Protein 4DU5 (pdb70)

Sequence (1141 aa):
ALDVITFGEALLVADRPGPLEHAEAFHKRTAGAETNVAIGLARLGLKVGWASRLGTDSGRYLLAAAAEGIDCSHVVCDATQKTGFQFKGKVTDGPPVEYHRKGSAASHGVADIDEAWLLSARHLHATGVFPAISATTLPAARKTDLRAAGRSVSFDPNLRPTLWATPELRDAINDLATRADWVLPGEEGRFLTGETTPEGVARFYRQLGAKLVVVKLGAEGAYFDGEAGSGRVAGFPVGAGDGFAVGVISALLDGLGVPEAVKRGAWIGARAVQGLPTRAELNAAALDVITFGEALLVADRPGPLEHAEAFHKRTAGAETNVAIGLARLGLKVGWASRLGTDSGRYLLAAAAEGIDCSHVVCDATQKTGFQFKGKVTDGPPVEYHRKGSAASHGVADIDEAWLLSARHLHATGVFPAISATTLPAARKTDLRAAGRSVSFDPNLRPTLWATPELRDAINDLATRADWVLPGEEGRFLTGETTPEGVARFYRQLGAKLVVVKLGAEGAYFDGEAGSGRVAGFPVGAGDGFAVGVISALLDGLGVPEAVKRGAWIGARAVQGLPTRAELNAAKALDVITFGEALLVADRPGPLEHAEAFHKRTAGAETNVAIGLARLGLKVGWASRLGTDSGRYLLAAAAEGIDCSHVVCDATQKTGFQFKGKVTDDPPVEYHRKGSAASHGVADIDEAWLLSARHLHATGVFPAISATTLPAARKTDLRAAGRSVSFDPNLRPTLWATPELRDAINDLATRADWVLPGEEGRFLTGETTPEGVARFYRQLGAKLVVVKLGAEGAYFDGEAGSGRVAGFPVGAGDGFAVGVISALLDGLGVPEAVKRGAWIGARAVQGLPTRAELNAAALDVITFGEALLVARPGPLEHAEAFHKRTAGAETNVAIGLARLGLKVGWASRLGTDSGRYLLAAAAEGIDCSHVVCDATQKTGFQFKGKVTDDPPVEYHRKGSAASHGVADIDEAWLLSARHLHATGVFPAISATTLPAARKTDLRAAGRSVSFDPNLRPTLWATPELRDAINDLATRADWVLPGEEGRFLTGETTPEGVARFYRQLGAKLVVVKLGAEGAYFDGEAGSGRVAGFPVGAGDGFAVGVISALLDGLGVPEAVKRGAWIGARAVQGLPTRAELNAAK

B-factor: mean 32.06, std 10.0, range [5.12, 72.39]

Structure (mmCIF, N/CA/C/O backbone):
data_4DU5
#
_entry.id   4DU5
#
_cell.length_a   82.923
_cell.length_b   83.084
_cell.length_c   196.202
_cell.angle_alpha   90.00
_cell.angle_beta   90.00
_cell.angle_gamma   90.00
#
_symmetry.space_group_name_H-M   'P 21 21 21'
#
loop_
_entity.id
_entity.type
_entity.pdbx_description
1 polymer PfkB
2 non-polymer 'CHLORIDE ION'
3 water water
#
loop_
_atom_site.group_PDB
_atom_site.id
_atom_site.type_symbol
_atom_site.label_atom_id
_atom_site.label_alt_id
_atom_site.label_comp_id
_atom_site.label_asym_id
_atom_site.label_entity_id
_atom_site.label_seq_id
_atom_site.pdbx_PDB_ins_code
_atom_site.Cartn_x
_atom_site.Cartn_y
_atom_site.Cartn_z
_atom_site.occupancy
_atom_site.B_iso_or_equiv
_atom_site.auth_seq_id
_atom_site.auth_comp_id
_atom_site.auth_asym_id
_atom_site.auth_atom_id
_atom_site.pdbx_PDB_model_num
ATOM 1 N N . ALA A 1 26 ? 67.837 21.123 103.540 1.00 34.51 26 ALA A N 1
ATOM 2 C CA . ALA A 1 26 ? 68.448 20.954 102.157 1.00 35.62 26 ALA A CA 1
ATOM 3 C C . ALA A 1 26 ? 68.687 22.259 101.364 1.00 35.87 26 ALA A C 1
ATOM 4 O O . ALA A 1 26 ? 69.723 22.408 100.699 1.00 36.27 26 ALA A O 1
ATOM 6 N N . LEU A 1 27 ? 67.717 23.177 101.434 1.00 35.56 27 LEU A N 1
ATOM 7 C CA . LEU A 1 27 ? 67.829 24.536 100.896 1.00 34.72 27 LEU A CA 1
ATOM 8 C C . LEU A 1 27 ? 67.407 25.554 101.966 1.00 34.01 27 LEU A C 1
ATOM 9 O O . LEU A 1 27 ? 66.395 25.356 102.675 1.00 34.11 27 LEU A O 1
ATOM 14 N N . ASP A 1 28 ? 68.146 26.653 102.072 1.00 32.55 28 ASP A N 1
ATOM 15 C CA . ASP A 1 28 ? 67.763 27.719 102.987 1.00 31.15 28 ASP A CA 1
ATOM 16 C C . ASP A 1 28 ? 66.480 28.413 102.546 1.00 29.97 28 ASP A C 1
ATOM 17 O O . ASP A 1 28 ? 65.536 28.519 103.338 1.00 29.94 28 ASP A O 1
ATOM 22 N N . VAL A 1 29 ? 66.411 28.824 101.279 1.00 28.60 29 VAL A N 1
ATOM 23 C CA . VAL A 1 29 ? 65.301 29.675 100.779 1.00 27.50 29 VAL A CA 1
ATOM 24 C C . VAL A 1 29 ? 64.814 29.323 99.354 1.00 26.83 29 VAL A C 1
ATOM 25 O O . VAL A 1 29 ? 65.624 29.223 98.420 1.00 26.28 29 VAL A O 1
ATOM 29 N N . ILE A 1 30 ? 63.500 29.149 99.197 1.00 25.83 30 ILE A N 1
ATOM 30 C CA . ILE A 1 30 ? 62.901 29.067 97.880 1.00 26.09 30 ILE A CA 1
ATOM 31 C C . ILE A 1 30 ? 62.132 30.367 97.527 1.00 26.26 30 ILE A C 1
ATOM 32 O O . ILE A 1 30 ? 61.446 30.923 98.390 1.00 26.76 30 ILE A O 1
ATOM 37 N N . THR A 1 31 ? 62.264 30.856 96.282 1.00 25.79 31 THR A N 1
ATOM 38 C CA . THR A 1 31 ? 61.280 31.835 95.710 1.00 25.19 31 THR A CA 1
ATOM 39 C C . THR A 1 31 ? 60.678 31.418 94.395 1.00 25.25 31 THR A C 1
ATOM 40 O O . THR A 1 31 ? 61.326 30.735 93.599 1.00 24.63 31 THR A O 1
ATOM 44 N N . PHE A 1 32 ? 59.468 31.933 94.173 1.00 25.50 32 PHE A N 1
ATOM 45 C CA . PHE A 1 32 ? 58.731 31.813 92.928 1.00 26.57 32 PHE A CA 1
ATOM 46 C C . PHE A 1 32 ? 58.693 33.156 92.201 1.00 26.56 32 PHE A C 1
ATOM 47 O O . PHE A 1 32 ? 58.404 34.190 92.803 1.00 26.98 32 PHE A O 1
ATOM 55 N N . GLY A 1 33 ? 58.949 33.151 90.901 1.00 26.51 33 GLY A N 1
ATOM 56 C CA . GLY A 1 33 ? 58.890 34.412 90.182 1.00 26.59 33 GLY A CA 1
ATOM 57 C C . GLY A 1 33 ? 59.458 34.397 88.786 1.00 26.54 33 GLY A C 1
ATOM 58 O O . GLY A 1 33 ? 60.107 33.441 88.357 1.00 25.52 33 GLY A O 1
ATOM 59 N N . GLU A 1 34 ? 59.202 35.490 88.084 1.00 27.26 34 GLU A N 1
ATOM 60 C CA . GLU A 1 34 ? 59.579 35.595 86.701 1.00 27.99 34 GLU A CA 1
ATOM 61 C C . GLU A 1 34 ? 60.837 36.391 86.583 1.00 28.47 34 GLU A C 1
ATOM 62 O O . GLU A 1 34 ? 60.898 37.523 87.042 1.00 29.35 34 GLU A O 1
ATOM 68 N N . ALA A 1 35 ? 61.852 35.812 85.970 1.00 29.19 35 ALA A N 1
ATOM 69 C CA . ALA A 1 35 ? 62.964 36.631 85.522 1.00 29.68 35 ALA A CA 1
ATOM 70 C C . ALA A 1 35 ? 62.708 37.038 84.090 1.00 30.27 35 ALA A C 1
ATOM 71 O O . ALA A 1 35 ? 62.023 36.351 83.365 1.00 30.20 35 ALA A O 1
ATOM 89 N N . LEU A 1 38 ? 67.066 41.885 80.599 1.00 34.62 38 LEU A N 1
ATOM 90 C CA . LEU A 1 38 ? 67.110 43.326 80.653 1.00 33.98 38 LEU A CA 1
ATOM 91 C C . LEU A 1 38 ? 68.080 43.899 79.626 1.00 33.35 38 LEU A C 1
ATOM 92 O O . LEU A 1 38 ? 69.283 43.710 79.716 1.00 32.77 38 LEU A O 1
ATOM 97 N N . LEU A 1 39 ? 67.534 44.596 78.641 1.00 33.87 39 LEU A N 1
ATOM 98 C CA . LEU A 1 39 ? 68.347 45.292 77.649 1.00 34.68 39 LEU A CA 1
ATOM 99 C C . LEU A 1 39 ? 68.516 46.784 78.002 1.00 35.70 39 LEU A C 1
ATOM 100 O O . LEU A 1 39 ? 67.541 47.539 78.107 1.00 35.32 39 LEU A O 1
ATOM 105 N N . VAL A 1 40 ? 69.764 47.185 78.216 1.00 36.90 40 VAL A N 1
ATOM 106 C CA . VAL A 1 40 ? 70.055 48.517 78.720 1.00 38.43 40 VAL A CA 1
ATOM 107 C C . VAL A 1 40 ? 70.655 49.372 77.618 1.00 39.38 40 VAL A C 1
ATOM 108 O O . VAL A 1 40 ? 71.649 48.982 77.007 1.00 39.23 40 VAL A O 1
ATOM 112 N N . ALA A 1 41 ? 70.061 50.533 77.356 1.00 40.80 41 ALA A N 1
ATOM 113 C CA . ALA A 1 41 ? 70.570 51.385 76.283 1.00 42.61 41 ALA A CA 1
ATOM 114 C C . ALA A 1 41 ? 71.986 51.863 76.632 1.00 43.87 41 ALA A C 1
ATOM 115 O O . ALA A 1 41 ? 72.262 52.189 77.793 1.00 44.05 41 ALA A O 1
ATOM 117 N N . ASP A 1 42 ? 72.886 51.851 75.647 1.00 45.44 42 ASP A N 1
ATOM 118 C CA . ASP A 1 42 ? 74.299 52.243 75.861 1.00 47.03 42 ASP A CA 1
ATOM 119 C C . ASP A 1 42 ? 74.536 53.779 75.927 1.00 48.11 42 ASP A C 1
ATOM 120 O O . ASP A 1 42 ? 75.627 54.208 76.317 1.00 48.81 42 ASP A O 1
ATOM 122 N N . ARG A 1 43 ? 73.526 54.585 75.555 1.00 48.46 43 ARG A N 1
ATOM 123 C CA . ARG A 1 43 ? 73.579 56.056 75.650 1.00 48.56 43 ARG A CA 1
ATOM 124 C C . ARG A 1 43 ? 72.222 56.685 76.091 1.00 48.77 43 ARG A C 1
ATOM 125 O O . ARG A 1 43 ? 71.153 56.083 75.893 1.00 48.75 43 ARG A O 1
ATOM 127 N N . PRO A 1 44 ? 72.268 57.895 76.692 1.00 48.82 44 PRO A N 1
ATOM 128 C CA . PRO A 1 44 ? 71.144 58.506 77.420 1.00 49.15 44 PRO A CA 1
ATOM 129 C C . PRO A 1 44 ? 69.865 58.848 76.643 1.00 49.56 44 PRO A C 1
ATOM 130 O O . PRO A 1 44 ? 68.846 59.170 77.272 1.00 49.97 44 PRO A O 1
ATOM 134 N N . GLY A 1 45 ? 69.893 58.791 75.314 1.00 49.70 45 GLY A N 1
ATOM 135 C CA . GLY A 1 45 ? 68.726 59.190 74.518 1.00 50.13 45 GLY A CA 1
ATOM 136 C C . GLY A 1 45 ? 67.423 58.473 74.854 1.00 50.69 45 GLY A C 1
ATOM 137 O O . GLY A 1 45 ? 67.387 57.619 75.744 1.00 51.11 45 GLY A O 1
ATOM 138 N N . PRO A 1 46 ? 66.322 58.819 74.154 1.00 50.77 46 PRO A N 1
ATOM 139 C CA . PRO A 1 46 ? 65.156 57.935 74.243 1.00 50.45 46 PRO A CA 1
ATOM 140 C C . PRO A 1 46 ? 65.493 56.582 73.624 1.00 49.87 46 PRO A C 1
ATOM 141 O O . PRO A 1 46 ? 66.523 56.446 72.934 1.00 49.53 46 PRO A O 1
ATOM 145 N N . LEU A 1 47 ? 64.631 55.602 73.884 1.00 49.29 47 LEU A N 1
ATOM 146 C CA . LEU A 1 47 ? 64.895 54.215 73.530 1.00 48.52 47 LEU A CA 1
ATOM 147 C C . LEU A 1 47 ? 65.049 53.979 72.036 1.00 48.55 47 LEU A C 1
ATOM 148 O O . LEU A 1 47 ? 65.997 53.309 71.614 1.00 48.64 47 LEU A O 1
ATOM 153 N N . GLU A 1 48 ? 64.136 54.542 71.241 1.00 48.45 48 GLU A N 1
ATOM 154 C CA . GLU A 1 48 ? 64.167 54.375 69.784 1.00 48.39 48 GLU A CA 1
ATOM 155 C C . GLU A 1 48 ? 65.430 54.886 69.106 1.00 48.16 48 GLU A C 1
ATOM 156 O O . GLU A 1 48 ? 65.733 54.497 67.976 1.00 48.33 48 GLU A O 1
ATOM 162 N N . HIS A 1 49 ? 66.165 55.751 69.794 1.00 48.08 49 HIS A N 1
ATOM 163 C CA . HIS A 1 49 ? 67.396 56.321 69.231 1.00 48.15 49 HIS A CA 1
ATOM 164 C C . HIS A 1 49 ? 68.661 55.627 69.733 1.00 47.19 49 HIS A C 1
ATOM 165 O O . HIS A 1 49 ? 69.782 56.017 69.365 1.00 47.32 49 HIS A O 1
ATOM 172 N N . ALA A 1 50 ? 68.488 54.585 70.548 1.00 45.80 50 ALA A N 1
ATOM 173 C CA . ALA A 1 50 ? 69.627 53.789 70.981 1.00 44.47 50 ALA A CA 1
ATOM 174 C C . ALA A 1 50 ? 70.249 53.117 69.767 1.00 44.07 50 ALA A C 1
ATOM 175 O O . ALA A 1 50 ? 69.679 53.114 68.694 1.00 44.27 50 ALA A O 1
ATOM 177 N N . GLU A 1 51 ? 71.454 52.599 69.916 1.00 44.03 51 GLU A N 1
ATOM 178 C CA . GLU A 1 51 ? 72.133 51.954 68.803 1.00 43.57 51 GLU A CA 1
ATOM 179 C C . GLU A 1 51 ? 72.792 50.667 69.298 1.00 43.39 51 GLU A C 1
ATOM 180 O O . GLU A 1 51 ? 73.108 49.767 68.508 1.00 43.28 51 GLU A O 1
ATOM 182 N N . ALA A 1 52 ? 72.970 50.578 70.620 1.00 42.89 52 ALA A N 1
ATOM 183 C CA . ALA A 1 52 ? 73.524 49.379 71.257 1.00 42.14 52 ALA A CA 1
ATOM 184 C C . ALA A 1 52 ? 72.780 49.119 72.555 1.00 41.48 52 ALA A C 1
ATOM 185 O O . ALA A 1 52 ? 72.163 50.045 73.097 1.00 41.52 52 ALA A O 1
ATOM 187 N N . PHE A 1 53 ? 72.810 47.866 73.029 1.00 40.29 53 PHE A N 1
ATOM 188 C CA . PHE A 1 53 ? 72.254 47.497 74.355 1.00 39.09 53 PHE A CA 1
ATOM 189 C C . PHE A 1 53 ? 73.177 46.512 75.084 1.00 39.36 53 PHE A C 1
ATOM 190 O O . PHE A 1 53 ? 73.831 45.690 74.440 1.00 39.10 53 PHE A O 1
ATOM 198 N N . HIS A 1 54 ? 73.220 46.602 76.418 1.00 39.58 54 HIS A N 1
ATOM 199 C CA . HIS A 1 54 ? 73.875 45.594 77.235 1.00 40.31 54 HIS A CA 1
ATOM 200 C C . HIS A 1 54 ? 72.912 44.621 77.915 1.00 39.78 54 HIS A C 1
ATOM 201 O O . HIS A 1 54 ? 71.775 44.998 78.267 1.00 40.37 54 HIS A O 1
ATOM 208 N N . LYS A 1 55 ? 73.374 43.374 78.070 1.00 38.55 55 LYS A N 1
ATOM 209 C CA . LYS A 1 55 ? 72.623 42.297 78.721 1.00 37.90 55 LYS A CA 1
ATOM 210 C C . LYS A 1 55 ? 72.707 42.274 80.263 1.00 37.07 55 LYS A C 1
ATOM 211 O O . LYS A 1 55 ? 73.797 42.220 80.854 1.00 36.68 55 LYS A O 1
ATOM 217 N N . ARG A 1 56 ? 71.545 42.269 80.906 1.00 35.74 56 ARG A N 1
ATOM 218 C CA . ARG A 1 56 ? 71.475 41.976 82.335 1.00 34.68 56 ARG A CA 1
ATOM 219 C C . ARG A 1 56 ? 70.218 41.150 82.657 1.00 33.71 56 ARG A C 1
ATOM 220 O O . ARG A 1 56 ? 69.445 40.792 81.776 1.00 32.95 56 ARG A O 1
ATOM 222 N N . THR A 1 57 ? 70.046 40.863 83.939 1.00 33.24 57 THR A N 1
ATOM 223 C CA . THR A 1 57 ? 68.905 40.158 84.500 1.00 32.51 57 THR A CA 1
ATOM 224 C C . THR A 1 57 ? 67.941 41.161 85.142 1.00 31.78 57 THR A C 1
ATOM 225 O O . THR A 1 57 ? 68.367 42.205 85.630 1.00 31.39 57 THR A O 1
ATOM 229 N N . ALA A 1 58 ? 66.670 40.824 85.158 1.00 30.79 58 ALA A N 1
ATOM 230 C CA . ALA A 1 58 ? 65.679 41.583 85.861 1.00 30.24 58 ALA A CA 1
ATOM 231 C C . ALA A 1 58 ? 64.757 40.644 86.580 1.00 30.11 58 ALA A C 1
ATOM 232 O O . ALA A 1 58 ? 64.630 39.557 86.212 1.00 30.87 58 ALA A O 1
ATOM 234 N N . GLY A 1 59 ? 64.095 41.097 87.609 1.00 30.00 59 GLY A N 1
ATOM 235 C CA . GLY A 1 59 ? 63.016 40.390 88.225 1.00 30.00 59 GLY A CA 1
ATOM 236 C C . GLY A 1 59 ? 63.178 40.276 89.690 1.00 30.00 59 GLY A C 1
ATOM 237 O O . GLY A 1 59 ? 64.126 39.718 90.152 1.00 30.00 59 GLY A O 1
ATOM 238 N N . ALA A 1 60 ? 62.168 40.698 90.412 1.00 27.95 60 ALA A N 1
ATOM 239 C CA . ALA A 1 60 ? 62.249 41.005 91.811 1.00 27.19 60 ALA A CA 1
ATOM 240 C C . ALA A 1 60 ? 62.619 39.842 92.674 1.00 26.93 60 ALA A C 1
ATOM 241 O O . ALA A 1 60 ? 63.404 39.932 93.565 1.00 26.56 60 ALA A O 1
ATOM 243 N N . GLU A 1 61 ? 62.019 38.728 92.400 1.00 26.34 61 GLU A N 1
ATOM 244 C CA . GLU A 1 61 ? 62.344 37.566 93.177 1.00 26.05 61 GLU A CA 1
ATOM 245 C C . GLU A 1 61 ? 63.755 37.109 92.886 1.00 25.87 61 GLU A C 1
ATOM 246 O O . GLU A 1 61 ? 64.462 36.657 93.794 1.00 25.83 61 GLU A O 1
ATOM 252 N N . THR A 1 62 ? 64.187 37.263 91.639 1.00 25.44 62 THR A N 1
ATOM 253 C CA . THR A 1 62 ? 65.496 36.750 91.294 1.00 25.04 62 THR A CA 1
ATOM 254 C C . THR A 1 62 ? 66.600 37.597 91.871 1.00 24.71 62 THR A C 1
ATOM 255 O O . THR A 1 62 ? 67.578 37.056 92.348 1.00 23.95 62 THR A O 1
ATOM 259 N N . ASN A 1 63 ? 66.448 38.922 91.816 1.00 25.17 63 ASN A N 1
ATOM 260 C CA . ASN A 1 63 ? 67.422 39.831 92.450 1.00 25.06 63 ASN A CA 1
ATOM 261 C C . ASN A 1 63 ? 67.610 39.444 93.917 1.00 24.15 63 ASN A C 1
ATOM 262 O O . ASN A 1 63 ? 68.759 39.353 94.389 1.00 24.72 63 ASN A O 1
ATOM 267 N N . VAL A 1 64 ? 66.519 39.155 94.623 1.00 21.71 64 VAL A N 1
ATOM 268 C CA . VAL A 1 64 ? 66.648 38.760 96.017 1.00 21.32 64 VAL A CA 1
ATOM 269 C C . VAL A 1 64 ? 67.417 37.421 96.112 1.00 21.74 64 VAL A C 1
ATOM 270 O O . VAL A 1 64 ? 68.268 37.213 97.015 1.00 21.33 64 VAL A O 1
ATOM 274 N N . ALA A 1 65 ? 67.122 36.528 95.161 1.00 21.62 65 ALA A N 1
ATOM 275 C CA . ALA A 1 65 ? 67.733 35.215 95.132 1.00 20.95 65 ALA A CA 1
ATOM 276 C C . ALA A 1 65 ? 69.246 35.331 94.904 1.00 20.59 65 ALA A C 1
ATOM 277 O O . ALA A 1 65 ? 70.005 34.729 95.603 1.00 20.98 65 ALA A O 1
ATOM 279 N N . ILE A 1 66 ? 69.672 36.126 93.947 1.00 20.78 66 ILE A N 1
ATOM 280 C CA . ILE A 1 66 ? 71.100 36.400 93.698 1.00 21.24 66 ILE A CA 1
ATOM 281 C C . ILE A 1 66 ? 71.890 36.964 94.912 1.00 21.53 66 ILE A C 1
ATOM 282 O O . ILE A 1 66 ? 73.052 36.651 95.109 1.00 21.48 66 ILE A O 1
ATOM 287 N N . GLY A 1 67 ? 71.267 37.837 95.685 1.00 21.73 67 GLY A N 1
ATOM 288 C CA . GLY A 1 67 ? 71.880 38.361 96.902 1.00 22.56 67 GLY A CA 1
ATOM 289 C C . GLY A 1 67 ? 72.018 37.333 98.008 1.00 23.00 67 GLY A C 1
ATOM 290 O O . GLY A 1 67 ? 73.111 37.128 98.519 1.00 23.63 67 GLY A O 1
ATOM 291 N N . LEU A 1 68 ? 70.911 36.696 98.384 1.00 23.13 68 LEU A N 1
ATOM 292 C CA . LEU A 1 68 ? 70.952 35.546 99.268 1.00 23.52 68 LEU A CA 1
ATOM 293 C C . LEU A 1 68 ? 71.934 34.476 98.846 1.00 23.93 68 LEU A C 1
ATOM 294 O O . LEU A 1 68 ? 72.541 33.863 99.714 1.00 24.95 68 LEU A O 1
ATOM 299 N N . ALA A 1 69 ? 72.066 34.199 97.547 1.00 23.93 69 ALA A N 1
ATOM 300 C CA . ALA A 1 69 ? 73.033 33.194 97.090 1.00 24.22 69 ALA A CA 1
ATOM 301 C C . ALA A 1 69 ? 74.490 33.687 97.223 1.00 24.80 69 ALA A C 1
ATOM 302 O O . ALA A 1 69 ? 75.402 32.915 97.582 1.00 25.16 69 ALA A O 1
ATOM 304 N N . ARG A 1 70 ? 74.714 34.966 96.942 1.00 25.07 70 ARG A N 1
ATOM 305 C CA . ARG A 1 70 ? 76.043 35.557 97.149 1.00 25.54 70 ARG A CA 1
ATOM 306 C C . ARG A 1 70 ? 76.419 35.652 98.629 1.00 25.02 70 ARG A C 1
ATOM 307 O O . ARG A 1 70 ? 77.586 35.762 98.962 1.00 25.56 70 ARG A O 1
ATOM 315 N N . LEU A 1 71 ? 75.437 35.635 99.507 1.00 24.36 71 LEU A N 1
ATOM 316 C CA . LEU A 1 71 ? 75.743 35.660 100.926 1.00 24.24 71 LEU A CA 1
ATOM 317 C C . LEU A 1 71 ? 76.018 34.258 101.468 1.00 24.36 71 LEU A C 1
ATOM 318 O O . LEU A 1 71 ? 76.249 34.102 102.644 1.00 24.89 71 LEU A O 1
ATOM 323 N N . GLY A 1 72 ? 76.001 33.248 100.610 1.00 24.71 72 GLY A N 1
ATOM 324 C CA . GLY A 1 72 ? 76.334 31.891 101.025 1.00 25.44 72 GLY A CA 1
ATOM 325 C C . GLY A 1 72 ? 75.152 30.948 101.191 1.00 26.42 72 GLY A C 1
ATOM 326 O O . GLY A 1 72 ? 75.344 29.761 101.315 1.00 27.43 72 GLY A O 1
ATOM 327 N N . LEU A 1 73 ? 73.930 31.459 101.195 1.00 26.76 73 LEU A N 1
ATOM 328 C CA . LEU A 1 73 ? 72.750 30.635 101.390 1.00 27.07 73 LEU A CA 1
ATOM 329 C C . LEU A 1 73 ? 72.411 29.722 100.205 1.00 28.49 73 LEU A C 1
ATOM 330 O O . LEU A 1 73 ? 72.737 29.994 99.044 1.00 29.18 73 LEU A O 1
ATOM 335 N N . LYS A 1 74 ? 71.746 28.623 100.531 1.00 29.41 74 LYS A N 1
ATOM 336 C CA . LYS A 1 74 ? 71.336 27.597 99.601 1.00 29.73 74 LYS A CA 1
ATOM 337 C C . LYS A 1 74 ? 69.984 28.076 99.124 1.00 29.12 74 LYS A C 1
ATOM 338 O O . LYS A 1 74 ? 69.032 28.050 99.868 1.00 28.99 74 LYS A O 1
ATOM 344 N N . VAL A 1 75 ? 69.904 28.531 97.885 1.00 29.21 75 VAL A N 1
ATOM 345 C CA . VAL A 1 75 ? 68.681 29.112 97.352 1.00 28.90 75 VAL A CA 1
ATOM 346 C C . VAL A 1 75 ? 68.196 28.360 96.117 1.00 29.01 75 VAL A C 1
ATOM 347 O O . VAL A 1 75 ? 68.972 28.122 95.165 1.00 29.01 75 VAL A O 1
ATOM 351 N N . GLY A 1 76 ? 66.909 28.019 96.124 1.00 28.49 76 GLY A N 1
ATOM 352 C CA . GLY A 1 76 ? 66.273 27.408 94.981 1.00 28.19 76 GLY A CA 1
ATOM 353 C C . GLY A 1 76 ? 65.237 28.325 94.378 1.00 28.77 76 GLY A C 1
ATOM 354 O O . GLY A 1 76 ? 64.395 28.877 95.109 1.00 29.48 76 GLY A O 1
ATOM 355 N N . TRP A 1 77 ? 65.285 28.479 93.049 1.00 28.66 77 TRP A N 1
ATOM 356 C CA . TRP A 1 77 ? 64.333 29.297 92.305 1.00 28.54 77 TRP A CA 1
ATOM 357 C C . TRP A 1 77 ? 63.390 28.474 91.441 1.00 29.29 77 TRP A C 1
ATOM 358 O O . TRP A 1 77 ? 63.812 27.533 90.769 1.00 30.22 77 TRP A O 1
ATOM 369 N N . ALA A 1 78 ? 62.117 28.836 91.443 1.00 29.18 78 ALA A N 1
ATOM 370 C CA . ALA A 1 78 ? 61.138 28.155 90.622 1.00 29.40 78 ALA A CA 1
ATOM 371 C C . ALA A 1 78 ? 60.556 29.109 89.576 1.00 29.83 78 ALA A C 1
ATOM 372 O O . ALA A 1 78 ? 60.077 30.200 89.912 1.00 30.54 78 ALA A O 1
ATOM 374 N N . SER A 1 79 ? 60.593 28.707 88.310 1.00 29.76 79 SER A N 1
ATOM 375 C CA . SER A 1 79 ? 60.100 29.555 87.220 1.00 29.96 79 SER A CA 1
ATOM 376 C C . SER A 1 79 ? 59.874 28.773 85.887 1.00 30.75 79 SER A C 1
ATOM 377 O O . SER A 1 79 ? 60.139 27.557 85.786 1.00 31.39 79 SER A O 1
ATOM 380 N N . ARG A 1 80 ? 59.364 29.474 84.875 1.00 30.84 80 ARG A N 1
ATOM 381 C CA . ARG A 1 80 ? 59.303 28.937 83.524 1.00 30.49 80 ARG A CA 1
ATOM 382 C C . ARG A 1 80 ? 60.070 29.917 82.679 1.00 29.81 80 ARG A C 1
ATOM 383 O O . ARG A 1 80 ? 60.106 31.100 83.004 1.00 29.77 80 ARG A O 1
ATOM 391 N N . LEU A 1 81 ? 60.668 29.415 81.602 1.00 29.27 81 LEU A N 1
ATOM 392 C CA . LEU A 1 81 ? 61.329 30.217 80.578 1.00 28.92 81 LEU A CA 1
ATOM 393 C C . LEU A 1 81 ? 61.150 29.521 79.233 1.00 29.27 81 LEU A C 1
ATOM 394 O O . LEU A 1 81 ? 60.971 28.307 79.183 1.00 29.47 81 LEU A O 1
ATOM 399 N N . GLY A 1 82 ? 61.248 30.263 78.135 1.00 28.99 82 GLY A N 1
ATOM 400 C CA . GLY A 1 82 ? 61.393 29.635 76.844 1.00 28.69 82 GLY A CA 1
ATOM 401 C C . GLY A 1 82 ? 62.753 28.957 76.725 1.00 29.50 82 GLY A C 1
ATOM 402 O O . GLY A 1 82 ? 63.620 29.077 77.615 1.00 29.49 82 GLY A O 1
ATOM 403 N N . THR A 1 83 ? 62.950 28.239 75.617 1.00 30.11 83 THR A N 1
ATOM 404 C CA . THR A 1 83 ? 64.243 27.625 75.305 1.00 29.54 83 THR A CA 1
ATOM 405 C C . THR A 1 83 ? 64.895 28.427 74.199 1.00 29.93 83 THR A C 1
ATOM 406 O O . THR A 1 83 ? 65.858 27.960 73.558 1.00 30.41 83 THR A O 1
ATOM 410 N N . ASP A 1 84 ? 64.359 29.631 73.970 1.00 29.93 84 ASP A N 1
ATOM 411 C CA . ASP A 1 84 ? 65.008 30.658 73.138 1.00 29.73 84 ASP A CA 1
ATOM 412 C C . ASP A 1 84 ? 66.303 31.127 73.794 1.00 29.41 84 ASP A C 1
ATOM 413 O O . ASP A 1 84 ? 66.559 30.812 74.973 1.00 29.45 84 ASP A O 1
ATOM 418 N N . SER A 1 85 ? 67.107 31.891 73.054 1.00 29.13 85 SER A N 1
ATOM 419 C CA . SER A 1 85 ? 68.417 32.330 73.558 1.00 29.15 85 SER A CA 1
ATOM 420 C C . SER A 1 85 ? 68.351 33.174 74.837 1.00 29.36 85 SER A C 1
ATOM 421 O O . SER A 1 85 ? 69.280 33.187 75.618 1.00 29.94 85 SER A O 1
ATOM 432 N N . GLY A 1 87 ? 65.975 32.872 77.189 1.00 30.72 87 GLY A N 1
ATOM 433 C CA . GLY A 1 87 ? 65.679 31.885 78.209 1.00 30.71 87 GLY A CA 1
ATOM 434 C C . GLY A 1 87 ? 66.944 31.183 78.644 1.00 30.66 87 GLY A C 1
ATOM 435 O O . GLY A 1 87 ? 67.173 30.979 79.817 1.00 29.92 87 GLY A O 1
ATOM 436 N N . ARG A 1 88 ? 67.772 30.806 77.683 1.00 31.71 88 ARG A N 1
ATOM 437 C CA . ARG A 1 88 ? 68.985 30.052 78.005 1.00 32.64 88 ARG A CA 1
ATOM 438 C C . ARG A 1 88 ? 69.982 30.949 78.723 1.00 32.81 88 ARG A C 1
ATOM 439 O O . ARG A 1 88 ? 70.722 30.479 79.590 1.00 33.58 88 ARG A O 1
ATOM 447 N N . TYR A 1 89 ? 69.989 32.237 78.378 1.00 32.37 89 TYR A N 1
ATOM 448 C CA . TYR A 1 89 ? 70.794 33.192 79.106 1.00 31.67 89 TYR A CA 1
ATOM 449 C C . TYR A 1 89 ? 70.335 33.276 80.591 1.00 31.36 89 TYR A C 1
ATOM 450 O O . TYR A 1 89 ? 71.154 33.210 81.516 1.00 31.71 89 TYR A O 1
ATOM 459 N N . LEU A 1 90 ? 69.035 33.391 80.812 1.00 30.16 90 LEU A N 1
ATOM 460 C CA . LEU A 1 90 ? 68.503 33.552 82.154 1.00 29.44 90 LEU A CA 1
ATOM 461 C C . LEU A 1 90 ? 68.772 32.347 83.041 1.00 30.01 90 LEU A C 1
ATOM 462 O O . LEU A 1 90 ? 69.099 32.492 84.219 1.00 30.46 90 LEU A O 1
ATOM 467 N N . LEU A 1 91 ? 68.646 31.160 82.471 1.00 30.21 91 LEU A N 1
ATOM 468 C CA . LEU A 1 91 ? 68.912 29.947 83.190 1.00 30.66 91 LEU A CA 1
ATOM 469 C C . LEU A 1 91 ? 70.388 29.890 83.588 1.00 30.89 91 LEU A C 1
ATOM 470 O O . LEU A 1 91 ? 70.718 29.585 84.724 1.00 30.73 91 LEU A O 1
ATOM 475 N N . ALA A 1 92 ? 71.270 30.198 82.652 1.00 31.38 92 ALA A N 1
ATOM 476 C CA . ALA A 1 92 ? 72.707 30.151 82.899 1.00 31.96 92 ALA A CA 1
ATOM 477 C C . ALA A 1 92 ? 73.235 31.255 83.820 1.00 32.88 92 ALA A C 1
ATOM 478 O O . ALA A 1 92 ? 74.206 31.025 84.556 1.00 33.92 92 ALA A O 1
ATOM 480 N N . ALA A 1 93 ? 72.648 32.454 83.778 1.00 33.15 93 ALA A N 1
ATOM 481 C CA . ALA A 1 93 ? 73.132 33.537 84.650 1.00 33.29 93 ALA A CA 1
ATOM 482 C C . ALA A 1 93 ? 72.634 33.331 86.067 1.00 33.67 93 ALA A C 1
ATOM 483 O O . ALA A 1 93 ? 73.302 33.678 87.021 1.00 33.92 93 ALA A O 1
ATOM 493 N N . ALA A 1 95 ? 72.158 30.239 87.355 1.00 35.14 95 ALA A N 1
ATOM 494 C CA . ALA A 1 95 ? 72.934 29.089 87.835 1.00 34.72 95 ALA A CA 1
ATOM 495 C C . ALA A 1 95 ? 74.383 29.405 88.143 1.00 34.51 95 ALA A C 1
ATOM 496 O O . ALA A 1 95 ? 74.981 28.726 88.967 1.00 34.48 95 ALA A O 1
ATOM 498 N N . ALA A 1 96 ? 74.960 30.397 87.471 1.00 34.14 96 ALA A N 1
ATOM 499 C CA . ALA A 1 96 ? 76.353 30.762 87.718 1.00 34.49 96 ALA A CA 1
ATOM 500 C C . ALA A 1 96 ? 76.424 31.556 89.007 1.00 35.21 96 ALA A C 1
ATOM 501 O O . ALA A 1 96 ? 77.496 32.005 89.433 1.00 36.15 96 ALA A O 1
ATOM 503 N N . GLU A 1 97 ? 75.269 31.767 89.620 1.00 35.41 97 GLU A N 1
ATOM 504 C CA . GLU A 1 97 ? 75.224 32.442 90.905 1.00 35.52 97 GLU A CA 1
ATOM 505 C C . GLU A 1 97 ? 75.124 31.444 92.046 1.00 34.92 97 GLU A C 1
ATOM 506 O O . GLU A 1 97 ? 75.171 31.835 93.201 1.00 35.63 97 GLU A O 1
ATOM 512 N N . GLY A 1 98 ? 74.978 30.164 91.726 1.00 34.15 98 GLY A N 1
ATOM 513 C CA . GLY A 1 98 ? 74.796 29.128 92.744 1.00 33.52 98 GLY A CA 1
ATOM 514 C C . GLY A 1 98 ? 73.362 28.789 93.134 1.00 33.22 98 GLY A C 1
ATOM 515 O O . GLY A 1 98 ? 73.142 28.023 94.072 1.00 32.81 98 GLY A O 1
ATOM 516 N N . ILE A 1 99 ? 72.390 29.346 92.409 1.00 33.13 99 ILE A N 1
ATOM 517 C CA . ILE A 1 99 ? 70.969 29.090 92.652 1.00 33.04 99 ILE A CA 1
ATOM 518 C C . ILE A 1 99 ? 70.553 27.737 92.109 1.00 33.63 99 ILE A C 1
ATOM 519 O O . ILE A 1 99 ? 70.846 27.425 90.964 1.00 33.25 99 ILE A O 1
ATOM 524 N N . ASP A 1 100 ? 69.877 26.939 92.939 1.00 34.35 100 ASP A N 1
ATOM 525 C CA . ASP A 1 100 ? 69.239 25.689 92.488 1.00 35.07 100 ASP A CA 1
ATOM 526 C C . ASP A 1 100 ? 68.149 25.960 91.410 1.00 34.67 100 ASP A C 1
ATOM 527 O O . ASP A 1 100 ? 67.029 26.392 91.695 1.00 34.21 100 ASP A O 1
ATOM 532 N N . CYS A 1 101 ? 68.493 25.672 90.163 1.00 34.87 101 CYS A N 1
ATOM 533 C CA . CYS A 1 101 ? 67.568 25.886 89.043 1.00 35.45 101 CYS A CA 1
ATOM 534 C C . CYS A 1 101 ? 66.749 24.647 88.570 1.00 34.63 101 CYS A C 1
ATOM 535 O O . CYS A 1 101 ? 66.003 24.708 87.594 1.00 35.64 101 CYS A O 1
ATOM 538 N N . SER A 1 102 ? 66.869 23.540 89.280 1.00 33.62 102 SER A N 1
ATOM 539 C CA . SER A 1 102 ? 66.180 22.292 88.928 1.00 32.45 102 SER A CA 1
ATOM 540 C C . SER A 1 102 ? 64.683 22.461 88.688 1.00 31.93 102 SER A C 1
ATOM 541 O O . SER A 1 102 ? 64.060 21.631 88.042 1.00 32.11 102 SER A O 1
ATOM 544 N N . HIS A 1 103 ? 64.101 23.531 89.203 1.00 31.23 103 HIS A N 1
ATOM 545 C CA . HIS A 1 103 ? 62.664 23.706 89.057 1.00 30.45 103 HIS A CA 1
ATOM 546 C C . HIS A 1 103 ? 62.311 24.842 88.138 1.00 30.24 103 HIS A C 1
ATOM 547 O O . HIS A 1 103 ? 61.190 25.369 88.175 1.00 29.55 103 HIS A O 1
ATOM 554 N N . VAL A 1 104 ? 63.268 25.176 87.279 1.00 29.95 104 VAL A N 1
ATOM 555 C CA . VAL A 1 104 ? 62.972 26.041 86.180 1.00 31.10 104 VAL A CA 1
ATOM 556 C C . VAL A 1 104 ? 62.632 25.178 84.975 1.00 31.64 104 VAL A C 1
ATOM 557 O O . VAL A 1 104 ? 63.498 24.535 84.382 1.00 31.65 104 VAL A O 1
ATOM 561 N N . VAL A 1 105 ? 61.349 25.141 84.642 1.00 32.31 105 VAL A N 1
ATOM 562 C CA . VAL A 1 105 ? 60.916 24.482 83.435 1.00 33.31 105 VAL A CA 1
ATOM 563 C C . VAL A 1 105 ? 61.284 25.366 82.243 1.00 33.75 105 VAL A C 1
ATOM 564 O O . VAL A 1 105 ? 60.859 26.518 82.143 1.00 34.27 105 VAL A O 1
ATOM 568 N N . CYS A 1 106 ? 62.081 24.820 81.346 1.00 33.80 106 CYS A N 1
ATOM 569 C CA . CYS A 1 106 ? 62.300 25.436 80.081 1.00 34.24 106 CYS A CA 1
ATOM 570 C C . CYS A 1 106 ? 61.396 24.765 79.054 1.00 34.51 106 CYS A C 1
ATOM 571 O O . CYS A 1 106 ? 61.720 23.708 78.523 1.00 34.90 106 CYS A O 1
ATOM 574 N N . ASP A 1 107 ? 60.260 25.402 78.794 1.00 34.65 107 ASP A N 1
ATOM 575 C CA . ASP A 1 107 ? 59.224 24.913 77.906 1.00 35.02 107 ASP A CA 1
ATOM 576 C C . ASP A 1 107 ? 59.329 25.488 76.498 1.00 35.47 107 ASP A C 1
ATOM 577 O O . ASP A 1 107 ? 58.951 26.640 76.281 1.00 36.01 107 ASP A O 1
ATOM 582 N N . ALA A 1 108 ? 59.772 24.684 75.531 1.00 35.90 108 ALA A N 1
ATOM 583 C CA . ALA A 1 108 ? 59.931 25.163 74.146 1.00 36.51 108 ALA A CA 1
ATOM 584 C C . ALA A 1 108 ? 58.706 25.838 73.456 1.00 37.01 108 ALA A C 1
ATOM 585 O O . ALA A 1 108 ? 58.881 26.533 72.467 1.00 37.54 108 ALA A O 1
ATOM 587 N N . THR A 1 109 ? 57.494 25.653 73.987 1.00 37.53 109 THR A N 1
ATOM 588 C CA . THR A 1 109 ? 56.240 26.162 73.384 1.00 37.79 109 THR A CA 1
ATOM 589 C C . THR A 1 109 ? 55.856 27.577 73.845 1.00 37.99 109 THR A C 1
ATOM 590 O O . THR A 1 109 ? 54.810 28.134 73.459 1.00 38.36 109 THR A O 1
ATOM 594 N N . GLN A 1 110 ? 56.684 28.148 74.711 1.00 37.71 110 GLN A N 1
ATOM 595 C CA . GLN A 1 110 ? 56.318 29.384 75.395 1.00 36.44 110 GLN A CA 1
ATOM 596 C C . GLN A 1 110 ? 57.474 30.353 75.265 1.00 35.47 110 GLN A C 1
ATOM 597 O O . GLN A 1 110 ? 58.598 29.931 74.963 1.00 34.58 110 GLN A O 1
ATOM 603 N N . LYS A 1 111 ? 57.195 31.641 75.489 1.00 34.53 111 LYS A N 1
ATOM 604 C CA . LYS A 1 111 ? 58.212 32.707 75.270 1.00 33.56 111 LYS A CA 1
ATOM 605 C C . LYS A 1 111 ? 58.842 33.370 76.535 1.00 31.86 111 LYS A C 1
ATOM 606 O O . LYS A 1 111 ? 58.196 33.498 77.557 1.00 31.03 111 LYS A O 1
ATOM 612 N N . THR A 1 112 ? 60.122 33.736 76.451 1.00 30.84 112 THR A N 1
ATOM 613 C CA . THR A 1 112 ? 60.835 34.398 77.559 1.00 29.93 112 THR A CA 1
ATOM 614 C C . THR A 1 112 ? 60.565 35.894 77.567 1.00 28.97 112 THR A C 1
ATOM 615 O O . THR A 1 112 ? 60.648 36.539 76.525 1.00 29.18 112 THR A O 1
ATOM 619 N N . GLY A 1 113 ? 60.276 36.441 78.742 1.00 27.92 113 GLY A N 1
ATOM 620 C CA . GLY A 1 113 ? 60.092 37.869 78.899 1.00 27.22 113 GLY A CA 1
ATOM 621 C C . GLY A 1 113 ? 61.364 38.675 78.777 1.00 26.92 113 GLY A C 1
ATOM 622 O O . GLY A 1 113 ? 62.459 38.152 78.919 1.00 26.26 113 GLY A O 1
ATOM 623 N N . PHE A 1 114 ? 61.221 39.961 78.485 1.00 27.42 114 PHE A N 1
ATOM 624 C CA . PHE A 1 114 ? 62.383 40.841 78.392 1.00 27.96 114 PHE A CA 1
ATOM 625 C C . PHE A 1 114 ? 62.014 42.282 78.631 1.00 27.79 114 PHE A C 1
ATOM 626 O O . PHE A 1 114 ? 60.853 42.624 78.595 1.00 27.92 114 PHE A O 1
ATOM 634 N N . GLN A 1 115 ? 62.995 43.119 78.925 1.00 28.35 115 GLN A N 1
ATOM 635 C CA . GLN A 1 115 ? 62.707 44.536 79.083 1.00 29.15 115 GLN A CA 1
ATOM 636 C C . GLN A 1 115 ? 63.814 45.436 78.510 1.00 29.72 115 GLN A C 1
ATOM 637 O O . GLN A 1 115 ? 64.928 44.988 78.250 1.00 29.65 115 GLN A O 1
ATOM 643 N N . PHE A 1 116 ? 63.470 46.702 78.299 1.00 30.75 116 PHE A N 1
ATOM 644 C CA . PHE A 1 116 ? 64.419 47.738 77.903 1.00 31.48 116 PHE A CA 1
ATOM 645 C C . PHE A 1 116 ? 64.470 48.812 79.004 1.00 33.44 116 PHE A C 1
ATOM 646 O O . PHE A 1 116 ? 63.424 49.272 79.501 1.00 32.99 116 PHE A O 1
ATOM 654 N N . LYS A 1 117 ? 65.684 49.224 79.372 1.00 35.86 117 LYS A N 1
ATOM 655 C CA . LYS A 1 117 ? 65.882 50.427 80.206 1.00 37.72 117 LYS A CA 1
ATOM 656 C C . LYS A 1 117 ? 66.718 51.380 79.392 1.00 39.01 117 LYS A C 1
ATOM 657 O O . LYS A 1 117 ? 67.574 50.940 78.628 1.00 38.77 117 LYS A O 1
ATOM 659 N N . GLY A 1 118 ? 66.447 52.677 79.523 1.00 41.30 118 GLY A N 1
ATOM 660 C CA . GLY A 1 118 ? 67.329 53.699 78.950 1.00 43.85 118 GLY A CA 1
ATOM 661 C C . GLY A 1 118 ? 68.356 54.057 80.003 1.00 45.83 118 GLY A C 1
ATOM 662 O O . GLY A 1 118 ? 68.161 53.746 81.176 1.00 45.27 118 GLY A O 1
ATOM 663 N N . LYS A 1 119 ? 69.462 54.676 79.589 1.00 48.44 119 LYS A N 1
ATOM 664 C CA . LYS A 1 119 ? 70.400 55.289 80.545 1.00 51.20 119 LYS A CA 1
ATOM 665 C C . LYS A 1 119 ? 69.876 56.652 80.999 1.00 53.04 119 LYS A C 1
ATOM 666 O O . LYS A 1 119 ? 69.319 57.419 80.184 1.00 53.23 119 LYS A O 1
ATOM 672 N N . VAL A 1 120 ? 70.118 57.049 82.247 1.00 55.16 120 VAL A N 1
ATOM 673 C CA . VAL A 1 120 ? 69.734 58.396 82.717 1.00 56.76 120 VAL A CA 1
ATOM 674 C C . VAL A 1 120 ? 70.910 59.318 82.946 1.00 57.99 120 VAL A C 1
ATOM 675 O O . VAL A 1 120 ? 71.820 58.968 83.662 1.00 58.07 120 VAL A O 1
ATOM 677 N N . THR A 1 121 ? 70.922 60.479 82.301 1.00 59.58 121 THR A N 1
ATOM 678 C CA . THR A 1 121 ? 72.026 61.410 82.510 1.00 60.96 121 THR A CA 1
ATOM 679 C C . THR A 1 121 ? 72.087 61.965 83.904 1.00 61.72 121 THR A C 1
ATOM 680 O O . THR A 1 121 ? 73.120 62.000 84.526 1.00 61.79 121 THR A O 1
ATOM 684 N N . ASP A 1 122 ? 70.964 62.436 84.382 1.00 62.47 122 ASP A N 1
ATOM 685 C CA . ASP A 1 122 ? 70.336 62.010 85.569 1.00 63.11 122 ASP A CA 1
ATOM 686 C C . ASP A 1 122 ? 68.903 62.465 85.682 1.00 63.43 122 ASP A C 1
ATOM 687 O O . ASP A 1 122 ? 68.537 63.492 85.134 1.00 63.21 122 ASP A O 1
ATOM 692 N N . GLY A 1 123 ? 68.123 61.676 86.417 1.00 63.78 123 GLY A N 1
ATOM 693 C CA . GLY A 1 123 ? 66.682 61.766 86.437 1.00 63.84 123 GLY A CA 1
ATOM 694 C C . GLY A 1 123 ? 66.039 60.443 86.740 1.00 63.69 123 GLY A C 1
ATOM 695 O O . GLY A 1 123 ? 66.393 59.801 87.714 1.00 63.42 123 GLY A O 1
ATOM 696 N N . PRO A 1 126 ? 65.126 56.443 85.331 1.00 48.14 126 PRO A N 1
ATOM 697 C CA . PRO A 1 126 ? 64.972 56.011 83.933 1.00 48.09 126 PRO A CA 1
ATOM 698 C C . PRO A 1 126 ? 63.706 55.165 83.722 1.00 48.15 126 PRO A C 1
ATOM 699 O O . PRO A 1 126 ? 63.141 54.630 84.689 1.00 48.82 126 PRO A O 1
ATOM 703 N N . PRO A 1 127 ? 63.228 55.069 82.474 1.00 47.65 127 PRO A N 1
ATOM 704 C CA . PRO A 1 127 ? 61.999 54.314 82.358 1.00 47.20 127 PRO A CA 1
ATOM 705 C C . PRO A 1 127 ? 62.226 52.922 81.731 1.00 46.42 127 PRO A C 1
ATOM 706 O O . PRO A 1 127 ? 63.007 52.772 80.775 1.00 45.85 127 PRO A O 1
ATOM 710 N N . VAL A 1 128 ? 61.571 51.923 82.320 1.00 45.26 128 VAL A N 1
ATOM 711 C CA . VAL A 1 128 ? 61.567 50.562 81.814 1.00 44.23 128 VAL A CA 1
ATOM 712 C C . VAL A 1 128 ? 60.426 50.384 80.829 1.00 42.58 128 VAL A C 1
ATOM 713 O O . VAL A 1 128 ? 59.347 50.938 81.027 1.00 42.67 128 VAL A O 1
ATOM 717 N N . GLU A 1 129 ? 60.696 49.664 79.744 1.00 40.44 129 GLU A N 1
ATOM 718 C CA . GLU A 1 129 ? 59.662 49.208 78.844 1.00 38.84 129 GLU A CA 1
ATOM 719 C C . GLU A 1 129 ? 59.678 47.703 78.989 1.00 37.92 129 GLU A C 1
ATOM 720 O O . GLU A 1 129 ? 60.698 47.059 78.729 1.00 37.15 129 GLU A O 1
ATOM 726 N N . TYR A 1 130 ? 58.550 47.161 79.428 1.00 36.83 130 TYR A N 1
ATOM 727 C CA . TYR A 1 130 ? 58.431 45.755 79.746 1.00 36.26 130 TYR A CA 1
ATOM 728 C C . TYR A 1 130 ? 57.781 45.001 78.601 1.00 35.74 130 TYR A C 1
ATOM 729 O O . TYR A 1 130 ? 56.793 45.462 78.030 1.00 35.33 130 TYR A O 1
ATOM 738 N N . HIS A 1 131 ? 58.308 43.822 78.284 1.00 35.22 131 HIS A N 1
ATOM 739 C CA . HIS A 1 131 ? 57.671 42.939 77.298 1.00 34.46 131 HIS A CA 1
ATOM 740 C C . HIS A 1 131 ? 57.463 41.579 77.914 1.00 34.02 131 HIS A C 1
ATOM 741 O O . HIS A 1 131 ? 58.229 40.645 77.691 1.00 33.93 131 HIS A O 1
ATOM 748 N N . ARG A 1 132 ? 56.420 41.457 78.700 1.00 33.79 132 ARG A N 1
ATOM 749 C CA . ARG A 1 132 ? 56.293 40.246 79.474 1.00 34.43 132 ARG A CA 1
ATOM 750 C C . ARG A 1 132 ? 54.930 39.607 79.380 1.00 34.02 132 ARG A C 1
ATOM 751 O O . ARG A 1 132 ? 54.682 38.631 80.055 1.00 33.93 132 ARG A O 1
ATOM 759 N N . LYS A 1 133 ? 54.033 40.167 78.577 1.00 34.18 133 LYS A N 1
ATOM 760 C CA . LYS A 1 133 ? 52.698 39.592 78.463 1.00 33.88 133 LYS A CA 1
ATOM 761 C C . LYS A 1 133 ? 52.812 38.218 77.842 1.00 33.27 133 LYS A C 1
ATOM 762 O O . LYS A 1 133 ? 53.617 37.986 76.931 1.00 32.63 133 LYS A O 1
ATOM 768 N N . GLY A 1 134 ? 52.020 37.300 78.380 1.00 33.03 134 GLY A N 1
ATOM 769 C CA . GLY A 1 134 ? 51.860 35.976 77.813 1.00 32.59 134 GLY A CA 1
ATOM 770 C C . GLY A 1 134 ? 53.116 35.129 77.797 1.00 32.54 134 GLY A C 1
ATOM 771 O O . GLY A 1 134 ? 53.177 34.174 77.020 1.00 33.01 134 GLY A O 1
ATOM 772 N N . SER A 1 135 ? 54.083 35.456 78.674 1.00 31.75 135 SER A N 1
ATOM 773 C CA . SER A 1 135 ? 55.379 34.778 78.770 1.00 30.41 135 SER A CA 1
ATOM 774 C C . SER A 1 135 ? 55.242 33.435 79.450 1.00 30.82 135 SER A C 1
ATOM 775 O O . SER A 1 135 ? 54.204 33.145 80.054 1.00 30.68 135 SER A O 1
ATOM 778 N N . ALA A 1 136 ? 56.302 32.627 79.376 1.00 31.12 136 ALA A N 1
ATOM 779 C CA . ALA A 1 136 ? 56.283 31.281 79.926 1.00 31.72 136 ALA A CA 1
ATOM 780 C C . ALA A 1 136 ? 55.933 31.336 81.406 1.00 32.76 136 ALA A C 1
ATOM 781 O O . ALA A 1 136 ? 54.983 30.714 81.837 1.00 33.01 136 ALA A O 1
ATOM 783 N N . ALA A 1 137 ? 56.690 32.115 82.172 1.00 34.14 137 ALA A N 1
ATOM 784 C CA . ALA A 1 137 ? 56.390 32.373 83.582 1.00 34.96 137 ALA A CA 1
ATOM 785 C C . ALA A 1 137 ? 54.959 32.807 83.870 1.00 35.43 137 ALA A C 1
ATOM 786 O O . ALA A 1 137 ? 54.430 32.443 84.903 1.00 36.13 137 ALA A O 1
ATOM 788 N N . SER A 1 138 ? 54.314 33.576 82.999 1.00 36.21 138 SER A N 1
ATOM 789 C CA . SER A 1 138 ? 52.933 33.966 83.327 1.00 37.60 138 SER A CA 1
ATOM 790 C C . SER A 1 138 ? 51.997 32.766 83.326 1.00 39.13 138 SER A C 1
ATOM 791 O O . SER A 1 138 ? 50.928 32.800 83.926 1.00 39.84 138 SER A O 1
ATOM 794 N N . HIS A 1 139 ? 52.423 31.686 82.684 1.00 40.82 139 HIS A N 1
ATOM 795 C CA . HIS A 1 139 ? 51.617 30.483 82.627 1.00 42.73 139 HIS A CA 1
ATOM 796 C C . HIS A 1 139 ? 51.648 29.612 83.885 1.00 43.68 139 HIS A C 1
ATOM 797 O O . HIS A 1 139 ? 50.932 28.623 83.943 1.00 44.15 139 HIS A O 1
ATOM 812 N N . GLY A 1 141 ? 50.945 28.047 87.584 1.00 45.96 141 GLY A N 1
ATOM 813 C CA . GLY A 1 141 ? 49.767 27.929 88.430 1.00 46.34 141 GLY A CA 1
ATOM 814 C C . GLY A 1 141 ? 50.035 26.880 89.486 1.00 46.83 141 GLY A C 1
ATOM 815 O O . GLY A 1 141 ? 51.128 26.339 89.549 1.00 46.97 141 GLY A O 1
ATOM 816 N N . VAL A 1 142 ? 49.040 26.566 90.306 1.00 47.48 142 VAL A N 1
ATOM 817 C CA . VAL A 1 142 ? 49.216 25.568 91.376 1.00 48.50 142 VAL A CA 1
ATOM 818 C C . VAL A 1 142 ? 49.840 24.226 90.918 1.00 49.11 142 VAL A C 1
ATOM 819 O O . VAL A 1 142 ? 50.585 23.576 91.676 1.00 49.45 142 VAL A O 1
ATOM 823 N N . ALA A 1 143 ? 49.552 23.841 89.670 1.00 49.50 143 ALA A N 1
ATOM 824 C CA . ALA A 1 143 ? 50.051 22.595 89.081 1.00 49.60 143 ALA A CA 1
ATOM 825 C C . ALA A 1 143 ? 51.581 22.579 88.992 1.00 49.35 143 ALA A C 1
ATOM 826 O O . ALA A 1 143 ? 52.200 21.508 88.902 1.00 49.15 143 ALA A O 1
ATOM 828 N N . ASP A 1 144 ? 52.173 23.775 89.035 1.00 48.93 144 ASP A N 1
ATOM 829 C CA . ASP A 1 144 ? 53.620 23.961 88.884 1.00 48.54 144 ASP A CA 1
ATOM 830 C C . ASP A 1 144 ? 54.398 23.672 90.167 1.00 47.90 144 ASP A C 1
ATOM 831 O O . ASP A 1 144 ? 55.537 23.237 90.119 1.00 47.55 144 ASP A O 1
ATOM 836 N N . ILE A 1 145 ? 53.757 23.923 91.306 1.00 47.29 145 ILE A N 1
ATOM 837 C CA . ILE A 1 145 ? 54.343 23.744 92.630 1.00 46.24 145 ILE A CA 1
ATOM 838 C C . ILE A 1 145 ? 54.695 22.265 92.904 1.00 45.81 145 ILE A C 1
ATOM 839 O O . ILE A 1 145 ? 53.827 21.395 92.824 1.00 45.62 145 ILE A O 1
ATOM 844 N N . ASP A 1 146 ? 55.961 21.991 93.215 1.00 45.03 146 ASP A N 1
ATOM 845 C CA . ASP A 1 146 ? 56.378 20.660 93.675 1.00 44.42 146 ASP A CA 1
ATOM 846 C C . ASP A 1 146 ? 56.481 20.647 95.200 1.00 44.29 146 ASP A C 1
ATOM 847 O O . ASP A 1 146 ? 57.489 21.093 95.780 1.00 44.31 146 ASP A O 1
ATOM 852 N N . GLU A 1 147 ? 55.450 20.097 95.838 1.00 43.91 147 GLU A N 1
ATOM 853 C CA . GLU A 1 147 ? 55.306 20.157 97.304 1.00 43.32 147 GLU A CA 1
ATOM 854 C C . GLU A 1 147 ? 56.481 19.617 98.106 1.00 42.57 147 GLU A C 1
ATOM 855 O O . GLU A 1 147 ? 57.060 20.341 98.896 1.00 42.96 147 GLU A O 1
ATOM 861 N N . ALA A 1 148 ? 56.869 18.374 97.895 1.00 41.88 148 ALA A N 1
ATOM 862 C CA . ALA A 1 148 ? 58.031 17.840 98.622 1.00 41.55 148 ALA A CA 1
ATOM 863 C C . ALA A 1 148 ? 59.242 18.773 98.548 1.00 41.01 148 ALA A C 1
ATOM 864 O O . ALA A 1 148 ? 59.996 18.918 99.543 1.00 41.64 148 ALA A O 1
ATOM 866 N N . TRP A 1 149 ? 59.425 19.396 97.373 1.00 39.31 149 TRP A N 1
ATOM 867 C CA . TRP A 1 149 ? 60.613 20.215 97.082 1.00 37.03 149 TRP A CA 1
ATOM 868 C C . TRP A 1 149 ? 60.609 21.531 97.864 1.00 36.77 149 TRP A C 1
ATOM 869 O O . TRP A 1 149 ? 61.647 21.975 98.367 1.00 36.61 149 TRP A O 1
ATOM 880 N N . LEU A 1 150 ? 59.437 22.142 97.919 1.00 35.87 150 LEU A N 1
ATOM 881 C CA . LEU A 1 150 ? 59.208 23.362 98.625 1.00 35.96 150 LEU A CA 1
ATOM 882 C C . LEU A 1 150 ? 59.581 23.160 100.099 1.00 36.63 150 LEU A C 1
ATOM 883 O O . LEU A 1 150 ? 60.496 23.827 100.639 1.00 37.09 150 LEU A O 1
ATOM 888 N N . LEU A 1 151 ? 58.873 22.222 100.731 1.00 36.32 151 LEU A N 1
ATOM 889 C CA . LEU A 1 151 ? 59.059 21.865 102.120 1.00 35.68 151 LEU A CA 1
ATOM 890 C C . LEU A 1 151 ? 60.507 21.522 102.483 1.00 35.46 151 LEU A C 1
ATOM 891 O O . LEU A 1 151 ? 60.836 21.420 103.658 1.00 36.00 151 LEU A O 1
ATOM 896 N N . SER A 1 152 ? 61.380 21.371 101.492 1.00 34.63 152 SER A N 1
ATOM 897 C CA . SER A 1 152 ? 62.751 20.956 101.765 1.00 34.01 152 SER A CA 1
ATOM 898 C C . SER A 1 152 ? 63.680 22.157 101.981 1.00 34.20 152 SER A C 1
ATOM 899 O O . SER A 1 152 ? 64.919 22.010 102.106 1.00 34.79 152 SER A O 1
ATOM 902 N N . ALA A 1 153 ? 63.089 23.346 101.991 1.00 33.18 153 ALA A N 1
ATOM 903 C CA . ALA A 1 153 ? 63.841 24.590 102.227 1.00 32.36 153 ALA A CA 1
ATOM 904 C C . ALA A 1 153 ? 63.348 25.139 103.548 1.00 31.24 153 ALA A C 1
ATOM 905 O O . ALA A 1 153 ? 62.211 24.850 103.958 1.00 31.81 153 ALA A O 1
ATOM 907 N N . ARG A 1 154 ? 64.170 25.919 104.235 1.00 30.10 154 ARG A N 1
ATOM 908 C CA . ARG A 1 154 ? 63.764 26.427 105.571 1.00 28.61 154 ARG A CA 1
ATOM 909 C C . ARG A 1 154 ? 62.697 27.506 105.433 1.00 27.70 154 ARG A C 1
ATOM 910 O O . ARG A 1 154 ? 61.808 27.640 106.276 1.00 27.43 154 ARG A O 1
ATOM 918 N N . HIS A 1 155 ? 62.773 28.240 104.323 1.00 26.41 155 HIS A N 1
ATOM 919 C CA . HIS A 1 155 ? 62.101 29.509 104.207 1.00 24.67 155 HIS A CA 1
ATOM 920 C C . HIS A 1 155 ? 61.641 29.872 102.788 1.00 24.21 155 HIS A C 1
ATOM 921 O O . HIS A 1 155 ? 62.392 29.735 101.803 1.00 23.39 155 HIS A O 1
ATOM 928 N N . LEU A 1 156 ? 60.420 30.381 102.709 1.00 23.39 156 LEU A N 1
ATOM 929 C CA . LEU A 1 156 ? 59.896 30.865 101.458 1.00 23.80 156 LEU A CA 1
ATOM 930 C C . LEU A 1 156 ? 59.875 32.391 101.455 1.00 24.04 156 LEU A C 1
ATOM 931 O O . LEU A 1 156 ? 59.362 32.995 102.401 1.00 23.65 156 LEU A O 1
ATOM 936 N N . HIS A 1 157 ? 60.441 33.011 100.412 1.00 24.05 157 HIS A N 1
ATOM 937 C CA . HIS A 1 157 ? 60.336 34.473 100.264 1.00 24.07 157 HIS A CA 1
ATOM 938 C C . HIS A 1 157 ? 59.406 34.844 99.158 1.00 24.92 157 HIS A C 1
ATOM 939 O O . HIS A 1 157 ? 59.565 34.395 98.035 1.00 25.41 157 HIS A O 1
ATOM 946 N N . ALA A 1 158 ? 58.450 35.706 99.447 1.00 25.92 158 ALA A N 1
ATOM 947 C CA . ALA A 1 158 ? 57.442 36.013 98.447 1.00 26.02 158 ALA A CA 1
ATOM 948 C C . ALA A 1 158 ? 57.275 37.523 98.251 1.00 26.75 158 ALA A C 1
ATOM 949 O O . ALA A 1 158 ? 57.661 38.328 99.105 1.00 27.00 158 ALA A O 1
ATOM 951 N N . THR A 1 159 ? 56.694 37.908 97.126 1.00 27.59 159 THR A N 1
ATOM 952 C CA . THR A 1 159 ? 56.604 39.320 96.757 1.00 28.12 159 THR A CA 1
ATOM 953 C C . THR A 1 159 ? 55.200 39.692 96.244 1.00 28.82 159 THR A C 1
ATOM 954 O O . THR A 1 159 ? 54.301 38.856 96.216 1.00 29.11 159 THR A O 1
ATOM 958 N N . GLY A 1 160 ? 55.006 40.958 95.889 1.00 29.32 160 GLY A N 1
ATOM 959 C CA . GLY A 1 160 ? 53.777 41.379 95.253 1.00 29.83 160 GLY A CA 1
ATOM 960 C C . GLY A 1 160 ? 53.778 41.160 93.743 1.00 30.34 160 GLY A C 1
ATOM 961 O O . GLY A 1 160 ? 52.725 41.246 93.112 1.00 30.70 160 GLY A O 1
ATOM 962 N N . VAL A 1 161 ? 54.942 40.878 93.155 1.00 30.23 161 VAL A N 1
ATOM 963 C CA . VAL A 1 161 ? 55.051 40.738 91.704 1.00 30.14 161 VAL A CA 1
ATOM 964 C C . VAL A 1 161 ? 54.493 39.395 91.252 1.00 31.24 161 VAL A C 1
ATOM 965 O O . VAL A 1 161 ? 53.452 39.361 90.593 1.00 31.58 161 VAL A O 1
ATOM 969 N N . PHE A 1 162 ? 55.144 38.294 91.622 1.00 31.24 162 PHE A N 1
ATOM 970 C CA . PHE A 1 162 ? 54.641 36.986 91.238 1.00 31.85 162 PHE A CA 1
ATOM 971 C C . PHE A 1 162 ? 53.100 36.857 91.278 1.00 31.81 162 PHE A C 1
ATOM 972 O O . PHE A 1 162 ? 52.484 36.481 90.285 1.00 31.56 162 PHE A O 1
ATOM 980 N N . PRO A 1 163 ? 52.465 37.216 92.394 1.00 31.92 163 PRO A N 1
ATOM 981 C CA . PRO A 1 163 ? 51.000 37.112 92.357 1.00 32.01 163 PRO A CA 1
ATOM 982 C C . PRO A 1 163 ? 50.292 38.031 91.339 1.00 32.66 163 PRO A C 1
ATOM 983 O O . PRO A 1 163 ? 49.137 37.769 90.996 1.00 33.53 163 PRO A O 1
ATOM 987 N N . ALA A 1 164 ? 50.971 39.072 90.855 1.00 32.93 164 ALA A N 1
ATOM 988 C CA . ALA A 1 164 ? 50.372 40.080 89.962 1.00 33.25 164 ALA A CA 1
ATOM 989 C C . ALA A 1 164 ? 50.541 39.765 88.495 1.00 33.80 164 ALA A C 1
ATOM 990 O O . ALA A 1 164 ? 50.242 40.591 87.646 1.00 33.29 164 ALA A O 1
ATOM 992 N N . ILE A 1 165 ? 51.020 38.570 88.189 1.00 35.13 165 ILE A N 1
ATOM 993 C CA . ILE A 1 165 ? 51.579 38.327 86.866 1.00 36.11 165 ILE A CA 1
ATOM 994 C C . ILE A 1 165 ? 50.534 37.905 85.840 1.00 36.32 165 ILE A C 1
ATOM 995 O O . ILE A 1 165 ? 50.501 38.432 84.725 1.00 35.54 165 ILE A O 1
ATOM 1000 N N . SER A 1 166 ? 49.698 36.949 86.247 1.00 37.18 166 SER A N 1
ATOM 1001 C CA . SER A 1 166 ? 48.517 36.500 85.493 1.00 37.64 166 SER A CA 1
ATOM 1002 C C . SER A 1 166 ? 47.490 35.982 86.489 1.00 37.96 166 SER A C 1
ATOM 1003 O O . SER A 1 166 ? 47.797 35.816 87.676 1.00 37.99 166 SER A O 1
ATOM 1006 N N . ALA A 1 167 ? 46.285 35.698 86.009 1.00 38.35 167 ALA A N 1
ATOM 1007 C CA . ALA A 1 167 ? 45.260 35.097 86.871 1.00 38.69 167 ALA A CA 1
ATOM 1008 C C . ALA A 1 167 ? 45.626 33.694 87.427 1.00 38.52 167 ALA A C 1
ATOM 1009 O O . ALA A 1 167 ? 45.040 33.241 88.423 1.00 38.88 167 ALA A O 1
ATOM 1011 N N . THR A 1 168 ? 46.604 33.027 86.815 1.00 37.96 168 THR A N 1
ATOM 1012 C CA . THR A 1 168 ? 47.020 31.700 87.287 1.00 37.80 168 THR A CA 1
ATOM 1013 C C . THR A 1 168 ? 48.140 31.728 88.342 1.00 37.00 168 THR A C 1
ATOM 1014 O O . THR A 1 168 ? 48.393 30.720 89.015 1.00 36.61 168 THR A O 1
ATOM 1018 N N . THR A 1 169 ? 48.800 32.870 88.497 1.00 36.20 169 THR A N 1
ATOM 1019 C CA . THR A 1 169 ? 49.894 32.973 89.472 1.00 35.83 169 THR A CA 1
ATOM 1020 C C . THR A 1 169 ? 49.439 33.261 90.910 1.00 36.11 169 THR A C 1
ATOM 1021 O O . THR A 1 169 ? 50.035 32.755 91.866 1.00 35.66 169 THR A O 1
ATOM 1025 N N . LEU A 1 170 ? 48.396 34.080 91.056 1.00 36.52 170 LEU A N 1
ATOM 1026 C CA . LEU A 1 170 ? 47.782 34.359 92.360 1.00 36.52 170 LEU A CA 1
ATOM 1027 C C . LEU A 1 170 ? 47.406 33.103 93.143 1.00 36.66 170 LEU A C 1
ATOM 1028 O O . LEU A 1 170 ? 47.899 32.912 94.259 1.00 36.24 170 LEU A O 1
ATOM 1033 N N . PRO A 1 171 ? 46.558 32.227 92.564 1.00 36.97 171 PRO A N 1
ATOM 1034 C CA . PRO A 1 171 ? 46.328 30.927 93.195 1.00 37.55 171 PRO A CA 1
ATOM 1035 C C . PRO A 1 171 ? 47.618 30.267 93.743 1.00 38.54 171 PRO A C 1
ATOM 1036 O O . PRO A 1 171 ? 47.623 29.773 94.888 1.00 39.06 171 PRO A O 1
ATOM 1040 N N . ALA A 1 172 ? 48.690 30.273 92.934 1.00 38.70 172 ALA A N 1
ATOM 1041 C CA . ALA A 1 172 ? 49.940 29.589 93.254 1.00 38.67 172 ALA A CA 1
ATOM 1042 C C . ALA A 1 172 ? 50.745 30.300 94.348 1.00 39.26 172 ALA A C 1
ATOM 1043 O O . ALA A 1 172 ? 51.466 29.657 95.109 1.00 39.46 172 ALA A O 1
ATOM 1045 N N . ALA A 1 173 ? 50.629 31.619 94.415 1.00 40.06 173 ALA A N 1
ATOM 1046 C CA . ALA A 1 173 ? 51.283 32.382 95.473 1.00 41.15 173 ALA A CA 1
ATOM 1047 C C . ALA A 1 173 ? 50.587 32.012 96.777 1.00 41.82 173 ALA A C 1
ATOM 1048 O O . ALA A 1 173 ? 51.206 31.400 97.650 1.00 41.96 173 ALA A O 1
ATOM 1050 N N . ARG A 1 174 ? 49.295 32.344 96.870 1.00 42.62 174 ARG A N 1
ATOM 1051 C CA . ARG A 1 174 ? 48.423 31.889 97.948 1.00 43.39 174 ARG A CA 1
ATOM 1052 C C . ARG A 1 174 ? 48.713 30.473 98.427 1.00 44.27 174 ARG A C 1
ATOM 1053 O O . ARG A 1 174 ? 48.924 30.269 99.621 1.00 44.95 174 ARG A O 1
ATOM 1061 N N . LYS A 1 175 ? 48.735 29.504 97.514 1.00 44.94 175 LYS A N 1
ATOM 1062 C CA . LYS A 1 175 ? 48.922 28.109 97.900 1.00 46.38 175 LYS A CA 1
ATOM 1063 C C . LYS A 1 175 ? 50.346 27.812 98.360 1.00 46.32 175 LYS A C 1
ATOM 1064 O O . LYS A 1 175 ? 50.575 27.043 99.301 1.00 46.52 175 LYS A O 1
ATOM 1070 N N . THR A 1 176 ? 51.303 28.403 97.662 1.00 46.36 176 THR A N 1
ATOM 1071 C CA . THR A 1 176 ? 52.718 28.321 98.041 1.00 46.53 176 THR A CA 1
ATOM 1072 C C . THR A 1 176 ? 52.942 28.723 99.520 1.00 46.34 176 THR A C 1
ATOM 1073 O O . THR A 1 176 ? 53.597 28.007 100.276 1.00 46.29 176 THR A O 1
ATOM 1085 N N . ASP A 1 178 ? 50.469 29.158 102.099 1.00 46.30 178 ASP A N 1
ATOM 1086 C CA . ASP A 1 178 ? 49.652 28.204 102.876 1.00 46.43 178 ASP A CA 1
ATOM 1087 C C . ASP A 1 178 ? 50.426 26.946 103.244 1.00 46.45 178 ASP A C 1
ATOM 1088 O O . ASP A 1 178 ? 50.477 26.537 104.409 1.00 46.40 178 ASP A O 1
ATOM 1093 N N . LEU A 1 179 ? 51.045 26.355 102.235 1.00 46.59 179 LEU A N 1
ATOM 1094 C CA . LEU A 1 179 ? 51.722 25.090 102.363 1.00 47.14 179 LEU A CA 1
ATOM 1095 C C . LEU A 1 179 ? 52.864 25.236 103.353 1.00 47.99 179 LEU A C 1
ATOM 1096 O O . LEU A 1 179 ? 52.977 24.476 104.323 1.00 48.66 179 LEU A O 1
ATOM 1109 N N . ARG A 1 181 ? 53.477 27.482 105.604 1.00 47.54 181 ARG A N 1
ATOM 1110 C CA . ARG A 1 181 ? 53.071 27.799 106.966 1.00 47.14 181 ARG A CA 1
ATOM 1111 C C . ARG A 1 181 ? 52.633 26.540 107.688 1.00 46.72 181 ARG A C 1
ATOM 1112 O O . ARG A 1 181 ? 53.288 26.124 108.638 1.00 46.37 181 ARG A O 1
ATOM 1120 N N . ALA A 1 182 ? 51.546 25.920 107.227 1.00 46.39 182 ALA A N 1
ATOM 1121 C CA . ALA A 1 182 ? 51.043 24.692 107.856 1.00 45.80 182 ALA A CA 1
ATOM 1122 C C . ALA A 1 182 ? 52.167 23.721 108.210 1.00 45.07 182 ALA A C 1
ATOM 1123 O O . ALA A 1 182 ? 52.118 23.082 109.248 1.00 45.75 182 ALA A O 1
ATOM 1125 N N . ALA A 1 183 ? 53.202 23.642 107.387 1.00 44.05 183 ALA A N 1
ATOM 1126 C CA . ALA A 1 183 ? 54.342 22.799 107.739 1.00 43.17 183 ALA A CA 1
ATOM 1127 C C . ALA A 1 183 ? 55.299 23.473 108.716 1.00 42.95 183 ALA A C 1
ATOM 1128 O O . ALA A 1 183 ? 56.330 22.907 109.083 1.00 42.93 183 ALA A O 1
ATOM 1130 N N . GLY A 1 184 ? 54.959 24.690 109.130 1.00 42.59 184 GLY A N 1
ATOM 1131 C CA . GLY A 1 184 ? 55.732 25.404 110.133 1.00 41.89 184 GLY A CA 1
ATOM 1132 C C . GLY A 1 184 ? 57.083 25.834 109.611 1.00 41.35 184 GLY A C 1
ATOM 1133 O O . GLY A 1 184 ? 58.069 25.872 110.351 1.00 41.87 184 GLY A O 1
ATOM 1134 N N . ARG A 1 185 ? 57.142 26.130 108.321 1.00 40.27 185 ARG A N 1
ATOM 1135 C CA . ARG A 1 185 ? 58.310 26.791 107.800 1.00 38.77 185 ARG A CA 1
ATOM 1136 C C . ARG A 1 185 ? 58.044 28.272 107.795 1.00 37.38 185 ARG A C 1
ATOM 1137 O O . ARG A 1 185 ? 56.909 28.757 107.973 1.00 36.49 185 ARG A O 1
ATOM 1145 N N . SER A 1 186 ? 59.129 28.976 107.534 1.00 35.67 186 SER A N 1
ATOM 1146 C CA . SER A 1 186 ? 59.197 30.392 107.659 1.00 34.01 186 SER A CA 1
ATOM 1147 C C . SER A 1 186 ? 58.865 31.084 106.320 1.00 32.32 186 SER A C 1
ATOM 1148 O O . SER A 1 186 ? 59.362 30.732 105.271 1.00 31.66 186 SER A O 1
ATOM 1151 N N . VAL A 1 187 ? 57.984 32.061 106.373 1.00 31.47 187 VAL A N 1
ATOM 1152 C CA . VAL A 1 187 ? 57.572 32.775 105.181 1.00 30.76 187 VAL A CA 1
ATOM 1153 C C . VAL A 1 187 ? 57.764 34.271 105.307 1.00 30.62 187 VAL A C 1
ATOM 1154 O O . VAL A 1 187 ? 57.339 34.883 106.273 1.00 31.92 187 VAL A O 1
ATOM 1158 N N . SER A 1 188 ? 58.363 34.844 104.285 1.00 29.80 188 SER A N 1
ATOM 1159 C CA . SER A 1 188 ? 58.656 36.235 104.181 1.00 29.20 188 SER A CA 1
ATOM 1160 C C . SER A 1 188 ? 57.762 36.848 103.114 1.00 29.07 188 SER A C 1
ATOM 1161 O O . SER A 1 188 ? 57.611 36.295 102.023 1.00 28.87 188 SER A O 1
ATOM 1164 N N . PHE A 1 189 ? 57.230 38.028 103.375 1.00 29.05 189 PHE A N 1
ATOM 1165 C CA . PHE A 1 189 ? 56.467 38.715 102.355 1.00 28.95 189 PHE A CA 1
ATOM 1166 C C . PHE A 1 189 ? 56.902 40.139 102.182 1.00 29.24 189 PHE A C 1
ATOM 1167 O O . PHE A 1 189 ? 56.983 40.895 103.119 1.00 29.16 189 PHE A O 1
ATOM 1175 N N . ASP A 1 190 ? 57.182 40.492 100.948 1.00 30.83 190 ASP A N 1
ATOM 1176 C CA . ASP A 1 190 ? 57.495 41.851 100.584 1.00 32.20 190 ASP A CA 1
ATOM 1177 C C . ASP A 1 190 ? 56.383 42.391 99.672 1.00 33.08 190 ASP A C 1
ATOM 1178 O O . ASP A 1 190 ? 56.328 42.027 98.508 1.00 33.06 190 ASP A O 1
ATOM 1183 N N . PRO A 1 191 ? 55.511 43.278 100.202 1.00 34.56 191 PRO A N 1
ATOM 1184 C CA . PRO A 1 191 ? 54.333 43.782 99.476 1.00 35.68 191 PRO A CA 1
ATOM 1185 C C . PRO A 1 191 ? 54.655 44.809 98.399 1.00 37.41 191 PRO A C 1
ATOM 1186 O O . PRO A 1 191 ? 54.248 45.971 98.509 1.00 38.10 191 PRO A O 1
ATOM 1190 N N . ASN A 1 192 ? 55.381 44.396 97.369 1.00 39.07 192 ASN A N 1
ATOM 1191 C CA . ASN A 1 192 ? 55.687 45.276 96.244 1.00 40.71 192 ASN A CA 1
ATOM 1192 C C . ASN A 1 192 ? 54.436 45.709 95.515 1.00 41.16 192 ASN A C 1
ATOM 1193 O O . ASN A 1 192 ? 53.523 44.906 95.330 1.00 41.87 192 ASN A O 1
ATOM 1198 N N . LEU A 1 193 ? 54.386 46.957 95.070 1.00 41.41 193 LEU A N 1
ATOM 1199 C CA . LEU A 1 193 ? 53.238 47.412 94.292 1.00 41.24 193 LEU A CA 1
ATOM 1200 C C . LEU A 1 193 ? 53.627 47.631 92.854 1.00 42.00 193 LEU A C 1
ATOM 1201 O O . LEU A 1 193 ? 54.457 48.489 92.554 1.00 41.81 193 LEU A O 1
ATOM 1206 N N . ARG A 1 194 ? 53.039 46.859 91.958 1.00 43.24 194 ARG A N 1
ATOM 1207 C CA . ARG A 1 194 ? 53.204 47.135 90.546 1.00 45.01 194 ARG A CA 1
ATOM 1208 C C . ARG A 1 194 ? 51.800 47.270 89.968 1.00 46.31 194 ARG A C 1
ATOM 1209 O O . ARG A 1 194 ? 51.107 46.262 89.749 1.00 46.64 194 ARG A O 1
ATOM 1217 N N . PRO A 1 195 ? 51.359 48.523 89.738 1.00 47.28 195 PRO A N 1
ATOM 1218 C CA . PRO A 1 195 ? 49.968 48.771 89.353 1.00 47.72 195 PRO A CA 1
ATOM 1219 C C . PRO A 1 195 ? 49.653 48.281 87.921 1.00 48.18 195 PRO A C 1
ATOM 1220 O O . PRO A 1 195 ? 48.601 47.651 87.698 1.00 49.07 195 PRO A O 1
ATOM 1224 N N . THR A 1 196 ? 50.554 48.550 86.976 1.00 47.86 196 THR A N 1
ATOM 1225 C CA . THR A 1 196 ? 50.433 48.049 85.614 1.00 47.87 196 THR A CA 1
ATOM 1226 C C . THR A 1 196 ? 50.045 46.569 85.596 1.00 47.85 196 THR A C 1
ATOM 1227 O O . THR A 1 196 ? 49.373 46.104 84.684 1.00 48.04 196 THR A O 1
ATOM 1231 N N . LEU A 1 197 ? 50.476 45.824 86.603 1.00 47.51 197 LEU A N 1
ATOM 1232 C CA . LEU A 1 197 ? 50.195 44.398 86.640 1.00 47.12 197 LEU A CA 1
ATOM 1233 C C . LEU A 1 197 ? 48.799 44.020 87.146 1.00 47.01 197 LEU A C 1
ATOM 1234 O O . LEU A 1 197 ? 48.348 42.899 86.961 1.00 46.31 197 LEU A O 1
ATOM 1239 N N . TRP A 1 198 ? 48.128 44.956 87.799 1.00 47.86 198 TRP A N 1
ATOM 1240 C CA . TRP A 1 198 ? 46.853 44.681 88.450 1.00 48.57 198 TRP A CA 1
ATOM 1241 C C . TRP A 1 198 ? 45.731 45.412 87.735 1.00 49.23 198 TRP A C 1
ATOM 1242 O O . TRP A 1 198 ? 45.921 46.548 87.258 1.00 48.90 198 TRP A O 1
ATOM 1253 N N . ALA A 1 199 ? 44.562 44.768 87.714 1.00 49.96 199 ALA A N 1
ATOM 1254 C CA . ALA A 1 199 ? 43.394 45.238 86.954 1.00 51.13 199 ALA A CA 1
ATOM 1255 C C . ALA A 1 199 ? 42.766 46.537 87.494 1.00 51.77 199 ALA A C 1
ATOM 1256 O O . ALA A 1 199 ? 42.688 47.543 86.765 1.00 52.03 199 ALA A O 1
ATOM 1258 N N . THR A 1 200 ? 42.315 46.503 88.753 1.00 52.12 200 THR A N 1
ATOM 1259 C CA . THR A 1 200 ? 41.992 47.726 89.498 1.00 52.52 200 THR A CA 1
ATOM 1260 C C . THR A 1 200 ? 43.016 47.905 90.613 1.00 52.41 200 THR A C 1
ATOM 1261 O O . THR A 1 200 ? 43.410 46.921 91.250 1.00 52.38 200 THR A O 1
ATOM 1263 N N . PRO A 1 201 ? 43.273 49.136 90.993 1.00 52.25 201 PRO A N 1
ATOM 1264 C CA . PRO A 1 201 ? 44.150 49.449 92.102 1.00 52.09 201 PRO A CA 1
ATOM 1265 C C . PRO A 1 201 ? 43.624 48.877 93.360 1.00 51.80 201 PRO A C 1
ATOM 1266 O O . PRO A 1 201 ? 44.361 48.447 94.190 1.00 52.49 201 PRO A O 1
ATOM 1270 N N . GLU A 1 202 ? 42.330 48.886 93.500 1.00 51.14 202 GLU A N 1
ATOM 1271 C CA . GLU A 1 202 ? 41.702 48.333 94.649 1.00 50.48 202 GLU A CA 1
ATOM 1272 C C . GLU A 1 202 ? 41.945 46.862 94.804 1.00 49.63 202 GLU A C 1
ATOM 1273 O O . GLU A 1 202 ? 42.088 46.418 95.898 1.00 49.26 202 GLU A O 1
ATOM 1279 N N . LEU A 1 203 ? 41.938 46.095 93.726 1.00 48.81 203 LEU A N 1
ATOM 1280 C CA . LEU A 1 203 ? 42.170 44.653 93.817 1.00 48.37 203 LEU A CA 1
ATOM 1281 C C . LEU A 1 203 ? 43.555 44.382 94.272 1.00 48.14 203 LEU A C 1
ATOM 1282 O O . LEU A 1 203 ? 43.828 43.528 95.071 1.00 48.44 203 LEU A O 1
ATOM 1295 N N . ARG A 1 205 ? 45.128 46.258 96.293 1.00 44.55 205 ARG A N 1
ATOM 1296 C CA . ARG A 1 205 ? 45.092 46.404 97.757 1.00 43.66 205 ARG A CA 1
ATOM 1297 C C . ARG A 1 205 ? 44.506 45.190 98.463 1.00 42.89 205 ARG A C 1
ATOM 1298 O O . ARG A 1 205 ? 45.047 44.726 99.467 1.00 42.34 205 ARG A O 1
ATOM 1306 N N . ASP A 1 206 ? 43.420 44.655 97.919 1.00 42.39 206 ASP A N 1
ATOM 1307 C CA . ASP A 1 206 ? 42.783 43.496 98.533 1.00 41.94 206 ASP A CA 1
ATOM 1308 C C . ASP A 1 206 ? 43.675 42.278 98.475 1.00 40.71 206 ASP A C 1
ATOM 1309 O O . ASP A 1 206 ? 43.840 41.578 99.481 1.00 40.80 206 ASP A O 1
ATOM 1314 N N . ALA A 1 207 ? 44.269 42.042 97.313 1.00 39.16 207 ALA A N 1
ATOM 1315 C CA . ALA A 1 207 ? 45.089 40.855 97.119 1.00 38.25 207 ALA A CA 1
ATOM 1316 C C . ALA A 1 207 ? 46.408 40.891 97.916 1.00 37.30 207 ALA A C 1
ATOM 1317 O O . ALA A 1 207 ? 46.698 39.967 98.687 1.00 36.91 207 ALA A O 1
ATOM 1319 N N . ILE A 1 208 ? 47.202 41.946 97.723 1.00 36.02 208 ILE A N 1
ATOM 1320 C CA . ILE A 1 208 ? 48.448 42.091 98.454 1.00 35.05 208 ILE A CA 1
ATOM 1321 C C . ILE A 1 208 ? 48.164 41.919 99.949 1.00 34.93 208 ILE A C 1
ATOM 1322 O O . ILE A 1 208 ? 48.778 41.066 100.593 1.00 34.65 208 ILE A O 1
ATOM 1327 N N . ASN A 1 209 ? 47.192 42.664 100.484 1.00 34.54 209 ASN A N 1
ATOM 1328 C CA . ASN A 1 209 ? 46.790 42.484 101.896 1.00 34.62 209 ASN A CA 1
ATOM 1329 C C . ASN A 1 209 ? 46.230 41.126 102.294 1.00 34.19 209 ASN A C 1
ATOM 1330 O O . ASN A 1 209 ? 46.195 40.807 103.469 1.00 35.06 209 ASN A O 1
ATOM 1335 N N . ASP A 1 210 ? 45.772 40.329 101.342 1.00 33.82 210 ASP A N 1
ATOM 1336 C CA . ASP A 1 210 ? 45.226 39.018 101.684 1.00 33.24 210 ASP A CA 1
ATOM 1337 C C . ASP A 1 210 ? 46.384 38.041 101.731 1.00 32.76 210 ASP A C 1
ATOM 1338 O O . ASP A 1 210 ? 46.396 37.094 102.516 1.00 32.22 210 ASP A O 1
ATOM 1343 N N . LEU A 1 211 ? 47.361 38.281 100.870 1.00 32.78 211 LEU A N 1
ATOM 1344 C CA . LEU A 1 211 ? 48.610 37.548 100.930 1.00 32.99 211 LEU A CA 1
ATOM 1345 C C . LEU A 1 211 ? 49.313 37.790 102.288 1.00 33.38 211 LEU A C 1
ATOM 1346 O O . LEU A 1 211 ? 49.969 36.902 102.838 1.00 33.06 211 LEU A O 1
ATOM 1351 N N . ALA A 1 212 ? 49.145 38.994 102.830 1.00 34.08 212 ALA A N 1
ATOM 1352 C CA . ALA A 1 212 ? 49.781 39.360 104.088 1.00 34.71 212 ALA A CA 1
ATOM 1353 C C . ALA A 1 212 ? 49.324 38.427 105.181 1.00 35.03 212 ALA A C 1
ATOM 1354 O O . ALA A 1 212 ? 50.076 38.132 106.096 1.00 36.03 212 ALA A O 1
ATOM 1356 N N . THR A 1 213 ? 48.081 37.971 105.065 1.00 35.43 213 THR A N 1
ATOM 1357 C CA . THR A 1 213 ? 47.493 36.867 105.855 1.00 35.24 213 THR A CA 1
ATOM 1358 C C . THR A 1 213 ? 48.314 35.560 105.923 1.00 34.51 213 THR A C 1
ATOM 1359 O O . THR A 1 213 ? 47.997 34.678 106.694 1.00 35.25 213 THR A O 1
ATOM 1363 N N . ARG A 1 214 ? 49.386 35.430 105.161 1.00 33.80 214 ARG A N 1
ATOM 1364 C CA . ARG A 1 214 ? 50.047 34.127 105.054 1.00 33.52 214 ARG A CA 1
ATOM 1365 C C . ARG A 1 214 ? 51.561 34.191 105.337 1.00 33.39 214 ARG A C 1
ATOM 1366 O O . ARG A 1 214 ? 52.305 33.204 105.168 1.00 33.19 214 ARG A O 1
ATOM 1374 N N . ALA A 1 215 ? 52.029 35.357 105.767 1.00 33.05 215 ALA A N 1
ATOM 1375 C CA . ALA A 1 215 ? 53.459 35.524 106.042 1.00 32.13 215 ALA A CA 1
ATOM 1376 C C . ALA A 1 215 ? 53.743 35.616 107.535 1.00 31.75 215 ALA A C 1
ATOM 1377 O O . ALA A 1 215 ? 52.923 36.110 108.306 1.00 31.55 215 ALA A O 1
ATOM 1379 N N . ASP A 1 216 ? 54.925 35.154 107.927 1.00 31.61 216 ASP A N 1
ATOM 1380 C CA . ASP A 1 216 ? 55.452 35.429 109.266 1.00 31.47 216 ASP A CA 1
ATOM 1381 C C . ASP A 1 216 ? 56.084 36.817 109.325 1.00 30.15 216 ASP A C 1
ATOM 1382 O O . ASP A 1 216 ? 55.905 37.527 110.293 1.00 29.84 216 ASP A O 1
ATOM 1387 N N . TRP A 1 217 ? 56.832 37.185 108.289 1.00 29.25 217 TRP A N 1
ATOM 1388 C CA . TRP A 1 217 ? 57.554 38.475 108.258 1.00 28.49 217 TRP A CA 1
ATOM 1389 C C . TRP A 1 217 ? 57.104 39.341 107.090 1.00 28.43 217 TRP A C 1
ATOM 1390 O O . TRP A 1 217 ? 57.221 38.951 105.934 1.00 28.43 217 TRP A O 1
ATOM 1401 N N . VAL A 1 218 ? 56.608 40.531 107.392 1.00 28.37 218 VAL A N 1
ATOM 1402 C CA . VAL A 1 218 ? 56.142 41.423 106.352 1.00 28.18 218 VAL A CA 1
ATOM 1403 C C . VAL A 1 218 ? 57.115 42.580 106.223 1.00 28.14 218 VAL A C 1
ATOM 1404 O O . VAL A 1 218 ? 57.506 43.163 107.223 1.00 29.13 218 VAL A O 1
ATOM 1408 N N . LEU A 1 219 ? 57.525 42.886 104.997 1.00 27.89 219 LEU A N 1
ATOM 1409 C CA . LEU A 1 219 ? 58.590 43.857 104.740 1.00 27.63 219 LEU A CA 1
ATOM 1410 C C . LEU A 1 219 ? 58.187 45.117 103.965 1.00 28.03 219 LEU A C 1
ATOM 1411 O O . LEU A 1 219 ? 58.754 45.401 102.923 1.00 28.19 219 LEU A O 1
ATOM 1416 N N . PRO A 1 220 ? 57.225 45.887 104.469 1.00 28.94 220 PRO A N 1
ATOM 1417 C CA . PRO A 1 220 ? 56.754 47.029 103.668 1.00 30.07 220 PRO A CA 1
ATOM 1418 C C . PRO A 1 220 ? 57.587 48.287 103.743 1.00 31.53 220 PRO A C 1
ATOM 1419 O O . PRO A 1 220 ? 58.268 48.548 104.740 1.00 31.71 220 PRO A O 1
ATOM 1423 N N . GLY A 1 221 ? 57.507 49.065 102.673 1.00 33.28 221 GLY A N 1
ATOM 1424 C CA . GLY A 1 221 ? 57.979 50.441 102.648 1.00 35.43 221 GLY A CA 1
ATOM 1425 C C . GLY A 1 221 ? 56.836 51.320 103.107 1.00 37.26 221 GLY A C 1
ATOM 1426 O O . GLY A 1 221 ? 55.673 51.007 102.846 1.00 37.00 221 GLY A O 1
ATOM 1435 N N . GLU A 1 223 ? 55.676 54.193 102.068 1.00 43.17 223 GLU A N 1
ATOM 1436 C CA . GLU A 1 223 ? 54.822 54.643 100.964 1.00 44.44 223 GLU A CA 1
ATOM 1437 C C . GLU A 1 223 ? 53.780 53.592 100.617 1.00 44.17 223 GLU A C 1
ATOM 1438 O O . GLU A 1 223 ? 52.574 53.873 100.602 1.00 44.31 223 GLU A O 1
ATOM 1444 N N . GLU A 1 224 ? 54.260 52.385 100.328 1.00 44.14 224 GLU A N 1
ATOM 1445 C CA . GLU A 1 224 ? 53.403 51.232 100.064 1.00 44.25 224 GLU A CA 1
ATOM 1446 C C . GLU A 1 224 ? 52.448 51.029 101.237 1.00 43.87 224 GLU A C 1
ATOM 1447 O O . GLU A 1 224 ? 51.253 50.855 101.043 1.00 44.35 224 GLU A O 1
ATOM 1453 N N . GLY A 1 225 ? 52.981 51.072 102.451 1.00 43.34 225 GLY A N 1
ATOM 1454 C CA . GLY A 1 225 ? 52.185 50.876 103.652 1.00 43.09 225 GLY A CA 1
ATOM 1455 C C . GLY A 1 225 ? 51.056 51.871 103.808 1.00 42.88 225 GLY A C 1
ATOM 1456 O O . GLY A 1 225 ? 49.978 51.515 104.261 1.00 42.46 225 GLY A O 1
ATOM 1457 N N . ARG A 1 226 ? 51.312 53.121 103.428 1.00 43.32 226 ARG A N 1
ATOM 1458 C CA . ARG A 1 226 ? 50.296 54.172 103.472 1.00 43.62 226 ARG A CA 1
ATOM 1459 C C . ARG A 1 226 ? 49.187 53.820 102.483 1.00 43.50 226 ARG A C 1
ATOM 1460 O O . ARG A 1 226 ? 48.018 53.814 102.852 1.00 43.64 226 ARG A O 1
ATOM 1462 N N . PHE A 1 227 ? 49.557 53.461 101.258 1.00 43.45 227 PHE A N 1
ATOM 1463 C CA . PHE A 1 227 ? 48.571 52.994 100.292 1.00 44.04 227 PHE A CA 1
ATOM 1464 C C . PHE A 1 227 ? 47.778 51.770 100.749 1.00 43.98 227 PHE A C 1
ATOM 1465 O O . PHE A 1 227 ? 46.573 51.698 100.541 1.00 43.84 227 PHE A O 1
ATOM 1473 N N . LEU A 1 228 ? 48.465 50.805 101.355 1.00 44.12 228 LEU A N 1
ATOM 1474 C CA . LEU A 1 228 ? 47.872 49.516 101.675 1.00 43.98 228 LEU A CA 1
ATOM 1475 C C . LEU A 1 228 ? 46.974 49.556 102.889 1.00 43.69 228 LEU A C 1
ATOM 1476 O O . LEU A 1 228 ? 45.926 48.927 102.914 1.00 43.75 228 LEU A O 1
ATOM 1481 N N . THR A 1 229 ? 47.384 50.308 103.895 1.00 43.60 229 THR A N 1
ATOM 1482 C CA . THR A 1 229 ? 46.764 50.210 105.206 1.00 43.16 229 THR A CA 1
ATOM 1483 C C . THR A 1 229 ? 45.959 51.448 105.573 1.00 43.41 229 THR A C 1
ATOM 1484 O O . THR A 1 229 ? 45.050 51.374 106.388 1.00 43.28 229 THR A O 1
ATOM 1488 N N . GLY A 1 230 ? 46.290 52.583 104.963 1.00 44.06 230 GLY A N 1
ATOM 1489 C CA . GLY A 1 230 ? 45.626 53.847 105.277 1.00 44.63 230 GLY A CA 1
ATOM 1490 C C . GLY A 1 230 ? 46.287 54.597 106.413 1.00 45.22 230 GLY A C 1
ATOM 1491 O O . GLY A 1 230 ? 45.955 55.742 106.668 1.00 45.84 230 GLY A O 1
ATOM 1492 N N . GLU A 1 231 ? 47.236 53.952 107.088 1.00 45.98 231 GLU A N 1
ATOM 1493 C CA . GLU A 1 231 ? 47.944 54.522 108.238 1.00 46.29 231 GLU A CA 1
ATOM 1494 C C . GLU A 1 231 ? 49.028 55.451 107.744 1.00 46.21 231 GLU A C 1
ATOM 1495 O O . GLU A 1 231 ? 49.450 55.326 106.606 1.00 46.21 231 GLU A O 1
ATOM 1501 N N . THR A 1 232 ? 49.471 56.373 108.602 1.00 46.48 232 THR A N 1
ATOM 1502 C CA . THR A 1 232 ? 50.479 57.398 108.245 1.00 46.51 232 THR A CA 1
ATOM 1503 C C . THR A 1 232 ? 51.724 57.399 109.153 1.00 46.19 232 THR A C 1
ATOM 1504 O O . THR A 1 232 ? 52.682 58.148 108.914 1.00 46.60 232 THR A O 1
ATOM 1508 N N . THR A 1 233 ? 51.709 56.572 110.191 1.00 45.05 233 THR A N 1
ATOM 1509 C CA . THR A 1 233 ? 52.884 56.382 111.013 1.00 43.71 233 THR A CA 1
ATOM 1510 C C . THR A 1 233 ? 53.290 54.915 110.884 1.00 43.26 233 THR A C 1
ATOM 1511 O O . THR A 1 233 ? 52.413 54.050 110.775 1.00 43.80 233 THR A O 1
ATOM 1515 N N . PRO A 1 234 ? 54.610 54.621 110.893 1.00 42.33 234 PRO A N 1
ATOM 1516 C CA . PRO A 1 234 ? 55.111 53.243 110.862 1.00 41.58 234 PRO A CA 1
ATOM 1517 C C . PRO A 1 234 ? 54.465 52.332 111.908 1.00 41.61 234 PRO A C 1
ATOM 1518 O O . PRO A 1 234 ? 54.100 51.205 111.597 1.00 41.40 234 PRO A O 1
ATOM 1522 N N . GLU A 1 235 ? 54.320 52.832 113.133 1.00 42.04 235 GLU A N 1
ATOM 1523 C CA . GLU A 1 235 ? 53.744 52.086 114.237 1.00 42.24 235 GLU A CA 1
ATOM 1524 C C . GLU A 1 235 ? 52.379 51.588 113.845 1.00 42.40 235 GLU A C 1
ATOM 1525 O O . GLU A 1 235 ? 51.917 50.573 114.366 1.00 43.09 235 GLU A O 1
ATOM 1531 N N . GLY A 1 236 ? 51.721 52.322 112.948 1.00 42.21 236 GLY A N 1
ATOM 1532 C CA . GLY A 1 236 ? 50.389 51.953 112.460 1.00 41.41 236 GLY A CA 1
ATOM 1533 C C . GLY A 1 236 ? 50.470 50.908 111.366 1.00 40.80 236 GLY A C 1
ATOM 1534 O O . GLY A 1 236 ? 49.810 49.855 111.443 1.00 40.71 236 GLY A O 1
ATOM 1535 N N . VAL A 1 237 ? 51.270 51.197 110.338 1.00 40.05 237 VAL A N 1
ATOM 1536 C CA . VAL A 1 237 ? 51.486 50.228 109.255 1.00 39.66 237 VAL A CA 1
ATOM 1537 C C . VAL A 1 237 ? 51.826 48.874 109.854 1.00 39.72 237 VAL A C 1
ATOM 1538 O O . VAL A 1 237 ? 51.161 47.880 109.557 1.00 39.72 237 VAL A O 1
ATOM 1542 N N . ALA A 1 238 ? 52.815 48.865 110.744 1.00 39.60 238 ALA A N 1
ATOM 1543 C CA . ALA A 1 238 ? 53.192 47.668 111.469 1.00 39.80 238 ALA A CA 1
ATOM 1544 C C . ALA A 1 238 ? 52.023 46.987 112.191 1.00 40.40 238 ALA A C 1
ATOM 1545 O O . ALA A 1 238 ? 51.806 45.791 112.000 1.00 41.09 238 ALA A O 1
ATOM 1547 N N . ARG A 1 239 ? 51.267 47.707 113.015 1.00 40.71 239 ARG A N 1
ATOM 1548 C CA . ARG A 1 239 ? 50.196 47.017 113.755 1.00 41.40 239 ARG A CA 1
ATOM 1549 C C . ARG A 1 239 ? 49.058 46.473 112.853 1.00 41.09 239 ARG A C 1
ATOM 1550 O O . ARG A 1 239 ? 48.381 45.502 113.222 1.00 41.26 239 ARG A O 1
ATOM 1558 N N . PHE A 1 240 ? 48.904 47.057 111.665 1.00 40.27 240 PHE A N 1
ATOM 1559 C CA . PHE A 1 240 ? 47.991 46.548 110.657 1.00 39.82 240 PHE A CA 1
ATOM 1560 C C . PHE A 1 240 ? 48.344 45.119 110.231 1.00 39.46 240 PHE A C 1
ATOM 1561 O O . PHE A 1 240 ? 47.458 44.279 110.048 1.00 39.60 240 PHE A O 1
ATOM 1569 N N . TYR A 1 241 ? 49.633 44.844 110.057 1.00 38.97 241 TYR A N 1
ATOM 1570 C CA . TYR A 1 241 ? 50.058 43.516 109.634 1.00 38.71 241 TYR A CA 1
ATOM 1571 C C . TYR A 1 241 ? 50.302 42.572 110.780 1.00 39.11 241 TYR A C 1
ATOM 1572 O O . TYR A 1 241 ? 50.328 41.354 110.585 1.00 39.11 241 TYR A O 1
ATOM 1581 N N . ARG A 1 242 ? 50.483 43.122 111.975 1.00 39.90 242 ARG A N 1
ATOM 1582 C CA . ARG A 1 242 ? 50.532 42.288 113.175 1.00 40.48 242 ARG A CA 1
ATOM 1583 C C . ARG A 1 242 ? 49.148 41.741 113.396 1.00 41.06 242 ARG A C 1
ATOM 1584 O O . ARG A 1 242 ? 48.984 40.575 113.743 1.00 41.46 242 ARG A O 1
ATOM 1592 N N . GLN A 1 243 ? 48.147 42.587 113.188 1.00 41.87 243 GLN A N 1
ATOM 1593 C CA . GLN A 1 243 ? 46.773 42.169 113.452 1.00 43.28 243 GLN A CA 1
ATOM 1594 C C . GLN A 1 243 ? 46.294 41.118 112.471 1.00 42.83 243 GLN A C 1
ATOM 1595 O O . GLN A 1 243 ? 45.572 40.210 112.874 1.00 42.56 243 GLN A O 1
ATOM 1601 N N . LEU A 1 244 ? 46.714 41.238 111.208 1.00 42.72 244 LEU A N 1
ATOM 1602 C CA . LEU A 1 244 ? 46.470 40.199 110.205 1.00 42.69 244 LEU A CA 1
ATOM 1603 C C . LEU A 1 244 ? 47.297 38.935 110.433 1.00 42.62 244 LEU A C 1
ATOM 1604 O O . LEU A 1 244 ? 47.210 37.992 109.645 1.00 43.32 244 LEU A O 1
ATOM 1609 N N . GLY A 1 245 ? 48.113 38.927 111.487 1.00 42.01 245 GLY A N 1
ATOM 1610 C CA . GLY A 1 245 ? 48.817 37.725 111.929 1.00 40.99 245 GLY A CA 1
ATOM 1611 C C . GLY A 1 245 ? 50.260 37.571 111.478 1.00 40.42 245 GLY A C 1
ATOM 1612 O O . GLY A 1 245 ? 50.672 36.480 111.067 1.00 41.61 245 GLY A O 1
ATOM 1613 N N . ALA A 1 246 ? 51.046 38.637 111.548 1.00 38.82 246 ALA A N 1
ATOM 1614 C CA . ALA A 1 246 ? 52.480 38.518 111.257 1.00 37.23 246 ALA A CA 1
ATOM 1615 C C . ALA A 1 246 ? 53.280 38.521 112.542 1.00 35.87 246 ALA A C 1
ATOM 1616 O O . ALA A 1 246 ? 52.927 39.198 113.483 1.00 36.20 246 ALA A O 1
ATOM 1618 N N . LYS A 1 247 ? 54.374 37.782 112.560 1.00 34.34 247 LYS A N 1
ATOM 1619 C CA . LYS A 1 247 ? 55.225 37.685 113.725 1.00 33.23 247 LYS A CA 1
ATOM 1620 C C . LYS A 1 247 ? 56.196 38.858 113.787 1.00 32.02 247 LYS A C 1
ATOM 1621 O O . LYS A 1 247 ? 56.780 39.157 114.834 1.00 31.39 247 LYS A O 1
ATOM 1627 N N . LEU A 1 248 ? 56.384 39.498 112.644 1.00 30.70 248 LEU A N 1
ATOM 1628 C CA . LEU A 1 248 ? 57.382 40.525 112.492 1.00 29.50 248 LEU A CA 1
ATOM 1629 C C . LEU A 1 248 ? 56.935 41.421 111.370 1.00 29.35 248 LEU A C 1
ATOM 1630 O O . LEU A 1 248 ? 56.539 40.940 110.313 1.00 29.52 248 LEU A O 1
ATOM 1635 N N . VAL A 1 249 ? 56.962 42.724 111.610 1.00 28.78 249 VAL A N 1
ATOM 1636 C CA . VAL A 1 249 ? 56.927 43.680 110.525 1.00 28.17 249 VAL A CA 1
ATOM 1637 C C . VAL A 1 249 ? 58.160 44.570 110.627 1.00 28.19 249 VAL A C 1
ATOM 1638 O O . VAL A 1 249 ? 58.510 45.056 111.711 1.00 28.28 249 VAL A O 1
ATOM 1642 N N . VAL A 1 250 ? 58.828 44.746 109.492 1.00 27.60 250 VAL A N 1
ATOM 1643 C CA . VAL A 1 250 ? 59.937 45.659 109.372 1.00 26.62 250 VAL A CA 1
ATOM 1644 C C . VAL A 1 250 ? 59.508 46.619 108.293 1.00 27.15 250 VAL A C 1
ATOM 1645 O O . VAL A 1 250 ? 59.402 46.222 107.123 1.00 26.98 250 VAL A O 1
ATOM 1649 N N . VAL A 1 251 ? 59.265 47.876 108.686 1.00 27.28 251 VAL A N 1
ATOM 1650 C CA . VAL A 1 251 ? 58.820 48.928 107.764 1.00 27.30 251 VAL A CA 1
ATOM 1651 C C . VAL A 1 251 ? 60.041 49.724 107.338 1.00 28.35 251 VAL A C 1
ATOM 1652 O O . VAL A 1 251 ? 60.751 50.221 108.188 1.00 28.77 251 VAL A O 1
ATOM 1656 N N . LYS A 1 252 ? 60.303 49.828 106.036 1.00 29.48 252 LYS A N 1
ATOM 1657 C CA . LYS A 1 252 ? 61.530 50.481 105.558 1.00 30.56 252 LYS A CA 1
ATOM 1658 C C . LYS A 1 252 ? 61.264 51.949 105.452 1.00 32.20 252 LYS A C 1
ATOM 1659 O O . LYS A 1 252 ? 60.186 52.347 104.962 1.00 32.22 252 LYS A O 1
ATOM 1665 N N . LEU A 1 253 ? 62.243 52.766 105.864 1.00 33.88 253 LEU A N 1
ATOM 1666 C CA . LEU A 1 253 ? 62.047 54.238 105.879 1.00 35.08 253 LEU A CA 1
ATOM 1667 C C . LEU A 1 253 ? 62.964 55.100 104.986 1.00 35.77 253 LEU A C 1
ATOM 1668 O O . LEU A 1 253 ? 62.991 56.313 105.122 1.00 36.70 253 LEU A O 1
ATOM 1673 N N . GLY A 1 254 ? 63.699 54.511 104.064 1.00 36.75 254 GLY A N 1
ATOM 1674 C CA . GLY A 1 254 ? 64.616 55.320 103.246 1.00 38.37 254 GLY A CA 1
ATOM 1675 C C . GLY A 1 254 ? 65.934 55.527 103.972 1.00 39.54 254 GLY A C 1
ATOM 1676 O O . GLY A 1 254 ? 66.404 54.603 104.653 1.00 39.64 254 GLY A O 1
ATOM 1677 N N . ALA A 1 255 ? 66.528 56.723 103.854 1.00 40.23 255 ALA A N 1
ATOM 1678 C CA . ALA A 1 255 ? 67.773 57.027 104.604 1.00 40.79 255 ALA A CA 1
ATOM 1679 C C . ALA A 1 255 ? 67.507 57.054 106.109 1.00 40.81 255 ALA A C 1
ATOM 1680 O O . ALA A 1 255 ? 68.433 56.915 106.912 1.00 41.14 255 ALA A O 1
ATOM 1682 N N . GLU A 1 256 ? 66.241 57.217 106.481 1.00 40.51 256 GLU A N 1
ATOM 1683 C CA . GLU A 1 256 ? 65.860 57.169 107.881 1.00 40.56 256 GLU A CA 1
ATOM 1684 C C . GLU A 1 256 ? 66.065 55.785 108.502 1.00 39.10 256 GLU A C 1
ATOM 1685 O O . GLU A 1 256 ? 66.029 55.640 109.710 1.00 39.00 256 GLU A O 1
ATOM 1691 N N . GLY A 1 257 ? 66.320 54.771 107.685 1.00 38.40 257 GLY A N 1
ATOM 1692 C CA . GLY A 1 257 ? 66.507 53.394 108.200 1.00 36.91 257 GLY A CA 1
ATOM 1693 C C . GLY A 1 257 ? 65.200 52.615 108.226 1.00 36.04 257 GLY A C 1
ATOM 1694 O O . GLY A 1 257 ? 64.470 52.570 107.237 1.00 36.71 257 GLY A O 1
ATOM 1695 N N . ALA A 1 258 ? 64.870 52.028 109.364 1.00 35.09 258 ALA A N 1
ATOM 1696 C CA . ALA A 1 258 ? 63.698 51.169 109.452 1.00 33.91 258 ALA A CA 1
ATOM 1697 C C . ALA A 1 258 ? 63.063 51.198 110.823 1.00 33.10 258 ALA A C 1
ATOM 1698 O O . ALA A 1 258 ? 63.693 51.610 111.777 1.00 33.61 258 ALA A O 1
ATOM 1700 N N . TYR A 1 259 ? 61.809 50.763 110.894 1.00 32.18 259 TYR A N 1
ATOM 1701 C CA . TYR A 1 259 ? 61.110 50.473 112.137 1.00 31.46 259 TYR A CA 1
ATOM 1702 C C . TYR A 1 259 ? 60.746 49.010 112.155 1.00 30.92 259 TYR A C 1
ATOM 1703 O O . TYR A 1 259 ? 60.213 48.487 111.169 1.00 30.88 259 TYR A O 1
ATOM 1712 N N . PHE A 1 260 ? 60.975 48.355 113.282 1.00 29.94 260 PHE A N 1
ATOM 1713 C CA . PHE A 1 260 ? 60.585 46.969 113.380 1.00 29.35 260 PHE A CA 1
ATOM 1714 C C . PHE A 1 260 ? 59.607 46.753 114.510 1.00 30.18 260 PHE A C 1
ATOM 1715 O O . PHE A 1 260 ? 59.698 47.426 115.549 1.00 30.80 260 PHE A O 1
ATOM 1723 N N . ASP A 1 261 ? 58.676 45.820 114.303 1.00 30.36 261 ASP A N 1
ATOM 1724 C CA . ASP A 1 261 ? 57.608 45.533 115.267 1.00 30.75 261 ASP A CA 1
ATOM 1725 C C . ASP A 1 261 ? 57.394 44.038 115.284 1.00 30.69 261 ASP A C 1
ATOM 1726 O O . ASP A 1 261 ? 56.775 43.471 114.384 1.00 30.92 261 ASP A O 1
ATOM 1731 N N . GLY A 1 262 ? 57.910 43.401 116.324 1.00 30.81 262 GLY A N 1
ATOM 1732 C CA . GLY A 1 262 ? 57.867 41.952 116.413 1.00 30.63 262 GLY A CA 1
ATOM 1733 C C . GLY A 1 262 ? 57.521 41.516 117.801 1.00 30.67 262 GLY A C 1
ATOM 1734 O O . GLY A 1 262 ? 57.386 42.345 118.680 1.00 30.88 262 GLY A O 1
ATOM 1735 N N . GLU A 1 263 ? 57.420 40.202 117.981 1.00 31.56 263 GLU A N 1
ATOM 1736 C CA . GLU A 1 263 ? 56.946 39.560 119.207 1.00 32.03 263 GLU A CA 1
ATOM 1737 C C . GLU A 1 263 ? 57.838 39.817 120.430 1.00 31.99 263 GLU A C 1
ATOM 1738 O O . GLU A 1 263 ? 57.330 39.948 121.536 1.00 32.81 263 GLU A O 1
ATOM 1744 N N . ALA A 1 264 ? 59.155 39.830 120.231 1.00 31.76 264 ALA A N 1
ATOM 1745 C CA . ALA A 1 264 ? 60.126 40.309 121.227 1.00 31.72 264 ALA A CA 1
ATOM 1746 C C . ALA A 1 264 ? 60.100 41.829 121.575 1.00 32.05 264 ALA A C 1
ATOM 1747 O O . ALA A 1 264 ? 60.578 42.207 122.630 1.00 31.87 264 ALA A O 1
ATOM 1749 N N . GLY A 1 265 ? 59.572 42.688 120.689 1.00 32.60 265 GLY A N 1
ATOM 1750 C CA . GLY A 1 265 ? 59.501 44.132 120.923 1.00 32.57 265 GLY A CA 1
ATOM 1751 C C . GLY A 1 265 ? 59.636 44.964 119.660 1.00 32.89 265 GLY A C 1
ATOM 1752 O O . GLY A 1 265 ? 59.761 44.399 118.582 1.00 32.95 265 GLY A O 1
ATOM 1753 N N . SER A 1 266 ? 59.616 46.304 119.804 1.00 32.88 266 SER A N 1
ATOM 1754 C CA . SER A 1 266 ? 59.733 47.267 118.688 1.00 32.62 266 SER A CA 1
ATOM 1755 C C . SER A 1 266 ? 61.012 48.080 118.780 1.00 32.69 266 SER A C 1
ATOM 1756 O O . SER A 1 266 ? 61.702 48.065 119.799 1.00 33.20 266 SER A O 1
ATOM 1759 N N . GLY A 1 267 ? 61.310 48.832 117.735 1.00 32.66 267 GLY A N 1
ATOM 1760 C CA . GLY A 1 267 ? 62.525 49.621 117.711 1.00 33.51 267 GLY A CA 1
ATOM 1761 C C . GLY A 1 267 ? 62.758 50.376 116.424 1.00 33.89 267 GLY A C 1
ATOM 1762 O O . GLY A 1 267 ? 61.961 50.305 115.516 1.00 34.50 267 GLY A O 1
ATOM 1763 N N . ARG A 1 268 ? 63.841 51.134 116.357 1.00 34.74 268 ARG A N 1
ATOM 1764 C CA . ARG A 1 268 ? 64.237 51.787 115.116 1.00 35.84 268 ARG A CA 1
ATOM 1765 C C . ARG A 1 268 ? 65.686 51.461 114.894 1.00 36.50 268 ARG A C 1
ATOM 1766 O O . ARG A 1 268 ? 66.429 51.226 115.847 1.00 36.31 268 ARG A O 1
ATOM 1774 N N . VAL A 1 269 ? 66.065 51.399 113.629 1.00 37.52 269 VAL A N 1
ATOM 1775 C CA . VAL A 1 269 ? 67.451 51.276 113.264 1.00 38.80 269 VAL A CA 1
ATOM 1776 C C . VAL A 1 269 ? 67.838 52.447 112.359 1.00 40.21 269 VAL A C 1
ATOM 1777 O O . VAL A 1 269 ? 67.120 52.783 111.412 1.00 40.12 269 VAL A O 1
ATOM 1781 N N . ALA A 1 270 ? 68.973 53.066 112.685 1.00 42.02 270 ALA A N 1
ATOM 1782 C CA . ALA A 1 270 ? 69.443 54.284 112.023 1.00 43.74 270 ALA A CA 1
ATOM 1783 C C . ALA A 1 270 ? 69.464 54.223 110.480 1.00 44.65 270 ALA A C 1
ATOM 1784 O O . ALA A 1 270 ? 68.837 55.056 109.797 1.00 45.20 270 ALA A O 1
ATOM 1786 N N . GLY A 1 271 ? 70.168 53.258 109.918 1.00 44.91 271 GLY A N 1
ATOM 1787 C CA . GLY A 1 271 ? 70.270 53.266 108.478 1.00 46.66 271 GLY A CA 1
ATOM 1788 C C . GLY A 1 271 ? 71.359 54.222 108.035 1.00 47.67 271 GLY A C 1
ATOM 1789 O O . GLY A 1 271 ? 71.559 55.276 108.639 1.00 47.78 271 GLY A O 1
ATOM 1790 N N . PHE A 1 272 ? 72.042 53.845 106.955 1.00 48.63 272 PHE A N 1
ATOM 1791 C CA . PHE A 1 272 ? 73.338 54.409 106.558 1.00 49.17 272 PHE A CA 1
ATOM 1792 C C . PHE A 1 272 ? 73.178 55.543 105.534 1.00 50.31 272 PHE A C 1
ATOM 1793 O O . PHE A 1 272 ? 72.059 55.823 105.074 1.00 50.83 272 PHE A O 1
ATOM 1801 N N . PRO A 1 273 ? 74.287 56.215 105.183 1.00 51.27 273 PRO A N 1
ATOM 1802 C CA . PRO A 1 273 ? 74.160 57.314 104.214 1.00 51.97 273 PRO A CA 1
ATOM 1803 C C . PRO A 1 273 ? 74.599 56.976 102.781 1.00 52.30 273 PRO A C 1
ATOM 1804 O O . PRO A 1 273 ? 75.383 56.051 102.573 1.00 52.15 273 PRO A O 1
ATOM 1808 N N . VAL A 1 274 ? 74.077 57.734 101.814 1.00 52.94 274 VAL A N 1
ATOM 1809 C CA . VAL A 1 274 ? 74.514 57.681 100.410 1.00 53.32 274 VAL A CA 1
ATOM 1810 C C . VAL A 1 274 ? 75.280 58.964 100.018 1.00 53.68 274 VAL A C 1
ATOM 1811 O O . VAL A 1 274 ? 76.041 58.998 99.037 1.00 53.71 274 VAL A O 1
ATOM 1813 N N . GLY A 1 282 ? 65.551 49.106 93.638 1.00 33.74 282 GLY A N 1
ATOM 1814 C CA . GLY A 1 282 ? 66.829 48.434 93.894 1.00 33.55 282 GLY A CA 1
ATOM 1815 C C . GLY A 1 282 ? 67.193 48.283 95.372 1.00 34.04 282 GLY A C 1
ATOM 1816 O O . GLY A 1 282 ? 67.795 47.274 95.775 1.00 34.20 282 GLY A O 1
ATOM 1817 N N . ALA A 1 283 ? 66.844 49.294 96.176 1.00 33.65 283 ALA A N 1
ATOM 1818 C CA . ALA A 1 283 ? 67.121 49.313 97.619 1.00 33.17 283 ALA A CA 1
ATOM 1819 C C . ALA A 1 283 ? 66.176 48.458 98.479 1.00 32.88 283 ALA A C 1
ATOM 1820 O O . ALA A 1 283 ? 66.555 48.052 99.589 1.00 33.49 283 ALA A O 1
ATOM 1822 N N . GLY A 1 284 ? 64.950 48.220 98.005 1.00 31.24 284 GLY A N 1
ATOM 1823 C CA . GLY A 1 284 ? 64.053 47.299 98.681 1.00 29.35 284 GLY A CA 1
ATOM 1824 C C . GLY A 1 284 ? 64.621 45.897 98.604 1.00 28.18 284 GLY A C 1
ATOM 1825 O O . GLY A 1 284 ? 64.666 45.159 99.588 1.00 27.83 284 GLY A O 1
ATOM 1826 N N . ASP A 1 285 ? 65.086 45.539 97.426 1.00 27.58 285 ASP A N 1
ATOM 1827 C CA . ASP A 1 285 ? 65.640 44.213 97.212 1.00 27.91 285 ASP A CA 1
ATOM 1828 C C . ASP A 1 285 ? 66.864 43.969 98.096 1.00 27.12 285 ASP A C 1
ATOM 1829 O O . ASP A 1 285 ? 67.029 42.878 98.644 1.00 28.01 285 ASP A O 1
ATOM 1834 N N . GLY A 1 286 ? 67.701 44.978 98.268 1.00 25.40 286 GLY A N 1
ATOM 1835 C CA . GLY A 1 286 ? 68.822 44.819 99.146 1.00 24.51 286 GLY A CA 1
ATOM 1836 C C . GLY A 1 286 ? 68.318 44.649 100.552 1.00 24.45 286 GLY A C 1
ATOM 1837 O O . GLY A 1 286 ? 68.743 43.747 101.311 1.00 24.49 286 GLY A O 1
ATOM 1838 N N . PHE A 1 287 ? 67.381 45.512 100.907 1.00 24.00 287 PHE A N 1
ATOM 1839 C CA . PHE A 1 287 ? 66.855 45.445 102.226 1.00 23.72 287 PHE A CA 1
ATOM 1840 C C . PHE A 1 287 ? 66.461 44.009 102.548 1.00 23.26 287 PHE A C 1
ATOM 1841 O O . PHE A 1 287 ? 67.023 43.448 103.468 1.00 24.43 287 PHE A O 1
ATOM 1849 N N . ALA A 1 288 ? 65.581 43.381 101.771 1.00 22.54 288 ALA A N 1
ATOM 1850 C CA . ALA A 1 288 ? 65.101 42.021 102.132 1.00 21.88 288 ALA A CA 1
ATOM 1851 C C . ALA A 1 288 ? 66.179 40.967 102.116 1.00 21.57 288 ALA A C 1
ATOM 1852 O O . ALA A 1 288 ? 66.133 40.042 102.937 1.00 20.78 288 ALA A O 1
ATOM 1854 N N . VAL A 1 289 ? 67.138 41.080 101.195 1.00 21.71 289 VAL A N 1
ATOM 1855 C CA . VAL A 1 289 ? 68.283 40.152 101.233 1.00 22.61 289 VAL A CA 1
ATOM 1856 C C . VAL A 1 289 ? 69.016 40.290 102.568 1.00 22.11 289 VAL A C 1
ATOM 1857 O O . VAL A 1 289 ? 69.367 39.317 103.190 1.00 20.96 289 VAL A O 1
ATOM 1861 N N . GLY A 1 290 ? 69.189 41.520 103.024 1.00 23.01 290 GLY A N 1
ATOM 1862 C CA . GLY A 1 290 ? 69.783 41.759 104.337 1.00 24.03 290 GLY A CA 1
ATOM 1863 C C . GLY A 1 290 ? 69.025 41.164 105.509 1.00 25.05 290 GLY A C 1
ATOM 1864 O O . GLY A 1 290 ? 69.619 40.446 106.337 1.00 25.10 290 GLY A O 1
ATOM 1865 N N . VAL A 1 291 ? 67.713 41.424 105.595 1.00 25.54 291 VAL A N 1
ATOM 1866 C CA . VAL A 1 291 ? 67.031 41.018 106.817 1.00 26.49 291 VAL A CA 1
ATOM 1867 C C . VAL A 1 291 ? 66.696 39.566 106.823 1.00 26.12 291 VAL A C 1
ATOM 1868 O O . VAL A 1 291 ? 66.690 38.954 107.892 1.00 26.54 291 VAL A O 1
ATOM 1872 N N . ILE A 1 292 ? 66.473 39.002 105.634 1.00 26.06 292 ILE A N 1
ATOM 1873 C CA . ILE A 1 292 ? 66.178 37.572 105.486 1.00 25.45 292 ILE A CA 1
ATOM 1874 C C . ILE A 1 292 ? 67.414 36.726 105.805 1.00 25.23 292 ILE A C 1
ATOM 1875 O O . ILE A 1 292 ? 67.351 35.775 106.603 1.00 24.64 292 ILE A O 1
ATOM 1880 N N . SER A 1 293 ? 68.550 37.097 105.240 1.00 24.72 293 SER A N 1
ATOM 1881 C CA . SER A 1 293 ? 69.738 36.316 105.503 1.00 25.04 293 SER A CA 1
ATOM 1882 C C . SER A 1 293 ? 70.161 36.371 106.976 1.00 25.29 293 SER A C 1
ATOM 1883 O O . SER A 1 293 ? 70.561 35.364 107.534 1.00 25.16 293 SER A O 1
ATOM 1886 N N . ALA A 1 294 ? 70.080 37.529 107.620 1.00 26.02 294 ALA A N 1
ATOM 1887 C CA . ALA A 1 294 ? 70.504 37.595 109.025 1.00 26.33 294 ALA A CA 1
ATOM 1888 C C . ALA A 1 294 ? 69.653 36.688 109.949 1.00 26.96 294 ALA A C 1
ATOM 1889 O O . ALA A 1 294 ? 70.199 35.923 110.757 1.00 27.00 294 ALA A O 1
ATOM 1891 N N . LEU A 1 295 ? 68.327 36.752 109.811 1.00 27.73 295 LEU A N 1
ATOM 1892 C CA . LEU A 1 295 ? 67.416 35.973 110.655 1.00 28.35 295 LEU A CA 1
ATOM 1893 C C . LEU A 1 295 ? 67.614 34.471 110.427 1.00 29.13 295 LEU A C 1
ATOM 1894 O O . LEU A 1 295 ? 67.470 33.653 111.331 1.00 29.78 295 LEU A O 1
ATOM 1899 N N . LEU A 1 296 ? 67.932 34.098 109.203 1.00 29.54 296 LEU A N 1
ATOM 1900 C CA . LEU A 1 296 ? 68.160 32.708 108.911 1.00 30.34 296 LEU A CA 1
ATOM 1901 C C . LEU A 1 296 ? 69.557 32.302 109.370 1.00 31.51 296 LEU A C 1
ATOM 1902 O O . LEU A 1 296 ? 69.796 31.140 109.652 1.00 32.29 296 LEU A O 1
ATOM 1907 N N . ASP A 1 297 ? 70.455 33.281 109.452 1.00 32.73 297 ASP A N 1
ATOM 1908 C CA . ASP A 1 297 ? 71.817 33.132 109.954 1.00 33.69 297 ASP A CA 1
ATOM 1909 C C . ASP A 1 297 ? 71.824 33.023 111.483 1.00 34.16 297 ASP A C 1
ATOM 1910 O O . ASP A 1 297 ? 72.887 32.829 112.091 1.00 35.19 297 ASP A O 1
ATOM 1915 N N . GLY A 1 298 ? 70.662 33.180 112.119 1.00 33.87 298 GLY A N 1
ATOM 1916 C CA . GLY A 1 298 ? 70.585 33.199 113.599 1.00 33.06 298 GLY A CA 1
ATOM 1917 C C . GLY A 1 298 ? 70.780 34.519 114.370 1.00 32.17 298 GLY A C 1
ATOM 1918 O O . GLY A 1 298 ? 70.728 34.499 115.570 1.00 32.34 298 GLY A O 1
ATOM 1919 N N . LEU A 1 299 ? 71.022 35.650 113.704 1.00 31.47 299 LEU A N 1
ATOM 1920 C CA . LEU A 1 299 ? 71.062 36.954 114.362 1.00 30.43 299 LEU A CA 1
ATOM 1921 C C . LEU A 1 299 ? 69.671 37.469 114.801 1.00 29.95 299 LEU A C 1
ATOM 1922 O O . LEU A 1 299 ? 68.624 37.073 114.259 1.00 29.97 299 LEU A O 1
ATOM 1927 N N . GLY A 1 300 ? 69.673 38.354 115.804 1.00 28.62 300 GLY A N 1
ATOM 1928 C CA . GLY A 1 300 ? 68.456 38.920 116.325 1.00 26.13 300 GLY A CA 1
ATOM 1929 C C . GLY A 1 300 ? 67.866 39.902 115.337 1.00 25.40 300 GLY A C 1
ATOM 1930 O O . GLY A 1 300 ? 68.529 40.324 114.385 1.00 24.14 300 GLY A O 1
ATOM 1931 N N . VAL A 1 301 ? 66.616 40.274 115.583 1.00 24.42 301 VAL A N 1
ATOM 1932 C CA . VAL A 1 301 ? 65.925 41.188 114.734 1.00 24.20 301 VAL A CA 1
ATOM 1933 C C . VAL A 1 301 ? 66.711 42.508 114.534 1.00 24.70 301 VAL A C 1
ATOM 1934 O O . VAL A 1 301 ? 66.907 42.952 113.392 1.00 24.85 301 VAL A O 1
ATOM 1938 N N . PRO A 1 302 ? 67.189 43.134 115.624 1.00 25.40 302 PRO A N 1
ATOM 1939 C CA . PRO A 1 302 ? 67.766 44.480 115.420 1.00 25.90 302 PRO A CA 1
ATOM 1940 C C . PRO A 1 302 ? 69.059 44.498 114.599 1.00 26.01 302 PRO A C 1
ATOM 1941 O O . PRO A 1 302 ? 69.301 45.459 113.871 1.00 25.80 302 PRO A O 1
ATOM 1945 N N . GLU A 1 303 ? 69.882 43.458 114.720 1.00 26.82 303 GLU A N 1
ATOM 1946 C CA . GLU A 1 303 ? 71.088 43.355 113.893 1.00 27.82 303 GLU A CA 1
ATOM 1947 C C . GLU A 1 303 ? 70.730 42.958 112.443 1.00 27.57 303 GLU A C 1
ATOM 1948 O O . GLU A 1 303 ? 71.506 43.232 111.509 1.00 28.25 303 GLU A O 1
ATOM 1954 N N . ALA A 1 304 ? 69.559 42.333 112.260 1.00 26.28 304 ALA A N 1
ATOM 1955 C CA . ALA A 1 304 ? 69.114 41.896 110.953 1.00 25.48 304 ALA A CA 1
ATOM 1956 C C . ALA A 1 304 ? 68.667 43.097 110.143 1.00 25.48 304 ALA A C 1
ATOM 1957 O O . ALA A 1 304 ? 69.029 43.230 108.927 1.00 25.62 304 ALA A O 1
ATOM 1959 N N . VAL A 1 305 ? 67.896 43.971 110.800 1.00 23.37 305 VAL A N 1
ATOM 1960 C CA . VAL A 1 305 ? 67.438 45.193 110.130 1.00 21.50 305 VAL A CA 1
ATOM 1961 C C . VAL A 1 305 ? 68.610 46.074 109.717 1.00 20.79 305 VAL A C 1
ATOM 1962 O O . VAL A 1 305 ? 68.550 46.735 108.689 1.00 19.20 305 VAL A O 1
ATOM 1966 N N . LYS A 1 306 ? 69.686 46.073 110.500 1.00 21.01 306 LYS A N 1
ATOM 1967 C CA . LYS A 1 306 ? 70.805 46.913 110.111 1.00 21.93 306 LYS A CA 1
ATOM 1968 C C . LYS A 1 306 ? 71.544 46.289 108.948 1.00 21.51 306 LYS A C 1
ATOM 1969 O O . LYS A 1 306 ? 71.955 47.009 108.028 1.00 19.95 306 LYS A O 1
ATOM 1975 N N . ARG A 1 307 ? 71.664 44.957 108.948 1.00 21.89 307 ARG A N 1
ATOM 1976 C CA . ARG A 1 307 ? 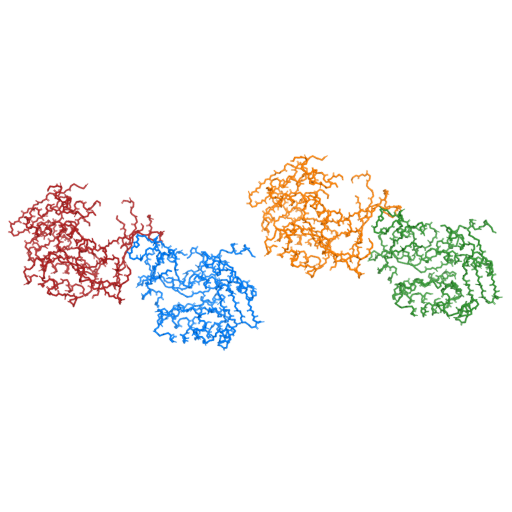72.186 44.316 107.731 1.00 22.72 307 ARG A CA 1
ATOM 1977 C C . ARG A 1 307 ? 71.315 44.714 106.522 1.00 23.54 307 ARG A C 1
ATOM 1978 O O . ARG A 1 307 ? 71.817 45.292 105.548 1.00 23.65 307 ARG A O 1
ATOM 1986 N N . GLY A 1 308 ? 70.015 44.434 106.612 1.00 24.10 308 GLY A N 1
ATOM 1987 C CA . GLY A 1 308 ? 69.057 44.890 105.621 1.00 25.03 308 GLY A CA 1
ATOM 1988 C C . GLY A 1 308 ? 69.360 46.306 105.205 1.00 26.00 308 GLY A C 1
ATOM 1989 O O . GLY A 1 308 ? 69.521 46.604 104.001 1.00 25.98 308 GLY A O 1
ATOM 1990 N N . ALA A 1 309 ? 69.467 47.176 106.206 1.00 26.76 309 ALA A N 1
ATOM 1991 C CA . ALA A 1 309 ? 69.711 48.587 105.954 1.00 27.56 309 ALA A CA 1
ATOM 1992 C C . ALA A 1 309 ? 71.064 48.845 105.279 1.00 27.97 309 ALA A C 1
ATOM 1993 O O . ALA A 1 309 ? 71.117 49.620 104.334 1.00 28.33 309 ALA A O 1
ATOM 1995 N N . TRP A 1 310 ? 72.149 48.191 105.717 1.00 28.79 310 TRP A N 1
ATOM 1996 C CA . TRP A 1 310 ? 73.450 48.368 105.022 1.00 29.09 310 TRP A CA 1
ATOM 1997 C C . TRP A 1 310 ? 73.348 47.986 103.539 1.00 29.55 310 TRP A C 1
ATOM 1998 O O . TRP A 1 310 ? 73.697 48.778 102.680 1.00 29.56 310 TRP A O 1
ATOM 2009 N N . ILE A 1 311 ? 72.837 46.792 103.246 1.00 30.32 311 ILE A N 1
ATOM 2010 C CA . ILE A 1 311 ? 72.731 46.331 101.863 1.00 31.06 311 ILE A CA 1
ATOM 2011 C C . ILE A 1 311 ? 71.848 47.250 101.019 1.00 32.44 311 ILE A C 1
ATOM 2012 O O . ILE A 1 311 ? 72.186 47.535 99.852 1.00 33.00 311 ILE A O 1
ATOM 2017 N N . GLY A 1 312 ? 70.739 47.717 101.597 1.00 33.31 312 GLY A N 1
ATOM 2018 C CA . GLY A 1 312 ? 69.847 48.661 100.897 1.00 35.04 312 GLY A CA 1
ATOM 2019 C C . GLY A 1 312 ? 70.563 49.917 100.437 1.00 36.16 312 GLY A C 1
ATOM 2020 O O . GLY A 1 312 ? 70.503 50.295 99.268 1.00 36.35 312 GLY A O 1
ATOM 2021 N N . ALA A 1 313 ? 71.270 50.550 101.362 1.00 37.45 313 ALA A N 1
ATOM 2022 C CA . ALA A 1 313 ? 72.070 51.735 101.063 1.00 39.05 313 ALA A CA 1
ATOM 2023 C C . ALA A 1 313 ? 73.232 51.464 100.078 1.00 40.12 313 ALA A C 1
ATOM 2024 O O . ALA A 1 313 ? 73.574 52.310 99.233 1.00 39.82 313 ALA A O 1
ATOM 2026 N N . ARG A 1 314 ? 73.830 50.283 100.187 1.00 41.57 314 ARG A N 1
ATOM 2027 C CA . ARG A 1 314 ? 74.815 49.864 99.212 1.00 43.67 314 ARG A CA 1
ATOM 2028 C C . ARG A 1 314 ? 74.181 49.787 97.809 1.00 45.05 314 ARG A C 1
ATOM 2029 O O . ARG A 1 314 ? 74.745 50.273 96.830 1.00 45.22 314 ARG A O 1
ATOM 2037 N N . ALA A 1 315 ? 72.990 49.202 97.731 1.00 46.76 315 ALA A N 1
ATOM 2038 C CA . ALA A 1 315 ? 72.305 49.020 96.450 1.00 47.79 315 ALA A CA 1
ATOM 2039 C C . ALA A 1 315 ? 71.911 50.333 95.808 1.00 48.66 315 ALA A C 1
ATOM 2040 O O . ALA A 1 315 ? 71.881 50.416 94.579 1.00 48.93 315 ALA A O 1
ATOM 2042 N N . VAL A 1 316 ? 71.619 51.353 96.619 1.00 49.57 316 VAL A N 1
ATOM 2043 C CA . VAL A 1 316 ? 71.315 52.688 96.074 1.00 50.75 316 VAL A CA 1
ATOM 2044 C C . VAL A 1 316 ? 72.470 53.313 95.248 1.00 51.61 316 VAL A C 1
ATOM 2045 O O . VAL A 1 316 ? 72.212 54.042 94.275 1.00 51.99 316 VAL A O 1
ATOM 2047 N N . GLN A 1 317 ? 73.722 53.020 95.636 1.00 52.42 317 GLN A N 1
ATOM 2048 C CA . GLN A 1 317 ? 74.945 53.629 95.044 1.00 52.88 317 GLN A CA 1
ATOM 2049 C C . GLN A 1 317 ? 75.208 53.363 93.544 1.00 53.14 317 GLN A C 1
ATOM 2050 O O . GLN A 1 317 ? 74.801 52.337 92.979 1.00 53.41 317 GLN A O 1
ATOM 2052 N N . GLY A 1 324 ? 75.742 44.491 92.188 1.00 40.61 324 GLY A N 1
ATOM 2053 C CA . GLY A 1 324 ? 76.152 45.174 93.415 1.00 40.41 324 GLY A CA 1
ATOM 2054 C C . GLY A 1 324 ? 75.443 44.669 94.680 1.00 40.66 324 GLY A C 1
ATOM 2055 O O . GLY A 1 324 ? 75.290 45.413 95.695 1.00 40.68 324 GLY A O 1
ATOM 2056 N N . LEU A 1 325 ? 74.967 43.426 94.642 1.00 39.46 325 LEU A N 1
ATOM 2057 C CA . LEU A 1 325 ? 74.546 42.820 95.895 1.00 38.95 325 LEU A CA 1
ATOM 2058 C C . LEU A 1 325 ? 75.797 42.138 96.400 1.00 38.72 325 LEU A C 1
ATOM 2059 O O . LEU A 1 325 ? 76.490 41.492 95.604 1.00 39.02 325 LEU A O 1
ATOM 2064 N N . PRO A 1 326 ? 76.129 42.320 97.695 1.00 38.24 326 PRO A N 1
ATOM 2065 C CA . PRO A 1 326 ? 77.427 41.907 98.259 1.00 38.05 326 PRO A CA 1
ATOM 2066 C C . PRO A 1 326 ? 77.700 40.401 98.388 1.00 37.93 326 PRO A C 1
ATOM 2067 O O . PRO A 1 326 ? 76.791 39.616 98.624 1.00 37.48 326 PRO A O 1
ATOM 2071 N N . THR A 1 327 ? 78.969 40.028 98.223 1.00 38.23 327 THR A N 1
ATOM 2072 C CA . THR A 1 327 ? 79.466 38.738 98.693 1.00 38.32 327 THR A CA 1
ATOM 2073 C C . THR A 1 327 ? 79.510 38.770 100.220 1.00 38.32 327 THR A C 1
ATOM 2074 O O . THR A 1 327 ? 79.583 39.842 100.824 1.00 38.58 327 THR A O 1
ATOM 2078 N N . ARG A 1 328 ? 79.428 37.594 100.833 1.00 38.16 328 ARG A N 1
ATOM 2079 C CA . ARG A 1 328 ? 79.727 37.420 102.244 1.00 38.42 328 ARG A CA 1
ATOM 2080 C C . ARG A 1 328 ? 80.958 38.223 102.614 1.00 38.86 328 ARG A C 1
ATOM 2081 O O . ARG A 1 328 ? 81.008 38.873 103.656 1.00 39.02 328 ARG A O 1
ATOM 2089 N N . ALA A 1 329 ? 81.956 38.170 101.741 1.00 39.34 329 ALA A N 1
ATOM 2090 C CA . ALA A 1 329 ? 83.215 38.827 101.992 1.00 39.18 329 ALA A CA 1
ATOM 2091 C C . ALA A 1 329 ? 83.042 40.336 102.105 1.00 39.05 329 ALA A C 1
ATOM 2092 O O . ALA A 1 329 ? 83.403 40.904 103.137 1.00 40.08 329 ALA A O 1
ATOM 2094 N N . GLU A 1 330 ? 82.469 40.984 101.087 1.00 38.63 330 GLU A N 1
ATOM 2095 C CA . GLU A 1 330 ? 82.209 42.445 101.163 1.00 38.10 330 GLU A CA 1
ATOM 2096 C C . GLU A 1 330 ? 81.378 42.789 102.381 1.00 37.56 330 GLU A C 1
ATOM 2097 O O . GLU A 1 330 ? 81.413 43.911 102.866 1.00 37.97 330 GLU A O 1
ATOM 2103 N N . LEU A 1 331 ? 80.619 41.813 102.849 1.00 36.75 331 LEU A N 1
ATOM 2104 C CA . LEU A 1 331 ? 79.730 42.015 103.943 1.00 36.83 331 LEU A CA 1
ATOM 2105 C C . LEU A 1 331 ? 80.593 42.013 105.200 1.00 37.42 331 LEU A C 1
ATOM 2106 O O . LEU A 1 331 ? 80.487 42.908 106.038 1.00 37.60 331 LEU A O 1
ATOM 2111 N N . ASN A 1 332 ? 81.466 41.019 105.317 1.00 38.11 332 ASN A N 1
ATOM 2112 C CA . ASN A 1 332 ? 82.318 40.900 106.493 1.00 38.53 332 ASN A CA 1
ATOM 2113 C C . ASN A 1 332 ? 83.220 42.125 106.756 1.00 39.15 332 ASN A C 1
ATOM 2114 O O . ASN A 1 332 ? 83.539 42.419 107.905 1.00 39.43 332 ASN A O 1
ATOM 2119 N N . ALA A 1 333 ? 83.567 42.875 105.719 1.00 39.47 333 ALA A N 1
ATOM 2120 C CA . ALA A 1 333 ? 84.011 44.259 105.934 1.00 40.58 333 ALA A CA 1
ATOM 2121 C C . ALA A 1 333 ? 82.918 45.203 106.541 1.00 40.89 333 ALA A C 1
ATOM 2122 O O . ALA A 1 333 ? 82.254 45.941 105.804 1.00 40.94 333 ALA A O 1
ATOM 2124 N N . ALA A 1 334 ? 82.706 45.106 107.873 1.00 41.34 334 ALA A N 1
ATOM 2125 C CA . ALA A 1 334 ? 82.132 46.176 108.764 1.00 41.01 334 ALA A CA 1
ATOM 2126 C C . ALA A 1 334 ? 81.207 45.654 109.877 1.00 41.29 334 ALA A C 1
ATOM 2127 O O . ALA A 1 334 ? 81.214 46.154 111.014 1.00 40.83 334 ALA A O 1
ATOM 2129 N N . ALA B 1 26 ? 92.171 58.709 118.901 1.00 32.43 26 ALA B N 1
ATOM 2130 C CA . ALA B 1 26 ? 92.578 59.202 120.240 1.00 32.56 26 ALA B CA 1
ATOM 2131 C C . ALA B 1 26 ? 93.740 58.418 120.822 1.00 32.42 26 ALA B C 1
ATOM 2132 O O . ALA B 1 26 ? 94.690 59.031 121.273 1.00 34.30 26 ALA B O 1
ATOM 2134 N N . LEU B 1 27 ? 93.668 57.084 120.847 1.00 31.07 27 LEU B N 1
ATOM 2135 C CA . LEU B 1 27 ? 94.771 56.258 121.360 1.00 29.27 27 LEU B CA 1
ATOM 2136 C C . LEU B 1 27 ? 95.178 55.281 120.298 1.00 28.55 27 LEU B C 1
ATOM 2137 O O . LEU B 1 27 ? 94.319 54.672 119.646 1.00 28.47 27 LEU B O 1
ATOM 2142 N N . ASP B 1 28 ? 96.485 55.110 120.151 1.00 27.08 28 ASP B N 1
ATOM 2143 C CA . ASP B 1 28 ? 97.059 54.130 119.243 1.00 26.34 28 ASP B CA 1
ATOM 2144 C C . ASP B 1 28 ? 96.815 52.667 119.661 1.00 25.10 28 ASP B C 1
ATOM 2145 O O . ASP B 1 28 ? 96.460 51.839 118.829 1.00 24.80 28 ASP B O 1
ATOM 2150 N N . VAL B 1 29 ? 96.980 52.375 120.956 1.00 23.69 29 VAL B N 1
ATOM 2151 C CA . VAL B 1 29 ? 97.060 51.003 121.488 1.00 22.06 29 VAL B CA 1
ATOM 2152 C C . VAL B 1 29 ? 96.476 50.907 122.890 1.00 21.09 29 VAL B C 1
ATOM 2153 O O . VAL B 1 29 ? 96.850 51.662 123.760 1.00 21.45 29 VAL B O 1
ATOM 2157 N N . ILE B 1 30 ? 95.600 49.945 123.115 1.00 19.82 30 ILE B N 1
ATOM 2158 C CA . ILE B 1 30 ? 95.150 49.583 124.453 1.00 19.02 30 ILE B CA 1
ATOM 2159 C C . ILE B 1 30 ? 95.603 48.132 124.867 1.00 19.17 30 ILE B C 1
ATOM 2160 O O . ILE B 1 30 ? 95.604 47.204 124.014 1.00 20.62 30 ILE B O 1
ATOM 2165 N N . THR B 1 31 ? 96.009 47.919 126.124 1.00 17.54 31 THR B N 1
ATOM 2166 C CA . THR B 1 31 ? 96.208 46.534 126.6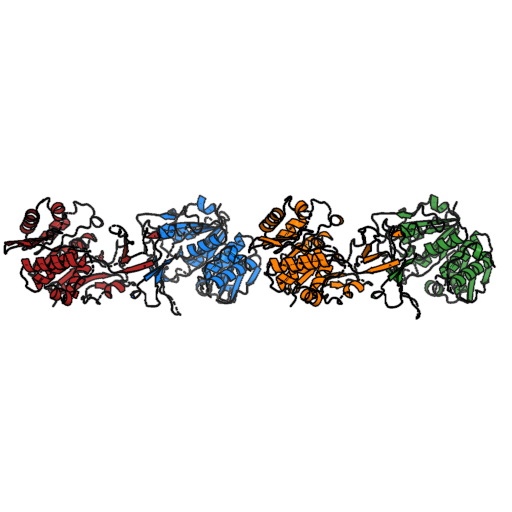34 1.00 16.27 31 THR B CA 1
ATOM 2167 C C . THR B 1 31 ? 95.524 46.304 127.950 1.00 15.67 31 THR B C 1
ATOM 2168 O O . THR B 1 31 ? 95.386 47.206 128.754 1.00 16.13 31 THR B O 1
ATOM 2172 N N . PHE B 1 32 ? 95.138 45.066 128.177 1.00 15.05 32 PHE B N 1
ATOM 2173 C CA . PHE B 1 32 ? 94.573 44.643 129.422 1.00 15.08 32 PHE B CA 1
ATOM 2174 C C . PHE B 1 32 ? 95.630 43.736 130.051 1.00 15.58 32 PHE B C 1
ATOM 2175 O O . PHE B 1 32 ? 96.144 42.871 129.373 1.00 15.20 32 PHE B O 1
ATOM 2183 N N . GLY B 1 33 ? 95.933 43.903 131.342 1.00 16.50 33 GLY B N 1
ATOM 2184 C CA . GLY B 1 33 ? 96.873 43.008 132.036 1.00 17.19 33 GLY B CA 1
ATOM 2185 C C . GLY B 1 33 ? 97.157 43.338 133.492 1.00 18.10 33 GLY B C 1
ATOM 2186 O O . GLY B 1 33 ? 96.813 44.406 133.989 1.00 17.97 33 GLY B O 1
ATOM 2187 N N . GLU B 1 34 ? 97.795 42.400 134.175 1.00 18.54 34 GLU B N 1
ATOM 2188 C CA . GLU B 1 34 ? 98.205 42.607 135.522 1.00 19.31 34 GLU B CA 1
ATOM 2189 C C . GLU B 1 34 ? 99.646 43.037 135.652 1.00 20.69 34 GLU B C 1
ATOM 2190 O O . GLU B 1 34 ? 100.546 42.575 134.993 1.00 20.75 34 GLU B O 1
ATOM 2196 N N . ALA B 1 35 ? 99.843 43.951 136.558 1.00 23.19 35 ALA B N 1
ATOM 2197 C CA . ALA B 1 35 ? 101.148 44.401 136.898 1.00 24.75 35 ALA B CA 1
ATOM 2198 C C . ALA B 1 35 ? 101.260 44.088 138.380 1.00 26.01 35 ALA B C 1
ATOM 2199 O O . ALA B 1 35 ? 100.265 44.066 139.113 1.00 25.89 35 ALA B O 1
ATOM 2217 N N . LEU B 1 38 ? 107.597 43.956 141.881 1.00 29.64 38 LEU B N 1
ATOM 2218 C CA . LEU B 1 38 ? 108.616 42.944 141.875 1.00 28.92 38 LEU B CA 1
ATOM 2219 C C . LEU B 1 38 ? 109.670 43.327 142.904 1.00 28.83 38 LEU B C 1
ATOM 2220 O O . LEU B 1 38 ? 110.320 44.379 142.809 1.00 27.89 38 LEU B O 1
ATOM 2225 N N . LEU B 1 39 ? 109.813 42.472 143.903 1.00 28.95 39 LEU B N 1
ATOM 2226 C CA . LEU B 1 39 ? 110.833 42.666 144.922 1.00 29.17 39 LEU B CA 1
ATOM 2227 C C . LEU B 1 39 ? 112.032 41.790 144.568 1.00 29.41 39 LEU B C 1
ATOM 2228 O O . LEU B 1 39 ? 111.957 40.571 144.620 1.00 29.16 39 LEU B O 1
ATOM 2233 N N . VAL B 1 40 ? 113.123 42.426 144.163 1.00 30.53 40 VAL B N 1
ATOM 2234 C CA . VAL B 1 40 ? 114.320 41.701 143.755 1.00 31.76 40 VAL B CA 1
ATOM 2235 C C . VAL B 1 40 ? 115.372 41.606 144.849 1.00 33.58 40 VAL B C 1
ATOM 2236 O O . VAL B 1 40 ? 115.917 42.619 145.304 1.00 33.93 40 VAL B O 1
ATOM 2240 N N . ALA B 1 41 ? 115.665 40.370 145.243 1.00 35.62 41 ALA B N 1
ATOM 2241 C CA . ALA B 1 41 ? 116.577 40.064 146.354 1.00 37.33 41 ALA B CA 1
ATOM 2242 C C . ALA B 1 41 ? 117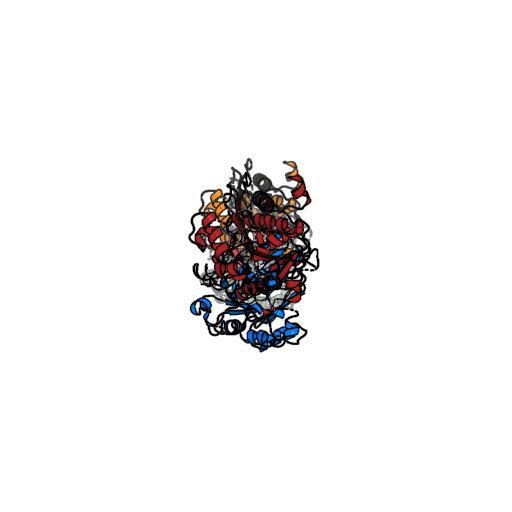.929 40.740 146.205 1.00 38.50 41 ALA B C 1
ATOM 2243 O O . ALA B 1 41 ? 118.516 40.720 145.128 1.00 38.86 41 ALA B O 1
ATOM 2245 N N . ASP B 1 42 ? 118.406 41.338 147.296 1.00 40.55 42 ASP B N 1
ATOM 2246 C CA . ASP B 1 42 ? 119.681 42.082 147.322 1.00 42.43 42 ASP B CA 1
ATOM 2247 C C . ASP B 1 42 ? 120.904 41.229 146.952 1.00 43.51 42 ASP B C 1
ATOM 2248 O O . ASP B 1 42 ? 121.853 41.747 146.348 1.00 44.12 42 ASP B O 1
ATOM 2250 N N . ARG B 1 43 ? 120.854 39.939 147.310 1.00 44.02 43 ARG B N 1
ATOM 2251 C CA . ARG B 1 43 ? 121.994 39.025 147.249 1.00 44.84 43 ARG B CA 1
ATOM 2252 C C . ARG B 1 43 ? 121.524 37.568 147.046 1.00 45.24 43 ARG B C 1
ATOM 2253 O O . ARG B 1 43 ? 120.411 37.218 147.470 1.00 45.93 43 ARG B O 1
ATOM 2255 N N . PRO B 1 44 ? 122.374 36.705 146.430 1.00 44.94 44 PRO B N 1
ATOM 2256 C CA . PRO B 1 44 ? 121.937 35.372 145.946 1.00 44.63 44 PRO B CA 1
ATOM 2257 C C . PRO B 1 44 ? 121.615 34.335 147.041 1.00 44.08 44 PRO B C 1
ATOM 2258 O O . PRO B 1 44 ? 121.567 34.664 148.214 1.00 43.96 44 PRO B O 1
ATOM 2262 N N . GLY B 1 45 ? 121.412 33.081 146.649 1.00 43.59 45 GLY B N 1
ATOM 2263 C CA . GLY B 1 45 ? 120.997 32.061 147.597 1.00 42.66 45 GLY B CA 1
ATOM 2264 C C . GLY B 1 45 ? 119.483 32.033 147.629 1.00 42.05 45 GLY B C 1
ATOM 2265 O O . GLY B 1 45 ? 118.826 32.600 146.755 1.00 42.25 45 GLY B O 1
ATOM 2266 N N . PRO B 1 46 ? 118.902 31.366 148.624 1.00 41.29 46 PRO B N 1
ATOM 2267 C CA . PRO B 1 46 ? 117.446 31.311 148.533 1.00 40.67 46 PRO B CA 1
ATOM 2268 C C . PRO B 1 46 ? 116.782 32.557 149.103 1.00 39.96 46 PRO B C 1
ATOM 2269 O O . PRO B 1 46 ? 117.399 33.297 149.855 1.00 39.81 46 PRO B O 1
ATOM 2273 N N . LEU B 1 47 ? 115.528 32.774 148.713 1.00 39.54 47 LEU B N 1
ATOM 2274 C CA . LEU B 1 47 ? 114.769 33.968 149.062 1.00 38.69 47 LEU B CA 1
ATOM 2275 C C . LEU B 1 47 ? 114.647 34.230 150.568 1.00 38.41 47 LEU B C 1
ATOM 2276 O O . LEU B 1 47 ? 114.817 35.357 151.011 1.00 37.95 47 LEU B O 1
ATOM 2281 N N . GLU B 1 48 ? 114.362 33.193 151.352 1.00 38.45 48 GLU B N 1
ATOM 2282 C CA . GLU B 1 48 ? 114.243 33.354 152.810 1.00 38.61 48 GLU B CA 1
ATOM 2283 C C . GLU B 1 48 ? 115.520 33.916 153.470 1.00 38.67 48 GLU B C 1
ATOM 2284 O O . GLU B 1 48 ? 115.462 34.491 154.559 1.00 38.30 48 GLU B O 1
ATOM 2290 N N . HIS B 1 49 ? 116.658 33.762 152.798 1.00 38.98 49 HIS B N 1
ATOM 2291 C CA . HIS B 1 49 ? 117.928 34.259 153.328 1.00 40.05 49 HIS B CA 1
ATOM 2292 C C . HIS B 1 49 ? 118.265 35.704 152.944 1.00 39.15 49 HIS B C 1
ATOM 2293 O O . HIS B 1 49 ? 118.953 36.367 153.698 1.00 39.03 49 HIS B O 1
ATOM 2300 N N . ALA B 1 50 ? 117.767 36.195 151.805 1.00 38.36 50 ALA B N 1
ATOM 2301 C CA . ALA B 1 50 ? 117.879 37.624 151.439 1.00 37.74 50 ALA B CA 1
ATOM 2302 C C . ALA B 1 50 ? 117.560 38.547 152.610 1.00 37.48 50 ALA B C 1
ATOM 2303 O O . ALA B 1 50 ? 116.628 38.302 153.362 1.00 37.77 50 ALA B O 1
ATOM 2305 N N . GLU B 1 51 ? 118.344 39.600 152.783 1.00 36.93 51 GLU B N 1
ATOM 2306 C CA . GLU B 1 51 ? 118.092 40.519 153.876 1.00 36.50 51 GLU B CA 1
ATOM 2307 C C . GLU B 1 51 ? 117.435 41.791 153.339 1.00 36.17 51 GLU B C 1
ATOM 2308 O O . GLU B 1 51 ? 116.746 42.508 154.070 1.00 35.95 51 GLU B O 1
ATOM 2310 N N . ALA B 1 52 ? 117.634 42.052 152.051 1.00 35.59 52 ALA B N 1
ATOM 2311 C CA . ALA B 1 52 ? 117.134 43.279 151.441 1.00 36.01 52 ALA B CA 1
ATOM 2312 C C . ALA B 1 52 ? 116.495 43.024 150.082 1.00 35.76 52 ALA B C 1
ATOM 2313 O O . ALA B 1 52 ? 116.795 42.027 149.436 1.00 36.08 52 ALA B O 1
ATOM 2315 N N . PHE B 1 53 ? 115.625 43.932 149.645 1.00 35.51 53 PHE B N 1
ATOM 2316 C CA . PHE B 1 53 ? 114.982 43.808 148.331 1.00 35.18 53 PHE B CA 1
ATOM 2317 C C . PHE B 1 53 ? 114.944 45.148 147.612 1.00 35.48 53 PHE B C 1
ATOM 2318 O O . PHE B 1 53 ? 114.771 46.191 148.251 1.00 34.98 53 PHE B O 1
ATOM 2326 N N . HIS B 1 54 ? 115.107 45.121 146.292 1.00 36.23 54 HIS B N 1
ATOM 2327 C CA . HIS B 1 54 ? 114.982 46.338 145.480 1.00 37.75 54 HIS B CA 1
ATOM 2328 C C . HIS B 1 54 ? 113.643 46.363 144.764 1.00 37.34 54 HIS B C 1
ATOM 2329 O O . HIS B 1 54 ? 113.267 45.379 144.141 1.00 38.01 54 HIS B O 1
ATOM 2336 N N . LYS B 1 55 ? 112.917 47.474 144.884 1.00 36.65 55 LYS B N 1
ATOM 2337 C CA . LYS B 1 55 ? 111.648 47.656 144.189 1.00 36.08 55 LYS B CA 1
ATOM 2338 C C . LYS B 1 55 ? 111.844 47.776 142.685 1.00 35.48 55 LYS B C 1
ATOM 2339 O O . LYS B 1 55 ? 112.609 48.600 142.240 1.00 36.70 55 LYS B O 1
ATOM 2345 N N . ARG B 1 56 ? 111.168 46.958 141.900 1.00 34.22 56 ARG B N 1
ATOM 2346 C CA . ARG B 1 56 ? 111.073 47.196 140.453 1.00 32.97 56 ARG B CA 1
ATOM 2347 C C . ARG B 1 56 ? 109.612 46.906 140.035 1.00 32.22 56 ARG B C 1
ATOM 2348 O O . ARG B 1 56 ? 108.732 46.760 140.904 1.00 31.77 56 ARG B O 1
ATOM 2350 N N . THR B 1 57 ? 109.343 46.850 138.735 1.00 30.97 57 THR B N 1
ATOM 2351 C CA . THR B 1 57 ? 107.970 46.701 138.242 1.00 29.70 57 THR B CA 1
ATOM 2352 C C . THR B 1 57 ? 107.891 45.470 137.354 1.00 28.90 57 THR B C 1
ATOM 2353 O O . THR B 1 57 ? 108.876 45.146 136.695 1.00 29.15 57 THR B O 1
ATOM 2357 N N . ALA B 1 58 ? 106.761 44.760 137.348 1.00 27.84 58 ALA B N 1
ATOM 2358 C CA . ALA B 1 58 ? 106.608 43.572 136.482 1.00 26.85 58 ALA B CA 1
ATOM 2359 C C . ALA B 1 58 ? 105.204 43.382 135.887 1.00 26.59 58 ALA B C 1
ATOM 2360 O O . ALA B 1 58 ? 104.235 43.932 136.387 1.00 26.37 58 ALA B O 1
ATOM 2362 N N . GLY B 1 59 ? 105.125 42.584 134.815 1.00 26.49 59 GLY B N 1
ATOM 2363 C CA . GLY B 1 59 ? 103.902 42.351 134.055 1.00 25.14 59 GLY B CA 1
ATOM 2364 C C . GLY B 1 59 ? 104.151 42.297 132.545 1.00 24.83 59 GLY B C 1
ATOM 2365 O O . GLY B 1 59 ? 104.727 43.217 131.969 1.00 25.09 59 GLY B O 1
ATOM 2366 N N . ALA B 1 60 ? 103.674 41.226 131.907 1.00 24.55 60 ALA B N 1
ATOM 2367 C CA . ALA B 1 60 ? 103.751 41.012 130.448 1.00 23.62 60 ALA B CA 1
ATOM 2368 C C . ALA B 1 60 ? 103.188 42.137 129.600 1.00 23.43 60 ALA B C 1
ATOM 2369 O O . ALA B 1 60 ? 103.932 42.780 128.888 1.00 23.13 60 ALA B O 1
ATOM 2371 N N . GLU B 1 61 ? 101.876 42.363 129.658 1.00 23.06 61 GLU B N 1
ATOM 2372 C CA . GLU B 1 61 ? 101.279 43.471 128.906 1.00 22.87 61 GLU B CA 1
ATOM 2373 C C . GLU B 1 61 ? 101.956 44.808 129.148 1.00 22.39 61 GLU B C 1
ATOM 2374 O O . GLU B 1 61 ? 102.327 45.473 128.189 1.00 23.25 61 GLU B O 1
ATOM 2380 N N . THR B 1 62 ? 102.136 45.188 130.407 1.00 22.20 62 THR B N 1
ATOM 2381 C CA . THR B 1 62 ? 102.756 46.462 130.763 1.00 21.92 62 THR B CA 1
ATOM 2382 C C . THR B 1 62 ? 104.188 46.655 130.217 1.00 22.57 62 THR B C 1
ATOM 2383 O O . THR B 1 62 ? 104.576 47.769 129.885 1.00 22.50 62 THR B O 1
ATOM 2387 N N . ASN B 1 63 ? 104.978 45.591 130.108 1.00 22.61 63 ASN B N 1
ATOM 2388 C CA . ASN B 1 63 ? 106.279 45.761 129.507 1.00 23.37 63 ASN B CA 1
ATOM 2389 C C . ASN B 1 63 ? 106.143 46.136 128.052 1.00 23.41 63 ASN B C 1
ATOM 2390 O O . ASN B 1 63 ? 106.973 46.855 127.528 1.00 24.00 63 ASN B O 1
ATOM 2395 N N . VAL B 1 64 ? 105.094 45.669 127.382 1.00 23.38 64 VAL B N 1
ATOM 2396 C CA . VAL B 1 64 ? 104.862 46.083 125.993 1.00 23.16 64 VAL B CA 1
ATOM 2397 C C . VAL B 1 64 ? 104.324 47.530 125.954 1.00 23.18 64 VAL B C 1
ATOM 2398 O O . VAL B 1 64 ? 104.778 48.358 125.135 1.00 22.93 64 VAL B O 1
ATOM 2402 N N . ALA B 1 65 ? 103.395 47.836 126.869 1.00 22.52 65 ALA B N 1
ATOM 2403 C CA . ALA B 1 65 ? 102.971 49.219 127.097 1.00 22.17 65 ALA B CA 1
ATOM 2404 C C . ALA B 1 65 ? 104.189 50.171 127.142 1.00 22.08 65 ALA B C 1
ATOM 2405 O O . ALA B 1 65 ? 104.323 51.041 126.300 1.00 22.18 65 ALA B O 1
ATOM 2407 N N . ILE B 1 66 ? 105.096 49.959 128.081 1.00 21.89 66 ILE B N 1
ATOM 2408 C CA . ILE B 1 66 ? 106.277 50.809 128.234 1.00 22.16 66 ILE B CA 1
ATOM 2409 C C . ILE B 1 66 ? 107.084 51.042 126.935 1.00 22.22 66 ILE B C 1
ATOM 2410 O O . ILE B 1 66 ? 107.482 52.170 126.656 1.00 21.57 66 ILE B O 1
ATOM 2415 N N . GLY B 1 67 ? 107.318 49.983 126.163 1.00 22.68 67 GLY B N 1
ATOM 2416 C CA . GLY B 1 67 ? 108.119 50.060 124.930 1.00 23.60 67 GLY B CA 1
ATOM 2417 C C . GLY B 1 67 ? 107.465 50.993 123.907 1.00 24.79 67 GLY B C 1
ATOM 2418 O O . GLY B 1 67 ? 108.091 51.953 123.405 1.00 24.90 67 GLY B O 1
ATOM 2419 N N . LEU B 1 68 ? 106.193 50.716 123.620 1.00 25.10 68 LEU B N 1
ATOM 2420 C CA . LEU B 1 68 ? 105.331 51.587 122.823 1.00 25.16 68 LEU B CA 1
ATOM 2421 C C . LEU B 1 68 ? 105.278 53.018 123.287 1.00 25.59 68 LEU B C 1
ATOM 2422 O O . LEU B 1 68 ? 105.535 53.918 122.501 1.00 26.37 68 LEU B O 1
ATOM 2427 N N . ALA B 1 69 ? 104.909 53.253 124.542 1.00 26.54 69 ALA B N 1
ATOM 2428 C CA . ALA B 1 69 ? 104.882 54.635 125.062 1.00 27.08 69 ALA B CA 1
ATOM 2429 C C . ALA B 1 69 ? 106.210 55.324 124.767 1.00 27.66 69 ALA B C 1
ATOM 2430 O O . ALA B 1 69 ? 106.235 56.290 124.009 1.00 28.19 69 ALA B O 1
ATOM 2432 N N . ARG B 1 70 ? 107.311 54.793 125.300 1.00 28.19 70 ARG B N 1
ATOM 2433 C CA . ARG B 1 70 ? 108.649 55.336 125.012 1.00 28.84 70 ARG B CA 1
ATOM 2434 C C . ARG B 1 70 ? 108.847 55.711 123.562 1.00 28.98 70 ARG B C 1
ATOM 2435 O O . ARG B 1 70 ? 109.385 56.758 123.268 1.00 29.89 70 ARG B O 1
ATOM 2443 N N . LEU B 1 71 ? 108.411 54.851 122.655 1.00 28.55 71 LEU B N 1
ATOM 2444 C CA . LEU B 1 71 ? 108.566 55.127 121.246 1.00 27.69 71 LEU B CA 1
ATOM 2445 C C . LEU B 1 71 ? 107.633 56.244 120.746 1.00 28.24 71 LEU B C 1
ATOM 2446 O O . LEU B 1 71 ? 107.612 56.548 119.557 1.00 28.79 71 LEU B O 1
ATOM 2451 N N . GLY B 1 72 ? 106.859 56.851 121.632 1.00 28.16 72 GLY B N 1
ATOM 2452 C CA . GLY B 1 72 ? 106.056 57.990 121.229 1.00 28.39 72 GLY B CA 1
ATOM 2453 C C . GLY B 1 72 ? 104.602 57.734 120.907 1.00 28.98 72 GLY B C 1
ATOM 2454 O O . GLY B 1 72 ? 103.926 58.644 120.475 1.00 28.78 72 GLY B O 1
ATOM 2455 N N . LEU B 1 73 ? 104.114 56.506 121.128 1.00 29.63 73 LEU B N 1
ATOM 2456 C CA . LEU B 1 73 ? 102.708 56.140 120.825 1.00 29.54 73 LEU B CA 1
ATOM 2457 C C . LEU B 1 73 ? 101.811 56.397 122.026 1.00 29.47 73 LEU B C 1
ATOM 2458 O O . LEU B 1 73 ? 102.294 56.459 123.153 1.00 29.90 73 LEU B O 1
ATOM 2463 N N . LYS B 1 74 ? 100.510 56.546 121.803 1.00 29.17 74 LYS B N 1
ATOM 2464 C CA . LYS B 1 74 ? 99.604 56.729 122.920 1.00 28.67 74 LYS B CA 1
ATOM 2465 C C . LYS B 1 74 ? 99.075 55.386 123.306 1.00 28.06 74 LYS B C 1
ATOM 2466 O O . LYS B 1 74 ? 98.483 54.694 122.506 1.00 28.60 74 LYS B O 1
ATOM 2472 N N . VAL B 1 75 ? 99.334 55.005 124.543 1.00 27.66 75 VAL B N 1
ATOM 2473 C CA . VAL B 1 75 ? 98.935 53.711 125.059 1.00 26.80 75 VAL B CA 1
ATOM 2474 C C . VAL B 1 75 ? 97.987 53.859 126.273 1.00 26.62 75 VAL B C 1
ATOM 2475 O O . VAL B 1 75 ? 98.286 54.592 127.208 1.00 27.30 75 VAL B O 1
ATOM 2479 N N . GLY B 1 76 ? 96.841 53.180 126.247 1.00 26.02 76 GLY B N 1
ATOM 2480 C CA . GLY B 1 76 ? 96.017 53.004 127.447 1.00 25.20 76 GLY B CA 1
ATOM 2481 C C . GLY B 1 76 ? 96.168 51.592 128.017 1.00 24.99 76 GLY B C 1
ATOM 2482 O O . GLY B 1 76 ? 96.253 50.622 127.254 1.00 24.90 76 GLY B O 1
ATOM 2483 N N . TRP B 1 77 ? 96.220 51.483 129.346 1.00 24.02 77 TRP B N 1
ATOM 2484 C CA . TRP B 1 77 ? 96.338 50.205 130.017 1.00 23.68 77 TRP B CA 1
ATOM 2485 C C . TRP B 1 77 ? 95.136 50.079 130.908 1.00 23.38 77 TRP B C 1
ATOM 2486 O O . TRP B 1 77 ? 94.851 50.985 131.671 1.00 23.36 77 TRP B O 1
ATOM 2497 N N . ALA B 1 78 ? 94.417 48.970 130.792 1.00 23.12 78 ALA B N 1
ATOM 2498 C CA . ALA B 1 78 ? 93.301 48.706 131.690 1.00 23.43 78 ALA B CA 1
ATOM 2499 C C . ALA B 1 78 ? 93.593 47.509 132.617 1.00 23.62 78 ALA B C 1
ATOM 2500 O O . ALA B 1 78 ? 94.249 46.542 132.215 1.00 23.19 78 ALA B O 1
ATOM 2502 N N . SER B 1 79 ? 93.095 47.602 133.850 1.00 23.58 79 SER B N 1
ATOM 2503 C CA . SER B 1 79 ? 93.506 46.740 134.951 1.00 23.88 79 SER B CA 1
ATOM 2504 C C . SER B 1 79 ? 92.705 47.045 136.227 1.00 24.73 79 SER B C 1
ATOM 2505 O O . SER B 1 79 ? 91.711 47.787 136.198 1.00 26.06 79 SER B O 1
ATOM 2508 N N . ARG B 1 80 ? 93.111 46.434 137.339 1.00 24.75 80 ARG B N 1
ATOM 2509 C CA . ARG B 1 80 ? 92.640 46.804 138.666 1.00 24.33 80 ARG B CA 1
ATOM 2510 C C . ARG B 1 80 ? 93.839 46.750 139.582 1.00 23.99 80 ARG B C 1
ATOM 2511 O O . ARG B 1 80 ? 94.812 46.061 139.294 1.00 24.20 80 ARG B O 1
ATOM 2519 N N . LEU B 1 81 ? 93.784 47.502 140.671 1.00 24.14 81 LEU B N 1
ATOM 2520 C CA . LEU B 1 81 ? 94.846 47.486 141.671 1.00 24.69 81 LEU B CA 1
ATOM 2521 C C . LEU B 1 81 ? 94.229 47.701 143.012 1.00 26.09 81 LEU B C 1
ATOM 2522 O O . LEU B 1 81 ? 93.096 48.194 143.115 1.00 27.00 81 LEU B O 1
ATOM 2527 N N . GLY B 1 82 ? 94.962 47.338 144.054 1.00 27.33 82 GLY B N 1
ATOM 2528 C CA . GLY B 1 82 ? 94.554 47.730 145.396 1.00 28.80 82 GLY B CA 1
ATOM 2529 C C . GLY B 1 82 ? 94.772 49.218 145.510 1.00 29.46 82 GLY B C 1
ATOM 2530 O O . GLY B 1 82 ? 95.434 49.807 144.663 1.00 29.34 82 GLY B O 1
ATOM 2531 N N . THR B 1 83 ? 94.214 49.825 146.553 1.00 30.73 83 THR B N 1
ATOM 2532 C CA . THR B 1 83 ? 94.455 51.255 146.854 1.00 30.85 83 THR B CA 1
ATOM 2533 C C . THR B 1 83 ? 95.587 51.327 147.852 1.00 30.69 83 THR B C 1
ATOM 2534 O O . THR B 1 83 ? 95.867 52.371 148.419 1.00 31.84 83 THR B O 1
ATOM 2538 N N . ASP B 1 84 ? 96.242 50.199 148.066 1.00 30.34 84 ASP B N 1
ATOM 2539 C CA . ASP B 1 84 ? 97.418 50.145 148.915 1.00 30.04 84 ASP B CA 1
ATOM 2540 C C . ASP B 1 84 ? 98.593 50.820 148.233 1.00 29.35 84 ASP B C 1
ATOM 2541 O O . ASP B 1 84 ? 98.472 51.338 147.141 1.00 29.11 84 ASP B O 1
ATOM 2546 N N . SER B 1 85 ? 99.716 50.802 148.900 1.00 29.45 85 SER B N 1
ATOM 2547 C CA . SER B 1 85 ? 100.963 51.329 148.444 1.00 29.40 85 SER B CA 1
ATOM 2548 C C . SER B 1 85 ? 101.571 50.719 147.239 1.00 30.63 85 SER B C 1
ATOM 2549 O O . SER B 1 85 ? 102.260 51.380 146.544 1.00 31.56 85 SER B O 1
ATOM 2560 N N . GLY B 1 87 ? 100.164 49.254 144.804 1.00 30.00 87 GLY B N 1
ATOM 2561 C CA . GLY B 1 87 ? 99.311 49.628 143.767 1.00 30.00 87 GLY B CA 1
ATOM 2562 C C . GLY B 1 87 ? 99.494 51.048 143.384 1.00 30.00 87 GLY B C 1
ATOM 2563 O O . GLY B 1 87 ? 99.385 51.415 142.260 1.00 30.00 87 GLY B O 1
ATOM 2564 N N . ARG B 1 88 ? 99.705 51.872 144.370 1.00 31.94 88 ARG B N 1
ATOM 2565 C CA . ARG B 1 88 ? 100.004 53.249 144.141 1.00 32.68 88 ARG B CA 1
ATOM 2566 C C . ARG B 1 88 ? 101.291 53.442 143.434 1.00 32.13 88 ARG B C 1
ATOM 2567 O O . ARG B 1 88 ? 101.418 54.282 142.617 1.00 32.82 88 ARG B O 1
ATOM 2575 N N . TYR B 1 89 ? 102.264 52.660 143.773 1.00 31.17 89 TYR B N 1
ATOM 2576 C CA . TYR B 1 89 ? 103.530 52.687 143.070 1.00 30.88 89 TYR B CA 1
ATOM 2577 C C . TYR B 1 89 ? 103.405 52.247 141.592 1.00 30.69 89 TYR B C 1
ATOM 2578 O O . TYR B 1 89 ? 103.957 52.896 140.706 1.00 31.01 89 TYR B O 1
ATOM 2587 N N . LEU B 1 90 ? 102.671 51.165 141.326 1.00 30.19 90 LEU B N 1
ATOM 2588 C CA . LEU B 1 90 ? 102.510 50.679 139.957 1.00 29.75 90 LEU B CA 1
ATOM 2589 C C . LEU B 1 90 ? 101.900 51.781 139.127 1.00 30.41 90 LEU B C 1
ATOM 2590 O O . LEU B 1 90 ? 102.494 52.226 138.140 1.00 30.27 90 LEU B O 1
ATOM 2595 N N . LEU B 1 91 ? 100.740 52.259 139.581 1.00 31.21 91 LEU B N 1
ATOM 2596 C CA . LEU B 1 91 ? 100.021 53.339 138.929 1.00 31.89 91 LEU B CA 1
ATOM 2597 C C . LEU B 1 91 ? 100.952 54.483 138.575 1.00 32.48 91 LEU B C 1
ATOM 2598 O O . LEU B 1 91 ? 100.999 54.929 137.425 1.00 32.74 91 LEU B O 1
ATOM 2603 N N . ALA B 1 92 ? 101.729 54.916 139.557 1.00 32.91 92 ALA B N 1
ATOM 2604 C CA . ALA B 1 92 ? 102.664 55.997 139.360 1.00 33.33 92 ALA B CA 1
ATOM 2605 C C . ALA B 1 92 ? 103.703 55.650 138.331 1.00 33.51 92 ALA B C 1
ATOM 2606 O O . ALA B 1 92 ? 103.860 56.390 137.373 1.00 34.14 92 ALA B O 1
ATOM 2608 N N . ALA B 1 93 ? 104.398 54.533 138.503 1.00 34.13 93 ALA B N 1
ATOM 2609 C CA . ALA B 1 93 ? 105.519 54.179 137.598 1.00 35.18 93 ALA B CA 1
ATOM 2610 C C . ALA B 1 93 ? 105.103 53.961 136.127 1.00 35.53 93 ALA B C 1
ATOM 2611 O O . ALA B 1 93 ? 105.940 53.962 135.223 1.00 35.01 93 ALA B O 1
ATOM 2621 N N . ALA B 1 95 ? 102.418 55.829 134.939 1.00 35.62 95 ALA B N 1
ATOM 2622 C CA . ALA B 1 95 ? 102.154 57.183 134.514 1.00 34.37 95 ALA B CA 1
ATOM 2623 C C . ALA B 1 95 ? 103.448 57.926 134.089 1.00 33.86 95 ALA B C 1
ATOM 2624 O O . ALA B 1 95 ? 103.405 58.852 133.287 1.00 33.86 95 ALA B O 1
ATOM 2626 N N . ALA B 1 96 ? 104.596 57.485 134.582 1.00 33.28 96 ALA B N 1
ATOM 2627 C CA . ALA B 1 96 ? 105.856 58.189 134.372 1.00 32.84 96 ALA B CA 1
ATOM 2628 C C . ALA B 1 96 ? 106.564 57.658 133.151 1.00 33.25 96 ALA B C 1
ATOM 2629 O O . ALA B 1 96 ? 107.673 58.076 132.808 1.00 33.14 96 ALA B O 1
ATOM 2631 N N . GLU B 1 97 ? 105.936 56.678 132.516 1.00 33.71 97 GLU B N 1
ATOM 2632 C CA . GLU B 1 97 ? 106.428 56.171 131.249 1.00 33.09 97 GLU B CA 1
ATOM 2633 C C . GLU B 1 97 ? 105.568 56.731 130.139 1.00 32.65 97 GLU B C 1
ATOM 2634 O O . GLU B 1 97 ? 105.914 56.612 128.956 1.00 32.78 97 GLU B O 1
ATOM 2640 N N . GLY B 1 98 ? 104.454 57.345 130.549 1.00 31.82 98 GLY B N 1
ATOM 2641 C CA . GLY B 1 98 ? 103.554 58.055 129.657 1.00 31.40 98 GLY B CA 1
ATOM 2642 C C . GLY B 1 98 ? 102.164 57.468 129.485 1.00 31.32 98 GLY B C 1
ATOM 2643 O O . GLY B 1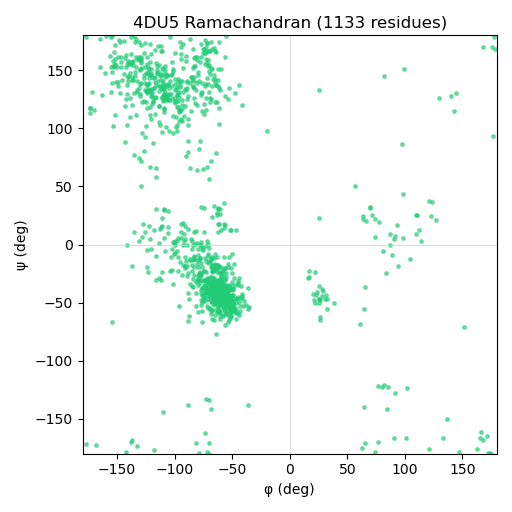 98 ? 101.367 58.007 128.717 1.00 32.35 98 GLY B O 1
ATOM 2644 N N . ILE B 1 99 ? 101.844 56.384 130.197 1.00 29.98 99 ILE B N 1
ATOM 2645 C CA . ILE B 1 99 ? 100.674 55.589 129.850 1.00 28.16 99 ILE B CA 1
ATOM 2646 C C . ILE B 1 99 ? 99.442 56.159 130.479 1.00 28.67 99 ILE B C 1
ATOM 2647 O O . ILE B 1 99 ? 99.460 56.618 131.600 1.00 29.05 99 ILE B O 1
ATOM 2652 N N . ASP B 1 100 ? 98.362 56.106 129.722 1.00 29.22 100 ASP B N 1
ATOM 2653 C CA . ASP B 1 100 ? 97.045 56.528 130.136 1.00 29.19 100 ASP B CA 1
ATOM 2654 C C . ASP B 1 100 ? 96.494 55.456 131.085 1.00 29.54 100 ASP B C 1
ATOM 2655 O O . ASP B 1 100 ? 96.239 54.314 130.664 1.00 29.64 100 ASP B O 1
ATOM 2660 N N . CYS B 1 101 ? 96.334 55.813 132.360 1.00 29.52 101 CYS B N 1
ATOM 2661 C CA . CYS B 1 101 ? 95.948 54.839 133.384 1.00 30.05 101 CYS B CA 1
ATOM 2662 C C . CYS B 1 101 ? 94.535 55.054 133.916 1.00 30.14 101 CYS B C 1
ATOM 2663 O O . CYS B 1 101 ? 94.170 54.512 134.955 1.00 30.53 101 CYS B O 1
ATOM 2666 N N . SER B 1 102 ? 93.741 55.830 133.188 1.00 30.26 102 SER B N 1
ATOM 2667 C CA . SER B 1 102 ? 92.365 56.117 133.566 1.00 30.51 102 SER B CA 1
ATOM 2668 C C . SER B 1 102 ? 91.447 54.891 133.662 1.00 30.85 102 SER B C 1
ATOM 2669 O O . SER B 1 102 ? 90.445 54.917 134.366 1.00 30.39 102 SER B O 1
ATOM 2672 N N . HIS B 1 103 ? 91.766 53.811 132.963 1.00 31.23 103 HIS B N 1
ATOM 2673 C CA . HIS B 1 103 ? 90.925 52.627 133.111 1.00 31.57 103 HIS B CA 1
ATOM 2674 C C . HIS B 1 103 ? 91.587 51.509 133.944 1.00 31.65 103 HIS B C 1
ATOM 2675 O O . HIS B 1 103 ? 91.337 50.304 133.760 1.00 31.23 103 HIS B O 1
ATOM 2682 N N . VAL B 1 104 ? 92.449 51.949 134.853 1.00 31.88 104 VAL B N 1
ATOM 2683 C CA . VAL B 1 104 ? 92.937 51.125 135.939 1.00 32.19 104 VAL B CA 1
ATOM 2684 C C . VAL B 1 104 ? 92.084 51.494 137.146 1.00 32.52 104 VAL B C 1
ATOM 2685 O O . VAL B 1 104 ? 92.264 52.540 137.748 1.00 32.82 104 VAL B O 1
ATOM 2689 N N . VAL B 1 105 ? 91.126 50.645 137.472 1.00 33.27 105 VAL B N 1
ATOM 2690 C CA . VAL B 1 105 ? 90.271 50.868 138.628 1.00 33.96 105 VAL B CA 1
ATOM 2691 C C . VAL B 1 105 ? 91.069 50.601 139.921 1.00 34.96 105 VAL B C 1
ATOM 2692 O O . VAL B 1 105 ? 91.696 49.550 140.084 1.00 35.41 105 VAL B O 1
ATOM 2696 N N . CYS B 1 106 ? 91.089 51.566 140.827 1.00 35.80 106 CYS B N 1
ATOM 2697 C CA . CYS B 1 106 ? 91.662 51.307 142.149 1.00 36.78 106 CYS B CA 1
ATOM 2698 C C . CYS B 1 106 ? 90.526 50.926 143.121 1.00 36.74 106 CYS B C 1
ATOM 2699 O O . CYS B 1 106 ? 89.591 51.699 143.370 1.00 37.15 106 CYS B O 1
ATOM 2702 N N . ASP B 1 107 ? 90.570 49.698 143.618 1.00 36.84 107 ASP B N 1
ATOM 2703 C CA . ASP B 1 107 ? 89.504 49.202 144.480 1.00 36.69 107 ASP B CA 1
ATOM 2704 C C . ASP B 1 107 ? 89.994 48.941 145.925 1.00 36.83 107 ASP B C 1
ATOM 2705 O O . ASP B 1 107 ? 90.902 48.131 146.137 1.00 37.67 107 ASP B O 1
ATOM 2710 N N . ALA B 1 108 ? 89.399 49.651 146.892 1.00 36.30 108 ALA B N 1
ATOM 2711 C CA . ALA B 1 108 ? 89.709 49.528 148.337 1.00 35.46 108 ALA B CA 1
ATOM 2712 C C . ALA B 1 108 ? 89.462 48.131 148.865 1.00 34.89 108 ALA B C 1
ATOM 2713 O O . ALA B 1 108 ? 90.124 47.687 149.791 1.00 35.17 108 ALA B O 1
ATOM 2715 N N . THR B 1 109 ? 88.494 47.444 148.277 1.00 33.99 109 THR B N 1
ATOM 2716 C CA . THR B 1 109 ? 88.077 46.150 148.767 1.00 32.93 109 THR B CA 1
ATOM 2717 C C . THR B 1 109 ? 89.052 45.071 148.321 1.00 31.96 109 THR B C 1
ATOM 2718 O O . THR B 1 109 ? 89.007 43.956 148.831 1.00 32.23 109 THR B O 1
ATOM 2722 N N . GLN B 1 110 ? 89.930 45.397 147.373 1.00 30.42 110 GLN B N 1
ATOM 2723 C CA . GLN B 1 110 ? 90.784 44.384 146.709 1.00 28.69 110 GLN B CA 1
ATOM 2724 C C . GLN B 1 110 ? 92.288 44.589 146.936 1.00 28.37 110 GLN B C 1
ATOM 2725 O O . GLN B 1 110 ? 92.704 45.659 147.399 1.00 27.58 110 GLN B O 1
ATOM 2731 N N . LYS B 1 111 ? 93.096 43.573 146.579 1.00 28.17 111 LYS B N 1
ATOM 2732 C CA . LYS B 1 111 ? 94.563 43.679 146.692 1.00 27.54 111 LYS B CA 1
ATOM 2733 C C . LYS B 1 111 ? 95.380 43.614 145.417 1.00 26.64 111 LYS B C 1
ATOM 2734 O O . LYS B 1 111 ? 94.952 43.080 144.408 1.00 26.59 111 LYS B O 1
ATOM 2740 N N . THR B 1 112 ? 96.571 44.194 145.504 1.00 25.96 112 THR B N 1
ATOM 2741 C CA . THR B 1 112 ? 97.583 44.214 144.456 1.00 24.89 112 THR B CA 1
ATOM 2742 C C . THR B 1 112 ? 98.497 42.999 144.636 1.00 25.18 112 THR B C 1
ATOM 2743 O O . THR B 1 112 ? 98.955 42.697 145.759 1.00 26.30 112 THR B O 1
ATOM 2747 N N . GLY B 1 113 ? 98.782 42.294 143.557 1.00 24.65 113 GLY B N 1
ATOM 2748 C CA . GLY B 1 113 ? 99.774 41.220 143.626 1.00 23.93 113 GLY B CA 1
ATOM 2749 C C . GLY B 1 113 ? 101.216 41.724 143.500 1.00 23.42 113 GLY B C 1
ATOM 2750 O O . GLY B 1 113 ? 101.481 42.820 142.990 1.00 22.33 113 GLY B O 1
ATOM 2751 N N . PHE B 1 114 ? 102.149 40.886 143.942 1.00 23.14 114 PHE B N 1
ATOM 2752 C CA . PHE B 1 114 ? 103.573 41.217 143.913 1.00 22.77 114 PHE B CA 1
ATOM 2753 C C . PHE B 1 114 ? 104.359 39.934 143.693 1.00 23.22 114 PHE B C 1
ATOM 2754 O O . PHE B 1 114 ? 103.781 38.841 143.662 1.00 23.28 114 PHE B O 1
ATOM 2762 N N . GLN B 1 115 ? 105.668 40.063 143.517 1.00 23.67 115 GLN B N 1
ATOM 2763 C CA . GLN B 1 115 ? 106.499 38.895 143.279 1.00 24.69 115 GLN B CA 1
ATOM 2764 C C . GLN B 1 115 ? 107.927 39.074 143.752 1.00 25.95 115 GLN B C 1
ATOM 2765 O O . GLN B 1 115 ? 108.409 40.212 143.847 1.00 26.47 115 GLN B O 1
ATOM 2771 N N . PHE B 1 116 ? 108.585 37.948 144.045 1.00 27.26 116 PHE B N 1
ATOM 2772 C CA . PHE B 1 116 ? 109.966 37.928 144.535 1.00 28.94 116 PHE B CA 1
ATOM 2773 C C . PHE B 1 116 ? 110.827 37.287 143.469 1.00 30.60 116 PHE B C 1
ATOM 2774 O O . PHE B 1 116 ? 110.422 36.272 142.864 1.00 31.01 116 PHE B O 1
ATOM 2782 N N . LYS B 1 117 ? 111.990 37.883 143.211 1.00 32.29 117 LYS B N 1
ATOM 2783 C CA . LYS B 1 117 ? 112.984 37.270 142.319 1.00 34.13 117 LYS B CA 1
ATOM 2784 C C . LYS B 1 117 ? 114.293 37.184 143.061 1.00 35.58 117 LYS B C 1
ATOM 2785 O O . LYS B 1 117 ? 114.701 38.152 143.692 1.00 35.99 117 LYS B O 1
ATOM 2787 N N . GLY B 1 118 ? 114.920 36.010 142.998 1.00 37.58 118 GLY B N 1
ATOM 2788 C CA . GLY B 1 118 ? 116.288 35.785 143.482 1.00 40.53 118 GLY B CA 1
ATOM 2789 C C . GLY B 1 118 ? 117.401 36.371 142.622 1.00 42.52 118 GLY B C 1
ATOM 2790 O O . GLY B 1 118 ? 117.139 36.953 141.562 1.00 42.07 118 GLY B O 1
ATOM 2791 N N . LYS B 1 119 ? 118.647 36.236 143.094 1.00 45.07 119 LYS B N 1
ATOM 2792 C CA . LYS B 1 119 ? 119.816 36.725 142.332 1.00 47.68 119 LYS B CA 1
ATOM 2793 C C . LYS B 1 119 ? 120.520 35.622 141.548 1.00 49.03 119 LYS B C 1
ATOM 2794 O O . LYS B 1 119 ? 120.773 34.543 142.084 1.00 49.04 119 LYS B O 1
ATOM 2800 N N . VAL B 1 120 ? 120.836 35.903 140.285 1.00 51.17 120 VAL B N 1
ATOM 2801 C CA . VAL B 1 120 ? 121.537 34.932 139.446 1.00 53.78 120 VAL B CA 1
ATOM 2802 C C . VAL B 1 120 ? 122.991 35.341 139.166 1.00 55.30 120 VAL B C 1
ATOM 2803 O O . VAL B 1 120 ? 123.243 36.379 138.559 1.00 55.31 120 VAL B O 1
ATOM 2805 N N . THR B 1 121 ? 123.941 34.523 139.620 1.00 57.37 121 THR B N 1
ATOM 2806 C CA . THR B 1 121 ? 125.361 34.738 139.286 1.00 59.27 121 THR B CA 1
ATOM 2807 C C . THR B 1 121 ? 125.753 33.982 138.006 1.00 60.79 121 THR B C 1
ATOM 2808 O O . THR B 1 121 ? 126.827 34.220 137.444 1.00 61.16 121 THR B O 1
ATOM 2812 N N . ASP B 1 122 ? 124.853 33.106 137.535 1.00 62.34 122 ASP B N 1
ATOM 2813 C CA . ASP B 1 122 ? 125.144 32.133 136.465 1.00 63.36 122 ASP B CA 1
ATOM 2814 C C . ASP B 1 122 ? 123.951 31.925 135.531 1.00 63.83 122 ASP B C 1
ATOM 2815 O O . ASP B 1 122 ? 123.141 31.017 135.753 1.00 64.18 122 ASP B O 1
ATOM 2820 N N . GLY B 1 123 ? 123.852 32.751 134.489 1.00 64.16 123 GLY B N 1
ATOM 2821 C CA . GLY B 1 123 ? 122.681 32.767 133.577 1.00 64.74 123 GLY B CA 1
ATOM 2822 C C . GLY B 1 123 ? 121.772 31.536 133.548 1.00 64.97 123 GLY B C 1
ATOM 2823 O O . GLY B 1 123 ? 120.857 31.387 134.375 1.00 65.04 123 GLY B O 1
ATOM 2824 N N . PRO B 1 126 ? 116.667 32.208 137.113 1.00 39.79 126 PRO B N 1
ATOM 2825 C CA . PRO B 1 126 ? 116.383 33.126 138.219 1.00 40.03 126 PRO B CA 1
ATOM 2826 C C . PRO B 1 126 ? 114.926 32.944 138.712 1.00 40.17 126 PRO B C 1
ATOM 2827 O O . PRO B 1 126 ? 114.003 33.557 138.170 1.00 40.46 126 PRO B O 1
ATOM 2831 N N . PRO B 1 127 ? 114.719 32.091 139.730 1.00 39.96 127 PRO B N 1
ATOM 2832 C CA . PRO B 1 127 ? 113.349 31.670 140.064 1.00 39.47 127 PRO B CA 1
ATOM 2833 C C . PRO B 1 127 ? 112.479 32.788 140.715 1.00 38.67 127 PRO B C 1
ATOM 2834 O O . PRO B 1 127 ? 112.962 33.548 141.574 1.00 38.12 127 PRO B O 1
ATOM 2838 N N . VAL B 1 128 ? 111.217 32.870 140.281 1.00 36.72 128 VAL B N 1
ATOM 2839 C CA . VAL B 1 128 ? 110.312 33.933 140.669 1.00 35.17 128 VAL B CA 1
ATOM 2840 C C . VAL B 1 128 ? 109.231 33.366 141.556 1.00 33.32 128 VAL B C 1
ATOM 2841 O O . VAL B 1 128 ? 108.567 32.393 141.190 1.00 33.66 128 VAL B O 1
ATOM 2845 N N . GLU B 1 129 ? 109.049 33.944 142.731 1.00 30.56 129 GLU B N 1
ATOM 2846 C CA . GLU B 1 129 ? 107.926 33.531 143.555 1.00 28.20 129 GLU B CA 1
ATOM 2847 C C . GLU B 1 129 ? 106.762 34.534 143.380 1.00 27.08 129 GLU B C 1
ATOM 2848 O O . GLU B 1 129 ? 106.938 35.732 143.611 1.00 26.22 129 GLU B O 1
ATOM 2854 N N . TYR B 1 130 ? 105.594 34.036 142.974 1.00 24.98 130 TYR B N 1
ATOM 2855 C CA . TYR B 1 130 ? 104.462 34.894 142.678 1.00 24.45 130 TYR B CA 1
ATOM 2856 C C . TYR B 1 130 ? 103.547 35.009 143.876 1.00 23.86 130 TYR B C 1
ATOM 2857 O O . TYR B 1 130 ? 103.337 34.035 144.578 1.00 23.82 130 TYR B O 1
ATOM 2866 N N . HIS B 1 131 ? 103.014 36.196 144.125 1.00 23.26 131 HIS B N 1
ATOM 2867 C CA . HIS B 1 131 ? 101.999 36.350 145.151 1.00 23.20 131 HIS B CA 1
ATOM 2868 C C . HIS B 1 131 ? 100.862 37.138 144.540 1.00 23.61 131 HIS B C 1
ATOM 2869 O O . HIS B 1 131 ? 100.681 38.330 144.808 1.00 23.89 131 HIS B O 1
ATOM 2876 N N . ARG B 1 132 ? 100.100 36.463 143.700 1.00 23.86 132 ARG B N 1
ATOM 2877 C CA . ARG B 1 132 ? 99.077 37.135 142.901 1.00 24.57 132 ARG B CA 1
ATOM 2878 C C . ARG B 1 132 ? 97.774 36.371 142.889 1.00 24.61 132 ARG B C 1
ATOM 2879 O O . ARG B 1 132 ? 96.929 36.662 142.091 1.00 24.86 132 ARG B O 1
ATOM 2887 N N . LYS B 1 133 ? 97.630 35.364 143.732 1.00 25.63 133 LYS B N 1
ATOM 2888 C CA . LYS B 1 133 ? 96.368 34.654 143.830 1.00 26.71 133 LYS B CA 1
ATOM 2889 C C . LYS B 1 133 ? 95.286 35.585 144.361 1.00 25.78 133 LYS B C 1
ATOM 2890 O O . LYS B 1 133 ? 95.436 36.152 145.417 1.00 25.58 133 LYS B O 1
ATOM 2896 N N . GLY B 1 134 ? 94.209 35.747 143.605 1.00 25.59 134 GLY B N 1
ATOM 2897 C CA . GLY B 1 134 ? 93.043 36.522 144.049 1.00 25.50 134 GLY B CA 1
ATOM 2898 C C . GLY B 1 134 ? 93.242 38.028 144.105 1.00 25.58 134 GLY B C 1
ATOM 2899 O O . GLY B 1 134 ? 92.579 38.712 144.890 1.00 25.33 134 GLY B O 1
ATOM 2900 N N . SER B 1 135 ? 94.174 38.537 143.299 1.00 24.88 135 SER B N 1
ATOM 2901 C CA . SER B 1 135 ? 94.442 39.963 143.269 1.00 24.49 135 SER B CA 1
ATOM 2902 C C . SER B 1 135 ? 93.322 40.712 142.564 1.00 24.65 135 SER B C 1
ATOM 2903 O O . SER B 1 135 ? 92.430 40.115 141.925 1.00 24.82 135 SER B O 1
ATOM 2906 N N . ALA B 1 136 ? 93.388 42.034 142.685 1.00 24.34 136 ALA B N 1
ATOM 2907 C CA . ALA B 1 136 ? 92.481 42.929 142.002 1.00 23.97 136 ALA B CA 1
ATOM 2908 C C . ALA B 1 136 ? 92.360 42.540 140.523 1.00 23.52 136 ALA B C 1
ATOM 2909 O O . ALA B 1 136 ? 91.272 42.271 140.046 1.00 22.99 136 ALA B O 1
ATOM 2911 N N . ALA B 1 137 ? 93.495 42.481 139.829 1.00 23.53 137 ALA B N 1
ATOM 2912 C CA . ALA B 1 137 ? 93.529 42.202 138.393 1.00 23.13 137 ALA B CA 1
ATOM 2913 C C . ALA B 1 137 ? 92.832 40.891 138.051 1.00 23.39 137 ALA B C 1
ATOM 2914 O O . ALA B 1 137 ? 92.087 40.816 137.064 1.00 23.50 137 ALA B O 1
ATOM 2916 N N . SER B 1 138 ? 93.039 39.867 138.882 1.00 23.35 138 SER B N 1
ATOM 2917 C CA . SER B 1 138 ? 92.444 38.562 138.613 1.00 23.48 138 SER B CA 1
ATOM 2918 C C . SER B 1 138 ? 90.906 38.580 138.756 1.00 23.91 138 SER B C 1
ATOM 2919 O O . SER B 1 138 ? 90.224 37.624 138.363 1.00 23.85 138 SER B O 1
ATOM 2922 N N . HIS B 1 139 ? 90.364 39.665 139.312 1.00 24.33 139 HIS B N 1
ATOM 2923 C CA . HIS B 1 139 ? 88.913 39.776 139.465 1.00 25.09 139 HIS B CA 1
ATOM 2924 C C . HIS B 1 139 ? 88.233 40.423 138.280 1.00 25.57 139 HIS B C 1
ATOM 2925 O O . HIS B 1 139 ? 87.011 40.481 138.215 1.00 26.11 139 HIS B O 1
ATOM 2940 N N . GLY B 1 141 ? 86.642 40.967 134.619 1.00 27.06 141 GLY B N 1
ATOM 2941 C CA . GLY B 1 141 ? 85.876 40.105 133.703 1.00 27.77 141 GLY B CA 1
ATOM 2942 C C . GLY B 1 141 ? 85.237 40.940 132.606 1.00 28.50 141 GLY B C 1
ATOM 2943 O O . GLY B 1 141 ? 85.643 42.093 132.387 1.00 28.48 141 GLY B O 1
ATOM 2944 N N . VAL B 1 142 ? 84.221 40.381 131.941 1.00 28.68 142 VAL B N 1
ATOM 2945 C CA . VAL B 1 142 ? 83.629 40.992 130.746 1.00 28.46 142 VAL B CA 1
ATOM 2946 C C . VAL B 1 142 ? 82.942 42.298 131.068 1.00 28.71 142 VAL B C 1
ATOM 2947 O O . VAL B 1 142 ? 82.677 43.114 130.186 1.00 29.13 142 VAL B O 1
ATOM 2951 N N . ALA B 1 143 ? 82.662 42.491 132.344 1.00 29.17 143 ALA B N 1
ATOM 2952 C CA . ALA B 1 143 ? 81.983 43.691 132.827 1.00 29.34 143 ALA B CA 1
ATOM 2953 C C . ALA B 1 143 ? 82.929 44.867 133.041 1.00 29.51 143 ALA B C 1
ATOM 2954 O O . ALA B 1 143 ? 82.470 45.997 133.237 1.00 29.55 143 ALA B O 1
ATOM 2956 N N . ASP B 1 144 ? 84.240 44.589 133.021 1.00 29.56 144 ASP B N 1
ATOM 2957 C CA . ASP B 1 144 ? 85.271 45.586 133.311 1.00 29.23 144 ASP B CA 1
ATOM 2958 C C . ASP B 1 144 ? 85.648 46.354 132.078 1.00 29.79 144 ASP B C 1
ATOM 2959 O O . ASP B 1 144 ? 86.325 47.370 132.172 1.00 30.75 144 ASP B O 1
ATOM 2964 N N . ILE B 1 145 ? 85.223 45.865 130.921 1.00 29.91 145 ILE B N 1
ATOM 2965 C CA . ILE B 1 145 ? 85.528 46.493 129.647 1.00 30.11 145 ILE B CA 1
ATOM 2966 C C . ILE B 1 145 ? 84.580 47.660 129.413 1.00 31.02 145 ILE B C 1
ATOM 2967 O O . ILE B 1 145 ? 83.357 47.457 129.363 1.00 31.48 145 ILE B O 1
ATOM 2972 N N . ASP B 1 146 ? 85.125 48.870 129.273 1.00 31.11 146 ASP B N 1
ATOM 2973 C CA . ASP B 1 146 ? 84.339 50.012 128.806 1.00 30.74 146 ASP B CA 1
ATOM 2974 C C . ASP B 1 146 ? 84.420 50.024 127.296 1.00 30.97 146 ASP B C 1
ATOM 2975 O O . ASP B 1 146 ? 85.439 50.461 126.743 1.00 31.06 146 ASP B O 1
ATOM 2980 N N . GLU B 1 147 ? 83.346 49.576 126.633 1.00 30.96 147 GLU B N 1
ATOM 2981 C CA . GLU B 1 147 ? 83.320 49.448 125.162 1.00 30.92 147 GLU B CA 1
ATOM 2982 C C . GLU B 1 147 ? 83.647 50.744 124.451 1.00 30.72 147 GLU B C 1
ATOM 2983 O O . GLU B 1 147 ? 84.539 50.771 123.592 1.00 30.78 147 GLU B O 1
ATOM 2989 N N . ALA B 1 148 ? 82.941 51.822 124.815 1.00 30.35 148 ALA B N 1
ATOM 2990 C CA . ALA B 1 148 ? 83.140 53.105 124.143 1.00 29.13 148 ALA B CA 1
ATOM 2991 C C . ALA B 1 148 ? 84.636 53.398 124.100 1.00 28.28 148 ALA B C 1
ATOM 2992 O O . ALA B 1 148 ? 85.179 53.655 123.047 1.00 27.70 148 ALA B O 1
ATOM 2994 N N . TRP B 1 149 ? 85.304 53.290 125.237 1.00 27.72 149 TRP B N 1
ATOM 2995 C CA . TRP B 1 149 ? 86.731 53.591 125.303 1.00 28.13 149 TRP B CA 1
ATOM 2996 C C . TRP B 1 149 ? 87.639 52.593 124.532 1.00 28.29 149 TRP B C 1
ATOM 2997 O O . TRP B 1 149 ? 88.639 52.985 123.914 1.00 28.06 149 TRP B O 1
ATOM 3008 N N . LEU B 1 150 ? 87.285 51.313 124.568 1.00 27.90 150 LEU B N 1
ATOM 3009 C CA . LEU B 1 150 ? 88.058 50.307 123.870 1.00 27.74 150 LEU B CA 1
ATOM 3010 C C . LEU B 1 150 ? 88.135 50.620 122.368 1.00 28.43 150 LEU B C 1
ATOM 3011 O O . LEU B 1 150 ? 89.233 50.604 121.758 1.00 29.09 150 LEU B O 1
ATOM 3016 N N . LEU B 1 151 ? 86.970 50.913 121.786 1.00 28.23 151 LEU B N 1
ATOM 3017 C CA . LEU B 1 151 ? 86.854 51.237 120.363 1.00 27.89 151 LEU B CA 1
ATOM 3018 C C . LEU B 1 151 ? 87.505 52.545 119.957 1.00 27.42 151 LEU B C 1
ATOM 3019 O O . LEU B 1 151 ? 87.797 52.755 118.793 1.00 28.08 151 LEU B O 1
ATOM 3024 N N . SER B 1 152 ? 87.736 53.415 120.925 1.00 26.56 152 SER B N 1
ATOM 3025 C CA . SER B 1 152 ? 88.403 54.668 120.713 1.00 25.30 152 SER B CA 1
ATOM 3026 C C . SER B 1 152 ? 89.888 54.471 120.341 1.00 24.71 152 SER B C 1
ATOM 3027 O O . SER B 1 152 ? 90.586 55.431 119.972 1.00 25.22 152 SER B O 1
ATOM 3030 N N . ALA B 1 153 ? 90.411 53.258 120.470 1.00 23.14 153 ALA B N 1
ATOM 3031 C CA . ALA B 1 153 ? 91.832 53.090 120.174 1.00 21.91 153 ALA B CA 1
ATOM 3032 C C . ALA B 1 153 ? 92.024 52.515 118.797 1.00 20.88 153 ALA B C 1
ATOM 3033 O O . ALA B 1 153 ? 91.091 51.987 118.203 1.00 20.60 153 ALA B O 1
ATOM 3035 N N . ARG B 1 154 ? 93.233 52.599 118.273 1.00 20.26 154 ARG B N 1
ATOM 3036 C CA . ARG B 1 154 ? 93.452 52.092 116.911 1.00 19.32 154 ARG B CA 1
ATOM 3037 C C . ARG B 1 154 ? 93.634 50.600 116.970 1.00 18.53 154 ARG B C 1
ATOM 3038 O O . ARG B 1 154 ? 93.265 49.888 116.048 1.00 18.81 154 ARG B O 1
ATOM 3046 N N . HIS B 1 155 ? 94.216 50.129 118.064 1.00 17.15 155 HIS B N 1
ATOM 3047 C CA . HIS B 1 155 ? 94.778 48.804 118.080 1.00 15.62 155 HIS B CA 1
ATOM 3048 C C . HIS B 1 155 ? 94.723 48.165 119.443 1.00 14.71 155 HIS B C 1
ATOM 3049 O O . HIS B 1 155 ? 94.969 48.813 120.432 1.00 14.79 155 HIS B O 1
ATOM 3056 N N . LEU B 1 156 ? 94.415 46.880 119.501 1.00 14.20 156 LEU B N 1
ATOM 3057 C CA . LEU B 1 156 ? 94.529 46.160 120.776 1.00 13.63 156 LEU B CA 1
ATOM 3058 C C . LEU B 1 156 ? 95.696 45.184 120.736 1.00 14.10 156 LEU B C 1
ATOM 3059 O O . LEU B 1 156 ? 95.809 44.420 119.781 1.00 13.63 156 LEU B O 1
ATOM 3064 N N . HIS B 1 157 ? 96.567 45.240 121.758 1.00 14.63 157 HIS B N 1
ATOM 3065 C CA . HIS B 1 157 ? 97.558 44.173 121.965 1.00 15.01 157 HIS B CA 1
ATOM 3066 C C . HIS B 1 157 ? 97.088 43.201 122.987 1.00 13.99 157 HIS B C 1
ATOM 3067 O O . HIS B 1 157 ? 96.693 43.603 124.049 1.00 14.93 157 HIS B O 1
ATOM 3074 N N . ALA B 1 158 ? 97.120 41.927 122.644 1.00 14.02 158 ALA B N 1
ATOM 3075 C CA . ALA B 1 158 ? 96.678 40.862 123.534 1.00 14.54 158 ALA B CA 1
ATOM 3076 C C . ALA B 1 158 ? 97.786 39.867 123.739 1.00 15.66 158 ALA B C 1
ATOM 3077 O O . ALA B 1 158 ? 98.651 39.649 122.866 1.00 16.28 158 ALA B O 1
ATOM 3079 N N . THR B 1 159 ? 97.735 39.225 124.893 1.00 16.28 159 THR B N 1
ATOM 3080 C CA . THR B 1 159 ? 98.806 38.336 125.297 1.00 17.19 159 THR B CA 1
ATOM 3081 C C . THR B 1 159 ? 98.196 37.021 125.759 1.00 16.94 159 THR B C 1
ATOM 3082 O O . THR B 1 159 ? 96.975 36.886 125.810 1.00 17.17 159 THR B O 1
ATOM 3086 N N . GLY B 1 160 ? 99.029 36.032 126.055 1.00 16.70 160 GLY B N 1
ATOM 3087 C CA . GLY B 1 160 ? 98.499 34.815 126.618 1.00 15.08 160 GLY B CA 1
ATOM 3088 C C . GLY B 1 160 ? 98.565 34.844 128.124 1.00 14.52 160 GLY B C 1
ATOM 3089 O O . GLY B 1 160 ? 98.251 33.837 128.747 1.00 15.98 160 GLY B O 1
ATOM 3090 N N . VAL B 1 161 ? 98.970 35.961 128.726 1.00 12.70 161 VAL B N 1
ATOM 3091 C CA . VAL B 1 161 ? 99.065 36.044 130.174 1.00 12.38 161 VAL B CA 1
ATOM 3092 C C . VAL B 1 161 ? 97.736 36.500 130.772 1.00 12.65 161 VAL B C 1
ATOM 3093 O O . VAL B 1 161 ? 97.073 35.752 131.482 1.00 13.61 161 VAL B O 1
ATOM 3097 N N . PHE B 1 162 ? 97.335 37.720 130.489 1.00 12.30 162 PHE B N 1
ATOM 3098 C CA . PHE B 1 162 ? 96.020 38.167 130.915 1.00 12.31 162 PHE B CA 1
ATOM 3099 C C . PHE B 1 162 ? 94.968 37.047 130.851 1.00 12.18 162 PHE B C 1
ATOM 3100 O O . PHE B 1 162 ? 94.326 36.718 131.848 1.00 12.54 162 PHE B O 1
ATOM 3108 N N . PRO B 1 163 ? 94.793 36.428 129.702 1.00 12.26 163 PRO B N 1
ATOM 3109 C CA . PRO B 1 163 ? 93.713 35.419 129.761 1.00 13.22 163 PRO B CA 1
ATOM 3110 C C . PRO B 1 163 ? 93.945 34.239 130.746 1.00 13.58 163 PRO B C 1
ATOM 3111 O O . PRO B 1 163 ? 92.977 33.539 131.105 1.00 12.99 163 PRO B O 1
ATOM 3115 N N . ALA B 1 164 ? 95.209 34.018 131.160 1.00 13.80 164 ALA B N 1
ATOM 3116 C CA . ALA B 1 164 ? 95.573 32.850 131.989 1.00 13.61 164 ALA B CA 1
ATOM 3117 C C . ALA B 1 164 ? 95.352 33.084 133.479 1.00 14.24 164 ALA B C 1
ATOM 3118 O O . ALA B 1 164 ? 95.290 32.148 134.279 1.00 13.90 164 ALA B O 1
ATOM 3120 N N . ILE B 1 165 ? 95.228 34.355 133.844 1.00 15.71 165 ILE B N 1
ATOM 3121 C CA . ILE B 1 165 ? 95.161 34.779 135.257 1.00 16.44 165 ILE B CA 1
ATOM 3122 C C . ILE B 1 165 ? 93.998 34.190 136.081 1.00 16.64 165 ILE B C 1
ATOM 3123 O O . ILE B 1 165 ? 94.187 33.783 137.233 1.00 16.52 165 ILE B O 1
ATOM 3128 N N . SER B 1 166 ? 92.814 34.099 135.498 1.00 16.53 166 SER B N 1
ATOM 3129 C CA . SER B 1 166 ? 91.726 33.518 136.258 1.00 16.91 166 SER B CA 1
ATOM 3130 C C . SER B 1 166 ? 90.607 33.032 135.352 1.00 17.08 166 SER B C 1
ATOM 3131 O O . SER B 1 166 ? 90.650 33.190 134.127 1.00 17.59 166 SER B O 1
ATOM 3134 N N . ALA B 1 167 ? 89.578 32.475 135.984 1.00 17.20 167 ALA B N 1
ATOM 3135 C CA . ALA B 1 167 ? 88.383 32.028 135.285 1.00 17.01 167 ALA B CA 1
ATOM 3136 C C . ALA B 1 167 ? 87.594 33.226 134.716 1.00 17.22 167 ALA B C 1
ATOM 3137 O O . ALA B 1 167 ? 86.853 33.086 133.742 1.00 17.26 167 ALA B O 1
ATOM 3139 N N . THR B 1 168 ? 87.774 34.407 135.306 1.00 17.09 168 THR B N 1
ATOM 3140 C CA . THR B 1 168 ? 87.073 35.577 134.824 1.00 17.24 168 THR B CA 1
ATOM 3141 C C . THR B 1 168 ? 87.826 36.227 133.673 1.00 17.87 168 THR B C 1
ATOM 3142 O O . THR B 1 168 ? 87.197 36.750 132.723 1.00 17.59 168 THR B O 1
ATOM 3146 N N . THR B 1 169 ? 89.171 36.207 133.735 1.00 18.24 169 THR B N 1
ATOM 3147 C CA . THR B 1 169 ? 89.957 36.926 132.694 1.00 17.91 169 THR B CA 1
ATOM 3148 C C . THR B 1 169 ? 89.824 36.361 131.299 1.00 17.74 169 THR B C 1
ATOM 3149 O O . THR B 1 169 ? 89.674 37.125 130.329 1.00 17.66 169 THR B O 1
ATOM 3153 N N . LEU B 1 170 ? 89.847 35.031 131.188 1.00 17.20 170 LEU B N 1
ATOM 3154 C CA . LEU B 1 170 ? 89.722 34.430 129.864 1.00 16.97 170 LEU B CA 1
ATOM 3155 C C . LEU B 1 170 ? 88.509 34.987 129.077 1.00 17.53 170 LEU B C 1
ATOM 3156 O O . LEU B 1 170 ? 88.709 35.571 128.006 1.00 17.71 170 LEU B O 1
ATOM 3161 N N . PRO B 1 171 ? 87.274 34.864 129.622 1.00 17.72 171 PRO B N 1
ATOM 3162 C CA . PRO B 1 171 ? 86.137 35.426 128.907 1.00 18.33 171 PRO B CA 1
ATOM 3163 C C . PRO B 1 171 ? 86.337 36.879 128.540 1.00 18.94 171 PRO B C 1
ATOM 3164 O O . PRO B 1 171 ? 85.901 37.294 127.452 1.00 19.33 171 PRO B O 1
ATOM 3168 N N . ALA B 1 172 ? 87.012 37.646 129.402 1.00 19.14 172 ALA B N 1
ATOM 3169 C CA . ALA B 1 172 ? 87.207 39.065 129.146 1.00 18.93 172 ALA B CA 1
ATOM 3170 C C . ALA B 1 172 ? 88.161 39.284 127.999 1.00 19.62 172 ALA B C 1
ATOM 3171 O O . ALA B 1 172 ? 87.959 40.166 127.180 1.00 19.84 172 ALA B O 1
ATOM 3173 N N . ALA B 1 173 ? 89.222 38.495 127.932 1.00 20.17 173 ALA B N 1
ATOM 3174 C CA . ALA B 1 173 ? 90.078 38.551 126.750 1.00 20.47 173 ALA B CA 1
ATOM 3175 C C . ALA B 1 173 ? 89.311 38.191 125.481 1.00 20.89 173 ALA B C 1
ATOM 3176 O O . ALA B 1 173 ? 89.375 38.910 124.502 1.00 21.43 173 ALA B O 1
ATOM 3178 N N . ARG B 1 174 ? 88.574 37.087 125.472 1.00 21.24 174 ARG B N 1
ATOM 3179 C CA . ARG B 1 174 ? 87.816 36.783 124.269 1.00 21.49 174 ARG B CA 1
ATOM 3180 C C . ARG B 1 174 ? 86.986 37.994 123.875 1.00 21.94 174 ARG B C 1
ATOM 3181 O O . ARG B 1 174 ? 86.995 38.352 122.723 1.00 21.92 174 ARG B O 1
ATOM 3189 N N . LYS B 1 175 ? 86.317 38.641 124.830 1.00 23.03 175 LYS B N 1
ATOM 3190 C CA . LYS B 1 175 ? 85.327 39.695 124.527 1.00 24.78 175 LYS B CA 1
ATOM 3191 C C . LYS B 1 175 ? 85.981 40.884 123.909 1.00 24.45 175 LYS B C 1
ATOM 3192 O O . LYS B 1 175 ? 85.473 41.442 122.946 1.00 26.07 175 LYS B O 1
ATOM 3198 N N . THR B 1 176 ? 87.096 41.271 124.500 1.00 23.97 176 THR B N 1
ATOM 3199 C CA . THR B 1 176 ? 87.924 42.399 124.120 1.00 23.54 176 THR B CA 1
ATOM 3200 C C . THR B 1 176 ? 88.383 42.302 122.654 1.00 24.23 176 THR B C 1
ATOM 3201 O O . THR B 1 176 ? 88.282 43.273 121.873 1.00 23.61 176 THR B O 1
ATOM 3213 N N . ASP B 1 178 ? 87.060 40.353 120.378 1.00 26.78 178 ASP B N 1
ATOM 3214 C CA . ASP B 1 178 ? 85.872 40.189 119.518 1.00 26.87 178 ASP B CA 1
ATOM 3215 C C . ASP B 1 178 ? 85.316 41.545 119.143 1.00 26.92 178 ASP B C 1
ATOM 3216 O O . ASP B 1 178 ? 84.949 41.794 118.005 1.00 25.51 178 ASP B O 1
ATOM 3221 N N . LEU B 1 179 ? 85.277 42.393 120.156 1.00 27.52 179 LEU B N 1
ATOM 3222 C CA . LEU B 1 179 ? 84.801 43.740 120.087 1.00 29.09 179 LEU B CA 1
ATOM 3223 C C . LEU B 1 179 ? 85.603 44.566 119.099 1.00 30.04 179 LEU B C 1
ATOM 3224 O O . LEU B 1 179 ? 85.050 45.164 118.182 1.00 30.29 179 LEU B O 1
ATOM 3237 N N . ARG B 1 181 ? 87.746 43.598 116.836 1.00 32.33 181 ARG B N 1
ATOM 3238 C CA . ARG B 1 181 ? 87.720 43.046 115.489 1.00 32.72 181 ARG B CA 1
ATOM 3239 C C . ARG B 1 181 ? 86.454 43.401 114.735 1.00 32.44 181 ARG B C 1
ATOM 3240 O O . ARG B 1 181 ? 86.502 43.649 113.539 1.00 32.45 181 ARG B O 1
ATOM 3248 N N . ALA B 1 182 ? 85.333 43.461 115.452 1.00 32.42 182 ALA B N 1
ATOM 3249 C CA . ALA B 1 182 ? 84.026 43.696 114.836 1.00 32.03 182 ALA B CA 1
ATOM 3250 C C . ALA B 1 182 ? 83.809 45.162 114.522 1.00 31.62 182 ALA B C 1
ATOM 3251 O O . ALA B 1 182 ? 82.782 45.528 113.965 1.00 32.41 182 ALA B O 1
ATOM 3253 N N . ALA B 1 183 ? 84.763 45.997 114.901 1.00 30.75 183 ALA B N 1
ATOM 3254 C CA . ALA B 1 183 ? 84.669 47.422 114.670 1.00 29.77 183 ALA B CA 1
ATOM 3255 C C . ALA B 1 183 ? 85.747 47.819 113.674 1.00 29.30 183 ALA B C 1
ATOM 3256 O O . ALA B 1 183 ? 85.887 48.985 113.331 1.00 29.24 183 ALA B O 1
ATOM 3258 N N . GLY B 1 184 ? 86.503 46.831 113.205 1.00 28.88 184 GLY B N 1
ATOM 3259 C CA . GLY B 1 184 ? 87.577 47.076 112.237 1.00 28.18 184 GLY B CA 1
ATOM 3260 C C . GLY B 1 184 ? 88.829 47.738 112.795 1.00 27.57 184 GLY B C 1
ATOM 3261 O O . GLY B 1 184 ? 89.594 48.345 112.052 1.00 27.80 184 GLY B O 1
ATOM 3262 N N . ARG B 1 185 ? 89.020 47.624 114.107 1.00 26.95 185 ARG B N 1
ATOM 3263 C CA . ARG B 1 185 ? 90.301 47.848 114.779 1.00 25.69 185 ARG B CA 1
ATOM 3264 C C . ARG B 1 185 ? 91.267 46.674 114.665 1.00 24.43 185 ARG B C 1
ATOM 3265 O O . ARG B 1 185 ? 90.891 45.513 114.740 1.00 24.01 185 ARG B O 1
ATOM 3273 N N . SER B 1 186 ? 92.530 47.024 114.489 1.00 23.78 186 SER B N 1
ATOM 3274 C CA . SER B 1 186 ? 93.706 46.142 114.527 1.00 22.54 186 SER B CA 1
ATOM 3275 C C . SER B 1 186 ? 93.840 45.348 115.856 1.00 21.48 186 SER B C 1
ATOM 3276 O O . SER B 1 186 ? 93.829 45.927 116.941 1.00 19.61 186 SER B O 1
ATOM 3279 N N . VAL B 1 187 ? 93.997 44.023 115.751 1.00 21.25 187 VAL B N 1
ATOM 3280 C CA . VAL B 1 187 ? 94.178 43.122 116.927 1.00 20.41 187 VAL B CA 1
ATOM 3281 C C . VAL B 1 187 ? 95.436 42.273 116.873 1.00 19.09 187 VAL B C 1
ATOM 3282 O O . VAL B 1 187 ? 95.567 41.414 116.021 1.00 19.02 187 VAL B O 1
ATOM 3286 N N . SER B 1 188 ? 96.300 42.507 117.848 1.00 18.40 188 SER B N 1
ATOM 3287 C CA . SER B 1 188 ? 97.623 41.918 118.030 1.00 18.45 188 SER B CA 1
ATOM 3288 C C . SER B 1 188 ? 97.563 40.750 119.015 1.00 18.16 188 SER B C 1
ATOM 3289 O O . SER B 1 188 ? 96.959 40.913 120.074 1.00 18.44 188 SER B O 1
ATOM 3292 N N . PHE B 1 189 ? 98.209 39.613 118.733 1.00 17.53 189 PHE B N 1
ATOM 3293 C CA . PHE B 1 189 ? 98.268 38.536 119.710 1.00 17.61 189 PHE B CA 1
ATOM 3294 C C . PHE B 1 189 ? 99.637 37.865 119.792 1.00 18.77 189 PHE B C 1
ATOM 3295 O O . PHE B 1 189 ? 100.211 37.427 118.796 1.00 18.69 189 PHE B O 1
ATOM 3303 N N . ASP B 1 190 ? 100.155 37.832 121.016 1.00 20.05 190 ASP B N 1
ATOM 3304 C CA . ASP B 1 190 ? 101.414 37.206 121.361 1.00 20.88 190 ASP B CA 1
ATOM 3305 C C . ASP B 1 190 ? 101.130 35.984 122.261 1.00 21.56 190 ASP B C 1
ATOM 3306 O O . ASP B 1 190 ? 100.829 36.128 123.462 1.00 21.70 190 ASP B O 1
ATOM 3311 N N . PRO B 1 191 ? 101.212 34.784 121.676 1.00 22.10 191 PRO B N 1
ATOM 3312 C CA . PRO B 1 191 ? 100.952 33.547 122.398 1.00 23.10 191 PRO B CA 1
ATOM 3313 C C . PRO B 1 191 ? 101.996 33.154 123.442 1.00 24.01 191 PRO B C 1
ATOM 3314 O O . PRO B 1 191 ? 102.525 32.055 123.359 1.00 24.87 191 PRO B O 1
ATOM 3318 N N . ASN B 1 192 ? 102.281 34.034 124.406 1.00 24.84 192 ASN B N 1
ATOM 3319 C CA . ASN B 1 192 ? 103.006 33.684 125.633 1.00 25.39 192 ASN B CA 1
ATOM 3320 C C . ASN B 1 192 ? 102.450 32.421 126.294 1.00 25.51 192 ASN B C 1
ATOM 3321 O O . ASN B 1 192 ? 101.221 32.312 126.517 1.00 26.43 192 ASN B O 1
ATOM 3326 N N . LEU B 1 193 ? 103.318 31.483 126.634 1.00 25.05 193 LEU B N 1
ATOM 3327 C CA . LEU B 1 193 ? 102.888 30.381 127.470 1.00 25.09 193 LEU B CA 1
ATOM 3328 C C . LEU B 1 193 ? 103.291 30.620 128.939 1.00 26.40 193 LEU B C 1
ATOM 3329 O O . LEU B 1 193 ? 104.483 30.848 129.257 1.00 27.41 193 LEU B O 1
ATOM 3334 N N . ARG B 1 194 ? 102.299 30.634 129.829 1.00 26.39 194 ARG B N 1
ATOM 3335 C CA . ARG B 1 194 ? 102.567 30.558 131.250 1.00 26.45 194 ARG B CA 1
ATOM 3336 C C . ARG B 1 194 ? 101.911 29.294 131.831 1.00 26.87 194 ARG B C 1
ATOM 3337 O O . ARG B 1 194 ? 100.785 29.326 132.284 1.00 27.24 194 ARG B O 1
ATOM 3345 N N . PRO B 1 195 ? 102.612 28.155 131.798 1.00 27.64 195 PRO B N 1
ATOM 3346 C CA . PRO B 1 195 ? 101.990 26.895 132.324 1.00 27.49 195 PRO B CA 1
ATOM 3347 C C . PRO B 1 195 ? 101.553 26.890 133.801 1.00 27.29 195 PRO B C 1
ATOM 3348 O O . PRO B 1 195 ? 100.614 26.179 134.152 1.00 27.72 195 PRO B O 1
ATOM 3352 N N . THR B 1 196 ? 102.198 27.668 134.654 1.00 27.47 196 THR B N 1
ATOM 3353 C CA . THR B 1 196 ? 101.745 27.799 136.043 1.00 28.43 196 THR B CA 1
ATOM 3354 C C . THR B 1 196 ? 100.357 28.417 136.216 1.00 28.30 196 THR B C 1
ATOM 3355 O O . THR B 1 196 ? 99.748 28.292 137.296 1.00 28.90 196 THR B O 1
ATOM 3359 N N . LEU B 1 197 ? 99.860 29.103 135.188 1.00 27.23 197 LEU B N 1
ATOM 3360 C CA . LEU B 1 197 ? 98.600 29.820 135.313 1.00 26.24 197 LEU B CA 1
ATOM 3361 C C . LEU B 1 197 ? 97.448 29.018 134.768 1.00 26.32 197 LEU B C 1
ATOM 3362 O O . LEU B 1 197 ? 96.290 29.395 134.938 1.00 25.61 197 LEU B O 1
ATOM 3367 N N . TRP B 1 198 ? 97.767 27.925 134.077 1.00 27.20 198 TRP B N 1
ATOM 3368 C CA . TRP B 1 198 ? 96.740 27.122 133.408 1.00 27.81 198 TRP B CA 1
ATOM 3369 C C . TRP B 1 198 ? 96.606 25.775 134.097 1.00 29.40 198 TRP B C 1
ATOM 3370 O O . TRP B 1 198 ? 97.616 25.216 134.540 1.00 29.95 198 TRP B O 1
ATOM 3381 N N . ALA B 1 199 ? 95.367 25.287 134.219 1.00 30.59 199 ALA B N 1
ATOM 3382 C CA . ALA B 1 199 ? 95.075 23.994 134.849 1.00 32.20 199 ALA B CA 1
ATOM 3383 C C . ALA B 1 199 ? 95.847 22.832 134.210 1.00 33.63 199 ALA B C 1
ATOM 3384 O O . ALA B 1 199 ? 96.500 22.049 134.918 1.00 34.30 199 ALA B O 1
ATOM 3386 N N . THR B 1 200 ? 95.758 22.717 132.883 1.00 34.08 200 THR B N 1
ATOM 3387 C CA . THR B 1 200 ? 96.395 21.623 132.152 1.00 34.77 200 THR B CA 1
ATOM 3388 C C . THR B 1 200 ? 97.004 22.123 130.828 1.00 35.28 200 THR B C 1
ATOM 3389 O O . THR B 1 200 ? 96.450 23.026 130.170 1.00 35.33 200 THR B O 1
ATOM 3393 N N . PRO B 1 201 ? 98.160 21.552 130.435 1.00 35.40 201 PRO B N 1
ATOM 3394 C CA . PRO B 1 201 ? 98.709 21.836 129.108 1.00 35.03 201 PRO B CA 1
ATOM 3395 C C . PRO B 1 201 ? 97.689 21.785 127.990 1.00 34.69 201 PRO B C 1
ATOM 3396 O O . PRO B 1 201 ? 97.817 22.551 127.048 1.00 35.01 201 PRO B O 1
ATOM 3400 N N . GLU B 1 202 ? 96.684 20.912 128.081 1.00 34.46 202 GLU B N 1
ATOM 3401 C CA . GLU B 1 202 ? 95.647 20.861 127.033 1.00 34.69 202 GLU B CA 1
ATOM 3402 C C . GLU B 1 202 ? 94.730 22.067 127.100 1.00 33.98 202 GLU B C 1
ATOM 3403 O O . GLU B 1 202 ? 94.167 22.489 126.088 1.00 34.31 202 GLU B O 1
ATOM 3409 N N . LEU B 1 203 ? 94.561 22.605 128.303 1.00 33.43 203 LEU B N 1
ATOM 3410 C CA . LEU B 1 203 ? 93.731 23.782 128.486 1.00 32.20 203 LEU B CA 1
ATOM 3411 C C . LEU B 1 203 ? 94.404 25.064 127.982 1.00 31.69 203 LEU B C 1
ATOM 3412 O O . LEU B 1 203 ? 93.744 25.868 127.300 1.00 31.69 203 LEU B O 1
ATOM 3425 N N . ARG B 1 205 ? 96.518 25.152 125.461 1.00 28.85 205 ARG B N 1
ATOM 3426 C CA . ARG B 1 205 ? 96.440 25.027 124.032 1.00 28.81 205 ARG B CA 1
ATOM 3427 C C . ARG B 1 205 ? 95.044 25.300 123.462 1.00 28.62 205 ARG B C 1
ATOM 3428 O O . ARG B 1 205 ? 94.900 26.059 122.486 1.00 28.99 205 ARG B O 1
ATOM 3436 N N . ASP B 1 206 ? 94.012 24.704 124.043 1.00 28.12 206 ASP B N 1
ATOM 3437 C CA . ASP B 1 206 ? 92.678 25.002 123.555 1.00 27.74 206 ASP B CA 1
ATOM 3438 C C . ASP B 1 206 ? 92.415 26.477 123.715 1.00 26.25 206 ASP B C 1
ATOM 3439 O O . ASP B 1 206 ? 91.815 27.079 122.837 1.00 26.54 206 ASP B O 1
ATOM 3444 N N . ALA B 1 207 ? 92.863 27.065 124.819 1.00 24.31 207 ALA B N 1
ATOM 3445 C CA . ALA B 1 207 ? 92.510 28.444 125.060 1.00 23.45 207 ALA B CA 1
ATOM 3446 C C . ALA B 1 207 ? 93.303 29.442 124.179 1.00 23.29 207 ALA B C 1
ATOM 3447 O O . ALA B 1 207 ? 92.698 30.330 123.565 1.00 23.02 207 ALA B O 1
ATOM 3449 N N . ILE B 1 208 ? 94.635 29.266 124.112 1.00 22.81 208 ILE B N 1
ATOM 3450 C CA . ILE B 1 208 ? 95.557 30.095 123.328 1.00 21.84 208 ILE B CA 1
ATOM 3451 C C . ILE B 1 208 ? 95.228 30.052 121.834 1.00 22.60 208 ILE B C 1
ATOM 3452 O O . ILE B 1 208 ? 95.211 31.121 121.157 1.00 22.54 208 ILE B O 1
ATOM 3457 N N . ASN B 1 209 ? 94.968 28.847 121.315 1.00 22.52 209 ASN B N 1
ATOM 3458 C CA . ASN B 1 209 ? 94.599 28.720 119.904 1.00 22.92 209 ASN B CA 1
ATOM 3459 C C . ASN B 1 209 ? 93.226 29.317 119.625 1.00 23.68 209 ASN B C 1
ATOM 3460 O O . ASN B 1 209 ? 93.049 29.989 118.597 1.00 24.86 209 ASN B O 1
ATOM 3465 N N . ASP B 1 210 ? 92.269 29.119 120.534 1.00 23.35 210 ASP B N 1
ATOM 3466 C CA . ASP B 1 210 ? 90.964 29.696 120.322 1.00 23.79 210 ASP B CA 1
ATOM 3467 C C . ASP B 1 210 ? 91.132 31.229 120.323 1.00 23.37 210 ASP B C 1
ATOM 3468 O O . ASP B 1 210 ? 90.550 31.920 119.482 1.00 24.26 210 ASP B O 1
ATOM 3473 N N . LEU B 1 211 ? 91.967 31.748 121.218 1.00 22.05 211 LEU B N 1
ATOM 3474 C CA . LEU B 1 211 ? 92.235 33.177 121.260 1.00 21.17 211 LEU B CA 1
ATOM 3475 C C . LEU B 1 211 ? 92.763 33.708 119.932 1.00 21.98 211 LEU B C 1
ATOM 3476 O O . LEU B 1 211 ? 92.413 34.823 119.516 1.00 21.51 211 LEU B O 1
ATOM 3481 N N . ALA B 1 212 ? 93.585 32.894 119.261 1.00 22.44 212 ALA B N 1
ATOM 3482 C CA . ALA B 1 212 ? 94.247 33.316 118.023 1.00 22.32 212 ALA B CA 1
ATOM 3483 C C . ALA B 1 212 ? 93.197 33.436 116.952 1.00 22.03 212 ALA B C 1
ATOM 3484 O O . ALA B 1 212 ? 93.393 34.073 115.940 1.00 22.76 212 ALA B O 1
ATOM 3486 N N . THR B 1 213 ? 92.043 32.867 117.225 1.00 22.15 213 THR B N 1
ATOM 3487 C CA . THR B 1 213 ? 90.895 32.955 116.323 1.00 22.29 213 THR B CA 1
ATOM 3488 C C . THR B 1 213 ? 90.365 34.380 116.159 1.00 22.02 213 THR B C 1
ATOM 3489 O O . THR B 1 213 ? 89.522 34.666 115.311 1.00 22.29 213 THR B O 1
ATOM 3493 N N . ARG B 1 214 ? 90.891 35.284 116.966 1.00 21.68 214 ARG B N 1
ATOM 3494 C CA . ARG B 1 214 ? 90.337 36.596 117.051 1.00 21.10 214 ARG B CA 1
ATOM 3495 C C . ARG B 1 214 ? 91.376 37.658 116.799 1.00 21.04 214 ARG B C 1
ATOM 3496 O O . ARG B 1 214 ? 91.122 38.827 117.011 1.00 21.15 214 ARG B O 1
ATOM 3504 N N . ALA B 1 215 ? 92.550 37.243 116.329 1.00 21.66 215 ALA B N 1
ATOM 3505 C CA . ALA B 1 215 ? 93.665 38.147 116.069 1.00 21.57 215 ALA B CA 1
ATOM 3506 C C . ALA B 1 215 ? 94.034 38.316 114.601 1.00 22.03 215 ALA B C 1
ATOM 3507 O O . ALA B 1 215 ? 94.134 37.343 113.831 1.00 21.74 215 ALA B O 1
ATOM 3509 N N . ASP B 1 216 ? 94.279 39.567 114.234 1.00 22.21 216 ASP B N 1
ATOM 3510 C CA . ASP B 1 216 ? 94.833 39.899 112.922 1.00 22.28 216 ASP B CA 1
ATOM 3511 C C . ASP B 1 216 ? 96.300 39.489 112.732 1.00 22.11 216 ASP B C 1
ATOM 3512 O O . ASP B 1 216 ? 96.683 39.027 111.639 1.00 22.13 216 ASP B O 1
ATOM 3517 N N . TRP B 1 217 ? 97.102 39.674 113.788 1.00 21.60 217 TRP B N 1
ATOM 3518 C CA . TRP B 1 217 ? 98.546 39.517 113.745 1.00 21.34 217 TRP B CA 1
ATOM 3519 C C . TRP B 1 217 ? 98.945 38.602 114.870 1.00 21.47 217 TRP B C 1
ATOM 3520 O O . TRP B 1 217 ? 98.673 38.902 116.023 1.00 22.60 217 TRP B O 1
ATOM 3531 N N . VAL B 1 218 ? 99.611 37.499 114.574 1.00 21.26 218 VAL B N 1
ATOM 3532 C CA . VAL B 1 218 ? 99.922 36.522 115.624 1.00 20.31 218 VAL B CA 1
ATOM 3533 C C . VAL B 1 218 ? 101.416 36.324 115.634 1.00 20.81 218 VAL B C 1
ATOM 3534 O O . VAL B 1 218 ? 102.038 36.164 114.603 1.00 20.52 218 VAL B O 1
ATOM 3538 N N . LEU B 1 219 ? 101.988 36.389 116.827 1.00 21.84 219 LEU B N 1
ATOM 3539 C CA . LEU B 1 219 ? 103.414 36.587 117.010 1.00 22.02 219 LEU B CA 1
ATOM 3540 C C . LEU B 1 219 ? 104.015 35.438 117.802 1.00 22.46 219 LEU B C 1
ATOM 3541 O O . LEU B 1 219 ? 104.459 35.655 118.934 1.00 23.52 219 LEU B O 1
ATOM 3546 N N . PRO B 1 220 ? 104.046 34.211 117.238 1.00 22.58 220 PRO B N 1
ATOM 3547 C CA . PRO B 1 220 ? 104.580 33.100 118.042 1.00 22.75 220 PRO B CA 1
ATOM 3548 C C . PRO B 1 220 ? 106.106 32.917 117.988 1.00 23.55 220 PRO B C 1
ATOM 3549 O O . PRO B 1 220 ? 106.741 33.133 116.948 1.00 22.09 220 PRO B O 1
ATOM 3553 N N . GLY B 1 221 ? 106.665 32.515 119.130 1.00 24.98 221 GLY B N 1
ATOM 3554 C CA . GLY B 1 221 ? 107.997 31.968 119.188 1.00 26.74 221 GLY B CA 1
ATOM 3555 C C . GLY B 1 221 ? 107.898 30.641 118.486 1.00 28.37 221 GLY B C 1
ATOM 3556 O O . GLY B 1 221 ? 106.803 30.031 118.427 1.00 27.34 221 GLY B O 1
ATOM 3565 N N . GLU B 1 223 ? 109.518 27.879 119.493 1.00 34.22 223 GLU B N 1
ATOM 3566 C CA . GLU B 1 223 ? 109.336 26.839 120.518 1.00 35.54 223 GLU B CA 1
ATOM 3567 C C . GLU B 1 223 ? 107.849 26.673 120.899 1.00 34.82 223 GLU B C 1
ATOM 3568 O O . GLU B 1 223 ? 107.324 25.555 120.893 1.00 35.47 223 GLU B O 1
ATOM 3574 N N . GLU B 1 224 ? 107.155 27.778 121.163 1.00 33.56 224 GLU B N 1
ATOM 3575 C CA . GLU B 1 224 ? 105.742 27.707 121.546 1.00 31.98 224 GLU B CA 1
ATOM 3576 C C . GLU B 1 224 ? 104.864 27.166 120.396 1.00 30.79 224 GLU B C 1
ATOM 3577 O O . GLU B 1 224 ? 103.946 26.360 120.616 1.00 29.67 224 GLU B O 1
ATOM 3583 N N . GLY B 1 225 ? 105.184 27.605 119.173 1.00 29.92 225 GLY B N 1
ATOM 3584 C CA . GLY B 1 225 ? 104.455 27.237 117.959 1.00 28.09 225 GLY B CA 1
ATOM 3585 C C . GLY B 1 225 ? 104.431 25.739 117.747 1.00 27.56 225 GLY B C 1
ATOM 3586 O O . GLY B 1 225 ? 103.382 25.160 117.388 1.00 26.17 225 GLY B O 1
ATOM 3587 N N . ARG B 1 226 ? 105.591 25.109 117.964 1.00 27.35 226 ARG B N 1
ATOM 3588 C CA . ARG B 1 226 ? 105.673 23.648 117.924 1.00 27.61 226 ARG B CA 1
ATOM 3589 C C . ARG B 1 226 ? 104.651 23.051 118.916 1.00 27.88 226 ARG B C 1
ATOM 3590 O O . ARG B 1 226 ? 103.801 22.234 118.517 1.00 28.09 226 ARG B O 1
ATOM 3592 N N . PHE B 1 227 ? 104.694 23.512 120.172 1.00 27.69 227 PHE B N 1
ATOM 3593 C CA . PHE B 1 227 ? 103.774 23.062 121.200 1.00 27.62 227 PHE B CA 1
ATOM 3594 C C . PHE B 1 227 ? 102.316 23.270 120.831 1.00 27.83 227 PHE B C 1
ATOM 3595 O O . PHE B 1 227 ? 101.478 22.412 121.091 1.00 28.72 227 PHE B O 1
ATOM 3603 N N . LEU B 1 228 ? 101.991 24.434 120.282 1.00 27.71 228 LEU B N 1
ATOM 3604 C CA . LEU B 1 228 ? 100.595 24.807 120.114 1.00 27.39 228 LEU B CA 1
ATOM 3605 C C . LEU B 1 228 ? 99.934 24.174 118.915 1.00 27.92 228 LEU B C 1
ATOM 3606 O O . LEU B 1 228 ? 98.724 23.924 118.922 1.00 27.75 228 LEU B O 1
ATOM 3611 N N . THR B 1 229 ? 100.734 23.951 117.880 1.00 29.02 229 THR B N 1
ATOM 3612 C CA . THR B 1 229 ? 100.239 23.568 116.544 1.00 29.74 229 THR B CA 1
ATOM 3613 C C . THR B 1 229 ? 100.704 22.183 116.114 1.00 30.25 229 THR B C 1
ATOM 3614 O O . THR B 1 229 ? 100.015 21.495 115.340 1.00 29.89 229 THR B O 1
ATOM 3618 N N . GLY B 1 230 ? 101.887 21.803 116.598 1.00 30.43 230 GLY B N 1
ATOM 3619 C CA . GLY B 1 230 ? 102.483 20.539 116.220 1.00 31.50 230 GLY B CA 1
ATOM 3620 C C . GLY B 1 230 ? 103.454 20.631 115.057 1.00 31.95 230 GLY B C 1
ATOM 3621 O O . GLY B 1 230 ? 104.288 19.739 114.867 1.00 32.35 230 GLY B O 1
ATOM 3622 N N . GLU B 1 231 ? 103.361 21.715 114.293 1.00 31.93 231 GLU B N 1
ATOM 3623 C CA . GLU B 1 231 ? 104.206 21.923 113.131 1.00 31.82 231 GLU B CA 1
ATOM 3624 C C . GLU B 1 231 ? 105.657 22.078 113.545 1.00 31.83 231 GLU B C 1
ATOM 3625 O O . GLU B 1 231 ? 105.956 22.680 114.575 1.00 31.42 231 GLU B O 1
ATOM 3631 N N . THR B 1 232 ? 106.553 21.528 112.740 1.00 31.63 232 THR B N 1
ATOM 3632 C CA . THR B 1 232 ? 107.932 21.451 113.139 1.00 32.33 232 THR B CA 1
ATOM 3633 C C . THR B 1 232 ? 108.763 22.530 112.453 1.00 32.16 232 THR B C 1
ATOM 3634 O O . THR B 1 232 ? 109.946 22.681 112.759 1.00 32.39 232 THR B O 1
ATOM 3638 N N . THR B 1 233 ? 108.121 23.288 111.556 1.00 31.68 233 THR B N 1
ATOM 3639 C CA . THR B 1 233 ? 108.733 24.412 110.812 1.00 31.06 233 THR B CA 1
ATOM 3640 C C . THR B 1 233 ? 107.935 25.740 110.882 1.00 30.89 233 THR B C 1
ATOM 3641 O O . THR B 1 233 ? 106.685 25.715 110.918 1.00 30.89 233 THR B O 1
ATOM 3645 N N . PRO B 1 234 ? 108.613 26.869 110.777 1.00 30.39 234 PRO B N 1
ATOM 3646 C CA . PRO B 1 234 ? 108.003 28.182 110.910 1.00 29.96 234 PRO B CA 1
ATOM 3647 C C . PRO B 1 234 ? 106.940 28.472 109.892 1.00 29.85 234 PRO B C 1
ATOM 3648 O O . PRO B 1 234 ? 105.987 29.114 110.164 1.00 29.68 234 PRO B O 1
ATOM 3652 N N . GLU B 1 235 ? 107.150 28.013 108.697 1.00 29.29 235 GLU B N 1
ATOM 3653 C CA . GLU B 1 235 ? 106.187 28.123 107.659 1.00 28.74 235 GLU B CA 1
ATOM 3654 C C . GLU B 1 235 ? 104.955 27.366 107.983 1.00 28.35 235 GLU B C 1
ATOM 3655 O O . GLU B 1 235 ? 103.902 27.753 107.586 1.00 28.51 235 GLU B O 1
ATOM 3661 N N . GLY B 1 236 ? 105.101 26.221 108.621 1.00 27.70 236 GLY B N 1
ATOM 3662 C CA . GLY B 1 236 ? 103.991 25.462 109.153 1.00 26.33 236 GLY B CA 1
ATOM 3663 C C . GLY B 1 236 ? 103.224 26.019 110.314 1.00 25.71 236 GLY B C 1
ATOM 3664 O O . GLY B 1 236 ? 102.035 25.976 110.362 1.00 24.92 236 GLY B O 1
ATOM 3665 N N . VAL B 1 237 ? 103.951 26.544 111.268 1.00 25.19 237 VAL B N 1
ATOM 3666 C CA . VAL B 1 237 ? 103.364 27.375 112.321 1.00 25.31 237 VAL B CA 1
ATOM 3667 C C . VAL B 1 237 ? 102.517 28.507 111.730 1.00 24.75 237 VAL B C 1
ATOM 3668 O O . VAL B 1 237 ? 101.383 28.738 112.136 1.00 24.95 237 VAL B O 1
ATOM 3672 N N . ALA B 1 238 ? 103.084 29.221 110.775 1.00 24.43 238 ALA B N 1
ATOM 3673 C CA . ALA B 1 238 ? 102.371 30.328 110.173 1.00 24.13 238 ALA B CA 1
ATOM 3674 C C . ALA B 1 238 ? 101.143 29.898 109.371 1.00 24.05 238 ALA B C 1
ATOM 3675 O O . ALA B 1 238 ? 100.143 30.590 109.432 1.00 24.00 238 ALA B O 1
ATOM 3677 N N . ARG B 1 239 ? 101.175 28.768 108.654 1.00 24.44 239 ARG B N 1
ATOM 3678 C CA . ARG B 1 239 ? 99.950 28.382 107.923 1.00 25.69 239 ARG B CA 1
ATOM 3679 C C . ARG B 1 239 ? 98.758 28.104 108.868 1.00 24.46 239 ARG B C 1
ATOM 3680 O O . ARG B 1 239 ? 97.649 28.572 108.625 1.00 23.94 239 ARG B O 1
ATOM 3688 N N . PHE B 1 240 ? 99.031 27.422 109.980 1.00 24.17 240 PHE B N 1
ATOM 3689 C CA . PHE B 1 240 ? 98.073 27.185 111.076 1.00 24.07 240 PHE B CA 1
ATOM 3690 C C . PHE B 1 240 ? 97.390 28.475 111.557 1.00 24.19 240 PHE B C 1
ATOM 3691 O O . PHE B 1 240 ? 96.163 28.532 111.669 1.00 24.11 240 PHE B O 1
ATOM 3699 N N . TYR B 1 241 ? 98.160 29.535 111.810 1.00 23.85 241 TYR B N 1
ATOM 3700 C CA . TYR B 1 241 ? 97.511 30.760 112.240 1.00 23.46 241 TYR B CA 1
ATOM 3701 C C . TYR B 1 241 ? 96.796 31.480 111.104 1.00 24.22 241 TYR B C 1
ATOM 3702 O O . TYR B 1 241 ? 95.716 32.073 111.276 1.00 24.35 241 TYR B O 1
ATOM 3711 N N . ARG B 1 242 ? 97.332 31.352 109.906 1.00 25.09 242 ARG B N 1
ATOM 3712 C CA . ARG B 1 242 ? 96.601 31.888 108.763 1.00 25.64 242 ARG B CA 1
ATOM 3713 C C . ARG B 1 242 ? 95.220 31.207 108.572 1.00 26.37 242 ARG B C 1
ATOM 3714 O O . ARG B 1 242 ? 94.243 31.878 108.312 1.00 25.95 242 ARG B O 1
ATOM 3722 N N . GLN B 1 243 ? 95.139 29.885 108.733 1.00 27.95 243 GLN B N 1
ATOM 3723 C CA . GLN B 1 243 ? 93.866 29.168 108.567 1.00 29.15 243 GLN B CA 1
ATOM 3724 C C . GLN B 1 243 ? 92.861 29.521 109.683 1.00 28.96 243 GLN B C 1
ATOM 3725 O O . GLN B 1 243 ? 91.651 29.641 109.425 1.00 29.58 243 GLN B O 1
ATOM 3731 N N . LEU B 1 244 ? 93.349 29.699 110.918 1.00 28.26 244 LEU B N 1
ATOM 3732 C CA . LEU B 1 244 ? 92.489 30.206 112.003 1.00 26.77 244 LEU B CA 1
ATOM 3733 C C . LEU B 1 244 ? 92.052 31.616 111.740 1.00 26.60 244 LEU B C 1
ATOM 3734 O O . LEU B 1 244 ? 91.051 32.040 112.271 1.00 26.92 244 LEU B O 1
ATOM 3739 N N . GLY B 1 245 ? 92.790 32.344 110.907 1.00 26.62 245 GLY B N 1
ATOM 3740 C CA . GLY B 1 245 ? 92.277 33.600 110.370 1.00 26.92 245 GLY B CA 1
ATOM 3741 C C . GLY B 1 245 ? 93.144 34.838 110.529 1.00 27.26 245 GLY B C 1
ATOM 3742 O O . GLY B 1 245 ? 92.649 35.948 110.456 1.00 27.87 245 GLY B O 1
ATOM 3743 N N . ALA B 1 246 ? 94.440 34.667 110.742 1.00 27.49 246 ALA B N 1
ATOM 3744 C CA . ALA B 1 246 ? 95.301 35.825 110.891 1.00 27.75 246 ALA B CA 1
ATOM 3745 C C . ALA B 1 246 ? 95.636 36.390 109.537 1.00 28.02 246 ALA B C 1
ATOM 3746 O O . ALA B 1 246 ? 95.726 35.646 108.560 1.00 28.99 246 ALA B O 1
ATOM 3748 N N . LYS B 1 247 ? 95.825 37.704 109.483 1.00 27.99 247 LYS B N 1
ATOM 3749 C CA . LYS B 1 247 ? 96.181 38.394 108.258 1.00 27.90 247 LYS B CA 1
ATOM 3750 C C . LYS B 1 247 ? 97.718 38.453 108.182 1.00 27.47 247 LYS B C 1
ATOM 3751 O O . LYS B 1 247 ? 98.300 38.655 107.109 1.00 27.66 247 LYS B O 1
ATOM 3757 N N . LEU B 1 248 ? 98.369 38.288 109.333 1.00 26.35 248 LEU B N 1
ATOM 3758 C CA . LEU B 1 248 ? 99.817 38.274 109.417 1.00 24.89 248 LEU B CA 1
ATOM 3759 C C . LEU B 1 248 ? 100.246 37.257 110.477 1.00 24.64 248 LEU B C 1
ATOM 3760 O O . LEU B 1 248 ? 99.566 37.077 111.466 1.00 25.56 248 LEU B O 1
ATOM 3765 N N . VAL B 1 249 ? 101.380 36.602 110.276 1.00 23.61 249 VAL B N 1
ATOM 3766 C CA . VAL B 1 249 ? 101.990 35.736 111.282 1.00 22.13 249 VAL B CA 1
ATOM 3767 C C . VAL B 1 249 ? 103.533 35.853 111.245 1.00 22.14 249 VAL B C 1
ATOM 3768 O O . VAL B 1 249 ? 104.175 35.550 110.228 1.00 20.52 249 VAL B O 1
ATOM 3772 N N . VAL B 1 250 ? 104.115 36.297 112.361 1.00 22.00 250 VAL B N 1
ATOM 3773 C CA . VAL B 1 250 ? 105.542 36.523 112.423 1.00 22.60 250 VAL B CA 1
ATOM 3774 C C . VAL B 1 250 ? 106.117 35.565 113.455 1.00 23.90 250 VAL B C 1
ATOM 3775 O O . VAL B 1 250 ? 105.843 35.692 114.627 1.00 24.22 250 VAL B O 1
ATOM 3779 N N . VAL B 1 251 ? 106.909 34.594 113.010 1.00 25.42 251 VAL B N 1
ATOM 3780 C CA . VAL B 1 251 ? 107.463 33.565 113.892 1.00 26.18 251 VAL B CA 1
ATOM 3781 C C . VAL B 1 251 ? 108.871 33.919 114.354 1.00 27.47 251 VAL B C 1
ATOM 3782 O O . VAL B 1 251 ? 109.792 33.974 113.548 1.00 27.71 251 VAL B O 1
ATOM 3786 N N . LYS B 1 252 ? 109.045 34.173 115.644 1.00 28.76 252 LYS B N 1
ATOM 3787 C CA . LYS B 1 252 ? 110.365 34.442 116.158 1.00 30.18 252 LYS B CA 1
ATOM 3788 C C . LYS B 1 252 ? 111.173 33.168 116.113 1.00 31.97 252 LYS B C 1
ATOM 3789 O O . LYS B 1 252 ? 110.720 32.096 116.545 1.00 32.43 252 LYS B O 1
ATOM 3795 N N . LEU B 1 253 ? 112.376 33.295 115.565 1.00 33.81 253 LEU B N 1
ATOM 3796 C CA . LEU B 1 253 ? 113.209 32.153 115.301 1.00 35.68 253 LEU B CA 1
ATOM 3797 C C . LEU B 1 253 ? 114.466 32.243 116.132 1.00 36.82 253 LEU B C 1
ATOM 3798 O O . LEU B 1 253 ? 115.261 31.295 116.194 1.00 37.18 253 LEU B O 1
ATOM 3803 N N . GLY B 1 254 ? 114.652 33.397 116.759 1.00 37.62 254 GLY B N 1
ATOM 3804 C CA . GLY B 1 254 ? 115.792 33.586 117.640 1.00 39.03 254 GLY B CA 1
ATOM 3805 C C . GLY B 1 254 ? 117.023 34.016 116.881 1.00 39.90 254 GLY B C 1
ATOM 3806 O O . GLY B 1 254 ? 117.014 35.046 116.186 1.00 39.76 254 GLY B O 1
ATOM 3807 N N . ALA B 1 255 ? 118.083 33.221 117.011 1.00 41.02 255 ALA B N 1
ATOM 3808 C CA . ALA B 1 255 ? 119.395 33.581 116.461 1.00 41.63 255 ALA B CA 1
ATOM 3809 C C . ALA B 1 255 ? 119.304 33.913 114.965 1.00 42.07 255 ALA B C 1
ATOM 3810 O O . ALA B 1 255 ? 119.924 34.882 114.509 1.00 42.68 255 ALA B O 1
ATOM 3812 N N . GLU B 1 256 ? 118.481 33.144 114.238 1.00 41.74 256 GLU B N 1
ATOM 3813 C CA . GLU B 1 256 ? 118.217 33.324 112.799 1.00 41.19 256 GLU B CA 1
ATOM 3814 C C . GLU B 1 256 ? 117.187 34.415 112.486 1.00 39.97 256 GLU B C 1
ATOM 3815 O O . GLU B 1 256 ? 116.716 34.481 111.345 1.00 40.92 256 GLU B O 1
ATOM 3821 N N . GLY B 1 257 ? 116.802 35.249 113.454 1.00 37.75 257 GLY B N 1
ATOM 3822 C CA . GLY B 1 257 ? 115.732 36.229 113.199 1.00 35.65 257 GLY B CA 1
ATOM 3823 C C . GLY B 1 257 ? 114.269 35.731 113.178 1.00 34.13 257 GLY B C 1
ATOM 3824 O O . GLY B 1 257 ? 113.748 35.191 114.172 1.00 34.33 257 GLY B O 1
ATOM 3825 N N . ALA B 1 258 ? 113.577 35.938 112.063 1.00 31.81 258 ALA B N 1
ATOM 3826 C CA . ALA B 1 258 ? 112.136 35.717 112.043 1.00 29.61 258 ALA B CA 1
ATOM 3827 C C . ALA B 1 258 ? 111.614 35.338 110.665 1.00 28.28 258 ALA B C 1
ATOM 3828 O O . ALA B 1 258 ? 112.256 35.607 109.670 1.00 28.18 258 ALA B O 1
ATOM 3830 N N . TYR B 1 259 ? 110.440 34.719 110.640 1.00 26.74 259 TYR B N 1
ATOM 3831 C CA . TYR B 1 259 ? 109.729 34.335 109.431 1.00 25.21 259 TYR B CA 1
ATOM 3832 C C . TYR B 1 259 ? 108.321 34.920 109.414 1.00 24.91 259 TYR B C 1
ATOM 3833 O O . TYR B 1 259 ? 107.566 34.801 110.379 1.00 25.05 259 TYR B O 1
ATOM 3842 N N . PHE B 1 260 ? 107.938 35.524 108.303 1.00 24.29 260 PHE B N 1
ATOM 3843 C CA . PHE B 1 260 ? 106.653 36.160 108.257 1.00 23.13 260 PHE B CA 1
ATOM 3844 C C . PHE B 1 260 ? 105.814 35.643 107.122 1.00 22.99 260 PHE B C 1
ATOM 3845 O O . PHE B 1 260 ? 106.357 35.160 106.124 1.00 23.37 260 PHE B O 1
ATOM 3853 N N . ASP B 1 261 ? 104.494 35.766 107.287 1.00 22.19 261 ASP B N 1
ATOM 3854 C CA . ASP B 1 261 ? 103.511 35.196 106.383 1.00 22.25 261 ASP B CA 1
ATOM 3855 C C . ASP B 1 261 ? 102.242 36.054 106.485 1.00 22.25 261 ASP B C 1
ATOM 3856 O O . ASP B 1 261 ? 101.462 35.939 107.420 1.00 22.33 261 ASP B O 1
ATOM 3861 N N . GLY B 1 262 ? 102.025 36.915 105.508 1.00 22.33 262 GLY B N 1
ATOM 3862 C CA . GLY B 1 262 ? 100.902 37.784 105.556 1.00 23.19 262 GLY B CA 1
ATOM 3863 C C . GLY B 1 262 ? 100.199 37.806 104.243 1.00 24.73 262 GLY B C 1
ATOM 3864 O O . GLY B 1 262 ? 100.674 37.230 103.263 1.00 24.83 262 GLY B O 1
ATOM 3865 N N . GLU B 1 263 ? 99.061 38.494 104.226 1.00 25.97 263 GLU B N 1
ATOM 3866 C CA . GLU B 1 263 ? 98.277 38.694 103.016 1.00 27.33 263 GLU B CA 1
ATOM 3867 C C . GLU B 1 263 ? 99.063 39.097 101.749 1.00 27.96 263 GLU B C 1
ATOM 3868 O O . GLU B 1 263 ? 98.689 38.703 100.627 1.00 28.58 263 GLU B O 1
ATOM 3874 N N . ALA B 1 264 ? 100.125 39.887 101.933 1.00 28.08 264 ALA B N 1
ATOM 3875 C CA . ALA B 1 264 ? 100.950 40.378 100.830 1.00 28.26 264 ALA B CA 1
ATOM 3876 C C . ALA B 1 264 ? 102.152 39.454 100.504 1.00 28.80 264 ALA B C 1
ATOM 3877 O O . ALA B 1 264 ? 102.974 39.766 99.646 1.00 29.12 264 ALA B O 1
ATOM 3879 N N . GLY B 1 265 ? 102.264 38.328 101.202 1.00 29.37 265 GLY B N 1
ATOM 3880 C CA . GLY B 1 265 ? 103.354 37.399 100.958 1.00 29.72 265 GLY B CA 1
ATOM 3881 C C . GLY B 1 265 ? 104.265 37.104 102.133 1.00 30.23 265 GLY B C 1
ATOM 3882 O O . GLY B 1 265 ? 104.056 37.625 103.238 1.00 30.57 265 GLY B O 1
ATOM 3883 N N . SER B 1 266 ? 105.309 36.313 101.857 1.00 30.23 266 SER B N 1
ATOM 3884 C CA . SER B 1 266 ? 106.082 35.593 102.859 1.00 30.66 266 SER B CA 1
ATOM 3885 C C . SER B 1 266 ? 107.548 35.929 102.766 1.00 30.25 266 SER B C 1
ATOM 3886 O O . SER B 1 266 ? 108.003 36.383 101.720 1.00 30.30 266 SER B O 1
ATOM 3889 N N . GLY B 1 267 ? 108.300 35.661 103.832 1.00 29.64 267 GLY B N 1
ATOM 3890 C CA . GLY B 1 267 ? 109.741 35.825 103.787 1.00 29.67 267 GLY B CA 1
ATOM 3891 C C . GLY B 1 267 ? 110.468 35.691 105.106 1.00 30.26 267 GLY B C 1
ATOM 3892 O O . GLY B 1 267 ? 109.912 35.179 106.062 1.00 29.86 267 GLY B O 1
ATOM 3893 N N . ARG B 1 268 ? 111.730 36.140 105.144 1.00 31.22 268 ARG B N 1
ATOM 3894 C CA . ARG B 1 268 ? 112.600 35.984 106.313 1.00 31.58 268 ARG B CA 1
ATOM 3895 C C . ARG B 1 268 ? 113.397 37.224 106.508 1.00 32.54 268 ARG B C 1
ATOM 3896 O O . ARG B 1 268 ? 113.797 37.862 105.549 1.00 32.77 268 ARG B O 1
ATOM 3904 N N . VAL B 1 269 ? 113.640 37.558 107.770 1.00 34.18 269 VAL B N 1
ATOM 3905 C CA . VAL B 1 269 ? 114.328 38.780 108.142 1.00 35.30 269 VAL B CA 1
ATOM 3906 C C . VAL B 1 269 ? 115.467 38.358 109.021 1.00 36.85 269 VAL B C 1
ATOM 3907 O O . VAL B 1 269 ? 115.255 37.690 110.023 1.00 36.95 269 VAL B O 1
ATOM 3911 N N . ALA B 1 270 ? 116.675 38.749 108.625 1.00 39.51 270 ALA B N 1
ATOM 3912 C CA . ALA B 1 270 ? 117.910 38.228 109.215 1.00 42.28 270 ALA B CA 1
ATOM 3913 C C . ALA B 1 270 ? 117.931 38.297 110.731 1.00 44.08 270 ALA B C 1
ATOM 3914 O O . ALA B 1 270 ? 118.265 37.312 111.390 1.00 44.76 270 ALA B O 1
ATOM 3916 N N . GLY B 1 271 ? 117.565 39.441 111.293 1.00 46.08 271 GLY B N 1
ATOM 3917 C CA . GLY B 1 271 ? 117.658 39.577 112.734 1.00 48.99 271 GLY B CA 1
ATOM 3918 C C . GLY B 1 271 ? 119.112 39.724 113.122 1.00 50.98 271 GLY B C 1
ATOM 3919 O O . GLY B 1 271 ? 119.976 39.733 112.263 1.00 51.65 271 GLY B O 1
ATOM 3920 N N . PHE B 1 272 ? 119.399 39.823 114.411 1.00 53.05 272 PHE B N 1
ATOM 3921 C CA . PHE B 1 272 ? 120.634 40.504 114.815 1.00 55.09 272 PHE B CA 1
ATOM 3922 C C . PHE B 1 272 ? 121.693 39.681 115.582 1.00 56.98 272 PHE B C 1
ATOM 3923 O O . PHE B 1 272 ? 121.542 38.457 115.734 1.00 57.48 272 PHE B O 1
ATOM 3931 N N . PRO B 1 273 ? 122.800 40.341 116.012 1.00 58.67 273 PRO B N 1
ATOM 3932 C CA . PRO B 1 273 ? 123.823 39.641 116.804 1.00 59.42 273 PRO B CA 1
ATOM 3933 C C . PRO B 1 273 ? 123.594 39.813 118.302 1.00 59.97 273 PRO B C 1
ATOM 3934 O O . PRO B 1 273 ? 123.208 40.904 118.742 1.00 59.81 273 PRO B O 1
ATOM 3938 N N . VAL B 1 274 ? 123.815 38.737 119.062 1.00 60.56 274 VAL B N 1
ATOM 3939 C CA . VAL B 1 274 ? 123.789 38.797 120.531 1.00 60.98 274 VAL B CA 1
ATOM 3940 C C . VAL B 1 274 ? 125.018 39.578 121.073 1.00 60.96 274 VAL B C 1
ATOM 3941 O O . VAL B 1 274 ? 125.893 39.041 121.762 1.00 60.90 274 VAL B O 1
ATOM 3943 N N . GLY B 1 282 ? 111.437 38.965 127.652 1.00 30.91 282 GLY B N 1
ATOM 3944 C CA . GLY B 1 282 ? 112.507 39.963 127.464 1.00 30.66 282 GLY B CA 1
ATOM 3945 C C . GLY B 1 282 ? 112.764 40.265 125.990 1.00 30.26 282 GLY B C 1
ATOM 3946 O O . GLY B 1 282 ? 112.465 41.355 125.504 1.00 30.47 282 GLY B O 1
ATOM 3947 N N . ALA B 1 283 ? 113.304 39.301 125.263 1.00 29.86 283 ALA B N 1
ATOM 3948 C CA . ALA B 1 283 ? 113.388 39.460 123.819 1.00 29.58 283 ALA B CA 1
ATOM 3949 C C . ALA B 1 283 ? 112.007 39.412 123.122 1.00 29.51 283 ALA B C 1
ATOM 3950 O O . ALA B 1 283 ? 111.837 39.984 122.038 1.00 30.47 283 ALA B O 1
ATOM 3952 N N . GLY B 1 284 ? 111.040 38.714 123.706 1.00 28.17 284 GLY B N 1
ATOM 3953 C CA . GLY B 1 284 ? 109.752 38.565 123.076 1.00 27.52 284 GLY B CA 1
ATOM 3954 C C . GLY B 1 284 ? 109.033 39.898 123.012 1.00 28.08 284 GLY B C 1
ATOM 3955 O O . GLY B 1 284 ? 108.447 40.271 121.965 1.00 28.21 284 GLY B O 1
ATOM 3956 N N . ASP B 1 285 ? 109.087 40.616 124.135 1.00 27.40 285 ASP B N 1
ATOM 3957 C CA . ASP B 1 285 ? 108.385 41.881 124.294 1.00 27.34 285 ASP B CA 1
ATOM 3958 C C . ASP B 1 285 ? 109.001 42.992 123.440 1.00 26.64 285 ASP B C 1
ATOM 3959 O O . ASP B 1 285 ? 108.280 43.749 122.800 1.00 26.60 285 ASP B O 1
ATOM 3964 N N . GLY B 1 286 ? 110.331 43.085 123.437 1.00 25.20 286 GLY B N 1
ATOM 3965 C CA . GLY B 1 286 ? 111.011 43.971 122.528 1.00 23.89 286 GLY B CA 1
ATOM 3966 C C . GLY B 1 286 ? 110.571 43.675 121.111 1.00 23.39 286 GLY B C 1
ATOM 3967 O O . GLY B 1 286 ? 110.282 44.595 120.313 1.00 23.55 286 GLY B O 1
ATOM 3968 N N . PHE B 1 287 ? 110.474 42.385 120.804 1.00 22.45 287 PHE B N 1
ATOM 3969 C CA . PHE B 1 287 ? 110.031 41.983 119.491 1.00 21.93 287 PHE B CA 1
ATOM 3970 C C . PHE B 1 287 ? 108.642 42.528 119.175 1.00 21.58 287 PHE B C 1
ATOM 3971 O O . PHE B 1 287 ? 108.470 43.211 118.164 1.00 21.97 287 PHE B O 1
ATOM 3979 N N . ALA B 1 288 ? 107.678 42.274 120.059 1.00 21.19 288 ALA B N 1
ATOM 3980 C CA . ALA B 1 288 ? 106.306 42.800 119.892 1.00 20.78 288 ALA B CA 1
ATOM 3981 C C . ALA B 1 288 ? 106.218 44.330 119.863 1.00 20.77 288 ALA B C 1
ATOM 3982 O O . ALA B 1 288 ? 105.417 44.906 119.112 1.00 19.77 288 ALA B O 1
ATOM 3984 N N . VAL B 1 289 ? 107.033 44.978 120.692 1.00 20.81 289 VAL B N 1
ATOM 3985 C CA . VAL B 1 289 ? 107.048 46.424 120.753 1.00 21.04 289 VAL B CA 1
ATOM 3986 C C . VAL B 1 289 ? 107.464 46.925 119.373 1.00 21.38 289 VAL B C 1
ATOM 3987 O O . VAL B 1 289 ? 106.874 47.879 118.823 1.00 20.55 289 VAL B O 1
ATOM 3991 N N . GLY B 1 290 ? 108.455 46.234 118.814 1.00 21.24 290 GLY B N 1
ATOM 3992 C CA . GLY B 1 290 ? 108.980 46.586 117.522 1.00 22.42 290 GLY B CA 1
ATOM 3993 C C . GLY B 1 290 ? 108.032 46.423 116.354 1.00 23.15 290 GLY B C 1
ATOM 3994 O O . GLY B 1 290 ? 107.875 47.344 115.552 1.00 23.66 290 GLY B O 1
ATOM 3995 N N . VAL B 1 291 ? 107.386 45.268 116.225 1.00 23.66 291 VAL B N 1
ATOM 3996 C CA . VAL B 1 291 ? 106.590 45.084 115.015 1.00 23.54 291 VAL B CA 1
ATOM 3997 C C . VAL B 1 291 ? 105.314 45.901 115.063 1.00 23.25 291 VAL B C 1
ATOM 3998 O O . VAL B 1 291 ? 104.890 46.424 114.042 1.00 24.19 291 VAL B O 1
ATOM 4002 N N . ILE B 1 292 ? 104.724 46.021 116.249 1.00 22.61 292 ILE B N 1
ATOM 4003 C CA . ILE B 1 292 ? 103.492 46.797 116.458 1.00 21.36 292 ILE B CA 1
ATOM 4004 C C . ILE B 1 292 ? 103.691 48.316 116.231 1.00 21.17 292 ILE B C 1
ATOM 4005 O O . ILE B 1 292 ? 102.883 48.959 115.561 1.00 20.38 292 ILE B O 1
ATOM 4010 N N . SER B 1 293 ? 104.767 48.876 116.773 1.00 21.06 293 SER B N 1
ATOM 4011 C CA . SER B 1 293 ? 105.079 50.273 116.533 1.00 21.59 293 SER B CA 1
ATOM 4012 C C . SER B 1 293 ? 105.309 50.580 115.061 1.00 22.61 293 SER B C 1
ATOM 4013 O O . SER B 1 293 ? 104.741 51.545 114.547 1.00 22.54 293 SER B O 1
ATOM 4016 N N . ALA B 1 294 ? 106.113 49.761 114.376 1.00 23.72 294 ALA B N 1
ATOM 4017 C CA . ALA B 1 294 ? 106.321 49.932 112.922 1.00 24.81 294 ALA B CA 1
ATOM 4018 C C . ALA B 1 294 ? 105.039 49.800 112.104 1.00 25.94 294 ALA B C 1
ATOM 4019 O O . ALA B 1 294 ? 104.671 50.736 111.394 1.00 26.86 294 ALA B O 1
ATOM 4021 N N . LEU B 1 295 ? 104.358 48.655 112.191 1.00 27.22 295 LEU B N 1
ATOM 4022 C CA . LEU B 1 295 ? 103.078 48.447 111.474 1.00 28.35 295 LEU B CA 1
ATOM 4023 C C . LEU B 1 295 ? 102.152 49.676 111.605 1.00 29.46 295 LEU B C 1
ATOM 4024 O O . LEU B 1 295 ? 101.660 50.210 110.606 1.00 29.82 295 LEU B O 1
ATOM 4029 N N . LEU B 1 296 ? 101.981 50.145 112.843 1.00 30.57 296 LEU B N 1
ATOM 4030 C CA . LEU B 1 296 ? 101.207 51.351 113.159 1.00 31.37 296 LEU B CA 1
ATOM 4031 C C . LEU B 1 296 ? 101.751 52.688 112.594 1.00 31.65 296 LEU B C 1
ATOM 4032 O O . LEU B 1 296 ? 100.960 53.589 112.271 1.00 31.70 296 LEU B O 1
ATOM 4037 N N . ASP B 1 297 ? 103.075 52.817 112.480 1.00 31.96 297 ASP B N 1
ATOM 4038 C CA . ASP B 1 297 ? 103.683 54.026 111.930 1.00 32.66 297 ASP B CA 1
ATOM 4039 C C . ASP B 1 297 ? 103.510 54.014 110.439 1.00 33.19 297 ASP B C 1
ATOM 4040 O O . ASP B 1 297 ? 103.640 55.036 109.779 1.00 33.69 297 ASP B O 1
ATOM 4045 N N . GLY B 1 298 ? 103.249 52.830 109.896 1.00 33.61 298 GLY B N 1
ATOM 4046 C CA . GLY B 1 298 ? 102.981 52.680 108.471 1.00 32.87 298 GLY B CA 1
ATOM 4047 C C . GLY B 1 298 ? 104.082 51.977 107.707 1.00 32.39 298 GLY B C 1
ATOM 4048 O O . GLY B 1 298 ? 104.045 51.939 106.477 1.00 32.28 298 GLY B O 1
ATOM 4049 N N . LEU B 1 299 ? 105.062 51.413 108.410 1.00 31.42 299 LEU B N 1
ATOM 4050 C CA . LEU B 1 299 ? 106.107 50.702 107.705 1.00 30.81 299 LEU B CA 1
ATOM 4051 C C . LEU B 1 299 ? 105.558 49.360 107.170 1.00 30.34 299 LEU B C 1
ATOM 4052 O O . LEU B 1 299 ? 104.516 48.867 107.592 1.00 30.88 299 LEU B O 1
ATOM 4057 N N . GLY B 1 300 ? 106.225 48.794 106.185 1.00 29.73 300 GLY B N 1
ATOM 4058 C CA . GLY B 1 300 ? 105.836 47.493 105.691 1.00 28.05 300 GLY B CA 1
ATOM 4059 C C . GLY B 1 300 ? 106.200 46.445 106.713 1.00 27.02 300 GLY B C 1
ATOM 4060 O O . GLY B 1 300 ? 106.839 46.746 107.719 1.00 25.54 300 GLY B O 1
ATOM 4061 N N . VAL B 1 301 ? 105.763 45.218 106.426 1.00 26.80 301 VAL B N 1
ATOM 4062 C CA . VAL B 1 301 ? 105.987 44.030 107.260 1.00 25.88 301 VAL B CA 1
ATOM 4063 C C . VAL B 1 301 ? 107.470 43.663 107.383 1.00 26.37 301 VAL B C 1
ATOM 4064 O O . VAL B 1 301 ? 107.950 43.444 108.486 1.00 26.69 301 VAL B O 1
ATOM 4068 N N . PRO B 1 302 ? 108.219 43.635 106.274 1.00 27.31 302 PRO B N 1
ATOM 4069 C CA . PRO B 1 302 ? 109.661 43.370 106.473 1.00 28.13 302 PRO B CA 1
ATOM 4070 C C . PRO B 1 302 ? 110.421 44.480 107.250 1.00 29.05 302 PRO B C 1
ATOM 4071 O O . PRO B 1 302 ? 111.347 44.192 108.012 1.00 28.64 302 PRO B O 1
ATOM 4075 N N . GLU B 1 303 ? 110.010 45.732 107.067 1.00 30.88 303 GLU B N 1
ATOM 4076 C CA . GLU B 1 303 ? 110.552 46.851 107.850 1.00 32.39 303 GLU B CA 1
ATOM 4077 C C . GLU B 1 303 ? 110.117 46.709 109.321 1.00 31.98 303 GLU B C 1
ATOM 4078 O O . GLU B 1 303 ? 110.931 46.854 110.256 1.00 32.14 303 GLU B O 1
ATOM 4084 N N . ALA B 1 304 ? 108.839 46.379 109.510 1.00 31.18 304 ALA B N 1
ATOM 4085 C CA . ALA B 1 304 ? 108.271 46.277 110.828 1.00 30.10 304 ALA B CA 1
ATOM 4086 C C . ALA B 1 304 ? 108.918 45.150 111.570 1.00 29.49 304 ALA B C 1
ATOM 4087 O O . ALA B 1 304 ? 109.233 45.280 112.757 1.00 28.95 304 ALA B O 1
ATOM 4089 N N . VAL B 1 305 ? 109.113 44.039 110.869 1.00 28.93 305 VAL B N 1
ATOM 4090 C CA . VAL B 1 305 ? 109.691 42.854 111.491 1.00 28.58 305 VAL B CA 1
ATOM 4091 C C . VAL B 1 305 ? 111.127 43.094 111.913 1.00 29.17 305 VAL B C 1
ATOM 4092 O O . VAL B 1 305 ? 111.585 42.490 112.875 1.00 29.07 305 VAL B O 1
ATOM 4096 N N . LYS B 1 306 ? 111.832 43.989 111.210 1.00 30.09 306 LYS B N 1
ATOM 4097 C CA . LYS B 1 306 ? 113.238 44.222 111.517 1.00 30.61 306 LYS B CA 1
ATOM 4098 C C . LYS B 1 306 ? 113.363 45.222 112.663 1.00 30.04 306 LYS B C 1
ATOM 4099 O O . LYS B 1 306 ? 114.305 45.159 113.451 1.00 29.74 306 LYS B O 1
ATOM 4105 N N . ARG B 1 307 ? 112.401 46.124 112.791 1.00 29.27 307 ARG B N 1
ATOM 4106 C CA . ARG B 1 307 ? 112.390 46.907 114.015 1.00 29.83 307 ARG B CA 1
ATOM 4107 C C . ARG B 1 307 ? 112.301 45.957 115.230 1.00 30.90 307 ARG B C 1
ATOM 4108 O O . ARG B 1 307 ? 113.070 46.078 116.191 1.00 31.34 307 ARG B O 1
ATOM 4116 N N . GLY B 1 308 ? 111.389 44.991 115.144 1.00 31.08 308 GLY B N 1
ATOM 4117 C CA . GLY B 1 308 ? 111.142 44.075 116.223 1.00 31.69 308 GLY B CA 1
ATOM 4118 C C . GLY B 1 308 ? 112.370 43.261 116.484 1.00 32.35 308 GLY B C 1
ATOM 4119 O O . GLY B 1 308 ? 112.754 43.036 117.623 1.00 31.36 308 GLY B O 1
ATOM 4120 N N . ALA B 1 309 ? 112.990 42.804 115.413 1.00 33.98 309 ALA B N 1
ATOM 4121 C CA . ALA B 1 309 ? 114.182 41.992 115.556 1.00 35.62 309 ALA B CA 1
ATOM 4122 C C . ALA B 1 309 ? 115.263 42.790 116.330 1.00 37.10 309 ALA B C 1
ATOM 4123 O O . ALA B 1 309 ? 115.938 42.227 117.216 1.00 37.38 309 ALA B O 1
ATOM 4125 N N . TRP B 1 310 ? 115.377 44.094 116.005 1.00 37.86 310 TRP B N 1
ATOM 4126 C CA . TRP B 1 310 ? 116.356 45.009 116.600 1.00 38.65 310 TRP B CA 1
ATOM 4127 C C . TRP B 1 310 ? 116.114 45.309 118.080 1.00 39.12 310 TRP B C 1
ATOM 4128 O O . TRP B 1 310 ? 117.033 45.252 118.896 1.00 39.20 310 TRP B O 1
ATOM 4139 N N . ILE B 1 311 ? 114.876 45.663 118.413 1.00 39.49 311 ILE B N 1
ATOM 4140 C CA . ILE B 1 311 ? 114.514 45.898 119.786 1.00 40.07 311 ILE B CA 1
ATOM 4141 C C . ILE B 1 311 ? 114.612 44.601 120.586 1.00 41.44 311 ILE B C 1
ATOM 4142 O O . ILE B 1 311 ? 114.959 44.624 121.760 1.00 42.21 311 ILE B O 1
ATOM 4147 N N . GLY B 1 312 ? 114.352 43.471 119.938 1.00 42.63 312 GLY B N 1
ATOM 4148 C CA . GLY B 1 312 ? 114.422 42.167 120.579 1.00 44.18 312 GLY B CA 1
ATOM 4149 C C . GLY B 1 312 ? 115.825 41.717 120.937 1.00 45.62 312 GLY B C 1
ATOM 4150 O O . GLY B 1 312 ? 116.055 41.158 122.013 1.00 46.09 312 GLY B O 1
ATOM 4151 N N . ALA B 1 313 ? 116.765 41.925 120.030 1.00 46.93 313 ALA B N 1
ATOM 4152 C CA . ALA B 1 313 ? 118.164 41.693 120.350 1.00 48.54 313 ALA B CA 1
ATOM 4153 C C . ALA B 1 313 ? 118.633 42.699 121.404 1.00 49.81 313 ALA B C 1
ATOM 4154 O O . ALA B 1 313 ? 119.249 42.322 122.406 1.00 49.83 313 ALA B O 1
ATOM 4156 N N . ARG B 1 314 ? 118.314 43.973 121.182 1.00 51.32 314 ARG B N 1
ATOM 4157 C CA . ARG B 1 314 ? 118.705 45.039 122.096 1.00 52.72 314 ARG B CA 1
ATOM 4158 C C . ARG B 1 314 ? 118.148 44.876 123.512 1.00 54.03 314 ARG B C 1
ATOM 4159 O O . ARG B 1 314 ? 118.859 45.095 124.497 1.00 54.36 314 ARG B O 1
ATOM 4167 N N . ALA B 1 315 ? 116.876 44.499 123.608 1.00 55.70 315 ALA B N 1
ATOM 4168 C CA . ALA B 1 315 ? 116.204 44.376 124.903 1.00 56.97 315 ALA B CA 1
ATOM 4169 C C . ALA B 1 315 ? 116.913 43.414 125.843 1.00 57.91 315 ALA B C 1
ATOM 4170 O O . ALA B 1 315 ? 116.951 43.667 127.047 1.00 58.66 315 ALA B O 1
ATOM 4172 N N . VAL B 1 316 ? 117.469 42.326 125.298 1.00 58.74 316 VAL B N 1
ATOM 4173 C CA . VAL B 1 316 ? 118.225 41.343 126.092 1.00 59.56 316 VAL B CA 1
ATOM 4174 C C . VAL B 1 316 ? 119.561 41.930 126.630 1.00 60.19 316 VAL B C 1
ATOM 4175 O O . VAL B 1 316 ? 120.662 41.579 126.154 1.00 60.75 316 VAL B O 1
ATOM 4177 N N . GLN B 1 317 ? 119.441 42.830 127.615 1.00 60.36 317 GLN B N 1
ATOM 4178 C CA . GLN B 1 317 ? 120.583 43.511 128.247 1.00 60.49 317 GLN B CA 1
ATOM 4179 C C . GLN B 1 317 ? 120.208 43.936 129.666 1.00 60.43 317 GLN B C 1
ATOM 4180 O O . GLN B 1 317 ? 119.268 43.394 130.252 1.00 60.45 317 GLN B O 1
ATOM 4182 N N . GLY B 1 324 ? 115.660 48.493 129.251 1.00 46.72 324 GLY B N 1
ATOM 4183 C CA . GLY B 1 324 ? 116.574 48.687 128.125 1.00 47.10 324 GLY B CA 1
ATOM 4184 C C . GLY B 1 324 ? 115.812 48.590 126.811 1.00 47.68 324 GLY B C 1
ATOM 4185 O O . GLY B 1 324 ? 116.314 48.031 125.814 1.00 48.33 324 GLY B O 1
ATOM 4186 N N . LEU B 1 325 ? 114.584 49.120 126.824 1.00 47.27 325 LEU B N 1
ATOM 4187 C CA . LEU B 1 325 ? 113.756 49.263 125.632 1.00 46.56 325 LEU B CA 1
ATOM 4188 C C . LEU B 1 325 ? 113.936 50.677 125.087 1.00 45.99 325 LEU B C 1
ATOM 4189 O O . LEU B 1 325 ? 113.826 51.640 125.841 1.00 46.18 325 LEU B O 1
ATOM 4194 N N . PRO B 1 326 ? 114.189 50.807 123.771 1.00 45.45 326 PRO B N 1
ATOM 4195 C CA . PRO B 1 326 ? 114.622 52.037 123.111 1.00 45.46 326 PRO B CA 1
ATOM 4196 C C . PRO B 1 326 ? 113.729 53.254 123.275 1.00 45.50 326 PRO B C 1
ATOM 4197 O O . PRO B 1 326 ? 112.556 53.128 123.614 1.00 46.23 326 PRO B O 1
ATOM 4201 N N . THR B 1 327 ? 114.306 54.422 123.020 1.00 45.03 327 THR B N 1
ATOM 4202 C CA . THR B 1 327 ? 113.565 55.651 122.866 1.00 44.79 327 THR B CA 1
ATOM 4203 C C . THR B 1 327 ? 113.362 55.742 121.381 1.00 44.85 327 THR B C 1
ATOM 4204 O O . THR B 1 327 ? 114.041 55.037 120.633 1.00 44.77 327 THR B O 1
ATOM 4208 N N . ARG B 1 328 ? 112.439 56.593 120.944 1.00 45.21 328 ARG B N 1
ATOM 4209 C CA . ARG B 1 328 ? 112.361 56.936 119.529 1.00 45.76 328 ARG B CA 1
ATOM 4210 C C . ARG B 1 328 ? 113.748 57.343 119.063 1.00 46.45 328 ARG B C 1
ATOM 4211 O O . ARG B 1 328 ? 114.217 56.883 118.023 1.00 46.58 328 ARG B O 1
ATOM 4219 N N . ALA B 1 329 ? 114.418 58.160 119.876 1.00 47.12 329 ALA B N 1
ATOM 4220 C CA . ALA B 1 329 ? 115.732 58.685 119.543 1.00 47.57 329 ALA B CA 1
ATOM 4221 C C . ALA B 1 329 ? 116.797 57.612 119.379 1.00 47.94 329 ALA B C 1
ATOM 4222 O O . ALA B 1 329 ? 117.652 57.734 118.500 1.00 48.43 329 ALA B O 1
ATOM 4224 N N . GLU B 1 330 ? 116.758 56.569 120.208 1.00 48.00 330 GLU B N 1
ATOM 4225 C CA . GLU B 1 330 ? 117.746 55.485 120.095 1.00 48.24 330 GLU B CA 1
ATOM 4226 C C . GLU B 1 330 ? 117.371 54.559 118.943 1.00 48.31 330 GLU B C 1
ATOM 4227 O O . GLU B 1 330 ? 118.233 53.882 118.357 1.00 48.18 330 GLU B O 1
ATOM 4233 N N . LEU B 1 331 ? 116.078 54.538 118.618 1.00 48.43 331 LEU B N 1
ATOM 4234 C CA . LEU B 1 331 ? 115.585 53.783 117.461 1.00 48.51 331 LEU B CA 1
ATOM 4235 C C . LEU B 1 331 ? 116.093 54.431 116.163 1.00 48.80 331 LEU B C 1
ATOM 4236 O O . LEU B 1 331 ? 116.766 53.789 115.331 1.00 48.58 331 LEU B O 1
ATOM 4241 N N . ASN B 1 332 ? 115.758 55.714 116.030 1.00 49.04 332 ASN B N 1
ATOM 4242 C CA . ASN B 1 332 ? 116.095 56.532 114.884 1.00 49.25 332 ASN B CA 1
ATOM 4243 C C . ASN B 1 332 ? 117.587 56.655 114.684 1.00 49.72 332 ASN B C 1
ATOM 4244 O O . ASN B 1 332 ? 118.045 56.686 113.544 1.00 50.00 332 ASN B O 1
ATOM 4249 N N . ALA B 1 333 ? 118.336 56.697 115.789 1.00 50.18 333 ALA B N 1
ATOM 4250 C CA . ALA B 1 333 ? 119.800 56.775 115.731 1.00 50.66 333 ALA B CA 1
ATOM 4251 C C . ALA B 1 333 ? 120.420 55.602 114.983 1.00 50.65 333 ALA B C 1
ATOM 4252 O O . ALA B 1 333 ? 121.217 55.817 114.079 1.00 51.51 333 ALA B O 1
ATOM 4254 N N . ALA B 1 334 ? 120.014 54.381 115.319 1.00 50.64 334 ALA B N 1
ATOM 4255 C CA . ALA B 1 334 ? 120.662 53.150 114.824 1.00 50.43 334 ALA B CA 1
ATOM 4256 C C . ALA B 1 334 ? 120.401 52.737 113.372 1.00 50.47 334 ALA B C 1
ATOM 4257 O O . ALA B 1 334 ? 120.768 51.620 113.005 1.00 50.15 334 ALA B O 1
ATOM 4259 N N . LYS B 1 335 ? 119.782 53.606 112.557 1.00 50.77 335 LYS B N 1
ATOM 4260 C CA . LYS B 1 335 ? 119.375 53.256 111.174 1.00 51.11 335 LYS B CA 1
ATOM 4261 C C . LYS B 1 335 ? 118.037 52.500 111.105 1.00 51.33 335 LYS B C 1
ATOM 4262 O O . LYS B 1 335 ? 117.780 51.721 110.173 1.00 51.44 335 LYS B O 1
ATOM 4264 N N . ALA C 1 26 ? 107.988 20.815 180.942 1.00 27.66 26 ALA C N 1
ATOM 4265 C CA . ALA C 1 26 ? 108.632 20.650 179.561 1.00 28.58 26 ALA C CA 1
ATOM 4266 C C . ALA C 1 26 ? 108.810 21.948 178.761 1.00 28.32 26 ALA C C 1
ATOM 4267 O O . ALA C 1 26 ? 109.594 21.985 177.810 1.00 27.97 26 ALA C O 1
ATOM 4269 N N . LEU C 1 27 ? 108.048 22.984 179.135 1.00 27.80 27 LEU C N 1
ATOM 4270 C CA . LEU C 1 27 ? 108.078 24.283 178.472 1.00 26.58 27 LEU C CA 1
ATOM 4271 C C . LEU C 1 27 ? 107.706 25.355 179.488 1.00 26.21 27 LEU C C 1
ATOM 4272 O O . LEU C 1 27 ? 106.813 25.164 180.323 1.00 25.51 27 LEU C O 1
ATOM 4277 N N . ASP C 1 28 ? 108.395 26.485 179.419 1.00 25.77 28 ASP C N 1
ATOM 4278 C CA . ASP C 1 28 ? 108.076 27.558 180.312 1.00 26.09 28 ASP C CA 1
ATOM 4279 C C . ASP C 1 28 ? 106.810 28.314 179.887 1.00 25.15 28 ASP C C 1
ATOM 4280 O O . ASP C 1 28 ? 105.888 28.441 180.683 1.00 25.42 28 ASP C O 1
ATOM 4285 N N . VAL C 1 29 ? 106.741 28.759 178.633 1.00 23.57 29 VAL C N 1
ATOM 4286 C CA . VAL C 1 29 ? 105.624 29.569 178.178 1.00 21.72 29 VAL C CA 1
ATOM 4287 C C . VAL C 1 29 ? 105.143 29.139 176.790 1.00 21.15 29 VAL C C 1
ATOM 4288 O O . VAL C 1 29 ? 105.958 28.790 175.931 1.00 20.59 29 VAL C O 1
ATOM 4292 N N . ILE C 1 30 ? 103.819 29.159 176.596 1.00 20.23 30 ILE C N 1
ATOM 4293 C CA . ILE C 1 30 ? 103.204 28.981 175.295 1.00 20.02 30 ILE C CA 1
ATOM 4294 C C . ILE C 1 30 ? 102.438 30.260 174.910 1.00 20.36 30 ILE C C 1
ATOM 4295 O O . ILE C 1 30 ? 101.839 30.895 175.788 1.00 20.81 30 ILE C O 1
ATOM 4300 N N . THR C 1 31 ? 102.523 30.653 173.631 1.00 19.87 31 THR C N 1
ATOM 4301 C CA . THR C 1 31 ? 101.693 31.686 173.028 1.00 19.85 31 THR C CA 1
ATOM 4302 C C . THR C 1 31 ? 101.148 31.269 171.683 1.00 20.37 31 THR C C 1
ATOM 4303 O O . THR C 1 31 ? 101.812 30.569 170.911 1.00 19.91 31 THR C O 1
ATOM 4307 N N . PHE C 1 32 ? 99.948 31.788 171.409 1.00 20.59 32 PHE C N 1
ATOM 4308 C CA . PHE C 1 32 ? 99.233 31.659 170.168 1.00 20.25 32 PHE C CA 1
ATOM 4309 C C . PHE C 1 32 ? 99.277 33.045 169.534 1.00 20.59 32 PHE C C 1
ATOM 4310 O O . PHE C 1 32 ? 98.942 34.066 170.200 1.00 19.79 32 PHE C O 1
ATOM 4318 N N . GLY C 1 33 ? 99.684 33.091 168.255 1.00 20.09 33 GLY C N 1
ATOM 4319 C CA . GLY C 1 33 ? 99.713 34.356 167.541 1.00 19.50 33 GLY C CA 1
ATOM 4320 C C . GLY C 1 33 ? 100.289 34.333 166.140 1.00 19.71 33 GLY C C 1
ATOM 4321 O O . GLY C 1 33 ? 100.881 33.347 165.705 1.00 19.33 33 GLY C O 1
ATOM 4322 N N . GLU C 1 34 ? 100.116 35.453 165.449 1.00 19.51 34 GLU C N 1
ATOM 4323 C CA . GLU C 1 34 ? 100.521 35.593 164.089 1.00 20.18 34 GLU C CA 1
ATOM 4324 C C . GLU C 1 34 ? 101.767 36.420 163.970 1.00 20.61 34 GLU C C 1
ATOM 4325 O O . GLU C 1 34 ? 101.872 37.464 164.574 1.00 22.04 34 GLU C O 1
ATOM 4331 N N . ALA C 1 35 ? 102.706 35.953 163.174 1.00 21.44 35 ALA C N 1
ATOM 4332 C CA . ALA C 1 35 ? 103.934 36.671 162.882 1.00 21.72 35 ALA C CA 1
ATOM 4333 C C . ALA C 1 35 ? 103.816 37.062 161.445 1.00 22.40 35 ALA C C 1
ATOM 4334 O O . ALA C 1 35 ? 103.245 36.319 160.646 1.00 22.48 35 ALA C O 1
ATOM 4352 N N . LEU C 1 38 ? 108.101 41.860 158.230 1.00 28.35 38 LEU C N 1
ATOM 4353 C CA . LEU C 1 38 ? 108.202 43.299 158.105 1.00 28.19 38 LEU C CA 1
ATOM 4354 C C . LEU C 1 38 ? 109.241 43.739 157.058 1.00 28.24 38 LEU C C 1
ATOM 4355 O O . LEU C 1 38 ? 110.455 43.479 157.175 1.00 27.87 38 LEU C O 1
ATOM 4360 N N . LEU C 1 39 ? 108.723 44.385 156.014 1.00 28.24 39 LEU C N 1
ATOM 4361 C CA . LEU C 1 39 ? 109.520 45.150 155.075 1.00 27.12 39 LEU C CA 1
ATOM 4362 C C . LEU C 1 39 ? 109.613 46.621 155.529 1.00 27.78 39 LEU C C 1
ATOM 4363 O O . LEU C 1 39 ? 108.587 47.307 155.698 1.00 27.94 39 LEU C O 1
ATOM 4368 N N . VAL C 1 40 ? 110.842 47.070 155.787 1.00 27.87 40 VAL C N 1
ATOM 4369 C CA . VAL C 1 40 ? 111.092 48.408 156.295 1.00 28.36 40 VAL C CA 1
ATOM 4370 C C . VAL C 1 40 ? 111.695 49.270 155.204 1.00 29.01 40 VAL C C 1
ATOM 4371 O O . VAL C 1 40 ? 112.727 48.907 154.637 1.00 28.61 40 VAL C O 1
ATOM 4375 N N . ALA C 1 41 ? 111.126 50.417 154.916 1.00 30.00 41 ALA C N 1
ATOM 4376 C CA . ALA C 1 41 ? 111.668 51.238 153.860 1.00 30.55 41 ALA C CA 1
ATOM 4377 C C . ALA C 1 41 ? 113.060 51.726 154.190 1.00 30.93 41 ALA C C 1
ATOM 4378 O O . ALA C 1 41 ? 113.317 52.075 155.304 1.00 31.82 41 ALA C O 1
ATOM 4380 N N . ASP C 1 42 ? 113.970 51.697 153.228 1.00 30.00 42 ASP C N 1
ATOM 4381 C CA . ASP C 1 42 ? 115.372 52.109 153.409 1.00 30.00 42 ASP C CA 1
ATOM 4382 C C . ASP C 1 42 ? 115.635 53.589 153.711 1.00 30.00 42 ASP C C 1
ATOM 4383 O O . ASP C 1 42 ? 116.553 53.929 154.430 1.00 30.00 42 ASP C O 1
ATOM 4385 N N . ARG C 1 43 ? 114.853 54.461 153.105 1.00 41.73 43 ARG C N 1
ATOM 4386 C CA . ARG C 1 43 ? 115.004 55.871 153.248 1.00 42.05 43 ARG C CA 1
ATOM 4387 C C . ARG C 1 43 ? 113.650 56.445 153.497 1.00 42.16 43 ARG C C 1
ATOM 4388 O O . ARG C 1 43 ? 112.648 55.819 153.259 1.00 42.02 43 ARG C O 1
ATOM 4390 N N . PRO C 1 44 ? 113.656 57.723 154.061 1.00 42.43 44 PRO C N 1
ATOM 4391 C CA . PRO C 1 44 ? 112.401 58.078 154.722 1.00 42.46 44 PRO C CA 1
ATOM 4392 C C . PRO C 1 44 ? 111.211 58.738 154.034 1.00 42.51 44 PRO C C 1
ATOM 4393 O O . PRO C 1 44 ? 110.344 59.108 154.773 1.00 42.42 44 PRO C O 1
ATOM 4397 N N . GLY C 1 45 ? 111.112 58.811 152.729 1.00 30.00 45 GLY C N 1
ATOM 4398 C CA . GLY C 1 45 ? 110.002 59.479 152.125 1.00 30.00 45 GLY C CA 1
ATOM 4399 C C . GLY C 1 45 ? 108.777 58.620 152.273 1.00 30.00 45 GLY C C 1
ATOM 4400 O O . GLY C 1 45 ? 108.731 57.797 153.140 1.00 30.00 45 GLY C O 1
ATOM 4401 N N . PRO C 1 46 ? 107.700 58.914 151.424 1.00 44.99 46 PRO C N 1
ATOM 4402 C CA . PRO C 1 46 ? 106.512 58.071 151.610 1.00 45.48 46 PRO C CA 1
ATOM 4403 C C . PRO C 1 46 ? 106.648 56.647 151.126 1.00 46.04 46 PRO C C 1
ATOM 4404 O O . PRO C 1 46 ? 107.663 56.296 150.579 1.00 46.07 46 PRO C O 1
ATOM 4408 N N . LEU C 1 47 ? 105.649 55.818 151.396 1.00 46.37 47 LEU C N 1
ATOM 4409 C CA . LEU C 1 47 ? 105.772 54.392 151.071 1.00 46.42 47 LEU C CA 1
ATOM 4410 C C . LEU C 1 47 ? 105.943 54.190 149.588 1.00 46.32 47 LEU C C 1
ATOM 4411 O O . LEU C 1 47 ? 106.936 53.629 149.143 1.00 46.49 47 LEU C O 1
ATOM 4416 N N . GLU C 1 48 ? 104.963 54.691 148.839 1.00 46.66 48 GLU C N 1
ATOM 4417 C CA . GLU C 1 48 ? 104.894 54.593 147.389 1.00 46.32 48 GLU C CA 1
ATOM 4418 C C . GLU C 1 48 ? 106.235 54.883 146.739 1.00 45.92 48 GLU C C 1
ATOM 4419 O O . GLU C 1 48 ? 106.537 54.339 145.681 1.00 46.25 48 GLU C O 1
ATOM 4425 N N . HIS C 1 49 ? 107.049 55.703 147.390 1.00 45.42 49 HIS C N 1
ATOM 4426 C CA . HIS C 1 49 ? 108.269 56.210 146.774 1.00 45.68 49 HIS C CA 1
ATOM 4427 C C . HIS C 1 49 ? 109.538 55.514 147.211 1.00 45.15 49 HIS C C 1
ATOM 4428 O O . HIS C 1 49 ? 110.628 55.892 146.778 1.00 45.02 49 HIS C O 1
ATOM 4435 N N . ALA C 1 50 ? 109.406 54.502 148.063 1.00 44.73 50 ALA C N 1
ATOM 4436 C CA . ALA C 1 50 ? 110.578 53.829 148.618 1.00 44.36 50 ALA C CA 1
ATOM 4437 C C . ALA C 1 50 ? 111.244 52.981 147.550 1.00 44.69 50 ALA C C 1
ATOM 4438 O O . ALA C 1 50 ? 110.573 52.393 146.713 1.00 45.64 50 ALA C O 1
ATOM 4440 N N . GLU C 1 51 ? 112.565 52.913 147.554 1.00 44.48 51 GLU C N 1
ATOM 4441 C CA . GLU C 1 51 ? 113.259 52.174 146.506 1.00 43.64 51 GLU C CA 1
ATOM 4442 C C . GLU C 1 51 ? 113.885 50.860 147.002 1.00 43.32 51 GLU C C 1
ATOM 4443 O O . GLU C 1 51 ? 114.426 50.080 146.196 1.00 44.08 51 GLU C O 1
ATOM 4445 N N . ALA C 1 52 ? 113.835 50.612 148.313 1.00 41.84 52 ALA C N 1
ATOM 4446 C CA . ALA C 1 52 ? 114.384 49.368 148.875 1.00 40.40 52 ALA C CA 1
ATOM 4447 C C . ALA C 1 52 ? 113.710 49.046 150.192 1.00 39.49 52 ALA C C 1
ATOM 4448 O O . ALA C 1 52 ? 113.234 49.960 150.872 1.00 39.98 52 ALA C O 1
ATOM 4450 N N . PHE C 1 53 ? 113.664 47.760 150.545 1.00 37.62 53 PHE C N 1
ATOM 4451 C CA . PHE C 1 53 ? 113.166 47.336 151.845 1.00 35.93 53 PHE C CA 1
ATOM 4452 C C . PHE C 1 53 ? 114.118 46.396 152.543 1.00 35.94 53 PHE C C 1
ATOM 4453 O O . PHE C 1 53 ? 115.009 45.799 151.916 1.00 35.36 53 PHE C O 1
ATOM 4461 N N . HIS C 1 54 ? 113.940 46.313 153.863 1.00 35.91 54 HIS C N 1
ATOM 4462 C CA . HIS C 1 54 ? 114.678 45.387 154.706 1.00 35.92 54 HIS C CA 1
ATOM 4463 C C . HIS C 1 54 ? 113.742 44.493 155.467 1.00 34.30 54 HIS C C 1
ATOM 4464 O O . HIS C 1 54 ? 112.652 44.913 155.845 1.00 33.92 54 HIS C O 1
ATOM 4471 N N . LYS C 1 55 ? 114.213 43.273 155.712 1.00 33.10 55 LYS C N 1
ATOM 4472 C CA . LYS C 1 55 ? 113.461 42.237 156.397 1.00 31.95 55 LYS C CA 1
ATOM 4473 C C . LYS C 1 55 ? 113.645 42.310 157.892 1.00 31.10 55 LYS C C 1
ATOM 4474 O O . LYS C 1 55 ? 114.773 42.323 158.411 1.00 31.18 55 LYS C O 1
ATOM 4480 N N . ARG C 1 56 ? 112.523 42.348 158.587 1.00 29.77 56 ARG C N 1
ATOM 4481 C CA . ARG C 1 56 ? 112.514 41.976 159.985 1.00 28.80 56 ARG C CA 1
ATOM 4482 C C . ARG C 1 56 ? 111.261 41.089 160.280 1.00 28.08 56 ARG C C 1
ATOM 4483 O O . ARG C 1 56 ? 110.591 40.585 159.375 1.00 27.19 56 ARG C O 1
ATOM 4485 N N . THR C 1 57 ? 110.997 40.885 161.558 1.00 27.73 57 THR C N 1
ATOM 4486 C CA . THR C 1 57 ? 109.893 40.098 162.068 1.00 26.97 57 THR C CA 1
ATOM 4487 C C . THR C 1 57 ? 108.883 41.027 162.716 1.00 26.29 57 THR C C 1
ATOM 4488 O O . THR C 1 57 ? 109.261 42.112 163.210 1.00 25.58 57 THR C O 1
ATOM 4492 N N . ALA C 1 58 ? 107.616 40.595 162.712 1.00 24.99 58 ALA C N 1
ATOM 4493 C CA . ALA C 1 58 ? 106.543 41.358 163.317 1.00 24.74 58 ALA C CA 1
ATOM 4494 C C . ALA C 1 58 ? 105.443 40.486 163.962 1.00 24.88 58 ALA C C 1
ATOM 4495 O O . ALA C 1 58 ? 105.065 39.433 163.439 1.00 25.13 58 ALA C O 1
ATOM 4497 N N . GLY C 1 59 ? 104.928 40.928 165.104 1.00 24.10 59 GLY C N 1
ATOM 4498 C CA . GLY C 1 59 ? 103.936 40.146 165.793 1.00 23.83 59 GLY C CA 1
ATOM 4499 C C . GLY C 1 59 ? 104.109 40.213 167.299 1.00 24.21 59 GLY C C 1
ATOM 4500 O O . GLY C 1 59 ? 105.127 39.717 167.859 1.00 25.27 59 GLY C O 1
ATOM 4501 N N . ALA C 1 60 ? 103.104 40.810 167.948 1.00 22.31 60 ALA C N 1
ATOM 4502 C CA . ALA C 1 60 ? 103.063 41.006 169.371 1.00 21.51 60 ALA C CA 1
ATOM 4503 C C . ALA C 1 60 ? 103.513 39.792 170.178 1.00 21.24 60 ALA C C 1
ATOM 4504 O O . ALA C 1 60 ? 104.386 39.878 171.050 1.00 20.86 60 ALA C O 1
ATOM 4506 N N . GLU C 1 61 ? 102.905 38.660 169.892 1.00 20.84 61 GLU C N 1
ATOM 4507 C CA . GLU C 1 61 ? 103.164 37.487 170.678 1.00 20.86 61 GLU C CA 1
ATOM 4508 C C . GLU C 1 61 ? 104.578 36.998 170.404 1.00 20.65 61 GLU C C 1
ATOM 4509 O O . GLU C 1 61 ? 105.284 36.588 171.322 1.00 20.10 61 GLU C O 1
ATOM 4515 N N . THR C 1 62 ? 104.992 37.056 169.146 1.00 20.70 62 THR C N 1
ATOM 4516 C CA . THR C 1 62 ? 106.309 36.581 168.777 1.00 21.41 62 THR C CA 1
ATOM 4517 C C . THR C 1 62 ? 107.450 37.454 169.393 1.00 21.87 62 THR C C 1
ATOM 4518 O O . THR C 1 62 ? 108.508 36.915 169.784 1.00 21.05 62 THR C O 1
ATOM 4522 N N . ASN C 1 63 ? 107.255 38.776 169.492 1.00 21.64 63 ASN C N 1
ATOM 4523 C CA . ASN C 1 63 ? 108.306 39.550 170.101 1.00 22.59 63 ASN C CA 1
ATOM 4524 C C . ASN C 1 63 ? 108.419 39.225 171.577 1.00 22.05 63 ASN C C 1
ATOM 4525 O O . ASN C 1 63 ? 109.520 39.218 172.109 1.00 23.03 63 ASN C O 1
ATOM 4530 N N . VAL C 1 64 ? 107.320 38.901 172.244 1.00 20.99 64 VAL C N 1
ATOM 4531 C CA . VAL C 1 64 ? 107.432 38.516 173.656 1.00 20.24 64 VAL C CA 1
ATOM 4532 C C . VAL C 1 64 ? 108.115 37.149 173.749 1.00 20.94 64 VAL C C 1
ATOM 4533 O O . VAL C 1 64 ? 108.978 36.950 174.607 1.00 22.19 64 VAL C O 1
ATOM 4537 N N . ALA C 1 65 ? 107.743 36.234 172.855 1.00 20.79 65 ALA C N 1
ATOM 4538 C CA . ALA C 1 65 ? 108.385 34.933 172.703 1.00 20.47 65 ALA C CA 1
ATOM 4539 C C . ALA C 1 65 ? 109.898 35.045 172.456 1.00 20.95 65 ALA C C 1
ATOM 4540 O O . ALA C 1 65 ? 110.684 34.383 173.098 1.00 20.49 65 ALA C O 1
ATOM 4542 N N . ILE C 1 66 ? 110.313 35.871 171.519 1.00 22.34 66 ILE C N 1
ATOM 4543 C CA . ILE C 1 66 ? 111.746 36.084 171.301 1.00 23.80 66 ILE C CA 1
ATOM 4544 C C . ILE C 1 66 ? 112.487 36.603 172.561 1.00 25.01 66 ILE C C 1
ATOM 4545 O O . ILE C 1 66 ? 113.636 36.220 172.842 1.00 24.91 66 ILE C O 1
ATOM 4550 N N . GLY C 1 67 ? 111.822 37.493 173.295 1.00 25.86 67 GLY C N 1
ATOM 4551 C CA . GLY C 1 67 ? 112.361 38.068 174.522 1.00 26.00 67 GLY C CA 1
ATOM 4552 C C . GLY C 1 67 ? 112.516 37.029 175.602 1.00 26.27 67 GLY C C 1
ATOM 4553 O O . GLY C 1 67 ? 113.578 36.921 176.207 1.00 26.97 67 GLY C O 1
ATOM 4554 N N . LEU C 1 68 ? 111.463 36.265 175.863 1.00 25.92 68 LEU C N 1
ATOM 4555 C CA . LEU C 1 68 ? 111.547 35.244 176.886 1.00 26.03 68 LEU C CA 1
ATOM 4556 C C . LEU C 1 68 ? 112.597 34.190 176.544 1.00 26.47 68 LEU C C 1
ATOM 4557 O O . LEU C 1 68 ? 113.224 33.632 177.441 1.00 27.65 68 LEU C O 1
ATOM 4562 N N . ALA C 1 69 ? 112.792 33.900 175.262 1.00 26.25 69 ALA C N 1
ATOM 4563 C CA . ALA C 1 69 ? 113.731 32.861 174.867 1.00 25.91 69 ALA C CA 1
ATOM 4564 C C . ALA C 1 69 ? 115.174 33.386 175.009 1.00 26.30 69 ALA C C 1
ATOM 4565 O O . ALA C 1 69 ? 116.076 32.660 175.434 1.00 26.27 69 ALA C O 1
ATOM 4567 N N . ARG C 1 70 ? 115.394 34.657 174.690 1.00 26.38 70 ARG C N 1
ATOM 4568 C CA . ARG C 1 70 ? 116.708 35.249 174.908 1.00 26.28 70 ARG C CA 1
ATOM 4569 C C . ARG C 1 70 ? 117.113 35.294 176.369 1.00 26.61 70 ARG C C 1
ATOM 4570 O O . ARG C 1 70 ? 118.313 35.411 176.668 1.00 27.80 70 ARG C O 1
ATOM 4578 N N . LEU C 1 71 ? 116.149 35.188 177.281 1.00 25.93 71 LEU C N 1
ATOM 4579 C CA . LEU C 1 71 ? 116.482 35.128 178.706 1.00 24.98 71 LEU C CA 1
ATOM 4580 C C . LEU C 1 71 ? 116.599 33.694 179.122 1.00 24.83 71 LEU C C 1
ATOM 4581 O O . LEU C 1 71 ? 116.515 33.370 180.305 1.00 25.91 71 LEU C O 1
ATOM 4586 N N . GLY C 1 72 ? 116.774 32.816 178.157 1.00 24.50 72 GLY C N 1
ATOM 4587 C CA . GLY C 1 72 ? 116.907 31.405 178.479 1.00 24.68 72 GLY C CA 1
ATOM 4588 C C . GLY C 1 72 ? 115.638 30.612 178.733 1.00 24.97 72 GLY C C 1
ATOM 4589 O O . GLY C 1 72 ? 115.719 29.409 178.906 1.00 25.17 72 GLY C O 1
ATOM 4590 N N . LEU C 1 73 ? 114.464 31.235 178.758 1.00 25.38 73 LEU C N 1
ATOM 4591 C CA . LEU C 1 73 ? 113.229 30.440 178.941 1.00 26.19 73 LEU C CA 1
ATOM 4592 C C . LEU C 1 73 ? 112.881 29.526 177.745 1.00 26.94 73 LEU C C 1
ATOM 4593 O O . LEU C 1 73 ? 113.242 29.807 176.608 1.00 27.93 73 LEU C O 1
ATOM 4598 N N . LYS C 1 74 ? 112.193 28.426 178.022 1.00 27.64 74 LYS C N 1
ATOM 4599 C CA . LYS C 1 74 ? 111.784 27.453 177.003 1.00 28.40 74 LYS C CA 1
ATOM 4600 C C . LYS C 1 74 ? 110.407 27.820 176.491 1.00 27.71 74 LYS C C 1
ATOM 4601 O O . LYS C 1 74 ? 109.430 27.705 177.240 1.00 28.18 74 LYS C O 1
ATOM 4607 N N . VAL C 1 75 ? 110.315 28.265 175.239 1.00 26.89 75 VAL C N 1
ATOM 4608 C CA . VAL C 1 75 ? 109.073 28.870 174.711 1.00 25.78 75 VAL C CA 1
ATOM 4609 C C . VAL C 1 75 ? 108.519 28.145 173.485 1.00 25.19 75 VAL C C 1
ATOM 4610 O O . VAL C 1 75 ? 109.260 27.846 172.544 1.00 24.97 75 VAL C O 1
ATOM 4614 N N . GLY C 1 76 ? 107.209 27.887 173.502 1.00 24.46 76 GLY C N 1
ATOM 4615 C CA . GLY C 1 76 ? 106.513 27.304 172.368 1.00 23.64 76 GLY C CA 1
ATOM 4616 C C . GLY C 1 76 ? 105.548 28.278 171.711 1.00 23.47 76 GLY C C 1
ATOM 4617 O O . GLY C 1 76 ? 104.776 28.959 172.401 1.00 23.87 76 GLY C O 1
ATOM 4618 N N . TRP C 1 77 ? 105.574 28.340 170.376 1.00 22.52 77 TRP C N 1
ATOM 4619 C CA . TRP C 1 77 ? 104.716 29.248 169.634 1.00 21.35 77 TRP C CA 1
ATOM 4620 C C . TRP C 1 77 ? 103.731 28.499 168.725 1.00 21.54 77 TRP C C 1
ATOM 4621 O O . TRP C 1 77 ? 104.114 27.667 167.926 1.00 22.77 77 TRP C O 1
ATOM 4632 N N . ALA C 1 78 ? 102.454 28.775 168.856 1.00 20.98 78 ALA C N 1
ATOM 4633 C CA . ALA C 1 78 ? 101.465 28.045 168.091 1.00 21.08 78 ALA C CA 1
ATOM 4634 C C . ALA C 1 78 ? 100.848 28.996 167.068 1.00 20.67 78 ALA C C 1
ATOM 4635 O O . ALA C 1 78 ? 100.374 30.077 167.426 1.00 21.92 78 ALA C O 1
ATOM 4637 N N . SER C 1 79 ? 100.853 28.612 165.800 1.00 19.75 79 SER C N 1
ATOM 4638 C CA . SER C 1 79 ? 100.481 29.536 164.731 1.00 19.01 79 SER C CA 1
ATOM 4639 C C . SER C 1 79 ? 100.280 28.825 163.381 1.00 19.74 79 SER C C 1
ATOM 4640 O O . SER C 1 79 ? 100.271 27.594 163.285 1.00 20.05 79 SER C O 1
ATOM 4643 N N . ARG C 1 80 ? 100.091 29.614 162.327 1.00 19.78 80 ARG C N 1
ATOM 4644 C CA . ARG C 1 80 ? 99.962 29.064 160.991 1.00 18.76 80 ARG C CA 1
ATOM 4645 C C . ARG C 1 80 ? 100.764 29.972 160.119 1.00 17.51 80 ARG C C 1
ATOM 4646 O O . ARG C 1 80 ? 100.955 31.102 160.478 1.00 17.80 80 ARG C O 1
ATOM 4654 N N . LEU C 1 81 ? 101.238 29.460 158.993 1.00 17.18 81 LEU C N 1
ATOM 4655 C CA . LEU C 1 81 ? 102.077 30.170 158.013 1.00 16.85 81 LEU C CA 1
ATOM 4656 C C . LEU C 1 81 ? 101.855 29.532 156.650 1.00 17.04 81 LEU C C 1
ATOM 4657 O O . LEU C 1 81 ? 101.475 28.372 156.574 1.00 17.97 81 LEU C O 1
ATOM 4662 N N . GLY C 1 82 ? 102.130 30.252 155.570 1.00 17.24 82 GLY C N 1
ATOM 4663 C CA . GLY C 1 82 ? 102.106 29.657 154.251 1.00 17.33 82 GLY C CA 1
ATOM 4664 C C . GLY C 1 82 ? 103.398 28.888 154.100 1.00 17.77 82 GLY C C 1
ATOM 4665 O O . GLY C 1 82 ? 104.186 28.869 155.029 1.00 17.91 82 GLY C O 1
ATOM 4666 N N . THR C 1 83 ? 103.621 28.255 152.943 1.00 18.78 83 THR C N 1
ATOM 4667 C CA . THR C 1 83 ? 104.897 27.559 152.672 1.00 19.80 83 THR C CA 1
ATOM 4668 C C . THR C 1 83 ? 105.753 28.349 151.697 1.00 20.36 83 THR C C 1
ATOM 4669 O O . THR C 1 83 ? 106.772 27.843 151.192 1.00 21.88 83 THR C O 1
ATOM 4673 N N . ASP C 1 84 ? 105.324 29.573 151.427 1.00 20.55 84 ASP C N 1
ATOM 4674 C CA . ASP C 1 84 ? 106.071 30.548 150.623 1.00 21.84 84 ASP C CA 1
ATOM 4675 C C . ASP C 1 84 ? 107.357 31.032 151.327 1.00 22.40 84 ASP C C 1
ATOM 4676 O O . ASP C 1 84 ? 107.525 30.808 152.540 1.00 22.89 84 ASP C O 1
ATOM 4681 N N . SER C 1 85 ? 108.231 31.730 150.604 1.00 22.59 85 SER C N 1
ATOM 4682 C CA . SER C 1 85 ? 109.464 32.253 151.220 1.00 23.33 85 SER C CA 1
ATOM 4683 C C . SER C 1 85 ? 109.251 33.175 152.424 1.00 24.02 85 SER C C 1
ATOM 4684 O O . SER C 1 85 ? 110.128 33.281 153.286 1.00 24.47 85 SER C O 1
ATOM 4695 N N . GLY C 1 87 ? 106.741 32.837 154.792 1.00 24.28 87 GLY C N 1
ATOM 4696 C CA . GLY C 1 87 ? 106.571 31.803 155.813 1.00 24.05 87 GLY C CA 1
ATOM 4697 C C . GLY C 1 87 ? 107.864 31.108 156.246 1.00 24.02 87 GLY C C 1
ATOM 4698 O O . GLY C 1 87 ? 108.166 30.997 157.443 1.00 23.78 87 GLY C O 1
ATOM 4699 N N . ARG C 1 88 ? 108.643 30.649 155.274 1.00 24.26 88 ARG C N 1
ATOM 4700 C CA . ARG C 1 88 ? 109.869 29.917 155.559 1.00 24.68 88 ARG C CA 1
ATOM 4701 C C . ARG C 1 88 ? 110.840 30.804 156.321 1.00 24.68 88 ARG C C 1
ATOM 4702 O O . ARG C 1 88 ? 111.528 30.339 157.226 1.00 25.65 88 ARG C O 1
ATOM 4710 N N . TYR C 1 89 ? 110.888 32.082 155.981 1.00 23.72 89 TYR C N 1
ATOM 4711 C CA . TYR C 1 89 ? 111.711 32.992 156.721 1.00 22.87 89 TYR C CA 1
ATOM 4712 C C . TYR C 1 89 ? 111.237 33.119 158.157 1.00 22.78 89 TYR C C 1
ATOM 4713 O O . TYR C 1 89 ? 112.039 33.026 159.091 1.00 22.77 89 TYR C O 1
ATOM 4722 N N . LEU C 1 90 ? 109.945 33.351 158.343 1.00 21.97 90 LEU C N 1
ATOM 4723 C CA . LEU C 1 90 ? 109.414 33.540 159.680 1.00 22.15 90 LEU C CA 1
ATOM 4724 C C . LEU C 1 90 ? 109.643 32.337 160.587 1.00 22.58 90 LEU C C 1
ATOM 4725 O O . LEU C 1 90 ? 110.060 32.492 161.739 1.00 22.61 90 LEU C O 1
ATOM 4730 N N . LEU C 1 91 ? 109.377 31.147 160.068 1.00 22.81 91 LEU C N 1
ATOM 4731 C CA . LEU C 1 91 ? 109.650 29.914 160.808 1.00 23.67 91 LEU C CA 1
ATOM 4732 C C . LEU C 1 91 ? 111.147 29.755 161.169 1.00 24.63 91 LEU C C 1
ATOM 4733 O O . LEU C 1 91 ? 111.495 29.435 162.310 1.00 24.46 91 LEU C O 1
ATOM 4738 N N . ALA C 1 92 ? 112.031 30.017 160.206 1.00 25.63 92 ALA C N 1
ATOM 4739 C CA . ALA C 1 92 ? 113.456 29.925 160.448 1.00 26.39 92 ALA C CA 1
ATOM 4740 C C . ALA C 1 92 ? 113.924 30.968 161.470 1.00 27.81 92 ALA C C 1
ATOM 4741 O O . ALA C 1 92 ? 114.704 30.635 162.369 1.00 28.51 92 ALA C O 1
ATOM 4743 N N . ALA C 1 93 ? 113.426 32.206 161.369 1.00 29.10 93 ALA C N 1
ATOM 4744 C CA . ALA C 1 93 ? 113.878 33.285 162.259 1.00 29.99 93 ALA C CA 1
ATOM 4745 C C . ALA C 1 93 ? 113.466 33.081 163.696 1.00 30.67 93 ALA C C 1
ATOM 4746 O O . ALA C 1 93 ? 114.152 33.537 164.609 1.00 30.84 93 ALA C O 1
ATOM 4756 N N . ALA C 1 95 ? 112.708 29.910 165.105 1.00 31.97 95 ALA C N 1
ATOM 4757 C CA . ALA C 1 95 ? 113.479 28.774 165.561 1.00 31.63 95 ALA C CA 1
ATOM 4758 C C . ALA C 1 95 ? 114.974 29.109 165.793 1.00 31.04 95 ALA C C 1
ATOM 4759 O O . ALA C 1 95 ? 115.639 28.428 166.563 1.00 30.29 95 ALA C O 1
ATOM 4761 N N . ALA C 1 96 ? 115.485 30.154 165.149 1.00 30.56 96 ALA C N 1
ATOM 4762 C CA . ALA C 1 96 ? 116.872 30.586 165.384 1.00 30.58 96 ALA C CA 1
ATOM 4763 C C . ALA C 1 96 ? 117.042 31.269 166.735 1.00 30.74 96 ALA C C 1
ATOM 4764 O O . ALA C 1 96 ? 118.168 31.487 167.175 1.00 30.76 96 ALA C O 1
ATOM 4766 N N . GLU C 1 97 ? 115.921 31.635 167.362 1.00 30.48 97 GLU C N 1
ATOM 4767 C CA . GLU C 1 97 ? 115.965 32.286 168.674 1.00 30.03 97 GLU C CA 1
ATOM 4768 C C . GLU C 1 97 ? 115.730 31.281 169.800 1.00 29.53 97 GLU C C 1
ATOM 4769 O O . GLU C 1 97 ? 115.713 31.644 170.975 1.00 29.48 97 GLU C O 1
ATOM 4775 N N . GLY C 1 98 ? 115.586 30.009 169.452 1.00 28.96 98 GLY C N 1
ATOM 4776 C CA . GLY C 1 98 ? 115.333 28.956 170.422 1.00 28.00 98 GLY C CA 1
ATOM 4777 C C . GLY C 1 98 ? 113.868 28.664 170.695 1.00 27.97 98 GLY C C 1
ATOM 4778 O O . GLY C 1 98 ? 113.561 27.841 171.559 1.00 28.71 98 GLY C O 1
ATOM 4779 N N . ILE C 1 99 ? 112.946 29.303 169.972 1.00 27.00 99 ILE C N 1
ATOM 4780 C CA . ILE C 1 99 ? 111.534 29.004 170.168 1.00 25.85 99 ILE C CA 1
ATOM 4781 C C . ILE C 1 99 ? 111.199 27.652 169.580 1.00 25.92 99 ILE C C 1
ATOM 4782 O O . ILE C 1 99 ? 111.690 27.310 168.511 1.00 25.94 99 ILE C O 1
ATOM 4787 N N . ASP C 1 100 ? 110.394 26.870 170.305 1.00 26.48 100 ASP C N 1
ATOM 4788 C CA . ASP C 1 100 ? 109.830 25.589 169.818 1.00 26.09 100 ASP C CA 1
ATOM 4789 C C . ASP C 1 100 ? 108.747 25.932 168.793 1.00 25.86 100 ASP C C 1
ATOM 4790 O O . ASP C 1 100 ? 107.742 26.560 169.134 1.00 26.56 100 ASP C O 1
ATOM 4795 N N . CYS C 1 101 ? 108.946 25.541 167.536 1.00 25.54 101 CYS C N 1
ATOM 4796 C CA . CYS C 1 101 ? 107.934 25.789 166.485 1.00 25.14 101 CYS C CA 1
ATOM 4797 C C . CYS C 1 101 ? 107.208 24.530 165.984 1.00 24.77 101 CYS C C 1
ATOM 4798 O O . CYS C 1 101 ? 106.774 24.460 164.846 1.00 25.06 101 CYS C O 1
ATOM 4801 N N . SER C 1 102 ? 107.069 23.544 166.852 1.00 24.67 102 SER C N 1
ATOM 4802 C CA . SER C 1 102 ? 106.533 22.247 166.477 1.00 24.89 102 SER C CA 1
ATOM 4803 C C . SER C 1 102 ? 105.057 22.338 166.194 1.00 24.94 102 SER C C 1
ATOM 4804 O O . SER C 1 102 ? 104.485 21.421 165.599 1.00 25.14 102 SER C O 1
ATOM 4807 N N . HIS C 1 103 ? 104.447 23.442 166.639 1.00 24.50 103 HIS C N 1
ATOM 4808 C CA . HIS C 1 103 ? 103.022 23.665 166.470 1.00 23.63 103 HIS C CA 1
ATOM 4809 C C . HIS C 1 103 ? 102.762 24.872 165.579 1.00 22.83 103 HIS C C 1
ATOM 4810 O O . HIS C 1 103 ? 101.758 25.569 165.708 1.00 22.92 103 HIS C O 1
ATOM 4817 N N . VAL C 1 104 ? 103.686 25.093 164.653 1.00 21.50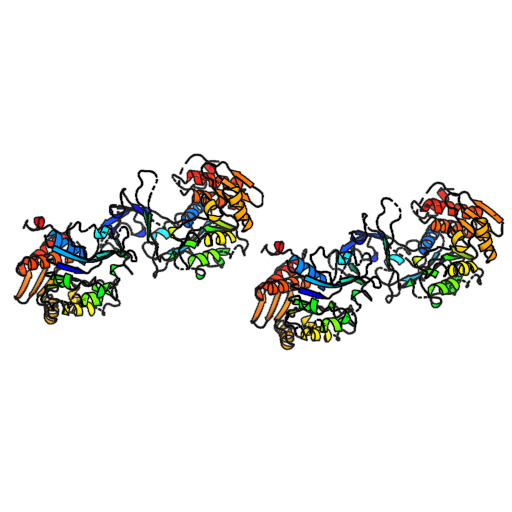 104 VAL C N 1
ATOM 4818 C CA . VAL C 1 104 ? 103.416 25.958 163.547 1.00 20.58 104 VAL C CA 1
ATOM 4819 C C . VAL C 1 104 ? 103.100 25.093 162.334 1.00 20.68 104 VAL C C 1
ATOM 4820 O O . VAL C 1 104 ? 103.953 24.366 161.804 1.00 20.65 104 VAL C O 1
ATOM 4824 N N . VAL C 1 105 ? 101.835 25.139 161.934 1.00 20.18 105 VAL C N 1
ATOM 4825 C CA . VAL C 1 105 ? 101.405 24.420 160.777 1.00 20.10 105 VAL C CA 1
ATOM 4826 C C . VAL C 1 105 ? 101.883 25.209 159.556 1.00 20.76 105 VAL C C 1
ATOM 4827 O O . VAL C 1 105 ? 101.727 26.421 159.474 1.00 21.58 105 VAL C O 1
ATOM 4831 N N . CYS C 1 106 ? 102.510 24.546 158.617 1.00 21.02 106 CYS C N 1
ATOM 4832 C CA . CYS C 1 106 ? 102.880 25.248 157.428 1.00 22.27 106 CYS C CA 1
ATOM 4833 C C . CYS C 1 106 ? 102.020 24.705 156.322 1.00 23.13 106 CYS C C 1
ATOM 4834 O O . CYS C 1 106 ? 102.303 23.657 155.747 1.00 23.54 106 CYS C O 1
ATOM 4837 N N . ASP C 1 107 ? 100.949 25.443 156.066 1.00 23.62 107 ASP C N 1
ATOM 4838 C CA . ASP C 1 107 ? 99.904 25.081 155.167 1.00 24.52 107 ASP C CA 1
ATOM 4839 C C . ASP C 1 107 ? 100.182 25.739 153.793 1.00 25.86 107 ASP C C 1
ATOM 4840 O O . ASP C 1 107 ? 100.185 26.981 153.671 1.00 26.79 107 ASP C O 1
ATOM 4845 N N . ALA C 1 108 ? 100.412 24.910 152.768 1.00 26.42 108 ALA C N 1
ATOM 4846 C CA . ALA C 1 108 ? 100.687 25.374 151.400 1.00 27.10 108 ALA C CA 1
ATOM 4847 C C . ALA C 1 108 ? 99.456 25.964 150.707 1.00 27.86 108 ALA C C 1
ATOM 4848 O O . ALA C 1 108 ? 99.543 26.533 149.614 1.00 28.42 108 ALA C O 1
ATOM 4850 N N . THR C 1 109 ? 98.305 25.827 151.337 1.00 28.26 109 THR C N 1
ATOM 4851 C CA . THR C 1 109 ? 97.073 26.240 150.708 1.00 28.91 109 THR C CA 1
ATOM 4852 C C . THR C 1 109 ? 96.776 27.678 151.106 1.00 28.26 109 THR C C 1
ATOM 4853 O O . THR C 1 109 ? 96.007 28.364 150.466 1.00 29.17 109 THR C O 1
ATOM 4857 N N . GLN C 1 110 ? 97.430 28.129 152.166 1.00 27.49 110 GLN C N 1
ATOM 4858 C CA . GLN C 1 110 ? 97.153 29.416 152.762 1.00 26.05 110 GLN C CA 1
ATOM 4859 C C . GLN C 1 110 ? 98.315 30.400 152.578 1.00 25.49 110 GLN C C 1
ATOM 4860 O O . GLN C 1 110 ? 99.421 30.027 152.123 1.00 25.38 110 GLN C O 1
ATOM 4866 N N . LYS C 1 111 ? 98.069 31.658 152.920 1.00 24.80 111 LYS C N 1
ATOM 4867 C CA . LYS C 1 111 ? 99.089 32.700 152.718 1.00 24.58 111 LYS C CA 1
ATOM 4868 C C . LYS C 1 111 ? 99.644 33.361 153.983 1.00 23.79 111 LYS C C 1
ATOM 4869 O O . LYS C 1 111 ? 98.954 33.482 154.984 1.00 22.89 111 LYS C O 1
ATOM 4875 N N . THR C 1 112 ? 100.917 33.752 153.918 1.00 23.39 112 THR C N 1
ATOM 4876 C CA . THR C 1 112 ? 101.634 34.370 155.054 1.00 22.77 112 THR C CA 1
ATOM 4877 C C . THR C 1 112 ? 101.326 35.874 155.107 1.00 22.07 112 THR C C 1
ATOM 4878 O O . THR C 1 112 ? 101.181 36.509 154.079 1.00 21.96 112 THR C O 1
ATOM 4882 N N . GLY C 1 113 ? 101.221 36.443 156.292 1.00 21.55 113 GLY C N 1
ATOM 4883 C CA . GLY C 1 113 ? 100.997 37.871 156.376 1.00 21.47 113 GLY C CA 1
ATOM 4884 C C . GLY C 1 113 ? 102.283 38.664 156.197 1.00 21.55 113 GLY C C 1
ATOM 4885 O O . GLY C 1 113 ? 103.386 38.132 156.333 1.00 21.15 113 GLY C O 1
ATOM 4886 N N . PHE C 1 114 ? 102.140 39.943 155.873 1.00 21.89 114 PHE C N 1
ATOM 4887 C CA . PHE C 1 114 ? 103.287 40.831 155.758 1.00 22.33 114 PHE C CA 1
ATOM 4888 C C . PHE C 1 114 ? 102.933 42.291 156.033 1.00 22.69 114 PHE C C 1
ATOM 4889 O O . PHE C 1 114 ? 101.749 42.624 156.119 1.00 22.20 114 PHE C O 1
ATOM 4897 N N . GLN C 1 115 ? 103.947 43.136 156.234 1.00 24.00 115 GLN C N 1
ATOM 4898 C CA . GLN C 1 115 ? 103.714 44.573 156.467 1.00 26.18 115 GLN C CA 1
ATOM 4899 C C . GLN C 1 115 ? 104.835 45.483 155.982 1.00 27.05 115 GLN C C 1
ATOM 4900 O O . GLN C 1 115 ? 106.016 45.081 155.907 1.00 26.64 115 GLN C O 1
ATOM 4906 N N . PHE C 1 116 ? 104.438 46.713 155.663 1.00 28.22 116 PHE C N 1
ATOM 4907 C CA . PHE C 1 116 ? 105.377 47.781 155.329 1.00 30.04 116 PHE C CA 1
ATOM 4908 C C . PHE C 1 116 ? 105.419 48.845 156.448 1.00 32.36 116 PHE C C 1
ATOM 4909 O O . PHE C 1 116 ? 104.371 49.249 156.994 1.00 32.32 116 PHE C O 1
ATOM 4917 N N . LYS C 1 117 ? 106.625 49.279 156.809 1.00 34.81 117 LYS C N 1
ATOM 4918 C CA . LYS C 1 117 ? 106.769 50.484 157.623 1.00 37.46 117 LYS C CA 1
ATOM 4919 C C . LYS C 1 117 ? 107.792 51.425 156.972 1.00 40.00 117 LYS C C 1
ATOM 4920 O O . LYS C 1 117 ? 108.905 51.000 156.578 1.00 39.67 117 LYS C O 1
ATOM 4922 N N . GLY C 1 118 ? 107.382 52.692 156.821 1.00 42.71 118 GLY C N 1
ATOM 4923 C CA . GLY C 1 118 ? 108.291 53.757 156.391 1.00 46.59 118 GLY C CA 1
ATOM 4924 C C . GLY C 1 118 ? 109.327 54.023 157.471 1.00 49.24 118 GLY C C 1
ATOM 4925 O O . GLY C 1 118 ? 109.061 53.774 158.648 1.00 49.13 118 GLY C O 1
ATOM 4926 N N . LYS C 1 119 ? 110.522 54.468 157.072 1.00 52.30 119 LYS C N 1
ATOM 4927 C CA . LYS C 1 119 ? 111.506 55.023 158.020 1.00 55.44 119 LYS C CA 1
ATOM 4928 C C . LYS C 1 119 ? 111.081 56.443 158.393 1.00 57.48 119 LYS C C 1
ATOM 4929 O O . LYS C 1 119 ? 110.268 57.068 157.688 1.00 58.03 119 LYS C O 1
ATOM 4935 N N . VAL C 1 120 ? 111.620 56.951 159.497 1.00 59.90 120 VAL C N 1
ATOM 4936 C CA . VAL C 1 120 ? 111.412 58.356 159.856 1.00 62.34 120 VAL C CA 1
ATOM 4937 C C . VAL C 1 120 ? 112.633 58.924 160.557 1.00 64.02 120 VAL C C 1
ATOM 4938 O O . VAL C 1 120 ? 113.413 58.174 161.164 1.00 64.01 120 VAL C O 1
ATOM 4940 N N . THR C 1 121 ? 112.805 60.242 160.421 1.00 66.19 121 THR C N 1
ATOM 4941 C CA . THR C 1 121 ? 113.603 61.064 161.357 1.00 68.09 121 THR C CA 1
ATOM 4942 C C . THR C 1 121 ? 112.656 62.028 162.090 1.00 69.02 121 THR C C 1
ATOM 4943 O O . THR C 1 121 ? 112.880 62.388 163.257 1.00 69.16 121 THR C O 1
ATOM 4947 N N . ASP C 1 122 ? 111.573 62.378 161.389 1.00 69.86 122 ASP C N 1
ATOM 4948 C CA . ASP C 1 122 ? 110.659 63.457 161.750 1.00 70.86 122 ASP C CA 1
ATOM 4949 C C . ASP C 1 122 ? 110.058 63.307 163.148 1.00 71.18 122 ASP C C 1
ATOM 4950 O O . ASP C 1 122 ? 109.316 64.184 163.602 1.00 71.76 122 ASP C O 1
ATOM 4955 N N . ASP C 1 125 ? 106.132 59.063 164.603 1.00 48.54 125 ASP C N 1
ATOM 4956 C CA . ASP C 1 125 ? 105.606 57.709 164.415 1.00 48.95 125 ASP C CA 1
ATOM 4957 C C . ASP C 1 125 ? 105.561 57.332 162.916 1.00 48.65 125 ASP C C 1
ATOM 4958 O O . ASP C 1 125 ? 104.906 58.023 162.128 1.00 48.88 125 ASP C O 1
ATOM 4960 N N . PRO C 1 126 ? 106.279 56.254 162.515 1.00 48.08 126 PRO C N 1
ATOM 4961 C CA . PRO C 1 126 ? 106.225 55.826 161.109 1.00 47.42 126 PRO C CA 1
ATOM 4962 C C . PRO C 1 126 ? 104.954 55.011 160.844 1.00 46.90 126 PRO C C 1
ATOM 4963 O O . PRO C 1 126 ? 104.557 54.191 161.676 1.00 47.59 126 PRO C O 1
ATOM 4967 N N . PRO C 1 127 ? 104.300 55.225 159.706 1.00 46.08 127 PRO C N 1
ATOM 4968 C CA . PRO C 1 127 ? 103.022 54.518 159.597 1.00 45.39 127 PRO C CA 1
ATOM 4969 C C . PRO C 1 127 ? 103.174 53.102 158.984 1.00 44.12 127 PRO C C 1
ATOM 4970 O O . PRO C 1 127 ? 103.736 52.954 157.898 1.00 44.03 127 PRO C O 1
ATOM 4974 N N . VAL C 1 128 ? 102.691 52.085 159.696 1.00 42.33 128 VAL C N 1
ATOM 4975 C CA . VAL C 1 128 ? 102.781 50.686 159.255 1.00 40.74 128 VAL C CA 1
ATOM 4976 C C . VAL C 1 128 ? 101.631 50.345 158.293 1.00 39.06 128 VAL C C 1
ATOM 4977 O O . VAL C 1 128 ? 100.491 50.735 158.551 1.00 39.01 128 VAL C O 1
ATOM 4981 N N . GLU C 1 129 ? 101.926 49.644 157.192 1.00 36.39 129 GLU C N 1
ATOM 4982 C CA . GLU C 1 129 ? 100.872 49.153 156.298 1.00 34.02 129 GLU C CA 1
ATOM 4983 C C . GLU C 1 129 ? 100.765 47.633 156.379 1.00 32.56 129 GLU C C 1
ATOM 4984 O O . GLU C 1 129 ? 101.737 46.911 156.162 1.00 31.98 129 GLU C O 1
ATOM 4990 N N . TYR C 1 130 ? 99.571 47.158 156.699 1.00 30.83 130 TYR C N 1
ATOM 4991 C CA . TYR C 1 130 ? 99.368 45.747 157.026 1.00 29.34 130 TYR C CA 1
ATOM 4992 C C . TYR C 1 130 ? 98.762 45.046 155.870 1.00 28.26 130 TYR C C 1
ATOM 4993 O O . TYR C 1 130 ? 97.832 45.544 155.249 1.00 27.92 130 TYR C O 1
ATOM 5002 N N . HIS C 1 131 ? 99.274 43.862 155.587 1.00 27.32 131 HIS C N 1
ATOM 5003 C CA . HIS C 1 131 ? 98.708 43.040 154.555 1.00 25.88 131 HIS C CA 1
ATOM 5004 C C . HIS C 1 131 ? 98.493 41.693 155.199 1.00 24.93 131 HIS C C 1
ATOM 5005 O O . HIS C 1 131 ? 99.201 40.748 154.919 1.00 24.35 131 HIS C O 1
ATOM 5012 N N . ARG C 1 132 ? 97.523 41.600 156.079 1.00 24.47 132 ARG C N 1
ATOM 5013 C CA . ARG C 1 132 ? 97.363 40.374 156.833 1.00 25.27 132 ARG C CA 1
ATOM 5014 C C . ARG C 1 132 ? 96.010 39.695 156.660 1.00 25.51 132 ARG C C 1
ATOM 5015 O O . ARG C 1 132 ? 95.784 38.625 157.213 1.00 25.05 132 ARG C O 1
ATOM 5023 N N . LYS C 1 133 ? 95.120 40.338 155.902 1.00 25.96 133 LYS C N 1
ATOM 5024 C CA . LYS C 1 133 ? 93.734 39.915 155.742 1.00 26.17 133 LYS C CA 1
ATOM 5025 C C . LYS C 1 133 ? 93.754 38.526 155.133 1.00 25.31 133 LYS C C 1
ATOM 5026 O O . LYS C 1 133 ? 94.517 38.254 154.200 1.00 24.73 133 LYS C O 1
ATOM 5032 N N . GLY C 1 134 ? 92.970 37.626 155.707 1.00 24.72 134 GLY C N 1
ATOM 5033 C CA . GLY C 1 134 ? 92.876 36.252 155.199 1.00 23.53 134 GLY C CA 1
ATOM 5034 C C . GLY C 1 134 ? 94.116 35.363 155.287 1.00 23.14 134 GLY C C 1
ATOM 5035 O O . GLY C 1 134 ? 94.189 34.351 154.579 1.00 24.25 134 GLY C O 1
ATOM 5036 N N . SER C 1 135 ? 95.082 35.692 156.152 1.00 21.66 135 SER C N 1
ATOM 5037 C CA . SER C 1 135 ? 96.346 34.947 156.205 1.00 19.81 135 SER C CA 1
ATOM 5038 C C . SER C 1 135 ? 96.107 33.601 156.875 1.00 19.23 135 SER C C 1
ATOM 5039 O O . SER C 1 135 ? 95.063 33.431 157.447 1.00 18.76 135 SER C O 1
ATOM 5042 N N . ALA C 1 136 ? 97.071 32.666 156.806 1.00 19.64 136 ALA C N 1
ATOM 5043 C CA . ALA C 1 136 ? 96.971 31.347 157.454 1.00 20.15 136 ALA C CA 1
ATOM 5044 C C . ALA C 1 136 ? 96.617 31.524 158.934 1.00 21.58 136 ALA C C 1
ATOM 5045 O O . ALA C 1 136 ? 95.591 31.009 159.382 1.00 22.37 136 ALA C O 1
ATOM 5047 N N . ALA C 1 137 ? 97.395 32.316 159.678 1.00 22.28 137 ALA C N 1
ATOM 5048 C CA . ALA C 1 137 ? 97.048 32.589 161.071 1.00 22.76 137 ALA C CA 1
ATOM 5049 C C . ALA C 1 137 ? 95.585 33.018 161.266 1.00 24.15 137 ALA C C 1
ATOM 5050 O O . ALA C 1 137 ? 94.944 32.591 162.235 1.00 24.46 137 ALA C O 1
ATOM 5052 N N . SER C 1 138 ? 95.033 33.816 160.348 1.00 25.91 138 SER C N 1
ATOM 5053 C CA . SER C 1 138 ? 93.631 34.270 160.491 1.00 27.86 138 SER C CA 1
ATOM 5054 C C . SER C 1 138 ? 92.679 33.090 160.534 1.00 29.26 138 SER C C 1
ATOM 5055 O O . SER C 1 138 ? 91.606 33.175 161.116 1.00 29.74 138 SER C O 1
ATOM 5058 N N . HIS C 1 139 ? 93.083 31.981 159.919 1.00 31.13 139 HIS C N 1
ATOM 5059 C CA . HIS C 1 139 ? 92.243 30.799 159.880 1.00 32.54 139 HIS C CA 1
ATOM 5060 C C . HIS C 1 139 ? 92.216 29.975 161.169 1.00 33.53 139 HIS C C 1
ATOM 5061 O O . HIS C 1 139 ? 91.320 29.161 161.334 1.00 34.13 139 HIS C O 1
ATOM 5076 N N . GLY C 1 141 ? 91.509 28.329 164.755 1.00 34.70 141 GLY C N 1
ATOM 5077 C CA . GLY C 1 141 ? 90.430 28.317 165.706 1.00 34.69 141 GLY C CA 1
ATOM 5078 C C . GLY C 1 141 ? 90.671 27.201 166.686 1.00 35.34 141 GLY C C 1
ATOM 5079 O O . GLY C 1 141 ? 91.747 26.646 166.727 1.00 34.88 141 GLY C O 1
ATOM 5080 N N . VAL C 1 142 ? 89.647 26.854 167.461 1.00 36.30 142 VAL C N 1
ATOM 5081 C CA . VAL C 1 142 ? 89.728 25.812 168.499 1.00 37.19 142 VAL C CA 1
ATOM 5082 C C . VAL C 1 142 ? 90.350 24.467 168.092 1.00 37.55 142 VAL C C 1
ATOM 5083 O O . VAL C 1 142 ? 90.904 23.769 168.939 1.00 37.65 142 VAL C O 1
ATOM 5087 N N . ALA C 1 143 ? 90.238 24.092 166.811 1.00 38.05 143 ALA C N 1
ATOM 5088 C CA . ALA C 1 143 ? 90.759 22.793 166.341 1.00 37.93 143 ALA C CA 1
ATOM 5089 C C . ALA C 1 143 ? 92.264 22.884 166.139 1.00 37.75 143 ALA C C 1
ATOM 5090 O O . ALA C 1 143 ? 92.933 21.887 165.913 1.00 38.39 143 ALA C O 1
ATOM 5092 N N . ASP C 1 144 ? 92.800 24.092 166.229 1.00 37.45 144 ASP C N 1
ATOM 5093 C CA . ASP C 1 144 ? 94.250 24.277 166.196 1.00 36.73 144 ASP C CA 1
ATOM 5094 C C . ASP C 1 144 ? 94.874 23.970 167.518 1.00 36.05 144 ASP C C 1
ATOM 5095 O O . ASP C 1 144 ? 96.087 23.733 167.602 1.00 36.03 144 ASP C O 1
ATOM 5100 N N . ILE C 1 145 ? 94.044 23.978 168.557 1.00 35.09 145 ILE C N 1
ATOM 5101 C CA . ILE C 1 145 ? 94.554 23.797 169.899 1.00 33.95 145 ILE C CA 1
ATOM 5102 C C . ILE C 1 145 ? 94.895 22.336 170.163 1.00 33.52 145 ILE C C 1
ATOM 5103 O O . ILE C 1 145 ? 94.009 21.495 170.146 1.00 33.37 145 ILE C O 1
ATOM 5108 N N . ASP C 1 146 ? 96.186 22.063 170.364 1.00 33.17 146 ASP C N 1
ATOM 5109 C CA . ASP C 1 146 ? 96.671 20.782 170.882 1.00 33.18 146 ASP C CA 1
ATOM 5110 C C . ASP C 1 146 ? 96.722 20.780 172.403 1.00 32.88 146 ASP C C 1
ATOM 5111 O O . ASP C 1 146 ? 97.758 21.096 172.966 1.00 32.48 146 ASP C O 1
ATOM 5116 N N . GLU C 1 147 ? 95.618 20.384 173.042 1.00 33.26 147 GLU C N 1
ATOM 5117 C CA . GLU C 1 147 ? 95.385 20.535 174.500 1.00 33.93 147 GLU C CA 1
ATOM 5118 C C . GLU C 1 147 ? 96.457 19.961 175.388 1.00 33.88 147 GLU C C 1
ATOM 5119 O O . GLU C 1 147 ? 96.883 20.590 176.355 1.00 34.51 147 GLU C O 1
ATOM 5125 N N . ALA C 1 148 ? 96.894 18.755 175.070 1.00 33.55 148 ALA C N 1
ATOM 5126 C CA . ALA C 1 148 ? 97.881 18.094 175.896 1.00 32.63 148 ALA C CA 1
ATOM 5127 C C . ALA C 1 148 ? 99.225 18.798 175.800 1.00 31.61 148 ALA C C 1
ATOM 5128 O O . ALA C 1 148 ? 99.950 18.852 176.790 1.00 32.47 148 ALA C O 1
ATOM 5130 N N . TRP C 1 149 ? 99.554 19.337 174.623 1.00 29.77 149 TRP C N 1
ATOM 5131 C CA . TRP C 1 149 ? 100.784 20.112 174.434 1.00 28.03 149 TRP C CA 1
ATOM 5132 C C . TRP C 1 149 ? 100.727 21.417 175.240 1.00 28.24 149 TRP C C 1
ATOM 5133 O O . TRP C 1 149 ? 101.738 21.880 175.786 1.00 27.45 149 TRP C O 1
ATOM 5144 N N . LEU C 1 150 ? 99.522 21.990 175.283 1.00 27.90 150 LEU C N 1
ATOM 5145 C CA . LEU C 1 150 ? 99.227 23.237 175.956 1.00 27.77 150 LEU C CA 1
ATOM 5146 C C . LEU C 1 150 ? 99.416 23.086 177.475 1.00 28.25 150 LEU C C 1
ATOM 5147 O O . LEU C 1 150 ? 100.309 23.712 178.049 1.00 28.49 150 LEU C O 1
ATOM 5152 N N . LEU C 1 151 ? 98.590 22.246 178.105 1.00 28.35 151 LEU C N 1
ATOM 5153 C CA . LEU C 1 151 ? 98.752 21.857 179.511 1.00 28.35 151 LEU C CA 1
ATOM 5154 C C . LEU C 1 151 ? 100.205 21.421 179.828 1.00 28.33 151 LEU C C 1
ATOM 5155 O O . LEU C 1 151 ? 100.603 21.389 180.983 1.00 29.04 151 LEU C O 1
ATOM 5160 N N . SER C 1 152 ? 101.001 21.122 178.814 1.00 27.66 152 SER C N 1
ATOM 5161 C CA . SER C 1 152 ? 102.398 20.728 179.023 1.00 27.47 152 SER C CA 1
ATOM 5162 C C . SER C 1 152 ? 103.356 21.871 179.364 1.00 27.54 152 SER C C 1
ATOM 5163 O O . SER C 1 152 ? 104.553 21.637 179.589 1.00 28.26 152 SER C O 1
ATOM 5166 N N . ALA C 1 153 ? 102.848 23.102 179.367 1.00 27.39 153 ALA C N 1
ATOM 5167 C CA . ALA C 1 153 ? 103.650 24.300 179.680 1.00 27.07 153 ALA C CA 1
ATOM 5168 C C . ALA C 1 153 ? 103.310 24.916 181.050 1.00 26.79 153 ALA C C 1
ATOM 5169 O O . ALA C 1 153 ? 102.188 24.790 181.537 1.00 26.43 153 ALA C O 1
ATOM 5171 N N . ARG C 1 154 ? 104.259 25.616 181.667 1.00 26.70 154 ARG C N 1
ATOM 5172 C CA . ARG C 1 154 ? 103.967 26.240 182.977 1.00 26.24 154 ARG C CA 1
ATOM 5173 C C . ARG C 1 154 ? 102.916 27.323 182.798 1.00 25.75 154 ARG C C 1
ATOM 5174 O O . ARG C 1 154 ? 101.916 27.350 183.514 1.00 26.84 154 ARG C O 1
ATOM 5182 N N . HIS C 1 155 ? 103.121 28.163 181.781 1.00 24.06 155 HIS C N 1
ATOM 5183 C CA . HIS C 1 155 ? 102.444 29.432 181.649 1.00 22.04 155 HIS C CA 1
ATOM 5184 C C . HIS C 1 155 ? 101.930 29.733 180.229 1.00 21.25 155 HIS C C 1
ATOM 5185 O O . HIS C 1 155 ? 102.604 29.460 179.238 1.00 20.90 155 HIS C O 1
ATOM 5192 N N . LEU C 1 156 ? 100.748 30.337 180.136 1.00 20.04 156 LEU C N 1
ATOM 5193 C CA . LEU C 1 156 ? 100.255 30.816 178.856 1.00 18.88 156 LEU C CA 1
ATOM 5194 C C . LEU C 1 156 ? 100.330 32.338 178.759 1.00 18.39 156 LEU C C 1
ATOM 5195 O O . LEU C 1 156 ? 99.819 33.047 179.612 1.00 17.34 156 LEU C O 1
ATOM 5200 N N . HIS C 1 157 ? 100.962 32.859 177.716 1.00 18.00 157 HIS C N 1
ATOM 5201 C CA . HIS C 1 157 ? 100.887 34.303 177.554 1.00 17.48 157 HIS C CA 1
ATOM 5202 C C . HIS C 1 157 ? 99.879 34.652 176.482 1.00 17.05 157 HIS C C 1
ATOM 5203 O O . HIS C 1 157 ? 99.953 34.136 175.380 1.00 17.53 157 HIS C O 1
ATOM 5210 N N . ALA C 1 158 ? 98.926 35.506 176.831 1.00 16.82 158 ALA C N 1
ATOM 5211 C CA . ALA C 1 158 ? 97.855 35.912 175.906 1.00 17.25 158 ALA C CA 1
ATOM 5212 C C . ALA C 1 158 ? 97.894 37.410 175.709 1.00 17.69 158 ALA C C 1
ATOM 5213 O O . ALA C 1 158 ? 98.251 38.165 176.599 1.00 17.70 158 ALA C O 1
ATOM 5215 N N . THR C 1 159 ? 97.541 37.834 174.521 1.00 19.07 159 THR C N 1
ATOM 5216 C CA . THR C 1 159 ? 97.506 39.241 174.200 1.00 20.71 159 THR C CA 1
ATOM 5217 C C . THR C 1 159 ? 96.108 39.603 173.641 1.00 21.56 159 THR C C 1
ATOM 5218 O O . THR C 1 159 ? 95.263 38.717 173.433 1.00 22.36 159 THR C O 1
ATOM 5222 N N . GLY C 1 160 ? 95.845 40.889 173.424 1.00 21.65 160 GLY C N 1
ATOM 5223 C CA . GLY C 1 160 ? 94.604 41.297 172.781 1.00 21.66 160 GLY C CA 1
ATOM 5224 C C . GLY C 1 160 ? 94.647 41.263 171.259 1.00 22.38 160 GLY C C 1
ATOM 5225 O O . GLY C 1 160 ? 93.641 41.524 170.627 1.00 22.92 160 GLY C O 1
ATOM 5226 N N . VAL C 1 161 ? 95.805 40.952 170.669 1.00 22.71 161 VAL C N 1
ATOM 5227 C CA . VAL C 1 161 ? 96.006 40.988 169.219 1.00 22.51 161 VAL C CA 1
ATOM 5228 C C . VAL C 1 161 ? 95.435 39.728 168.606 1.00 23.45 161 VAL C C 1
ATOM 5229 O O . VAL C 1 161 ? 94.560 39.819 167.749 1.00 23.72 161 VAL C O 1
ATOM 5233 N N . PHE C 1 162 ? 95.932 38.560 169.052 1.00 23.95 162 PHE C N 1
ATOM 5234 C CA . PHE C 1 162 ? 95.497 37.262 168.553 1.00 23.70 162 PHE C CA 1
ATOM 5235 C C . PHE C 1 162 ? 93.978 37.103 168.552 1.00 24.26 162 PHE C C 1
ATOM 5236 O O . PHE C 1 162 ? 93.373 36.835 167.489 1.00 24.58 162 PHE C O 1
ATOM 5244 N N . PRO C 1 163 ? 93.331 37.315 169.711 1.00 24.27 163 PRO C N 1
ATOM 5245 C CA . PRO C 1 163 ? 91.855 37.271 169.700 1.00 24.13 163 PRO C CA 1
ATOM 5246 C C . PRO C 1 163 ? 91.152 38.249 168.720 1.00 24.11 163 PRO C C 1
ATOM 5247 O O . PRO C 1 163 ? 89.953 38.133 168.510 1.00 24.21 163 PRO C O 1
ATOM 5251 N N . ALA C 1 164 ? 91.895 39.187 168.130 1.00 24.58 164 ALA C N 1
ATOM 5252 C CA . ALA C 1 164 ? 91.330 40.219 167.248 1.00 25.13 164 ALA C CA 1
ATOM 5253 C C . ALA C 1 164 ? 91.499 39.925 165.768 1.00 25.85 164 ALA C C 1
ATOM 5254 O O . ALA C 1 164 ? 91.124 40.744 164.934 1.00 26.47 164 ALA C O 1
ATOM 5256 N N . ILE C 1 165 ? 92.088 38.791 165.418 1.00 26.57 165 ILE C N 1
ATOM 5257 C CA . ILE C 1 165 ? 92.441 38.593 164.024 1.00 26.99 165 ILE C CA 1
ATOM 5258 C C . ILE C 1 165 ? 91.213 38.317 163.186 1.00 26.78 165 ILE C C 1
ATOM 5259 O O . ILE C 1 165 ? 91.005 38.943 162.151 1.00 26.15 165 ILE C O 1
ATOM 5264 N N . SER C 1 166 ? 90.392 37.393 163.658 1.00 26.93 166 SER C N 1
ATOM 5265 C CA . SER C 1 166 ? 89.252 36.931 162.885 1.00 27.85 166 SER C CA 1
ATOM 5266 C C . SER C 1 166 ? 88.158 36.371 163.788 1.00 27.78 166 SER C C 1
ATOM 5267 O O . SER C 1 166 ? 88.325 36.294 164.998 1.00 28.22 166 SER C O 1
ATOM 5270 N N . ALA C 1 167 ? 87.049 35.946 163.198 1.00 28.26 167 ALA C N 1
ATOM 5271 C CA . ALA C 1 167 ? 85.967 35.354 163.987 1.00 28.61 167 ALA C CA 1
ATOM 5272 C C . ALA C 1 167 ? 86.394 34.001 164.583 1.00 28.82 167 ALA C C 1
ATOM 5273 O O . ALA C 1 167 ? 85.903 33.606 165.654 1.00 29.15 167 ALA C O 1
ATOM 5275 N N . THR C 1 168 ? 87.313 33.302 163.912 1.00 28.56 168 THR C N 1
ATOM 5276 C CA . THR C 1 168 ? 87.784 32.024 164.440 1.00 28.56 168 THR C CA 1
ATOM 5277 C C . THR C 1 168 ? 88.790 32.112 165.613 1.00 28.55 168 THR C C 1
ATOM 5278 O O . THR C 1 168 ? 88.816 31.203 166.453 1.00 29.44 168 THR C O 1
ATOM 5282 N N . THR C 1 169 ? 89.548 33.208 165.727 1.00 28.01 169 THR C N 1
ATOM 5283 C CA . THR C 1 169 ? 90.603 33.310 166.765 1.00 27.27 169 THR C CA 1
ATOM 5284 C C . THR C 1 169 ? 90.089 33.670 168.185 1.00 27.74 169 THR C C 1
ATOM 5285 O O . THR C 1 169 ? 90.620 33.202 169.207 1.00 26.62 169 THR C O 1
ATOM 5289 N N . LEU C 1 170 ? 89.050 34.499 168.259 1.00 28.51 170 LEU C N 1
ATOM 5290 C CA . LEU C 1 170 ? 88.514 34.893 169.568 1.00 28.50 170 LEU C CA 1
ATOM 5291 C C . LEU C 1 170 ? 88.037 33.685 170.356 1.00 29.14 170 LEU C C 1
ATOM 5292 O O . LEU C 1 170 ? 88.418 33.532 171.526 1.00 29.58 170 LEU C O 1
ATOM 5297 N N . PRO C 1 171 ? 87.231 32.798 169.722 1.00 29.11 171 PRO C N 1
ATOM 5298 C CA . PRO C 1 171 ? 86.842 31.585 170.447 1.00 29.07 171 PRO C CA 1
ATOM 5299 C C . PRO C 1 171 ? 88.077 30.780 170.889 1.00 29.43 171 PRO C C 1
ATOM 5300 O O . PRO C 1 171 ? 88.073 30.210 171.987 1.00 30.10 171 PRO C O 1
ATOM 5304 N N . ALA C 1 172 ? 89.123 30.775 170.053 1.00 29.31 172 ALA C N 1
ATOM 5305 C CA . ALA C 1 172 ? 90.390 30.089 170.326 1.00 28.90 172 ALA C CA 1
ATOM 5306 C C . ALA C 1 172 ? 91.190 30.768 171.441 1.00 29.08 172 ALA C C 1
ATOM 5307 O O . ALA C 1 172 ? 91.940 30.104 172.153 1.00 29.10 172 ALA C O 1
ATOM 5309 N N . ALA C 1 173 ? 91.039 32.083 171.594 1.00 29.51 173 ALA C N 1
ATOM 5310 C CA . ALA C 1 173 ? 91.748 32.811 172.667 1.00 29.55 173 ALA C CA 1
ATOM 5311 C C . ALA C 1 173 ? 91.105 32.411 173.962 1.00 29.88 173 ALA C C 1
ATOM 5312 O O . ALA C 1 173 ? 91.773 31.905 174.860 1.00 30.13 173 ALA C O 1
ATOM 5314 N N . ARG C 1 174 ? 89.785 32.598 174.015 1.00 30.68 174 ARG C N 1
ATOM 5315 C CA . ARG C 1 174 ? 88.939 32.151 175.116 1.00 30.84 174 ARG C CA 1
ATOM 5316 C C . ARG C 1 174 ? 89.250 30.700 175.525 1.00 31.26 174 ARG C C 1
ATOM 5317 O O . ARG C 1 174 ? 89.634 30.458 176.668 1.00 31.41 174 ARG C O 1
ATOM 5325 N N . LYS C 1 175 ? 89.121 29.750 174.603 1.00 31.33 175 LYS C N 1
ATOM 5326 C CA . LYS C 1 175 ? 89.322 28.348 174.967 1.00 32.33 175 LYS C CA 1
ATOM 5327 C C . LYS C 1 175 ? 90.752 28.064 175.421 1.00 32.82 175 LYS C C 1
ATOM 5328 O O . LYS C 1 175 ? 90.950 27.398 176.435 1.00 33.15 175 LYS C O 1
ATOM 5334 N N . THR C 1 176 ? 91.750 28.572 174.706 1.00 33.47 176 THR C N 1
ATOM 5335 C CA . THR C 1 176 ? 93.122 28.426 175.204 1.00 34.20 176 THR C CA 1
ATOM 5336 C C . THR C 1 176 ? 93.195 28.795 176.694 1.00 34.49 176 THR C C 1
ATOM 5337 O O . THR C 1 176 ? 93.656 28.001 177.500 1.00 34.68 176 THR C O 1
ATOM 5349 N N . ASP C 1 178 ? 90.751 29.324 179.135 1.00 36.19 178 ASP C N 1
ATOM 5350 C CA . ASP C 1 178 ? 89.914 28.481 180.010 1.00 36.91 178 ASP C CA 1
ATOM 5351 C C . ASP C 1 178 ? 90.656 27.233 180.373 1.00 37.25 178 ASP C C 1
ATOM 5352 O O . ASP C 1 178 ? 90.694 26.834 181.539 1.00 37.85 178 ASP C O 1
ATOM 5357 N N . LEU C 1 179 ? 91.235 26.619 179.351 1.00 37.33 179 LEU C N 1
ATOM 5358 C CA . LEU C 1 179 ? 91.866 25.331 179.457 1.00 38.24 179 LEU C CA 1
ATOM 5359 C C . LEU C 1 179 ? 92.945 25.362 180.502 1.00 39.14 179 LEU C C 1
ATOM 5360 O O . LEU C 1 179 ? 93.103 24.429 181.272 1.00 39.78 179 LEU C O 1
ATOM 5373 N N . ARG C 1 181 ? 93.569 27.712 182.936 1.00 41.17 181 ARG C N 1
ATOM 5374 C CA . ARG C 1 181 ? 93.130 28.042 184.274 1.00 41.00 181 ARG C CA 1
ATOM 5375 C C . ARG C 1 181 ? 92.631 26.761 184.910 1.00 40.57 181 ARG C C 1
ATOM 5376 O O . ARG C 1 181 ? 93.232 26.279 185.870 1.00 40.19 181 ARG C O 1
ATOM 5384 N N . ALA C 1 182 ? 91.580 26.185 184.330 1.00 40.18 182 ALA C N 1
ATOM 5385 C CA . ALA C 1 182 ? 91.028 24.903 184.780 1.00 39.87 182 ALA C CA 1
ATOM 5386 C C . ALA C 1 182 ? 92.098 23.902 185.264 1.00 39.67 182 ALA C C 1
ATOM 5387 O O . ALA C 1 182 ? 91.874 23.199 186.250 1.00 40.21 182 ALA C O 1
ATOM 5389 N N . ALA C 1 183 ? 93.258 23.866 184.599 1.00 39.01 183 ALA C N 1
ATOM 5390 C CA . ALA C 1 183 ? 94.351 22.949 184.961 1.00 38.30 183 ALA C CA 1
ATOM 5391 C C . ALA C 1 183 ? 95.386 23.568 185.888 1.00 37.99 183 ALA C C 1
ATOM 5392 O O . ALA C 1 183 ? 96.511 23.067 186.007 1.00 38.35 183 ALA C O 1
ATOM 5394 N N . GLY C 1 184 ? 95.011 24.669 186.533 1.00 37.63 184 GLY C N 1
ATOM 5395 C CA . GLY C 1 184 ? 95.850 25.315 187.543 1.00 36.74 184 GLY C CA 1
ATOM 5396 C C . GLY C 1 184 ? 97.211 25.673 187.004 1.00 36.15 184 GLY C C 1
ATOM 5397 O O . GLY C 1 184 ? 98.236 25.344 187.588 1.00 36.99 184 GLY C O 1
ATOM 5398 N N . ARG C 1 185 ? 97.211 26.346 185.867 1.00 35.09 185 ARG C N 1
ATOM 5399 C CA . ARG C 1 185 ? 98.425 26.717 185.211 1.00 33.63 185 ARG C CA 1
ATOM 5400 C C . ARG C 1 185 ? 98.345 28.218 185.126 1.00 32.66 185 ARG C C 1
ATOM 5401 O O . ARG C 1 185 ? 97.243 28.794 185.187 1.00 32.37 185 ARG C O 1
ATOM 5409 N N . SER C 1 186 ? 99.509 28.850 185.005 1.00 30.93 186 SER C N 1
ATOM 5410 C CA . SER C 1 186 ? 99.641 30.306 184.914 1.00 29.10 186 SER C CA 1
ATOM 5411 C C . SER C 1 186 ? 99.123 30.947 183.604 1.00 27.57 186 SER C C 1
ATOM 5412 O O . SER C 1 186 ? 99.566 30.595 182.510 1.00 26.78 186 SER C O 1
ATOM 5415 N N . VAL C 1 187 ? 98.234 31.926 183.726 1.00 26.09 187 VAL C N 1
ATOM 5416 C CA . VAL C 1 187 ? 97.763 32.723 182.574 1.00 24.51 187 VAL C CA 1
ATOM 5417 C C . VAL C 1 187 ? 97.976 34.243 182.723 1.00 24.18 187 VAL C C 1
ATOM 5418 O O . VAL C 1 187 ? 97.665 34.878 183.754 1.00 24.28 187 VAL C O 1
ATOM 5422 N N . SER C 1 188 ? 98.411 34.825 181.623 1.00 23.23 188 SER C N 1
ATOM 5423 C CA . SER C 1 188 ? 99.008 36.117 181.597 1.00 22.91 188 SER C CA 1
ATOM 5424 C C . SER C 1 188 ? 98.347 36.875 180.479 1.00 22.38 188 SER C C 1
ATOM 5425 O O . SER C 1 188 ? 98.238 36.364 179.380 1.00 21.92 188 SER C O 1
ATOM 5428 N N . PHE C 1 189 ? 97.938 38.104 180.720 1.00 22.35 189 PHE C N 1
ATOM 5429 C CA . PHE C 1 189 ? 97.180 38.801 179.710 1.00 22.77 189 PHE C CA 1
ATOM 5430 C C . PHE C 1 189 ? 97.682 40.193 179.555 1.00 23.39 189 PHE C C 1
ATOM 5431 O O . PHE C 1 189 ? 97.877 40.906 180.507 1.00 23.54 189 PHE C O 1
ATOM 5439 N N . ASP C 1 190 ? 97.928 40.575 178.332 1.00 25.09 190 ASP C N 1
ATOM 5440 C CA . ASP C 1 190 ? 98.313 41.915 178.064 1.00 26.98 190 ASP C CA 1
ATOM 5441 C C . ASP C 1 190 ? 97.268 42.447 177.126 1.00 28.00 190 ASP C C 1
ATOM 5442 O O . ASP C 1 190 ? 97.246 42.068 175.970 1.00 28.64 190 ASP C O 1
ATOM 5447 N N . PRO C 1 191 ? 96.400 43.343 177.621 1.00 29.63 191 PRO C N 1
ATOM 5448 C CA . PRO C 1 191 ? 95.252 43.802 176.848 1.00 30.43 191 PRO C CA 1
ATOM 5449 C C . PRO C 1 191 ? 95.624 44.973 175.965 1.00 31.57 191 PRO C C 1
ATOM 5450 O O . PRO C 1 191 ? 95.144 46.091 176.193 1.00 31.83 191 PRO C O 1
ATOM 5454 N N . ASN C 1 192 ? 96.488 44.753 174.987 1.00 32.77 192 ASN C N 1
ATOM 5455 C CA . ASN C 1 192 ? 96.764 45.844 174.048 1.00 34.77 192 ASN C CA 1
ATOM 5456 C C . ASN C 1 192 ? 95.595 46.055 173.091 1.00 35.21 192 ASN C C 1
ATOM 5457 O O . ASN C 1 192 ? 94.689 45.220 172.973 1.00 35.60 192 ASN C O 1
ATOM 5462 N N . LEU C 1 193 ? 95.604 47.194 172.424 1.00 35.64 193 LEU C N 1
ATOM 5463 C CA . LEU C 1 193 ? 94.459 47.574 171.639 1.00 35.21 193 LEU C CA 1
ATOM 5464 C C . LEU C 1 193 ? 94.912 47.709 170.243 1.00 35.51 193 LEU C C 1
ATOM 5465 O O . LEU C 1 193 ? 95.884 48.390 169.970 1.00 35.28 193 LEU C O 1
ATOM 5470 N N . ARG C 1 194 ? 94.222 47.029 169.351 1.00 36.48 194 ARG C N 1
ATOM 5471 C CA . ARG C 1 194 ? 94.410 47.281 167.948 1.00 37.41 194 ARG C CA 1
ATOM 5472 C C . ARG C 1 194 ? 93.033 47.516 167.361 1.00 38.30 194 ARG C C 1
ATOM 5473 O O . ARG C 1 194 ? 92.346 46.546 167.020 1.00 38.37 194 ARG C O 1
ATOM 5481 N N . PRO C 1 195 ? 92.640 48.768 167.236 1.00 39.21 195 PRO C N 1
ATOM 5482 C CA . PRO C 1 195 ? 91.293 49.145 166.844 1.00 39.69 195 PRO C CA 1
ATOM 5483 C C . PRO C 1 195 ? 90.915 48.661 165.467 1.00 39.86 195 PRO C C 1
ATOM 5484 O O . PRO C 1 195 ? 89.788 48.321 165.256 1.00 39.97 195 PRO C O 1
ATOM 5488 N N . THR C 1 196 ? 91.881 48.649 164.570 1.00 40.31 196 THR C N 1
ATOM 5489 C CA . THR C 1 196 ? 91.716 48.386 163.161 1.00 40.46 196 THR C CA 1
ATOM 5490 C C . THR C 1 196 ? 91.230 47.001 162.903 1.00 40.50 196 THR C C 1
ATOM 5491 O O . THR C 1 196 ? 90.840 46.711 161.790 1.00 40.70 196 THR C O 1
ATOM 5495 N N . LEU C 1 197 ? 91.380 46.131 163.890 1.00 39.55 197 LEU C N 1
ATOM 5496 C CA . LEU C 1 197 ? 90.991 44.749 163.787 1.00 38.85 197 LEU C CA 1
ATOM 5497 C C . LEU C 1 197 ? 89.691 44.360 164.402 1.00 38.47 197 LEU C C 1
ATOM 5498 O O . LEU C 1 197 ? 89.236 43.269 164.239 1.00 38.03 197 LEU C O 1
ATOM 5503 N N . TRP C 1 198 ? 89.073 45.251 165.116 1.00 38.72 198 TRP C N 1
ATOM 5504 C CA . TRP C 1 198 ? 87.792 44.931 165.731 1.00 39.06 198 TRP C CA 1
ATOM 5505 C C . TRP C 1 198 ? 86.672 45.760 165.102 1.00 39.63 198 TRP C C 1
ATOM 5506 O O . TRP C 1 198 ? 86.896 46.918 164.721 1.00 39.47 198 TRP C O 1
ATOM 5517 N N . ALA C 1 199 ? 85.471 45.181 165.032 1.00 40.71 199 ALA C N 1
ATOM 5518 C CA . ALA C 1 199 ? 84.322 45.822 164.347 1.00 42.25 199 ALA C CA 1
ATOM 5519 C C . ALA C 1 199 ? 84.058 47.266 164.821 1.00 43.42 199 ALA C C 1
ATOM 5520 O O . ALA C 1 199 ? 84.167 48.205 164.025 1.00 43.45 199 ALA C O 1
ATOM 5522 N N . THR C 1 200 ? 83.718 47.424 166.106 1.00 44.78 200 THR C N 1
ATOM 5523 C CA . THR C 1 200 ? 83.598 48.738 166.772 1.00 45.95 200 THR C CA 1
ATOM 5524 C C . THR C 1 200 ? 84.443 48.766 168.021 1.00 46.39 200 THR C C 1
ATOM 5525 O O . THR C 1 200 ? 84.860 47.694 168.506 1.00 46.79 200 THR C O 1
ATOM 5529 N N . PRO C 1 201 ? 84.696 49.982 168.556 1.00 46.45 201 PRO C N 1
ATOM 5530 C CA . PRO C 1 201 ? 85.313 50.167 169.860 1.00 46.73 201 PRO C CA 1
ATOM 5531 C C . PRO C 1 201 ? 84.617 49.427 170.992 1.00 46.81 201 PRO C C 1
ATOM 5532 O O . PRO C 1 201 ? 85.268 48.837 171.849 1.00 47.06 201 PRO C O 1
ATOM 5536 N N . GLU C 1 202 ? 83.302 49.441 170.992 1.00 47.35 202 GLU C N 1
ATOM 5537 C CA . GLU C 1 202 ? 82.557 48.811 172.067 1.00 47.98 202 GLU C CA 1
ATOM 5538 C C . GLU C 1 202 ? 82.874 47.334 172.163 1.00 47.74 202 GLU C C 1
ATOM 5539 O O . GLU C 1 202 ? 83.175 46.831 173.243 1.00 48.36 202 GLU C O 1
ATOM 5545 N N . LEU C 1 203 ? 82.839 46.638 171.032 1.00 47.62 203 LEU C N 1
ATOM 5546 C CA . LEU C 1 203 ? 82.986 45.177 171.045 1.00 47.04 203 LEU C CA 1
ATOM 5547 C C . LEU C 1 203 ? 84.348 44.792 171.571 1.00 45.50 203 LEU C C 1
ATOM 5548 O O . LEU C 1 203 ? 84.450 43.915 172.435 1.00 45.56 203 LEU C O 1
ATOM 5561 N N . ARG C 1 205 ? 86.252 46.565 173.588 1.00 38.44 205 ARG C N 1
ATOM 5562 C CA . ARG C 1 205 ? 86.204 46.714 175.025 1.00 37.71 205 ARG C CA 1
ATOM 5563 C C . ARG C 1 205 ? 85.565 45.505 175.699 1.00 37.20 205 ARG C C 1
ATOM 5564 O O . ARG C 1 205 ? 86.097 44.967 176.695 1.00 37.06 205 ARG C O 1
ATOM 5572 N N . ASP C 1 206 ? 84.428 45.084 175.157 1.00 36.44 206 ASP C N 1
ATOM 5573 C CA . ASP C 1 206 ? 83.714 43.946 175.702 1.00 36.47 206 ASP C CA 1
ATOM 5574 C C . ASP C 1 206 ? 84.521 42.671 175.673 1.00 35.52 206 ASP C C 1
ATOM 5575 O O . ASP C 1 206 ? 84.634 41.985 176.694 1.00 35.83 206 ASP C O 1
ATOM 5580 N N . ALA C 1 207 ? 85.086 42.347 174.519 1.00 33.86 207 ALA C N 1
ATOM 5581 C CA . ALA C 1 207 ? 85.854 41.125 174.414 1.00 33.22 207 ALA C CA 1
ATOM 5582 C C . ALA C 1 207 ? 87.144 41.144 175.276 1.00 32.63 207 ALA C C 1
ATOM 5583 O O . ALA C 1 207 ? 87.376 40.230 176.069 1.00 31.63 207 ALA C O 1
ATOM 5585 N N . ILE C 1 208 ? 87.965 42.184 175.121 1.00 31.76 208 ILE C N 1
ATOM 5586 C CA . ILE C 1 208 ? 89.152 42.326 175.945 1.00 31.12 208 ILE C CA 1
ATOM 5587 C C . ILE C 1 208 ? 88.769 42.178 177.412 1.00 31.29 208 ILE C C 1
ATOM 5588 O O . ILE C 1 208 ? 89.390 41.402 178.146 1.00 31.31 208 ILE C O 1
ATOM 5593 N N . ASN C 1 209 ? 87.718 42.859 177.844 1.00 31.12 209 ASN C N 1
ATOM 5594 C CA . ASN C 1 209 ? 87.371 42.748 179.266 1.00 31.43 209 ASN C CA 1
ATOM 5595 C C . ASN C 1 209 ? 86.871 41.370 179.696 1.00 30.83 209 ASN C C 1
ATOM 5596 O O . ASN C 1 209 ? 87.077 40.970 180.828 1.00 30.33 209 ASN C O 1
ATOM 5601 N N . ASP C 1 210 ? 86.240 40.637 178.772 1.00 30.78 210 ASP C N 1
ATOM 5602 C CA . ASP C 1 210 ? 85.744 39.283 179.062 1.00 30.30 210 ASP C CA 1
ATOM 5603 C C . ASP C 1 210 ? 86.872 38.238 179.066 1.00 29.80 210 ASP C C 1
ATOM 5604 O O . ASP C 1 210 ? 86.900 37.336 179.916 1.00 29.64 210 ASP C O 1
ATOM 5609 N N . LEU C 1 211 ? 87.776 38.365 178.099 1.00 28.97 211 LEU C N 1
ATOM 5610 C CA . LEU C 1 211 ? 89.056 37.694 178.148 1.00 28.30 211 LEU C CA 1
ATOM 5611 C C . LEU C 1 211 ? 89.733 37.886 179.514 1.00 28.47 211 LEU C C 1
ATOM 5612 O O . LEU C 1 211 ? 90.174 36.912 180.103 1.00 27.85 211 LEU C O 1
ATOM 5617 N N . ALA C 1 212 ? 89.762 39.126 180.017 1.00 28.93 212 ALA C N 1
ATOM 5618 C CA . ALA C 1 212 ? 90.432 39.469 181.275 1.00 29.51 212 ALA C CA 1
ATOM 5619 C C . ALA C 1 212 ? 89.907 38.639 182.428 1.00 30.41 212 ALA C C 1
ATOM 5620 O O . ALA C 1 212 ? 90.561 38.483 183.462 1.00 31.41 212 ALA C O 1
ATOM 5622 N N . THR C 1 213 ? 88.715 38.099 182.218 1.00 30.97 213 THR C N 1
ATOM 5623 C CA . THR C 1 213 ? 88.027 37.175 183.121 1.00 30.83 213 THR C CA 1
ATOM 5624 C C . THR C 1 213 ? 88.764 35.851 183.276 1.00 30.06 213 THR C C 1
ATOM 5625 O O . THR C 1 213 ? 88.509 35.109 184.202 1.00 30.73 213 THR C O 1
ATOM 5629 N N . ARG C 1 214 ? 89.681 35.551 182.374 1.00 29.32 214 ARG C N 1
ATOM 5630 C CA . ARG C 1 214 ? 90.356 34.272 182.386 1.00 29.21 214 ARG C CA 1
ATOM 5631 C C . ARG C 1 214 ? 91.837 34.406 182.722 1.00 29.30 214 ARG C C 1
ATOM 5632 O O . ARG C 1 214 ? 92.622 33.473 182.543 1.00 29.44 214 ARG C O 1
ATOM 5640 N N . ALA C 1 215 ? 92.241 35.569 183.209 1.00 29.50 215 ALA C N 1
ATOM 5641 C CA . ALA C 1 215 ? 93.659 35.777 183.443 1.00 29.42 215 ALA C CA 1
ATOM 5642 C C . ALA C 1 215 ? 94.044 35.854 184.927 1.00 29.19 215 ALA C C 1
ATOM 5643 O O . ALA C 1 215 ? 93.294 36.402 185.747 1.00 29.40 215 ALA C O 1
ATOM 5645 N N . ASP C 1 216 ? 95.195 35.260 185.255 1.00 28.99 216 ASP C N 1
ATOM 5646 C CA . ASP C 1 216 ? 95.869 35.459 186.541 1.00 28.80 216 ASP C CA 1
ATOM 5647 C C . ASP C 1 216 ? 96.580 36.825 186.607 1.00 27.54 216 ASP C C 1
ATOM 5648 O O . ASP C 1 216 ? 96.287 37.634 187.493 1.00 27.15 216 ASP C O 1
ATOM 5653 N N . TRP C 1 217 ? 97.496 37.100 185.675 1.00 25.67 217 TRP C N 1
ATOM 5654 C CA . TRP C 1 217 ? 98.165 38.413 185.680 1.00 23.64 217 TRP C CA 1
ATOM 5655 C C . TRP C 1 217 ? 97.719 39.272 184.499 1.00 22.52 217 TRP C C 1
ATOM 5656 O O . TRP C 1 217 ? 97.769 38.829 183.360 1.00 23.00 217 TRP C O 1
ATOM 5667 N N . VAL C 1 218 ? 97.289 40.493 184.772 1.00 20.97 218 VAL C N 1
ATOM 5668 C CA . VAL C 1 218 ? 96.822 41.381 183.741 1.00 20.28 218 VAL C CA 1
ATOM 5669 C C . VAL C 1 218 ? 97.752 42.580 183.678 1.00 21.09 218 VAL C C 1
ATOM 5670 O O . VAL C 1 218 ? 98.161 43.125 184.723 1.00 21.39 218 VAL C O 1
ATOM 5674 N N . LEU C 1 219 ? 98.077 42.986 182.451 1.00 21.55 219 LEU C N 1
ATOM 5675 C CA . LEU C 1 219 ? 99.259 43.802 182.176 1.00 22.23 219 LEU C CA 1
ATOM 5676 C C . LEU C 1 219 ? 98.974 45.045 181.353 1.00 23.92 219 LEU C C 1
ATOM 5677 O O . LEU C 1 219 ? 99.662 45.291 180.350 1.00 24.49 219 LEU C O 1
ATOM 5682 N N . PRO C 1 220 ? 97.970 45.835 181.767 1.00 25.27 220 PRO C N 1
ATOM 5683 C CA . PRO C 1 220 ? 97.486 46.953 181.001 1.00 26.11 220 PRO C CA 1
ATOM 5684 C C . PRO C 1 220 ? 98.287 48.211 181.202 1.00 27.81 220 PRO C C 1
ATOM 5685 O O . PRO C 1 220 ? 98.618 48.569 182.335 1.00 28.47 220 PRO C O 1
ATOM 5689 N N . GLY C 1 221 ? 98.565 48.892 180.093 1.00 29.35 221 GLY C N 1
ATOM 5690 C CA . GLY C 1 221 ? 99.110 50.231 180.124 1.00 31.27 221 GLY C CA 1
ATOM 5691 C C . GLY C 1 221 ? 98.032 51.192 180.566 1.00 32.64 221 GLY C C 1
ATOM 5692 O O . GLY C 1 221 ? 96.850 50.905 180.384 1.00 32.24 221 GLY C O 1
ATOM 5701 N N . GLU C 1 223 ? 96.912 54.227 179.398 1.00 37.23 223 GLU C N 1
ATOM 5702 C CA . GLU C 1 223 ? 95.940 54.707 178.395 1.00 38.24 223 GLU C CA 1
ATOM 5703 C C . GLU C 1 223 ? 94.869 53.651 178.052 1.00 37.18 223 GLU C C 1
ATOM 5704 O O . GLU C 1 223 ? 93.680 53.914 178.120 1.00 37.00 223 GLU C O 1
ATOM 5710 N N . GLU C 1 224 ? 95.317 52.449 177.744 1.00 36.48 224 GLU C N 1
ATOM 5711 C CA . GLU C 1 224 ? 94.446 51.315 177.522 1.00 35.98 224 GLU C CA 1
ATOM 5712 C C . GLU C 1 224 ? 93.512 51.188 178.701 1.00 35.49 224 GLU C C 1
ATOM 5713 O O . GLU C 1 224 ? 92.292 51.118 178.529 1.00 36.14 224 GLU C O 1
ATOM 5719 N N . GLY C 1 225 ? 94.076 51.173 179.899 1.00 34.66 225 GLY C N 1
ATOM 5720 C CA . GLY C 1 225 ? 93.279 51.060 181.116 1.00 34.99 225 GLY C CA 1
ATOM 5721 C C . GLY C 1 225 ? 92.014 51.908 181.184 1.00 34.99 225 GLY C C 1
ATOM 5722 O O . GLY C 1 225 ? 90.927 51.369 181.361 1.00 34.44 225 GLY C O 1
ATOM 5723 N N . ARG C 1 226 ? 92.181 53.227 181.042 1.00 35.55 226 ARG C N 1
ATOM 5724 C CA . ARG C 1 226 ? 91.091 54.223 181.062 1.00 35.92 226 ARG C CA 1
ATOM 5725 C C . ARG C 1 226 ? 90.053 53.972 179.961 1.00 36.12 226 ARG C C 1
ATOM 5726 O O . ARG C 1 226 ? 88.831 54.047 180.192 1.00 36.24 226 ARG C O 1
ATOM 5728 N N . PHE C 1 227 ? 90.532 53.658 178.769 1.00 36.18 227 PHE C N 1
ATOM 5729 C CA . PHE C 1 227 ? 89.624 53.326 177.695 1.00 36.73 227 PHE C CA 1
ATOM 5730 C C . PHE C 1 227 ? 88.734 52.156 178.103 1.00 36.30 227 PHE C C 1
ATOM 5731 O O . PHE C 1 227 ? 87.511 52.232 177.971 1.00 36.27 227 PHE C O 1
ATOM 5739 N N . LEU C 1 228 ? 89.374 51.108 178.629 1.00 35.95 228 LEU C N 1
ATOM 5740 C CA . LEU C 1 228 ? 88.756 49.840 178.961 1.00 35.38 228 LEU C CA 1
ATOM 5741 C C . LEU C 1 228 ? 87.943 49.831 180.237 1.00 35.83 228 LEU C C 1
ATOM 5742 O O . LEU C 1 228 ? 87.058 48.994 180.397 1.00 36.26 228 LEU C O 1
ATOM 5747 N N . THR C 1 229 ? 88.252 50.722 181.171 1.00 36.03 229 THR C N 1
ATOM 5748 C CA . THR C 1 229 ? 87.665 50.627 182.497 1.00 36.34 229 THR C CA 1
ATOM 5749 C C . THR C 1 229 ? 86.935 51.893 182.915 1.00 36.96 229 THR C C 1
ATOM 5750 O O . THR C 1 229 ? 86.115 51.860 183.837 1.00 36.79 229 THR C O 1
ATOM 5754 N N . GLY C 1 230 ? 87.238 53.013 182.255 1.00 37.52 230 GLY C N 1
ATOM 5755 C CA . GLY C 1 230 ? 86.674 54.302 182.655 1.00 38.14 230 GLY C CA 1
ATOM 5756 C C . GLY C 1 230 ? 87.465 54.941 183.782 1.00 38.70 230 GLY C C 1
ATOM 5757 O O . GLY C 1 230 ? 87.461 56.167 183.937 1.00 39.50 230 GLY C O 1
ATOM 5758 N N . GLU C 1 231 ? 88.160 54.120 184.560 1.00 38.64 231 GLU C N 1
ATOM 5759 C CA . GLU C 1 231 ? 88.979 54.605 185.674 1.00 39.23 231 GLU C CA 1
ATOM 5760 C C . GLU C 1 231 ? 90.112 55.506 185.215 1.00 38.60 231 GLU C C 1
ATOM 5761 O O . GLU C 1 231 ? 90.588 55.362 184.107 1.00 38.64 231 GLU C O 1
ATOM 5767 N N . THR C 1 232 ? 90.531 56.441 186.059 1.00 38.57 232 THR C N 1
ATOM 5768 C CA . THR C 1 232 ? 91.577 57.375 185.653 1.00 38.83 232 THR C CA 1
ATOM 5769 C C . THR C 1 232 ? 92.815 57.353 186.556 1.00 38.48 232 THR C C 1
ATOM 5770 O O . THR C 1 232 ? 93.725 58.154 186.359 1.00 39.14 232 THR C O 1
ATOM 5774 N N . THR C 1 233 ? 92.859 56.447 187.526 1.00 37.41 233 THR C N 1
ATOM 5775 C CA . THR C 1 233 ? 94.044 56.254 188.342 1.00 36.71 233 THR C CA 1
ATOM 5776 C C . THR C 1 233 ? 94.447 54.792 188.312 1.00 36.00 233 THR C C 1
ATOM 5777 O O . THR C 1 233 ? 93.582 53.927 188.320 1.00 36.27 233 THR C O 1
ATOM 5781 N N . PRO C 1 234 ? 95.760 54.496 188.316 1.00 35.41 234 PRO C N 1
ATOM 5782 C CA . PRO C 1 234 ? 96.234 53.095 188.244 1.00 34.91 234 PRO C CA 1
ATOM 5783 C C . PRO C 1 234 ? 95.549 52.161 189.247 1.00 34.95 234 PRO C C 1
ATOM 5784 O O . PRO C 1 234 ? 95.164 51.052 188.894 1.00 35.05 234 PRO C O 1
ATOM 5788 N N . GLU C 1 235 ? 95.397 52.636 190.478 1.00 34.86 235 GLU C N 1
ATOM 5789 C CA . GLU C 1 235 ? 94.689 51.950 191.538 1.00 35.01 235 GLU C CA 1
ATOM 5790 C C . GLU C 1 235 ? 93.281 51.566 191.095 1.00 34.64 235 GLU C C 1
ATOM 5791 O O . GLU C 1 235 ? 92.753 50.539 191.512 1.00 34.61 235 GLU C O 1
ATOM 5797 N N . GLY C 1 236 ? 92.663 52.435 190.293 1.00 34.34 236 GLY C N 1
ATOM 5798 C CA . GLY C 1 236 ? 91.290 52.236 189.817 1.00 33.36 236 GLY C CA 1
ATOM 5799 C C . GLY C 1 236 ? 91.227 51.196 188.718 1.00 32.64 236 GLY C C 1
ATOM 5800 O O . GLY C 1 236 ? 90.312 50.347 188.711 1.00 32.36 236 GLY C O 1
ATOM 5801 N N . VAL C 1 237 ? 92.184 51.281 187.785 1.00 31.66 237 VAL C N 1
ATOM 5802 C CA . VAL C 1 237 ? 92.326 50.294 186.719 1.00 31.37 237 VAL C CA 1
ATOM 5803 C C . VAL C 1 237 ? 92.588 48.951 187.377 1.00 31.37 237 VAL C C 1
ATOM 5804 O O . VAL C 1 237 ? 91.959 47.937 187.065 1.00 30.48 237 VAL C O 1
ATOM 5808 N N . ALA C 1 238 ? 93.503 48.989 188.337 1.00 31.86 238 ALA C N 1
ATOM 5809 C CA . ALA C 1 238 ? 93.957 47.803 189.037 1.00 31.93 238 ALA C CA 1
ATOM 5810 C C . ALA C 1 238 ? 92.812 47.040 189.697 1.00 31.85 238 ALA C C 1
ATOM 5811 O O . ALA C 1 238 ? 92.698 45.826 189.506 1.00 32.20 238 ALA C O 1
ATOM 5813 N N . ARG C 1 239 ? 91.973 47.737 190.463 1.00 32.08 239 ARG C N 1
ATOM 5814 C CA . ARG C 1 239 ? 90.870 47.052 191.163 1.00 32.76 239 ARG C CA 1
ATOM 5815 C C . ARG C 1 239 ? 89.842 46.489 190.188 1.00 31.36 239 ARG C C 1
ATOM 5816 O O . ARG C 1 239 ? 89.417 45.351 190.328 1.00 31.19 239 ARG C O 1
ATOM 5824 N N . PHE C 1 240 ? 89.534 47.245 189.150 1.00 30.68 240 PHE C N 1
ATOM 5825 C CA . PHE C 1 240 ? 88.722 46.740 188.066 1.00 30.10 240 PHE C CA 1
ATOM 5826 C C . PHE C 1 240 ? 89.158 45.334 187.624 1.00 30.13 240 PHE C C 1
ATOM 5827 O O . PHE C 1 240 ? 88.327 44.457 187.429 1.00 30.61 240 PHE C O 1
ATOM 5835 N N . TYR C 1 241 ? 90.453 45.098 187.460 1.00 30.04 241 TYR C N 1
ATOM 5836 C CA . TYR C 1 241 ? 90.863 43.797 186.989 1.00 29.66 241 TYR C CA 1
ATOM 5837 C C . TYR C 1 241 ? 90.993 42.770 188.091 1.00 30.77 241 TYR C C 1
ATOM 5838 O O . TYR C 1 241 ? 90.893 41.557 187.840 1.00 30.64 241 TYR C O 1
ATOM 5847 N N . ARG C 1 242 ? 91.178 43.244 189.319 1.00 32.08 242 ARG C N 1
ATOM 5848 C CA . ARG C 1 242 ? 91.225 42.334 190.451 1.00 33.60 242 ARG C CA 1
ATOM 5849 C C . ARG C 1 242 ? 89.836 41.848 190.694 1.00 34.73 242 ARG C C 1
ATOM 5850 O O . ARG C 1 242 ? 89.644 40.686 191.040 1.00 35.71 242 ARG C O 1
ATOM 5858 N N . GLN C 1 243 ? 88.872 42.751 190.516 1.00 35.85 243 GLN C N 1
ATOM 5859 C CA . GLN C 1 243 ? 87.456 42.459 190.720 1.00 36.83 243 GLN C CA 1
ATOM 5860 C C . GLN C 1 243 ? 86.957 41.411 189.701 1.00 36.64 243 GLN C C 1
ATOM 5861 O O . GLN C 1 243 ? 86.044 40.633 190.019 1.00 37.06 243 GLN C O 1
ATOM 5867 N N . LEU C 1 244 ? 87.556 41.384 188.498 1.00 35.93 244 LEU C N 1
ATOM 5868 C CA . LEU C 1 244 ? 87.190 40.397 187.470 1.00 34.84 244 LEU C CA 1
ATOM 5869 C C . LEU C 1 244 ? 87.924 39.072 187.616 1.00 34.28 244 LEU C C 1
ATOM 5870 O O . LEU C 1 244 ? 87.766 38.175 186.790 1.00 33.87 244 LEU C O 1
ATOM 5875 N N . GLY C 1 245 ? 88.701 38.954 188.693 1.00 33.75 245 GLY C N 1
ATOM 5876 C CA . GLY C 1 245 ? 89.246 37.673 189.135 1.00 32.59 245 GLY C CA 1
ATOM 5877 C C . GLY C 1 245 ? 90.745 37.561 189.003 1.00 32.18 245 GLY C C 1
ATOM 5878 O O . GLY C 1 245 ? 91.284 36.470 189.108 1.00 33.10 245 GLY C O 1
ATOM 5879 N N . ALA C 1 246 ? 91.436 38.669 188.761 1.00 31.16 246 ALA C N 1
ATOM 5880 C CA . ALA C 1 246 ? 92.871 38.597 188.530 1.00 30.06 246 ALA C CA 1
ATOM 5881 C C . ALA C 1 246 ? 93.601 38.517 189.848 1.00 29.13 246 ALA C C 1
ATOM 5882 O O . ALA C 1 246 ? 93.327 39.301 190.756 1.00 29.30 246 ALA C O 1
ATOM 5884 N N . LYS C 1 247 ? 94.540 37.586 189.943 1.00 28.33 247 LYS C N 1
ATOM 5885 C CA . LYS C 1 247 ? 95.405 37.447 191.123 1.00 27.99 247 LYS C CA 1
ATOM 5886 C C . LYS C 1 247 ? 96.448 38.567 191.209 1.00 26.69 247 LYS C C 1
ATOM 5887 O O . LYS C 1 247 ? 96.977 38.832 192.283 1.00 27.73 247 LYS C O 1
ATOM 5893 N N . LEU C 1 248 ? 96.773 39.187 190.083 1.00 24.93 248 LEU C N 1
ATOM 5894 C CA . LEU C 1 248 ? 97.779 40.254 190.007 1.00 23.42 248 LEU C CA 1
ATOM 5895 C C . LEU C 1 248 ? 97.473 41.154 188.815 1.00 22.86 248 LEU C C 1
ATOM 5896 O O . LEU C 1 248 ? 97.091 40.676 187.750 1.00 22.62 248 LEU C O 1
ATOM 5901 N N . VAL C 1 249 ? 97.623 42.458 189.011 1.00 22.12 249 VAL C N 1
ATOM 5902 C CA . VAL C 1 249 ? 97.548 43.425 187.931 1.00 20.87 249 VAL C CA 1
ATOM 5903 C C . VAL C 1 249 ? 98.773 44.353 188.050 1.00 20.50 249 VAL C C 1
ATOM 5904 O O . VAL C 1 249 ? 99.142 44.796 189.143 1.00 19.34 249 VAL C O 1
ATOM 5908 N N . VAL C 1 250 ? 99.414 44.609 186.922 1.00 19.78 250 VAL C N 1
ATOM 5909 C CA . VAL C 1 250 ? 100.520 45.535 186.878 1.00 19.10 250 VAL C CA 1
ATOM 5910 C C . VAL C 1 250 ? 100.141 46.540 185.812 1.00 19.88 250 VAL C C 1
ATOM 5911 O O . VAL C 1 250 ? 99.871 46.184 184.656 1.00 19.20 250 VAL C O 1
ATOM 5915 N N . VAL C 1 251 ? 100.113 47.810 186.222 1.00 20.79 251 VAL C N 1
ATOM 5916 C CA . VAL C 1 251 ? 99.679 48.885 185.362 1.00 21.04 251 VAL C CA 1
ATOM 5917 C C . VAL C 1 251 ? 100.937 49.603 184.941 1.00 22.72 251 VAL C C 1
ATOM 5918 O O . VAL C 1 251 ? 101.684 50.031 185.779 1.00 23.25 251 VAL C O 1
ATOM 5922 N N . LYS C 1 252 ? 101.165 49.727 183.644 1.00 24.83 252 LYS C N 1
ATOM 5923 C CA . LYS C 1 252 ? 102.400 50.287 183.148 1.00 27.28 252 LYS C CA 1
ATOM 5924 C C . LYS C 1 252 ? 102.270 51.788 183.124 1.00 29.50 252 LYS C C 1
ATOM 5925 O O . LYS C 1 252 ? 101.190 52.289 182.821 1.00 30.64 252 LYS C O 1
ATOM 5931 N N . LEU C 1 253 ? 103.341 52.523 183.420 1.00 31.19 253 LEU C N 1
ATOM 5932 C CA . LEU C 1 253 ? 103.186 53.979 183.508 1.00 33.03 253 LEU C CA 1
ATOM 5933 C C . LEU C 1 253 ? 104.168 54.812 182.665 1.00 34.06 253 LEU C C 1
ATOM 5934 O O . LEU C 1 253 ? 104.314 56.018 182.878 1.00 34.47 253 LEU C O 1
ATOM 5939 N N . GLY C 1 254 ? 104.806 54.189 181.682 1.00 34.92 254 GLY C N 1
ATOM 5940 C CA . GLY C 1 254 ? 105.798 54.905 180.895 1.00 35.94 254 GLY C CA 1
ATOM 5941 C C . GLY C 1 254 ? 106.981 55.318 181.767 1.00 36.78 254 GLY C C 1
ATOM 5942 O O . GLY C 1 254 ? 107.415 54.551 182.649 1.00 36.27 254 GLY C O 1
ATOM 5943 N N . ALA C 1 255 ? 107.492 56.533 181.548 1.00 37.40 255 ALA C N 1
ATOM 5944 C CA . ALA C 1 255 ? 108.690 56.970 182.288 1.00 38.36 255 ALA C CA 1
ATOM 5945 C C . ALA C 1 255 ? 108.503 56.930 183.813 1.00 38.49 255 ALA C C 1
ATOM 5946 O O . ALA C 1 255 ? 109.483 56.801 184.539 1.00 39.00 255 ALA C O 1
ATOM 5948 N N . GLU C 1 256 ? 107.254 57.001 184.279 1.00 38.31 256 GLU C N 1
ATOM 5949 C CA . GLU C 1 256 ? 106.941 56.883 185.718 1.00 38.83 256 GLU C CA 1
ATOM 5950 C C . GLU C 1 256 ? 107.029 55.429 186.234 1.00 37.70 256 GLU C C 1
ATOM 5951 O O . GLU C 1 256 ? 106.817 55.181 187.419 1.00 37.15 256 GLU C O 1
ATOM 5957 N N . GLY C 1 257 ? 107.324 54.477 185.343 1.00 36.91 257 GLY C N 1
ATOM 5958 C CA . GLY C 1 257 ? 107.405 53.055 185.715 1.00 35.26 257 GLY C CA 1
ATOM 5959 C C . GLY C 1 257 ? 106.057 52.357 185.778 1.00 34.44 257 GLY C C 1
ATOM 5960 O O . GLY C 1 257 ? 105.332 52.316 184.795 1.00 34.53 257 GLY C O 1
ATOM 5961 N N . ALA C 1 258 ? 105.708 51.802 186.938 1.00 33.61 258 ALA C N 1
ATOM 5962 C CA . ALA C 1 258 ? 104.523 50.937 187.046 1.00 32.29 258 ALA C CA 1
ATOM 5963 C C . ALA C 1 258 ? 103.912 50.871 188.431 1.00 31.54 258 ALA C C 1
ATOM 5964 O O . ALA C 1 258 ? 104.598 50.971 189.437 1.00 32.06 258 ALA C O 1
ATOM 5966 N N . TYR C 1 259 ? 102.610 50.687 188.476 1.00 30.50 259 TYR C N 1
ATOM 5967 C CA . TYR C 1 259 ? 101.952 50.362 189.708 1.00 29.69 259 TYR C CA 1
ATOM 5968 C C . TYR C 1 259 ? 101.582 48.897 189.617 1.00 29.73 259 TYR C C 1
ATOM 5969 O O . TYR C 1 259 ? 101.269 48.386 188.530 1.00 29.41 259 TYR C O 1
ATOM 5978 N N . PHE C 1 260 ? 101.638 48.208 190.750 1.00 29.90 260 PHE C N 1
ATOM 5979 C CA . PHE C 1 260 ? 101.145 46.831 190.823 1.00 29.81 260 PHE C CA 1
ATOM 5980 C C . PHE C 1 260 ? 100.249 46.744 192.019 1.00 30.73 260 PHE C C 1
ATOM 5981 O O . PHE C 1 260 ? 100.368 47.552 192.939 1.00 31.36 260 PHE C O 1
ATOM 5989 N N . ASP C 1 261 ? 99.384 45.740 191.991 1.00 31.52 261 ASP C N 1
ATOM 5990 C CA . ASP C 1 261 ? 98.298 45.528 192.927 1.00 31.99 261 ASP C CA 1
ATOM 5991 C C . ASP C 1 261 ? 98.107 44.036 192.922 1.00 32.46 261 ASP C C 1
ATOM 5992 O O . ASP C 1 261 ? 97.667 43.460 191.931 1.00 32.40 261 ASP C O 1
ATOM 5997 N N . GLY C 1 262 ? 98.443 43.388 194.020 1.00 33.41 262 GLY C N 1
ATOM 5998 C CA . GLY C 1 262 ? 98.235 41.965 194.061 1.00 34.22 262 GLY C CA 1
ATOM 5999 C C . GLY C 1 262 ? 97.813 41.448 195.393 1.00 34.73 262 GLY C C 1
ATOM 6000 O O . GLY C 1 262 ? 97.736 42.189 196.368 1.00 34.97 262 GLY C O 1
ATOM 6001 N N . GLU C 1 263 ? 97.533 40.152 195.401 1.00 35.66 263 GLU C N 1
ATOM 6002 C CA . GLU C 1 263 ? 97.313 39.357 196.611 1.00 36.02 263 GLU C CA 1
ATOM 6003 C C . GLU C 1 263 ? 98.250 39.704 197.746 1.00 35.38 263 GLU C C 1
ATOM 6004 O O . GLU C 1 263 ? 97.771 39.895 198.869 1.00 35.79 263 GLU C O 1
ATOM 6010 N N . ALA C 1 264 ? 99.558 39.783 197.465 1.00 34.28 264 ALA C N 1
ATOM 6011 C CA . ALA C 1 264 ? 100.563 40.154 198.491 1.00 33.83 264 ALA C CA 1
ATOM 6012 C C . ALA C 1 264 ? 100.448 41.610 198.976 1.00 34.05 264 ALA C C 1
ATOM 6013 O O . ALA C 1 264 ? 100.986 41.942 200.033 1.00 34.26 264 ALA C O 1
ATOM 6015 N N . GLY C 1 265 ? 99.752 42.460 198.203 1.00 34.52 265 GLY C N 1
ATOM 6016 C CA . GLY C 1 265 ? 99.695 43.919 198.423 1.00 34.66 265 GLY C CA 1
ATOM 6017 C C . GLY C 1 265 ? 99.922 44.737 197.161 1.00 34.92 265 GLY C C 1
ATOM 6018 O O . GLY C 1 265 ? 99.891 44.182 196.060 1.00 35.51 265 GLY C O 1
ATOM 6019 N N . SER C 1 266 ? 100.157 46.047 197.320 1.00 34.74 266 SER C N 1
ATOM 6020 C CA . SER C 1 266 ? 100.331 46.989 196.195 1.00 34.55 266 SER C CA 1
ATOM 6021 C C . SER C 1 266 ? 101.586 47.819 196.355 1.00 35.08 266 SER C C 1
ATOM 6022 O O . SER C 1 266 ? 102.204 47.820 197.414 1.00 35.91 266 SER C O 1
ATOM 6025 N N . GLY C 1 267 ? 101.938 48.571 195.322 1.00 35.49 267 GLY C N 1
ATOM 6026 C CA . GLY C 1 267 ? 103.095 49.450 195.387 1.00 36.25 267 GLY C CA 1
ATOM 6027 C C . GLY C 1 267 ? 103.393 50.099 194.056 1.00 36.45 267 GLY C C 1
ATOM 6028 O O . GLY C 1 267 ? 102.667 49.884 193.105 1.00 36.83 267 GLY C O 1
ATOM 6029 N N . ARG C 1 268 ? 104.441 50.912 194.006 1.00 37.02 268 ARG C N 1
ATOM 6030 C CA . ARG C 1 268 ? 104.938 51.488 192.765 1.00 38.49 268 ARG C CA 1
ATOM 6031 C C . ARG C 1 268 ? 106.387 51.142 192.620 1.00 39.10 268 ARG C C 1
ATOM 6032 O O . ARG C 1 268 ? 107.103 51.063 193.602 1.00 38.80 268 ARG C O 1
ATOM 6040 N N . VAL C 1 269 ? 106.816 50.967 191.375 1.00 40.50 269 VAL C N 1
ATOM 6041 C CA . VAL C 1 269 ? 108.209 50.732 191.057 1.00 41.47 269 VAL C CA 1
ATOM 6042 C C . VAL C 1 269 ? 108.649 51.855 190.134 1.00 43.05 269 VAL C C 1
ATOM 6043 O O . VAL C 1 269 ? 107.935 52.188 189.198 1.00 43.80 269 VAL C O 1
ATOM 6047 N N . ALA C 1 270 ? 109.812 52.434 190.431 1.00 44.75 270 ALA C N 1
ATOM 6048 C CA . ALA C 1 270 ? 110.308 53.666 189.823 1.00 46.51 270 ALA C CA 1
ATOM 6049 C C . ALA C 1 270 ? 110.215 53.758 188.311 1.00 48.20 270 ALA C C 1
ATOM 6050 O O . ALA C 1 270 ? 109.514 54.632 187.781 1.00 48.96 270 ALA C O 1
ATOM 6052 N N . GLY C 1 271 ? 110.934 52.888 187.609 1.00 49.11 271 GLY C N 1
ATOM 6053 C CA . GLY C 1 271 ? 111.162 53.134 186.191 1.00 50.84 271 GLY C CA 1
ATOM 6054 C C . GLY C 1 271 ? 112.530 53.755 185.945 1.00 52.00 271 GLY C C 1
ATOM 6055 O O . GLY C 1 271 ? 113.070 54.454 186.800 1.00 51.38 271 GLY C O 1
ATOM 6056 N N . PHE C 1 272 ? 113.080 53.479 184.761 1.00 53.53 272 PHE C N 1
ATOM 6057 C CA . PHE C 1 272 ? 114.440 53.882 184.389 1.00 54.95 272 PHE C CA 1
ATOM 6058 C C . PHE C 1 272 ? 114.445 55.087 183.432 1.00 56.22 272 PHE C C 1
ATOM 6059 O O . PHE C 1 272 ? 113.371 55.597 183.052 1.00 56.16 272 PHE C O 1
ATOM 6067 N N . PRO C 1 273 ? 115.646 55.556 183.041 1.00 57.48 273 PRO C N 1
ATOM 6068 C CA . PRO C 1 273 ? 115.610 56.979 182.718 1.00 58.27 273 PRO C CA 1
ATOM 6069 C C . PRO C 1 273 ? 115.575 57.412 181.239 1.00 58.95 273 PRO C C 1
ATOM 6070 O O . PRO C 1 273 ? 115.127 58.540 180.960 1.00 59.30 273 PRO C O 1
ATOM 6074 N N . VAL C 1 274 ? 116.013 56.565 180.305 1.00 59.36 274 VAL C N 1
ATOM 6075 C CA . VAL C 1 274 ? 116.015 56.956 178.877 1.00 60.01 274 VAL C CA 1
ATOM 6076 C C . VAL C 1 274 ? 116.961 58.158 178.658 1.00 60.35 274 VAL C C 1
ATOM 6077 O O . VAL C 1 274 ? 117.396 58.459 177.535 1.00 60.83 274 VAL C O 1
ATOM 6081 N N . GLY C 1 282 ? 106.947 49.349 171.303 1.00 36.51 282 GLY C N 1
ATOM 6082 C CA . GLY C 1 282 ? 107.282 47.992 171.740 1.00 36.68 282 GLY C CA 1
ATOM 6083 C C . GLY C 1 282 ? 107.968 47.905 173.098 1.00 37.16 282 GLY C C 1
ATOM 6084 O O . GLY C 1 282 ? 108.671 46.932 173.403 1.00 37.98 282 GLY C O 1
ATOM 6085 N N . ALA C 1 283 ? 107.781 48.924 173.932 1.00 36.81 283 ALA C N 1
ATOM 6086 C CA . ALA C 1 283 ? 108.301 48.896 175.294 1.00 35.58 283 ALA C CA 1
ATOM 6087 C C . ALA C 1 283 ? 107.401 48.027 176.157 1.00 34.99 283 ALA C C 1
ATOM 6088 O O . ALA C 1 283 ? 107.839 47.503 177.180 1.00 35.43 283 ALA C O 1
ATOM 6090 N N . GLY C 1 284 ? 106.136 47.915 175.750 1.00 33.99 284 GLY C N 1
ATOM 6091 C CA . GLY C 1 284 ? 105.143 47.115 176.445 1.00 32.49 284 GLY C CA 1
ATOM 6092 C C . GLY C 1 284 ? 105.482 45.659 176.251 1.00 31.79 284 GLY C C 1
ATOM 6093 O O . GLY C 1 284 ? 105.266 44.818 177.142 1.00 32.08 284 GLY C O 1
ATOM 6094 N N . ASP C 1 285 ? 106.050 45.359 175.097 1.00 30.63 285 ASP C N 1
ATOM 6095 C CA . ASP C 1 285 ? 106.539 44.017 174.850 1.00 30.44 285 ASP C CA 1
ATOM 6096 C C . ASP C 1 285 ? 107.697 43.693 175.808 1.00 29.24 285 ASP C C 1
ATOM 6097 O O . ASP C 1 285 ? 107.693 42.654 176.486 1.00 29.27 285 ASP C O 1
ATOM 6102 N N . GLY C 1 286 ? 108.668 44.594 175.888 1.00 27.33 286 GLY C N 1
ATOM 6103 C CA . GLY C 1 286 ? 109.772 44.402 176.810 1.00 25.52 286 GLY C CA 1
ATOM 6104 C C . GLY C 1 286 ? 109.258 44.366 178.228 1.00 24.57 286 GLY C C 1
ATOM 6105 O O . GLY C 1 286 ? 109.694 43.541 179.074 1.00 24.44 286 GLY C O 1
ATOM 6106 N N . PHE C 1 287 ? 108.305 45.238 178.514 1.00 23.24 287 PHE C N 1
ATOM 6107 C CA . PHE C 1 287 ? 107.809 45.243 179.861 1.00 22.51 287 PHE C CA 1
ATOM 6108 C C . PHE C 1 287 ? 107.254 43.893 180.240 1.00 21.46 287 PHE C C 1
ATOM 6109 O O . PHE C 1 287 ? 107.500 43.414 181.347 1.00 21.78 287 PHE C O 1
ATOM 6117 N N . ALA C 1 288 ? 106.539 43.263 179.317 1.00 20.46 288 ALA C N 1
ATOM 6118 C CA . ALA C 1 288 ? 105.891 41.981 179.611 1.00 19.60 288 ALA C CA 1
ATOM 6119 C C . ALA C 1 288 ? 106.866 40.820 179.681 1.00 19.12 288 ALA C C 1
ATOM 6120 O O . ALA C 1 288 ? 106.672 39.870 180.476 1.00 17.22 288 ALA C O 1
ATOM 6122 N N . VAL C 1 289 ? 107.904 40.895 178.835 1.00 19.50 289 VAL C N 1
ATOM 6123 C CA . VAL C 1 289 ? 109.003 39.896 178.858 1.00 20.03 289 VAL C CA 1
ATOM 6124 C C . VAL C 1 289 ? 109.619 39.866 180.260 1.00 20.13 289 VAL C C 1
ATOM 6125 O O . VAL C 1 289 ? 109.674 38.808 180.898 1.00 20.24 289 VAL C O 1
ATOM 6129 N N . GLY C 1 290 ? 110.004 41.039 180.757 1.00 20.36 290 GLY C N 1
ATOM 6130 C CA . GLY C 1 290 ? 110.485 41.176 182.136 1.00 21.02 290 GLY C CA 1
ATOM 6131 C C . GLY C 1 290 ? 109.571 40.662 183.245 1.00 21.21 290 GLY C C 1
ATOM 6132 O O . GLY C 1 290 ? 109.964 39.768 183.997 1.00 22.08 290 GLY C O 1
ATOM 6133 N N . VAL C 1 291 ? 108.358 41.201 183.364 1.00 21.07 291 VAL C N 1
ATOM 6134 C CA . VAL C 1 291 ? 107.454 40.728 184.434 1.00 20.91 291 VAL C CA 1
ATOM 6135 C C . VAL C 1 291 ? 107.228 39.230 184.392 1.00 21.16 291 VAL C C 1
ATOM 6136 O O . VAL C 1 291 ? 107.381 38.583 185.423 1.00 22.50 291 VAL C O 1
ATOM 6140 N N . ILE C 1 292 ? 106.863 38.686 183.225 1.00 20.81 292 ILE C N 1
ATOM 6141 C CA . ILE C 1 292 ? 106.581 37.253 183.090 1.00 21.06 292 ILE C CA 1
ATOM 6142 C C . ILE C 1 292 ? 107.791 36.369 183.440 1.00 21.69 292 ILE C C 1
ATOM 6143 O O . ILE C 1 292 ? 107.654 35.388 184.208 1.00 20.67 292 ILE C O 1
ATOM 6148 N N . SER C 1 293 ? 108.962 36.724 182.885 1.00 22.43 293 SER C N 1
ATOM 6149 C CA . SER C 1 293 ? 110.192 35.969 183.152 1.00 23.39 293 SER C CA 1
ATOM 6150 C C . SER C 1 293 ? 110.574 36.001 184.634 1.00 23.53 293 SER C C 1
ATOM 6151 O O . SER C 1 293 ? 110.748 34.942 185.239 1.00 23.11 293 SER C O 1
ATOM 6154 N N . ALA C 1 294 ? 110.653 37.194 185.231 1.00 24.05 294 ALA C N 1
ATOM 6155 C CA . ALA C 1 294 ? 110.928 37.279 186.661 1.00 25.00 294 ALA C CA 1
ATOM 6156 C C . ALA C 1 294 ? 110.023 36.394 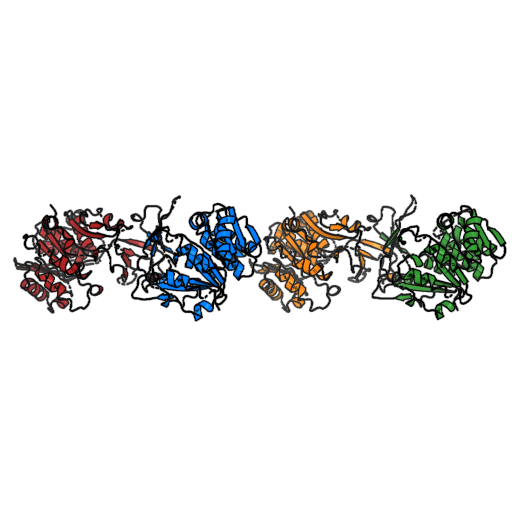187.518 1.00 25.60 294 ALA C C 1
ATOM 6157 O O . ALA C 1 294 ? 110.504 35.616 188.318 1.00 26.10 294 ALA C O 1
ATOM 6159 N N . LEU C 1 295 ? 108.722 36.486 187.335 1.00 26.73 295 LEU C N 1
ATOM 6160 C CA . LEU C 1 295 ? 107.781 35.648 188.084 1.00 28.31 295 LEU C CA 1
ATOM 6161 C C . LEU C 1 295 ? 107.986 34.140 187.855 1.00 28.99 295 LEU C C 1
ATOM 6162 O O . LEU C 1 295 ? 107.705 33.315 188.711 1.00 29.05 295 LEU C O 1
ATOM 6167 N N . LEU C 1 296 ? 108.458 33.785 186.675 1.00 30.10 296 LEU C N 1
ATOM 6168 C CA . LEU C 1 296 ? 108.683 32.394 186.359 1.00 31.09 296 LEU C CA 1
ATOM 6169 C C . LEU C 1 296 ? 110.041 31.963 186.897 1.00 32.04 296 LEU C C 1
ATOM 6170 O O . LEU C 1 296 ? 110.263 30.790 187.184 1.00 32.20 296 LEU C O 1
ATOM 6175 N N . ASP C 1 297 ? 110.944 32.929 187.036 1.00 33.39 297 ASP C N 1
ATOM 6176 C CA . ASP C 1 297 ? 112.238 32.715 187.686 1.00 34.48 297 ASP C CA 1
ATOM 6177 C C . ASP C 1 297 ? 112.033 32.514 189.205 1.00 34.86 297 ASP C C 1
ATOM 6178 O O . ASP C 1 297 ? 112.950 32.050 189.920 1.00 35.34 297 ASP C O 1
ATOM 6183 N N . GLY C 1 298 ? 110.827 32.865 189.682 1.00 34.34 298 GLY C N 1
ATOM 6184 C CA . GLY C 1 298 ? 110.459 32.725 191.088 1.00 33.52 298 GLY C CA 1
ATOM 6185 C C . GLY C 1 298 ? 110.714 33.975 191.910 1.00 33.06 298 GLY C C 1
ATOM 6186 O O . GLY C 1 298 ? 110.738 33.909 193.143 1.00 33.61 298 GLY C O 1
ATOM 6187 N N . LEU C 1 299 ? 110.892 35.112 191.249 1.00 31.94 299 LEU C N 1
ATOM 6188 C CA . LEU C 1 299 ? 111.118 36.370 191.966 1.00 31.57 299 LEU C CA 1
ATOM 6189 C C . LEU C 1 299 ? 109.810 36.985 192.385 1.00 30.80 299 LEU C C 1
ATOM 6190 O O . LEU C 1 299 ? 108.812 36.782 191.734 1.00 31.35 299 LEU C O 1
ATOM 6195 N N . GLY C 1 300 ? 109.834 37.746 193.473 1.00 30.59 300 GLY C N 1
ATOM 6196 C CA . GLY C 1 300 ? 108.643 38.394 193.998 1.00 29.77 300 GLY C CA 1
ATOM 6197 C C . GLY C 1 300 ? 108.184 39.500 193.077 1.00 29.15 300 GLY C C 1
ATOM 6198 O O . GLY C 1 300 ? 108.916 39.932 192.193 1.00 28.87 300 GLY C O 1
ATOM 6199 N N . VAL C 1 301 ? 106.971 39.972 193.301 1.00 28.79 301 VAL C N 1
ATOM 6200 C CA . VAL C 1 301 ? 106.365 40.929 192.412 1.00 28.52 301 VAL C CA 1
ATOM 6201 C C . VAL C 1 301 ? 107.219 42.186 192.177 1.00 29.26 301 VAL C C 1
ATOM 6202 O O . VAL C 1 301 ? 107.524 42.482 191.024 1.00 29.48 301 VAL C O 1
ATOM 6206 N N . PRO C 1 302 ? 107.656 42.914 193.239 1.00 30.03 302 PRO C N 1
ATOM 6207 C CA . PRO C 1 302 ? 108.418 44.169 192.950 1.00 30.17 302 PRO C CA 1
ATOM 6208 C C . PRO C 1 302 ? 109.721 43.983 192.160 1.00 30.36 302 PRO C C 1
ATOM 6209 O O . PRO C 1 302 ? 110.090 44.858 191.388 1.00 30.14 302 PRO C O 1
ATOM 6213 N N . GLU C 1 303 ? 110.406 42.865 192.339 1.00 31.17 303 GLU C N 1
ATOM 6214 C CA . GLU C 1 303 ? 111.637 42.634 191.587 1.00 32.95 303 GLU C CA 1
ATOM 6215 C C . GLU C 1 303 ? 111.325 42.458 190.101 1.00 32.39 303 GLU C C 1
ATOM 6216 O O . GLU C 1 303 ? 112.096 42.917 189.220 1.00 32.58 303 GLU C O 1
ATOM 6222 N N . ALA C 1 304 ? 110.168 41.830 189.855 1.00 31.09 304 ALA C N 1
ATOM 6223 C CA . ALA C 1 304 ? 109.684 41.482 188.534 1.00 29.47 304 ALA C CA 1
ATOM 6224 C C . ALA C 1 304 ? 109.215 42.687 187.788 1.00 28.79 304 ALA C C 1
ATOM 6225 O O . ALA C 1 304 ? 109.374 42.764 186.558 1.00 28.83 304 ALA C O 1
ATOM 6227 N N . VAL C 1 305 ? 108.629 43.627 188.515 1.00 27.60 305 VAL C N 1
ATOM 6228 C CA . VAL C 1 305 ? 108.137 44.829 187.872 1.00 27.14 305 VAL C CA 1
ATOM 6229 C C . VAL C 1 305 ? 109.286 45.709 187.465 1.00 27.26 305 VAL C C 1
ATOM 6230 O O . VAL C 1 305 ? 109.194 46.406 186.468 1.00 27.62 305 VAL C O 1
ATOM 6234 N N . LYS C 1 306 ? 110.377 45.683 188.219 1.00 27.39 306 LYS C N 1
ATOM 6235 C CA . LYS C 1 306 ? 111.498 46.542 187.866 1.00 27.39 306 LYS C CA 1
ATOM 6236 C C . LYS C 1 306 ? 112.260 45.915 186.696 1.00 26.37 306 LYS C C 1
ATOM 6237 O O . LYS C 1 306 ? 112.769 46.636 185.803 1.00 26.12 306 LYS C O 1
ATOM 6243 N N . ARG C 1 307 ? 112.291 44.582 186.670 1.00 25.23 307 ARG C N 1
ATOM 6244 C CA . ARG C 1 307 ? 112.787 43.895 185.457 1.00 25.08 307 ARG C CA 1
ATOM 6245 C C . ARG C 1 307 ? 112.003 44.413 184.231 1.00 24.62 307 ARG C C 1
ATOM 6246 O O . ARG C 1 307 ? 112.575 45.021 183.346 1.00 24.81 307 ARG C O 1
ATOM 6254 N N . GLY C 1 308 ? 110.693 44.215 184.237 1.00 24.09 308 GLY C N 1
ATOM 6255 C CA . GLY C 1 308 ? 109.839 44.733 183.218 1.00 24.09 308 GLY C CA 1
ATOM 6256 C C . GLY C 1 308 ? 110.214 46.143 182.897 1.00 24.53 308 GLY C C 1
ATOM 6257 O O . GLY C 1 308 ? 110.326 46.530 181.726 1.00 24.45 308 GLY C O 1
ATOM 6258 N N . ALA C 1 309 ? 110.419 46.925 183.936 1.00 25.28 309 ALA C N 1
ATOM 6259 C CA . ALA C 1 309 ? 110.688 48.331 183.725 1.00 26.66 309 ALA C CA 1
ATOM 6260 C C . ALA C 1 309 ? 112.085 48.512 183.137 1.00 27.13 309 ALA C C 1
ATOM 6261 O O . ALA C 1 309 ? 112.285 49.382 182.302 1.00 27.24 309 ALA C O 1
ATOM 6263 N N . TRP C 1 310 ? 113.044 47.681 183.523 1.00 27.90 310 TRP C N 1
ATOM 6264 C CA . TRP C 1 310 ? 114.359 47.820 182.885 1.00 29.31 310 TRP C CA 1
ATOM 6265 C C . TRP C 1 310 ? 114.309 47.435 181.395 1.00 29.17 310 TRP C C 1
ATOM 6266 O O . TRP C 1 310 ? 114.639 48.247 180.517 1.00 28.80 310 TRP C O 1
ATOM 6277 N N . ILE C 1 311 ? 113.849 46.213 181.118 1.00 29.24 311 ILE C N 1
ATOM 6278 C CA . ILE C 1 311 ? 113.654 45.759 179.748 1.00 29.20 311 ILE C CA 1
ATOM 6279 C C . ILE C 1 311 ? 112.755 46.699 178.976 1.00 30.24 311 ILE C C 1
ATOM 6280 O O . ILE C 1 311 ? 112.959 46.915 177.801 1.00 30.96 311 ILE C O 1
ATOM 6285 N N . GLY C 1 312 ? 111.771 47.277 179.634 1.00 31.69 312 GLY C N 1
ATOM 6286 C CA . GLY C 1 312 ? 110.911 48.240 178.965 1.00 34.21 312 GLY C CA 1
ATOM 6287 C C . GLY C 1 312 ? 111.671 49.448 178.470 1.00 35.82 312 GLY C C 1
ATOM 6288 O O . GLY C 1 312 ? 111.645 49.756 177.281 1.00 36.16 312 GLY C O 1
ATOM 6289 N N . ALA C 1 313 ? 112.351 50.130 179.385 1.00 37.68 313 ALA C N 1
ATOM 6290 C CA . ALA C 1 313 ? 113.190 51.287 179.047 1.00 39.74 313 ALA C CA 1
ATOM 6291 C C . ALA C 1 313 ? 114.271 50.949 177.998 1.00 41.42 313 ALA C C 1
ATOM 6292 O O . ALA C 1 313 ? 114.438 51.659 176.994 1.00 41.74 313 ALA C O 1
ATOM 6294 N N . ARG C 1 314 ? 114.989 49.856 178.224 1.00 43.33 314 ARG C N 1
ATOM 6295 C CA . ARG C 1 314 ? 115.958 49.400 177.256 1.00 45.33 314 ARG C CA 1
ATOM 6296 C C . ARG C 1 314 ? 115.326 49.376 175.864 1.00 46.53 314 ARG C C 1
ATOM 6297 O O . ARG C 1 314 ? 115.850 50.001 174.919 1.00 46.81 314 ARG C O 1
ATOM 6305 N N . ALA C 1 315 ? 114.185 48.691 175.747 1.00 47.69 315 ALA C N 1
ATOM 6306 C CA . ALA C 1 315 ? 113.538 48.503 174.443 1.00 48.67 315 ALA C CA 1
ATOM 6307 C C . ALA C 1 315 ? 113.097 49.788 173.744 1.00 49.40 315 ALA C C 1
ATOM 6308 O O . ALA C 1 315 ? 113.115 49.822 172.517 1.00 49.81 315 ALA C O 1
ATOM 6310 N N . VAL C 1 316 ? 112.740 50.834 174.505 1.00 50.19 316 VAL C N 1
ATOM 6311 C CA . VAL C 1 316 ? 112.201 52.087 173.930 1.00 51.24 316 VAL C CA 1
ATOM 6312 C C . VAL C 1 316 ? 113.243 53.026 173.313 1.00 51.92 316 VAL C C 1
ATOM 6313 O O . VAL C 1 316 ? 112.881 54.094 172.780 1.00 52.17 316 VAL C O 1
ATOM 6315 N N . GLN C 1 317 ? 114.521 52.626 173.373 1.00 52.33 317 GLN C N 1
ATOM 6316 C CA . GLN C 1 317 ? 115.665 53.470 172.947 1.00 52.19 317 GLN C CA 1
ATOM 6317 C C . GLN C 1 317 ? 116.373 52.945 171.688 1.00 52.10 317 GLN C C 1
ATOM 6318 O O . GLN C 1 317 ? 116.090 51.841 171.206 1.00 51.94 317 GLN C O 1
ATOM 6320 N N . GLY C 1 324 ? 116.800 43.880 169.655 1.00 45.99 324 GLY C N 1
ATOM 6321 C CA . GLY C 1 324 ? 117.412 44.627 170.759 1.00 46.03 324 GLY C CA 1
ATOM 6322 C C . GLY C 1 324 ? 116.779 44.317 172.122 1.00 46.05 324 GLY C C 1
ATOM 6323 O O . GLY C 1 324 ? 116.789 45.163 173.059 1.00 46.28 324 GLY C O 1
ATOM 6324 N N . LEU C 1 325 ? 116.198 43.120 172.243 1.00 44.82 325 LEU C N 1
ATOM 6325 C CA . LEU C 1 325 ? 115.598 42.696 173.516 1.00 43.25 325 LEU C CA 1
ATOM 6326 C C . LEU C 1 325 ? 116.645 41.791 174.140 1.00 42.55 325 LEU C C 1
ATOM 6327 O O . LEU C 1 325 ? 117.198 40.959 173.433 1.00 42.59 325 LEU C O 1
ATOM 6332 N N . PRO C 1 326 ? 116.964 41.983 175.439 1.00 42.31 326 PRO C N 1
ATOM 6333 C CA . PRO C 1 326 ? 118.163 41.445 176.127 1.00 42.35 326 PRO C CA 1
ATOM 6334 C C . PRO C 1 326 ? 118.322 39.954 176.320 1.00 42.51 326 PRO C C 1
ATOM 6335 O O . PRO C 1 326 ? 117.365 39.237 176.532 1.00 42.76 326 PRO C O 1
ATOM 6339 N N . THR C 1 327 ? 119.576 39.537 176.256 1.00 43.36 327 THR C N 1
ATOM 6340 C CA . THR C 1 327 ? 120.056 38.224 176.632 1.00 44.29 327 THR C CA 1
ATOM 6341 C C . THR C 1 327 ? 120.053 38.100 178.139 1.00 44.30 327 THR C C 1
ATOM 6342 O O . THR C 1 327 ? 120.133 39.088 178.863 1.00 44.35 327 THR C O 1
ATOM 6346 N N . ARG C 1 328 ? 119.974 36.871 178.610 1.00 44.81 328 ARG C N 1
ATOM 6347 C CA . ARG C 1 328 ? 120.224 36.557 180.003 1.00 45.81 328 ARG C CA 1
ATOM 6348 C C . ARG C 1 328 ? 121.486 37.252 180.495 1.00 46.49 328 ARG C C 1
ATOM 6349 O O . ARG C 1 328 ? 121.505 37.841 181.591 1.00 46.82 328 ARG C O 1
ATOM 6357 N N . ALA C 1 329 ? 122.538 37.147 179.686 1.00 46.86 329 ALA C N 1
ATOM 6358 C CA . ALA C 1 329 ? 123.799 37.795 179.973 1.00 47.34 329 ALA C CA 1
ATOM 6359 C C . ALA C 1 329 ? 123.619 39.314 180.112 1.00 47.55 329 ALA C C 1
ATOM 6360 O O . ALA C 1 329 ? 123.866 39.859 181.195 1.00 48.02 329 ALA C O 1
ATOM 6362 N N . GLU C 1 330 ? 123.173 40.001 179.057 1.00 47.63 330 GLU C N 1
ATOM 6363 C CA . GLU C 1 330 ? 122.934 41.451 179.177 1.00 47.58 330 GLU C CA 1
ATOM 6364 C C . GLU C 1 330 ? 122.132 41.747 180.427 1.00 47.52 330 GLU C C 1
ATOM 6365 O O . GLU C 1 330 ? 122.326 42.777 181.063 1.00 47.47 330 GLU C O 1
ATOM 6371 N N . LEU C 1 331 ? 121.239 40.853 180.770 1.00 47.49 331 LEU C N 1
ATOM 6372 C CA . LEU C 1 331 ? 120.441 41.098 181.927 1.00 47.34 331 LEU C CA 1
ATOM 6373 C C . LEU C 1 331 ? 121.252 41.088 183.156 1.00 47.40 331 LEU C C 1
ATOM 6374 O O . LEU C 1 331 ? 121.190 41.980 183.949 1.00 47.81 331 LEU C O 1
ATOM 6379 N N . ASN C 1 332 ? 122.087 40.097 183.274 1.00 47.38 332 ASN C N 1
ATOM 6380 C CA . ASN C 1 332 ? 122.747 39.849 184.521 1.00 47.48 332 ASN C CA 1
ATOM 6381 C C . ASN C 1 332 ? 123.667 41.002 184.904 1.00 47.59 332 ASN C C 1
ATOM 6382 O O . ASN C 1 332 ? 124.008 41.174 186.055 1.00 47.56 332 ASN C O 1
ATOM 6387 N N . ALA C 1 333 ? 124.011 41.822 183.934 1.00 47.09 333 ALA C N 1
ATOM 6388 C CA . ALA C 1 333 ? 124.808 42.966 184.197 1.00 46.93 333 ALA C CA 1
ATOM 6389 C C . ALA C 1 333 ? 123.976 44.109 184.745 1.00 47.26 333 ALA C C 1
ATOM 6390 O O . ALA 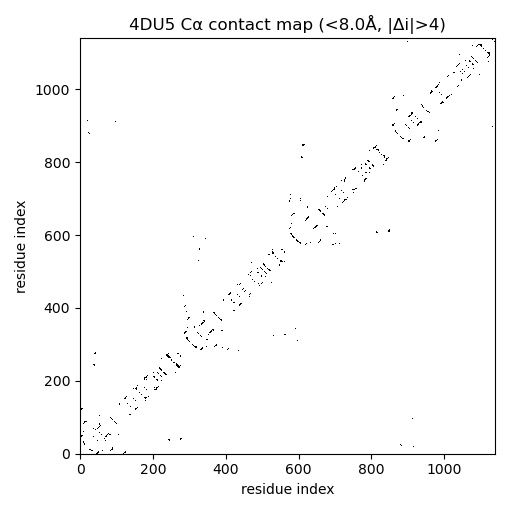C 1 333 ? 123.870 45.168 184.148 1.00 47.03 333 ALA C O 1
ATOM 6392 N N . ALA C 1 334 ? 123.417 43.863 185.926 1.00 47.27 334 ALA C N 1
ATOM 6393 C CA . ALA C 1 334 ? 122.833 44.862 186.893 1.00 46.98 334 ALA C CA 1
ATOM 6394 C C . ALA C 1 334 ? 121.826 44.217 187.879 1.00 47.05 334 ALA C C 1
ATOM 6395 O O . ALA C 1 334 ? 121.777 44.528 189.081 1.00 46.50 334 ALA C O 1
ATOM 6397 N N . ALA D 1 26 ? 50.072 58.895 41.777 1.00 29.22 26 ALA D N 1
ATOM 6398 C CA . ALA D 1 26 ? 50.373 59.319 43.194 1.00 29.61 26 ALA D CA 1
ATOM 6399 C C . ALA D 1 26 ? 51.638 58.709 43.809 1.00 29.72 26 ALA D C 1
ATOM 6400 O O . ALA D 1 26 ? 52.197 59.294 44.748 1.00 30.79 26 ALA D O 1
ATOM 6402 N N . LEU D 1 27 ? 52.073 57.552 43.288 1.00 28.86 27 LEU D N 1
ATOM 6403 C CA . LEU D 1 27 ? 52.983 56.618 43.982 1.00 27.37 27 LEU D CA 1
ATOM 6404 C C . LEU D 1 27 ? 53.412 55.525 43.018 1.00 26.43 27 LEU D C 1
ATOM 6405 O O . LEU D 1 27 ? 52.568 54.912 42.332 1.00 25.58 27 LEU D O 1
ATOM 6410 N N . ASP D 1 28 ? 54.726 55.281 42.964 1.00 25.13 28 ASP D N 1
ATOM 6411 C CA . ASP D 1 28 ? 55.305 54.268 42.074 1.00 23.61 28 ASP D CA 1
ATOM 6412 C C . ASP D 1 28 ? 55.028 52.821 42.481 1.00 22.49 28 ASP D C 1
ATOM 6413 O O . ASP D 1 28 ? 54.532 52.059 41.670 1.00 21.75 28 ASP D O 1
ATOM 6418 N N . VAL D 1 29 ? 55.331 52.451 43.730 1.00 21.66 29 VAL D N 1
ATOM 6419 C CA . VAL D 1 29 ? 55.307 51.046 44.163 1.00 21.04 29 VAL D CA 1
ATOM 6420 C C . VAL D 1 29 ? 54.734 50.946 45.552 1.00 20.38 29 VAL D C 1
ATOM 6421 O O . VAL D 1 29 ? 55.030 51.772 46.386 1.00 21.11 29 VAL D O 1
ATOM 6425 N N . ILE D 1 30 ? 53.933 49.923 45.806 1.00 19.56 30 ILE D N 1
ATOM 6426 C CA . ILE D 1 30 ? 53.491 49.621 47.146 1.00 19.10 30 ILE D CA 1
ATOM 6427 C C . ILE D 1 30 ? 53.888 48.193 47.531 1.00 19.07 30 ILE D C 1
ATOM 6428 O O . ILE D 1 30 ? 53.797 47.291 46.695 1.00 19.27 30 ILE D O 1
ATOM 6433 N N . THR D 1 31 ? 54.339 48.002 48.777 1.00 18.99 31 THR D N 1
ATOM 6434 C CA . THR D 1 31 ? 54.495 46.655 49.381 1.00 18.81 31 THR D CA 1
ATOM 6435 C C . THR D 1 31 ? 53.806 46.476 50.700 1.00 19.00 31 THR D C 1
ATOM 6436 O O . THR D 1 31 ? 53.750 47.395 51.527 1.00 18.54 31 THR D O 1
ATOM 6440 N N . PHE D 1 32 ? 53.324 45.250 50.886 1.00 19.38 32 PHE D N 1
ATOM 6441 C CA . PHE D 1 32 ? 52.829 44.780 52.152 1.00 20.27 32 PHE D CA 1
ATOM 6442 C C . PHE D 1 32 ? 53.855 43.801 52.724 1.00 21.49 32 PHE D C 1
ATOM 6443 O O . PHE D 1 32 ? 54.254 42.844 52.029 1.00 22.39 32 PHE D O 1
ATOM 6451 N N . GLY D 1 33 ? 54.260 44.027 53.978 1.00 21.69 33 GLY D N 1
ATOM 6452 C CA . GLY D 1 33 ? 55.044 43.065 54.744 1.00 22.12 33 GLY D CA 1
ATOM 6453 C C . GLY D 1 33 ? 55.359 43.473 56.195 1.00 23.19 33 GLY D C 1
ATOM 6454 O O . GLY D 1 33 ? 54.985 44.567 56.663 1.00 22.56 33 GLY D O 1
ATOM 6455 N N . GLU D 1 34 ? 56.058 42.571 56.891 1.00 23.26 34 GLU D N 1
ATOM 6456 C CA . GLU D 1 34 ? 56.516 42.762 58.252 1.00 23.48 34 GLU D CA 1
ATOM 6457 C C . GLU D 1 34 ? 57.975 43.281 58.343 1.00 23.74 34 GLU D C 1
ATOM 6458 O O . GLU D 1 34 ? 58.858 42.805 57.661 1.00 24.15 34 GLU D O 1
ATOM 6464 N N . ALA D 1 35 ? 58.219 44.257 59.195 1.00 24.19 35 ALA D N 1
ATOM 6465 C CA . ALA D 1 35 ? 59.577 44.623 59.533 1.00 24.91 35 ALA D CA 1
ATOM 6466 C C . ALA D 1 35 ? 59.839 44.246 60.990 1.00 25.79 35 ALA D C 1
ATOM 6467 O O . ALA D 1 35 ? 58.949 44.329 61.835 1.00 25.37 35 ALA D O 1
ATOM 6485 N N . LEU D 1 38 ? 66.292 43.943 64.300 1.00 28.09 38 LEU D N 1
ATOM 6486 C CA . LEU D 1 38 ? 67.352 42.969 64.342 1.00 26.67 38 LEU D CA 1
ATOM 6487 C C . LEU D 1 38 ? 68.407 43.414 65.366 1.00 26.40 38 LEU D C 1
ATOM 6488 O O . LEU D 1 38 ? 69.035 44.480 65.234 1.00 25.42 38 LEU D O 1
ATOM 6493 N N . LEU D 1 39 ? 68.564 42.587 66.399 1.00 25.99 39 LEU D N 1
ATOM 6494 C CA . LEU D 1 39 ? 69.670 42.723 67.342 1.00 25.81 39 LEU D CA 1
ATOM 6495 C C . LEU D 1 39 ? 70.847 41.820 66.932 1.00 25.82 39 LEU D C 1
ATOM 6496 O O . LEU D 1 39 ? 70.765 40.606 67.018 1.00 25.52 39 LEU D O 1
ATOM 6501 N N . VAL D 1 40 ? 71.917 42.439 66.448 1.00 26.35 40 VAL D N 1
ATOM 6502 C CA . VAL D 1 40 ? 73.133 41.734 66.071 1.00 27.23 40 VAL D CA 1
ATOM 6503 C C . VAL D 1 40 ? 74.138 41.758 67.208 1.00 28.08 40 VAL D C 1
ATOM 6504 O O . VAL D 1 40 ? 74.647 42.825 67.581 1.00 27.97 40 VAL D O 1
ATOM 6508 N N . ALA D 1 41 ? 74.428 40.567 67.735 1.00 29.29 41 ALA D N 1
ATOM 6509 C CA . ALA D 1 41 ? 75.481 40.329 68.751 1.00 29.89 41 ALA D CA 1
ATOM 6510 C C . ALA D 1 41 ? 76.750 41.179 68.605 1.00 30.47 41 ALA D C 1
ATOM 6511 O O . ALA D 1 41 ? 77.371 41.198 67.532 1.00 31.21 41 ALA D O 1
ATOM 6513 N N . ARG D 1 43 ? 80.524 40.677 68.895 1.00 46.59 43 ARG D N 1
ATOM 6514 C CA . ARG D 1 43 ? 81.380 39.587 69.372 1.00 46.97 43 ARG D CA 1
ATOM 6515 C C . ARG D 1 43 ? 80.685 38.222 69.276 1.00 47.02 43 ARG D C 1
ATOM 6516 O O . ARG D 1 43 ? 79.549 38.100 69.726 1.00 47.20 43 ARG D O 1
ATOM 6518 N N . PRO D 1 44 ? 81.385 37.188 68.731 1.00 47.05 44 PRO D N 1
ATOM 6519 C CA . PRO D 1 44 ? 80.830 35.884 68.296 1.00 46.77 44 PRO D CA 1
ATOM 6520 C C . PRO D 1 44 ? 80.612 34.835 69.400 1.00 46.38 44 PRO D C 1
ATOM 6521 O O . PRO D 1 44 ? 80.724 35.141 70.581 1.00 46.96 44 PRO D O 1
ATOM 6525 N N . GLY D 1 45 ? 80.305 33.605 68.999 1.00 45.60 45 GLY D N 1
ATOM 6526 C CA . GLY D 1 45 ? 79.810 32.588 69.912 1.00 44.56 45 GLY D CA 1
ATOM 6527 C C . GLY D 1 45 ? 78.293 32.407 69.839 1.00 44.28 45 GLY D C 1
ATOM 6528 O O . GLY D 1 45 ? 77.622 32.884 68.896 1.00 43.83 45 GLY D O 1
ATOM 6529 N N . PRO D 1 46 ? 77.734 31.707 70.836 1.00 43.63 46 PRO D N 1
ATOM 6530 C CA . PRO D 1 46 ? 76.299 31.523 70.925 1.00 43.29 46 PRO D CA 1
ATOM 6531 C C . PRO D 1 46 ? 75.613 32.780 71.464 1.00 43.15 46 PRO D C 1
ATOM 6532 O O . PRO D 1 46 ? 76.244 33.600 72.136 1.00 43.29 46 PRO D O 1
ATOM 6536 N N . LEU D 1 47 ? 74.326 32.931 71.167 1.00 43.03 47 LEU D N 1
ATOM 6537 C CA . LEU D 1 47 ? 73.624 34.183 71.456 1.00 42.81 47 LEU D CA 1
ATOM 6538 C C . LEU D 1 47 ? 73.522 34.441 72.935 1.00 43.29 47 LEU D C 1
ATOM 6539 O O . LEU D 1 47 ? 73.580 35.594 73.369 1.00 43.30 47 LEU D O 1
ATOM 6544 N N . GLU D 1 48 ? 73.391 33.357 73.701 1.00 43.73 48 GLU D N 1
ATOM 6545 C CA . GLU D 1 48 ? 73.228 33.462 75.141 1.00 44.01 48 GLU D CA 1
ATOM 6546 C C . GLU D 1 48 ? 74.448 34.070 75.795 1.00 44.30 48 GLU D C 1
ATOM 6547 O O . GLU D 1 48 ? 74.345 34.609 76.884 1.00 44.11 48 GLU D O 1
ATOM 6553 N N . HIS D 1 49 ? 75.589 34.010 75.114 1.00 45.03 49 HIS D N 1
ATOM 6554 C CA . HIS D 1 49 ? 76.845 34.443 75.711 1.00 46.06 49 HIS D CA 1
ATOM 6555 C C . HIS D 1 49 ? 77.211 35.879 75.373 1.00 46.00 49 HIS D C 1
ATOM 6556 O O . HIS D 1 49 ? 78.059 36.475 76.051 1.00 46.05 49 HIS D O 1
ATOM 6563 N N . ALA D 1 50 ? 76.551 36.441 74.359 1.00 45.71 50 ALA D N 1
ATOM 6564 C CA . ALA D 1 50 ? 76.827 37.817 73.927 1.00 45.50 50 ALA D CA 1
ATOM 6565 C C . ALA D 1 50 ? 76.406 38.831 74.975 1.00 45.29 50 ALA D C 1
ATOM 6566 O O . ALA D 1 50 ? 75.339 38.717 75.549 1.00 45.62 50 ALA D O 1
ATOM 6568 N N . GLU D 1 51 ? 77.238 39.829 75.228 1.00 45.16 51 GLU D N 1
ATOM 6569 C CA . GLU D 1 51 ? 76.888 40.849 76.213 1.00 45.00 51 GLU D CA 1
ATOM 6570 C C . GLU D 1 51 ? 76.302 42.072 75.524 1.00 44.92 51 GLU D C 1
ATOM 6571 O O . GLU D 1 51 ? 75.558 42.833 76.145 1.00 44.87 51 GLU D O 1
ATOM 6573 N N . ALA D 1 52 ? 76.621 42.252 74.242 1.00 44.75 52 ALA D N 1
ATOM 6574 C CA . ALA D 1 52 ? 76.178 43.454 73.518 1.00 44.97 52 ALA D CA 1
ATOM 6575 C C . ALA D 1 52 ? 75.551 43.222 72.142 1.00 44.94 52 ALA D C 1
ATOM 6576 O O . ALA D 1 52 ? 76.021 42.391 71.333 1.00 45.28 52 ALA D O 1
ATOM 6578 N N . PHE D 1 53 ? 74.505 44.001 71.878 1.00 44.54 53 PHE D N 1
ATOM 6579 C CA . PHE D 1 53 ? 73.808 43.972 70.595 1.00 43.68 53 PHE D CA 1
ATOM 6580 C C . PHE D 1 53 ? 73.712 45.339 69.958 1.00 43.06 53 PHE D C 1
ATOM 6581 O O . PHE D 1 53 ? 73.436 46.345 70.645 1.00 42.65 53 PHE D O 1
ATOM 6589 N N . HIS D 1 54 ? 73.913 45.359 68.640 1.00 42.60 54 HIS D N 1
ATOM 6590 C CA . HIS D 1 54 ? 73.574 46.526 67.798 1.00 42.50 54 HIS D CA 1
ATOM 6591 C C . HIS D 1 54 ? 72.210 46.405 67.099 1.00 40.89 54 HIS D C 1
ATOM 6592 O O . HIS D 1 54 ? 71.828 45.317 66.665 1.00 40.47 54 HIS D O 1
ATOM 6599 N N . LYS D 1 55 ? 71.487 47.521 67.001 1.00 39.28 55 LYS D N 1
ATOM 6600 C CA . LYS D 1 55 ? 70.240 47.551 66.244 1.00 37.85 55 LYS D CA 1
ATOM 6601 C C . LYS D 1 55 ? 70.526 47.532 64.769 1.00 36.67 55 LYS D C 1
ATOM 6602 O O . LYS D 1 55 ? 71.436 48.193 64.302 1.00 36.91 55 LYS D O 1
ATOM 6608 N N . ARG D 1 56 ? 69.772 46.730 64.041 1.00 35.38 56 ARG D N 1
ATOM 6609 C CA . ARG D 1 56 ? 69.614 46.932 62.615 1.00 33.93 56 ARG D CA 1
ATOM 6610 C C . ARG D 1 56 ? 68.104 46.815 62.373 1.00 33.16 56 ARG D C 1
ATOM 6611 O O . ARG D 1 56 ? 67.317 46.755 63.330 1.00 33.27 56 ARG D O 1
ATOM 6613 N N . THR D 1 57 ? 67.719 46.825 61.102 1.00 32.13 57 THR D N 1
ATOM 6614 C CA . THR D 1 57 ? 66.364 46.700 60.629 1.00 30.64 57 THR D CA 1
ATOM 6615 C C . THR D 1 57 ? 66.352 45.426 59.806 1.00 30.63 57 THR D C 1
ATOM 6616 O O . THR D 1 57 ? 67.350 45.135 59.125 1.00 29.95 57 THR D O 1
ATOM 6620 N N . ALA D 1 58 ? 65.250 44.664 59.872 1.00 30.04 58 ALA D N 1
ATOM 6621 C CA . ALA D 1 58 ? 65.066 43.465 59.039 1.00 29.64 58 ALA D CA 1
ATOM 6622 C C . ALA D 1 58 ? 63.654 43.358 58.493 1.00 29.88 58 ALA D C 1
ATOM 6623 O O . ALA D 1 58 ? 62.722 43.918 59.056 1.00 29.85 58 ALA D O 1
ATOM 6625 N N . GLY D 1 59 ? 63.508 42.613 57.397 1.00 30.12 59 GLY D N 1
ATOM 6626 C CA . GLY D 1 59 ? 62.232 42.433 56.711 1.00 29.76 59 GLY D CA 1
ATOM 6627 C C . GLY D 1 59 ? 62.483 42.348 55.215 1.00 29.79 59 GLY D C 1
ATOM 6628 O O . GLY D 1 59 ? 63.179 43.200 54.648 1.00 29.81 59 GLY D O 1
ATOM 6629 N N . ALA D 1 60 ? 61.918 41.323 54.573 1.00 29.65 60 ALA D N 1
ATOM 6630 C CA . ALA D 1 60 ? 62.124 41.084 53.137 1.00 29.17 60 ALA D CA 1
ATOM 6631 C C . ALA D 1 60 ? 61.558 42.187 52.253 1.00 28.86 60 ALA D C 1
ATOM 6632 O O . ALA D 1 60 ? 62.307 42.816 51.516 1.00 29.33 60 ALA D O 1
ATOM 6634 N N . GLU D 1 61 ? 60.252 42.421 52.313 1.00 27.79 61 GLU D N 1
ATOM 6635 C CA . GLU D 1 61 ? 59.666 43.469 51.491 1.00 27.18 61 GLU D CA 1
ATOM 6636 C C . GLU D 1 61 ? 60.225 44.873 51.755 1.00 26.36 61 GLU D C 1
ATOM 6637 O O . GLU D 1 61 ? 60.511 45.599 50.803 1.00 26.32 61 GLU D O 1
ATOM 6643 N N . THR D 1 62 ? 60.381 45.239 53.026 1.00 25.48 62 THR D N 1
ATOM 6644 C CA . THR D 1 62 ? 61.041 46.484 53.404 1.00 24.86 62 THR D CA 1
ATOM 6645 C C . THR D 1 62 ? 62.475 46.630 52.836 1.00 24.80 62 THR D C 1
ATOM 6646 O O . THR D 1 62 ? 62.911 47.743 52.584 1.00 24.34 62 THR D O 1
ATOM 6650 N N . ASN D 1 63 ? 63.213 45.538 52.619 1.00 24.63 63 ASN D N 1
ATOM 6651 C CA . ASN D 1 63 ? 64.515 45.716 51.985 1.00 25.26 63 ASN D CA 1
ATOM 6652 C C . ASN D 1 63 ? 64.364 46.146 50.538 1.00 24.92 63 ASN D C 1
ATOM 6653 O O . ASN D 1 63 ? 65.193 46.894 50.019 1.00 25.08 63 ASN D O 1
ATOM 6658 N N . VAL D 1 64 ? 63.313 45.670 49.874 1.00 24.16 64 VAL D N 1
ATOM 6659 C CA . VAL D 1 64 ? 63.086 46.087 48.508 1.00 23.25 64 VAL D CA 1
ATOM 6660 C C . VAL D 1 64 ? 62.570 47.527 48.523 1.00 23.34 64 VAL D C 1
ATOM 6661 O O . VAL D 1 64 ? 63.006 48.346 47.703 1.00 23.77 64 VAL D O 1
ATOM 6665 N N . ALA D 1 65 ? 61.684 47.833 49.476 1.00 22.99 65 ALA D N 1
ATOM 6666 C CA . ALA D 1 65 ? 61.194 49.191 49.714 1.00 22.84 65 ALA D CA 1
ATOM 6667 C C . ALA D 1 65 ? 62.352 50.182 49.760 1.00 23.12 65 ALA D C 1
ATOM 6668 O O . ALA D 1 65 ? 62.401 51.105 48.949 1.00 23.65 65 ALA D O 1
ATOM 6670 N N . ILE D 1 66 ? 63.296 49.968 50.672 1.00 23.13 66 ILE D N 1
ATOM 6671 C CA . ILE D 1 66 ? 64.498 50.797 50.771 1.00 22.99 66 ILE D CA 1
ATOM 6672 C C . ILE D 1 66 ? 65.286 50.893 49.471 1.00 23.17 66 ILE D C 1
ATOM 6673 O O . ILE D 1 66 ? 65.791 51.961 49.133 1.00 23.90 66 ILE D O 1
ATOM 6678 N N . GLY D 1 67 ? 65.399 49.807 48.735 1.00 22.26 67 GLY D N 1
ATOM 6679 C CA . GLY D 1 67 ? 66.142 49.877 47.499 1.00 23.41 67 GLY D CA 1
ATOM 6680 C C . GLY D 1 67 ? 65.539 50.870 46.528 1.00 24.52 67 GLY D C 1
ATOM 6681 O O . GLY D 1 67 ? 66.215 51.721 45.964 1.00 24.82 67 GLY D O 1
ATOM 6682 N N . LEU D 1 68 ? 64.242 50.740 46.322 1.00 25.73 68 LEU D N 1
ATOM 6683 C CA . LEU D 1 68 ? 63.509 51.597 45.395 1.00 25.71 68 LEU D CA 1
ATOM 6684 C C . LEU D 1 68 ? 63.459 53.057 45.862 1.00 26.30 68 LEU D C 1
ATOM 6685 O O . LEU D 1 68 ? 63.631 53.975 45.061 1.00 26.20 68 LEU D O 1
ATOM 6690 N N . ALA D 1 69 ? 63.225 53.269 47.153 1.00 27.00 69 ALA D N 1
ATOM 6691 C CA . ALA D 1 69 ? 63.265 54.614 47.704 1.00 28.15 69 ALA D CA 1
ATOM 6692 C C . ALA D 1 69 ? 64.624 55.268 47.386 1.00 29.28 69 ALA D C 1
ATOM 6693 O O . ALA D 1 69 ? 64.667 56.295 46.707 1.00 29.93 69 ALA D O 1
ATOM 6695 N N . ARG D 1 70 ? 65.732 54.662 47.824 1.00 30.10 70 ARG D N 1
ATOM 6696 C CA . ARG D 1 70 ? 67.079 55.189 47.491 1.00 30.53 70 ARG D CA 1
ATOM 6697 C C . ARG D 1 70 ? 67.313 55.481 46.021 1.00 30.97 70 ARG D C 1
ATOM 6698 O O . ARG D 1 70 ? 68.182 56.295 45.704 1.00 32.33 70 ARG D O 1
ATOM 6706 N N . LEU D 1 71 ? 66.584 54.827 45.120 1.00 30.48 71 LEU D N 1
ATOM 6707 C CA . LEU D 1 71 ? 66.732 55.150 43.703 1.00 30.16 71 LEU D CA 1
ATOM 6708 C C . LEU D 1 71 ? 65.749 56.241 43.237 1.00 30.62 71 LEU D C 1
ATOM 6709 O O . LEU D 1 71 ? 65.542 56.432 42.039 1.00 30.82 71 LEU D O 1
ATOM 6714 N N . GLY D 1 72 ? 65.161 56.951 44.194 1.00 30.77 72 GLY D N 1
ATOM 6715 C CA . GLY D 1 72 ? 64.267 58.062 43.916 1.00 31.05 72 GLY D CA 1
ATOM 6716 C C . GLY D 1 72 ? 62.854 57.722 43.489 1.00 31.50 72 GLY D C 1
ATOM 6717 O O . GLY D 1 72 ? 62.169 58.554 42.909 1.00 32.16 72 GLY D O 1
ATOM 6718 N N . LEU D 1 73 ? 62.399 56.511 43.762 1.00 31.48 73 LEU D N 1
ATOM 6719 C CA . LEU D 1 73 ? 61.009 56.162 43.469 1.00 31.26 73 LEU D CA 1
ATOM 6720 C C . LEU D 1 73 ? 60.139 56.417 44.680 1.00 31.38 73 LEU D C 1
ATOM 6721 O O . LEU D 1 73 ? 60.618 56.334 45.808 1.00 31.43 73 LEU D O 1
ATOM 6726 N N . LYS D 1 74 ? 58.863 56.716 44.432 1.00 31.35 74 LYS D N 1
ATOM 6727 C CA . LYS D 1 74 ? 57.885 56.971 45.475 1.00 30.98 74 LYS D CA 1
ATOM 6728 C C . LYS D 1 74 ? 57.332 55.640 45.899 1.00 30.33 74 LYS D C 1
ATOM 6729 O O . LYS D 1 74 ? 56.669 54.971 45.102 1.00 30.83 74 LYS D O 1
ATOM 6735 N N . VAL D 1 75 ? 57.588 55.255 47.150 1.00 29.04 75 VAL D N 1
ATOM 6736 C CA . VAL D 1 75 ? 57.203 53.937 47.660 1.00 26.98 75 VAL D CA 1
ATOM 6737 C C . VAL D 1 75 ? 56.353 54.059 48.894 1.00 26.23 75 VAL D C 1
ATOM 6738 O O . VAL D 1 75 ? 56.672 54.852 49.778 1.00 26.63 75 VAL D O 1
ATOM 6742 N N . GLY D 1 76 ? 55.284 53.274 48.975 1.00 25.31 76 GLY D N 1
ATOM 6743 C CA . GLY D 1 76 ? 54.524 53.165 50.228 1.00 24.79 76 GLY D CA 1
ATOM 6744 C C . GLY D 1 76 ? 54.606 51.748 50.780 1.00 24.90 76 GLY D C 1
ATOM 6745 O O . GLY D 1 76 ? 54.700 50.767 50.011 1.00 24.97 76 GLY D O 1
ATOM 6746 N N . TRP D 1 77 ? 54.578 51.631 52.103 1.00 23.64 77 TRP D N 1
ATOM 6747 C CA . TRP D 1 77 ? 54.665 50.342 52.753 1.00 22.48 77 TRP D CA 1
ATOM 6748 C C . TRP D 1 77 ? 53.455 50.220 53.636 1.00 22.33 77 TRP D C 1
ATOM 6749 O O . TRP D 1 77 ? 53.166 51.146 54.397 1.00 22.88 77 TRP D O 1
ATOM 6760 N N . ALA D 1 78 ? 52.743 49.102 53.536 1.00 21.46 78 ALA D N 1
ATOM 6761 C CA . ALA D 1 78 ? 51.688 48.813 54.493 1.00 22.00 78 ALA D CA 1
ATOM 6762 C C . ALA D 1 78 ? 52.037 47.646 55.423 1.00 22.63 78 ALA D C 1
ATOM 6763 O O . ALA D 1 78 ? 52.742 46.687 55.022 1.00 22.70 78 ALA D O 1
ATOM 6765 N N . SER D 1 79 ? 51.544 47.743 56.662 1.00 22.65 79 SER D N 1
ATOM 6766 C CA . SER D 1 79 ? 51.975 46.869 57.737 1.00 23.61 79 SER D CA 1
ATOM 6767 C C . SER D 1 79 ? 51.361 47.285 59.038 1.00 24.01 79 SER D C 1
ATOM 6768 O O . SER D 1 79 ? 50.614 48.250 59.092 1.00 24.49 79 SER D O 1
ATOM 6771 N N . ARG D 1 80 ? 51.693 46.549 60.097 1.00 24.43 80 ARG D N 1
ATOM 6772 C CA . ARG D 1 80 ? 51.286 46.907 61.450 1.00 24.30 80 ARG D CA 1
ATOM 6773 C C . ARG D 1 80 ? 52.495 46.888 62.369 1.00 24.53 80 ARG D C 1
ATOM 6774 O O . ARG D 1 80 ? 53.493 46.241 62.061 1.00 25.04 80 ARG D O 1
ATOM 6782 N N . LEU D 1 81 ? 52.419 47.632 63.471 1.00 24.76 81 LEU D N 1
ATOM 6783 C CA . LEU D 1 81 ? 53.472 47.676 64.487 1.00 24.73 81 LEU D CA 1
ATOM 6784 C C . LEU D 1 81 ? 52.863 47.991 65.830 1.00 25.89 81 LEU D C 1
ATOM 6785 O O . LEU D 1 81 ? 51.806 48.622 65.904 1.00 26.07 81 LEU D O 1
ATOM 6790 N N . GLY D 1 82 ? 53.530 47.578 66.904 1.00 27.17 82 GLY D N 1
ATOM 6791 C CA . GLY D 1 82 ? 53.116 48.028 68.248 1.00 28.97 82 GLY D CA 1
ATOM 6792 C C . GLY D 1 82 ? 53.433 49.507 68.418 1.00 29.77 82 GLY D C 1
ATOM 6793 O O . GLY D 1 82 ? 53.963 50.134 67.501 1.00 29.86 82 GLY D O 1
ATOM 6794 N N . THR D 1 83 ? 53.126 50.081 69.574 1.00 30.43 83 THR D N 1
ATOM 6795 C CA . THR D 1 83 ? 53.489 51.486 69.784 1.00 31.15 83 THR D CA 1
ATOM 6796 C C . THR D 1 83 ? 54.764 51.581 70.603 1.00 31.33 83 THR D C 1
ATOM 6797 O O . THR D 1 83 ? 55.252 52.675 70.871 1.00 32.10 83 THR D O 1
ATOM 6801 N N . ASP D 1 84 ? 55.298 50.417 70.966 1.00 31.36 84 ASP D N 1
ATOM 6802 C CA . ASP D 1 84 ? 56.535 50.267 71.741 1.00 31.33 84 ASP D CA 1
ATOM 6803 C C . ASP D 1 84 ? 57.749 50.850 71.031 1.00 30.58 84 ASP D C 1
ATOM 6804 O O . ASP D 1 84 ? 57.660 51.277 69.884 1.00 29.75 84 ASP D O 1
ATOM 6809 N N . SER D 1 85 ? 58.870 50.858 71.702 1.00 30.22 85 SER D N 1
ATOM 6810 C CA . SER D 1 85 ? 60.097 51.390 71.201 1.00 30.87 85 SER D CA 1
ATOM 6811 C C . SER D 1 85 ? 60.682 50.752 69.987 1.00 31.82 85 SER D C 1
ATOM 6812 O O . SER D 1 85 ? 61.416 51.353 69.273 1.00 31.63 85 SER D O 1
ATOM 6823 N N . GLY D 1 87 ? 58.892 49.312 67.608 1.00 30.00 87 GLY D N 1
ATOM 6824 C CA . GLY D 1 87 ? 58.026 49.764 66.599 1.00 30.00 87 GLY D CA 1
ATOM 6825 C C . GLY D 1 87 ? 58.270 51.189 66.211 1.00 30.00 87 GLY D C 1
ATOM 6826 O O . GLY D 1 87 ? 58.182 51.537 65.074 1.00 30.00 87 GLY D O 1
ATOM 6827 N N . ARG D 1 88 ? 58.526 52.035 67.177 1.00 31.98 88 ARG D N 1
ATOM 6828 C CA . ARG D 1 88 ? 58.879 53.399 66.903 1.00 31.53 88 ARG D CA 1
ATOM 6829 C C . ARG D 1 88 ? 60.173 53.522 66.181 1.00 30.34 88 ARG D C 1
ATOM 6830 O O . ARG D 1 88 ? 60.356 54.370 65.394 1.00 30.90 88 ARG D O 1
ATOM 6838 N N . TYR D 1 89 ? 61.109 52.684 66.497 1.00 28.69 89 TYR D N 1
ATOM 6839 C CA . TYR D 1 89 ? 62.357 52.693 65.765 1.00 27.19 89 TYR D CA 1
ATOM 6840 C C . TYR D 1 89 ? 62.179 52.298 64.300 1.00 27.05 89 TYR D C 1
ATOM 6841 O O . TYR D 1 89 ? 62.857 52.854 63.423 1.00 27.13 89 TYR D O 1
ATOM 6850 N N . LEU D 1 90 ? 61.284 51.343 64.029 1.00 26.44 90 LEU D N 1
ATOM 6851 C CA . LEU D 1 90 ? 61.122 50.828 62.658 1.00 26.53 90 LEU D CA 1
ATOM 6852 C C . LEU D 1 90 ? 60.564 51.899 61.730 1.00 27.07 90 LEU D C 1
ATOM 6853 O O . LEU D 1 90 ? 61.113 52.190 60.671 1.00 26.27 90 LEU D O 1
ATOM 6858 N N . LEU D 1 91 ? 59.489 52.519 62.187 1.00 28.54 91 LEU D N 1
ATOM 6859 C CA . LEU D 1 91 ? 58.886 53.664 61.519 1.00 29.66 91 LEU D CA 1
ATOM 6860 C C . LEU D 1 91 ? 59.933 54.755 61.164 1.00 29.77 91 LEU D C 1
ATOM 6861 O O . LEU D 1 91 ? 60.101 55.138 59.995 1.00 29.28 91 LEU D O 1
ATOM 6866 N N . ALA D 1 92 ? 60.650 55.219 62.176 1.00 30.00 92 ALA D N 1
ATOM 6867 C CA . ALA D 1 92 ? 61.674 56.208 61.958 1.00 30.79 92 ALA D CA 1
ATOM 6868 C C . ALA D 1 92 ? 62.611 55.723 60.869 1.00 31.38 92 ALA D C 1
ATOM 6869 O O . ALA D 1 92 ? 62.814 56.430 59.881 1.00 31.43 92 ALA D O 1
ATOM 6871 N N . ALA D 1 93 ? 63.161 54.519 61.016 1.00 32.39 93 ALA D N 1
ATOM 6872 C CA . ALA D 1 93 ? 64.155 54.041 60.029 1.00 33.88 93 ALA D CA 1
ATOM 6873 C C . ALA D 1 93 ? 63.607 54.031 58.606 1.00 34.51 93 ALA D C 1
ATOM 6874 O O . ALA D 1 93 ? 64.327 54.298 57.661 1.00 34.99 93 ALA D O 1
ATOM 6884 N N . ALA D 1 95 ? 60.682 55.793 57.415 1.00 35.46 95 ALA D N 1
ATOM 6885 C CA . ALA D 1 95 ? 60.484 57.201 57.114 1.00 34.83 95 ALA D CA 1
ATOM 6886 C C . ALA D 1 95 ? 61.760 57.902 56.662 1.00 34.71 95 ALA D C 1
ATOM 6887 O O . ALA D 1 95 ? 61.725 58.710 55.745 1.00 35.24 95 ALA D O 1
ATOM 6889 N N . ALA D 1 96 ? 62.887 57.582 57.280 1.00 34.76 96 ALA D N 1
ATOM 6890 C CA . ALA D 1 96 ? 64.126 58.287 56.992 1.00 34.89 96 ALA D CA 1
ATOM 6891 C C . ALA D 1 96 ? 64.725 57.834 55.689 1.00 35.47 96 ALA D C 1
ATOM 6892 O O . ALA D 1 96 ? 65.607 58.498 55.148 1.00 36.04 96 ALA D O 1
ATOM 6894 N N . GLU D 1 97 ? 64.263 56.698 55.178 1.00 35.88 97 GLU D N 1
ATOM 6895 C CA . GLU D 1 97 ? 64.730 56.234 53.861 1.00 35.68 97 GLU D CA 1
ATOM 6896 C C . GLU D 1 97 ? 63.914 56.820 52.714 1.00 35.05 97 GLU D C 1
ATOM 6897 O O . GLU D 1 97 ? 64.320 56.750 51.553 1.00 35.19 97 GLU D O 1
ATOM 6903 N N . GLY D 1 98 ? 62.771 57.407 53.058 1.00 34.24 98 GLY D N 1
ATOM 6904 C CA . GLY D 1 98 ? 61.947 58.131 52.101 1.00 33.30 98 GLY D CA 1
ATOM 6905 C C . GLY D 1 98 ? 60.643 57.436 51.777 1.00 32.46 98 GLY D C 1
ATOM 6906 O O . GLY D 1 98 ? 60.078 57.644 50.704 1.00 32.72 98 GLY D O 1
ATOM 6907 N N . ILE D 1 99 ? 60.167 56.612 52.706 1.00 31.18 99 ILE D N 1
ATOM 6908 C CA . ILE D 1 99 ? 59.075 55.704 52.430 1.00 29.95 99 ILE D CA 1
ATOM 6909 C C . ILE D 1 99 ? 57.824 56.207 53.105 1.00 30.19 99 ILE D C 1
ATOM 6910 O O . ILE D 1 99 ? 57.813 56.519 54.290 1.00 30.34 99 ILE D O 1
ATOM 6915 N N . ASP D 1 100 ? 56.766 56.312 52.321 1.00 30.27 100 ASP D N 1
ATOM 6916 C CA . ASP D 1 100 ? 55.468 56.677 52.826 1.00 30.11 100 ASP D CA 1
ATOM 6917 C C . ASP D 1 100 ? 55.061 55.587 53.822 1.00 30.25 100 ASP D C 1
ATOM 6918 O O . ASP D 1 100 ? 54.973 54.419 53.449 1.00 30.70 100 ASP D O 1
ATOM 6923 N N . CYS D 1 101 ? 54.880 55.952 55.091 1.00 30.41 101 CYS D N 1
ATOM 6924 C CA . CYS D 1 101 ? 54.448 54.995 56.121 1.00 30.94 101 CYS D CA 1
ATOM 6925 C C . CYS D 1 101 ? 53.061 55.252 56.652 1.00 31.08 101 CYS D C 1
ATOM 6926 O O . CYS D 1 101 ? 52.659 54.690 57.670 1.00 32.38 101 CYS D O 1
ATOM 6929 N N . SER D 1 102 ? 52.308 56.076 55.941 1.00 31.26 102 SER D N 1
ATOM 6930 C CA . SER D 1 102 ? 50.956 56.429 56.347 1.00 31.06 102 SER D CA 1
ATOM 6931 C C . SER D 1 102 ? 50.075 55.194 56.537 1.00 30.89 102 SER D C 1
ATOM 6932 O O . SER D 1 102 ? 49.056 55.266 57.217 1.00 31.19 102 SER D O 1
ATOM 6935 N N . HIS D 1 103 ? 50.449 54.068 55.942 1.00 30.43 103 HIS D N 1
ATOM 6936 C CA . HIS D 1 103 ? 49.600 52.893 56.080 1.00 30.87 103 HIS D CA 1
ATOM 6937 C C . HIS D 1 103 ? 50.191 51.789 56.973 1.00 30.52 103 HIS D C 1
ATOM 6938 O O . HIS D 1 103 ? 49.937 50.598 56.819 1.00 30.38 103 HIS D O 1
ATOM 6945 N N . VAL D 1 104 ? 50.970 52.243 57.936 1.00 30.34 104 VAL D N 1
ATOM 6946 C CA . VAL D 1 104 ? 51.560 51.404 58.926 1.00 29.72 104 VAL D CA 1
ATOM 6947 C C . VAL D 1 104 ? 50.723 51.710 60.135 1.00 30.47 104 VAL D C 1
ATOM 6948 O O . VAL D 1 104 ? 50.919 52.726 60.785 1.00 31.86 104 VAL D O 1
ATOM 6952 N N . VAL D 1 105 ? 49.739 50.873 60.404 1.00 30.69 105 VAL D N 1
ATOM 6953 C CA . VAL D 1 105 ? 48.916 51.052 61.584 1.00 30.94 105 VAL D CA 1
ATOM 6954 C C . VAL D 1 105 ? 49.771 50.754 62.806 1.00 32.28 105 VAL D C 1
ATOM 6955 O O . VAL D 1 105 ? 50.351 49.682 62.920 1.00 32.31 105 VAL D O 1
ATOM 6959 N N . CYS D 1 106 ? 49.883 51.723 63.704 1.00 34.15 106 CYS D N 1
ATOM 6960 C CA . CYS D 1 106 ? 50.524 51.485 64.996 1.00 35.57 106 CYS D CA 1
ATOM 6961 C C . CYS D 1 106 ? 49.437 51.185 66.038 1.00 36.53 106 CYS D C 1
ATOM 6962 O O . CYS D 1 106 ? 48.448 51.926 66.190 1.00 37.43 106 CYS D O 1
ATOM 6965 N N . ASP D 1 107 ? 49.595 50.065 66.720 1.00 37.36 107 ASP D N 1
ATOM 6966 C CA . ASP D 1 107 ? 48.534 49.540 67.558 1.00 37.91 107 ASP D CA 1
ATOM 6967 C C . ASP D 1 107 ? 49.171 49.164 68.889 1.00 38.47 107 ASP D C 1
ATOM 6968 O O . ASP D 1 107 ? 50.002 48.233 68.954 1.00 39.13 107 ASP D O 1
ATOM 6973 N N . ALA D 1 108 ? 48.817 49.908 69.938 1.00 38.31 108 ALA D N 1
ATOM 6974 C CA . ALA D 1 108 ? 49.384 49.664 71.272 1.00 38.63 108 ALA D CA 1
ATOM 6975 C C . ALA D 1 108 ? 48.948 48.341 71.946 1.00 38.19 108 ALA D C 1
ATOM 6976 O O . ALA D 1 108 ? 49.549 47.913 72.929 1.00 37.98 108 ALA D O 1
ATOM 6978 N N . THR D 1 109 ? 47.919 47.707 71.392 1.00 37.55 109 THR D N 1
ATOM 6979 C CA . THR D 1 109 ? 47.411 46.406 71.826 1.00 37.30 109 THR D CA 1
ATOM 6980 C C . THR D 1 109 ? 48.225 45.230 71.290 1.00 36.43 109 THR D C 1
ATOM 6981 O O . THR D 1 109 ? 48.082 44.080 71.716 1.00 36.16 109 THR D O 1
ATOM 6985 N N . GLN D 1 110 ? 49.067 45.512 70.319 1.00 35.54 110 GLN D N 1
ATOM 6986 C CA . GLN D 1 110 ? 49.782 44.444 69.666 1.00 34.11 110 GLN D CA 1
ATOM 6987 C C . GLN D 1 110 ? 51.278 44.679 69.825 1.00 33.37 110 GLN D C 1
ATOM 6988 O O . GLN D 1 110 ? 51.694 45.733 70.319 1.00 32.89 110 GLN D O 1
ATOM 6994 N N . LYS D 1 111 ? 52.070 43.690 69.414 1.00 32.71 111 LYS D N 1
ATOM 6995 C CA . LYS D 1 111 ? 53.536 43.742 69.526 1.00 32.31 111 LYS D CA 1
ATOM 6996 C C . LYS D 1 111 ? 54.301 43.754 68.203 1.00 31.13 111 LYS D C 1
ATOM 6997 O O . LYS D 1 111 ? 53.837 43.227 67.207 1.00 31.26 111 LYS D O 1
ATOM 7003 N N . THR D 1 112 ? 55.466 44.387 68.208 1.00 29.92 112 THR D N 1
ATOM 7004 C CA . THR D 1 112 ? 56.398 44.363 67.085 1.00 29.02 112 THR D CA 1
ATOM 7005 C C . THR D 1 112 ? 57.205 43.074 67.202 1.00 28.77 112 THR D C 1
ATOM 7006 O O . THR D 1 112 ? 57.371 42.547 68.314 1.00 29.66 112 THR D O 1
ATOM 7010 N N . GLY D 1 113 ? 57.700 42.563 66.084 1.00 27.51 113 GLY D N 1
ATOM 7011 C CA . GLY D 1 113 ? 58.631 41.445 66.116 1.00 26.32 113 GLY D CA 1
ATOM 7012 C C . GLY D 1 113 ? 60.084 41.912 66.075 1.00 26.26 113 GLY D C 1
ATOM 7013 O O . GLY D 1 113 ? 60.398 43.043 65.639 1.00 26.14 113 GLY D O 1
ATOM 7014 N N . PHE D 1 114 ? 60.983 41.032 66.522 1.00 24.87 114 PHE D N 1
ATOM 7015 C CA . PHE D 1 114 ? 62.400 41.332 66.525 1.00 23.18 114 PHE D CA 1
ATOM 7016 C C . PHE D 1 114 ? 63.143 40.030 66.301 1.00 23.21 114 PHE D C 1
ATOM 7017 O O . PHE D 1 114 ? 62.533 38.973 66.223 1.00 22.92 114 PHE D O 1
ATOM 7025 N N . GLN D 1 115 ? 64.455 40.093 66.186 1.00 23.34 115 GLN D N 1
ATOM 7026 C CA . GLN D 1 115 ? 65.202 38.904 65.861 1.00 24.49 115 GLN D CA 1
ATOM 7027 C C . GLN D 1 115 ? 66.668 39.095 66.244 1.00 26.44 115 GLN D C 1
ATOM 7028 O O . GLN D 1 115 ? 67.175 40.246 66.188 1.00 27.12 115 GLN D O 1
ATOM 7034 N N . PHE D 1 116 ? 67.328 37.991 66.638 1.00 27.61 116 PHE D N 1
ATOM 7035 C CA . PHE D 1 116 ? 68.762 37.982 66.985 1.00 29.20 116 PHE D CA 1
ATOM 7036 C C . PHE D 1 116 ? 69.568 37.292 65.929 1.00 30.86 116 PHE D C 1
ATOM 7037 O O . PHE D 1 116 ? 69.160 36.249 65.398 1.00 31.08 116 PHE D O 1
ATOM 7045 N N . LYS D 1 117 ? 70.708 37.885 65.607 1.00 33.11 117 LYS D N 1
ATOM 7046 C CA . LYS D 1 117 ? 71.717 37.214 64.797 1.00 35.83 117 LYS D CA 1
ATOM 7047 C C . LYS D 1 117 ? 73.060 37.325 65.511 1.00 37.83 117 LYS D C 1
ATOM 7048 O O . LYS D 1 117 ? 73.382 38.372 66.084 1.00 38.15 117 LYS D O 1
ATOM 7050 N N . GLY D 1 118 ? 73.823 36.235 65.493 1.00 40.26 118 GLY D N 1
ATOM 7051 C CA . GLY D 1 118 ? 75.193 36.209 66.037 1.00 43.85 118 GLY D CA 1
ATOM 7052 C C . GLY D 1 118 ? 76.265 36.639 65.037 1.00 46.44 118 GLY D C 1
ATOM 7053 O O . GLY D 1 118 ? 75.952 36.939 63.872 1.00 46.58 118 GLY D O 1
ATOM 7054 N N . LYS D 1 119 ? 77.522 36.698 65.493 1.00 48.91 119 LYS D N 1
ATOM 7055 C CA . LYS D 1 119 ? 78.644 37.089 64.616 1.00 51.33 119 LYS D CA 1
ATOM 7056 C C . LYS D 1 119 ? 79.229 35.877 63.921 1.00 52.89 119 LYS D C 1
ATOM 7057 O O . LYS D 1 119 ? 79.447 34.832 64.547 1.00 52.94 119 LYS D O 1
ATOM 7063 N N . VAL D 1 120 ? 79.471 36.025 62.621 1.00 55.10 120 VAL D N 1
ATOM 7064 C CA . VAL D 1 120 ? 80.035 34.946 61.810 1.00 57.02 120 VAL D CA 1
ATOM 7065 C C . VAL D 1 120 ? 81.485 35.264 61.552 1.00 57.96 120 VAL D C 1
ATOM 7066 O O . VAL D 1 120 ? 81.794 36.390 61.147 1.00 58.13 120 VAL D O 1
ATOM 7068 N N . THR D 1 121 ? 82.363 34.291 61.817 1.00 59.16 121 THR D N 1
ATOM 7069 C CA . THR D 1 121 ? 83.773 34.356 61.363 1.00 60.45 121 THR D CA 1
ATOM 7070 C C . THR D 1 121 ? 84.102 33.503 60.104 1.00 61.00 121 THR D C 1
ATOM 7071 O O . THR D 1 121 ? 84.938 33.913 59.288 1.00 61.16 121 THR D O 1
ATOM 7075 N N . ASP D 1 122 ? 83.445 32.342 59.951 1.00 61.52 122 ASP D N 1
ATOM 7076 C CA . ASP D 1 122 ? 83.633 31.460 58.773 1.00 61.78 122 ASP D CA 1
ATOM 7077 C C . ASP D 1 122 ? 83.193 32.097 57.433 1.00 61.82 122 ASP D C 1
ATOM 7078 O O . ASP D 1 122 ? 81.994 32.248 57.142 1.00 62.00 122 ASP D O 1
ATOM 7080 N N . ASP D 1 125 ? 77.005 31.765 57.306 1.00 46.09 125 ASP D N 1
ATOM 7081 C CA . ASP D 1 125 ? 75.926 32.722 57.588 1.00 46.78 125 ASP D CA 1
ATOM 7082 C C . ASP D 1 125 ? 75.413 32.522 59.001 1.00 46.88 125 ASP D C 1
ATOM 7083 O O . ASP D 1 125 ? 75.068 31.398 59.395 1.00 46.75 125 ASP D O 1
ATOM 7085 N N . PRO D 1 126 ? 75.342 33.623 59.769 1.00 46.99 126 PRO D N 1
ATOM 7086 C CA . PRO D 1 126 ? 75.010 33.449 61.172 1.00 46.68 126 PRO D CA 1
ATOM 7087 C C . PRO D 1 126 ? 73.577 32.948 61.234 1.00 46.26 126 PRO D C 1
ATOM 7088 O O . PRO D 1 126 ? 72.748 33.375 60.422 1.00 46.33 126 PRO D O 1
ATOM 7092 N N . PRO D 1 127 ? 73.280 32.031 62.166 1.00 45.57 127 PRO D N 1
ATOM 7093 C CA . PRO D 1 127 ? 71.877 31.610 62.241 1.00 44.27 127 PRO D CA 1
ATOM 7094 C C . PRO D 1 127 ? 71.061 32.708 62.935 1.00 42.79 127 PRO D C 1
ATOM 7095 O O . PRO D 1 127 ? 71.527 33.327 63.906 1.00 42.24 127 PRO D O 1
ATOM 7099 N N . VAL D 1 128 ? 69.869 32.957 62.406 1.00 40.92 128 VAL D N 1
ATOM 7100 C CA . VAL D 1 128 ? 69.000 34.016 62.890 1.00 39.12 128 VAL D CA 1
ATOM 7101 C C . VAL D 1 128 ? 67.948 33.415 63.789 1.00 37.29 128 VAL D C 1
ATOM 7102 O O . VAL D 1 128 ? 67.255 32.481 63.387 1.00 36.61 128 VAL D O 1
ATOM 7106 N N . GLU D 1 129 ? 67.833 33.940 65.007 1.00 34.94 129 GLU D N 1
ATOM 7107 C CA . GLU D 1 129 ? 66.728 33.557 65.870 1.00 32.92 129 GLU D CA 1
ATOM 7108 C C . GLU D 1 129 ? 65.594 34.607 65.773 1.00 32.15 129 GLU D C 1
ATOM 7109 O O . GLU D 1 129 ? 65.861 35.809 65.888 1.00 32.13 129 GLU D O 1
ATOM 7115 N N . TYR D 1 130 ? 64.352 34.144 65.562 1.00 30.47 130 TYR D N 1
ATOM 7116 C CA . TYR D 1 130 ? 63.198 34.997 65.285 1.00 29.34 130 TYR D CA 1
ATOM 7117 C C . TYR D 1 130 ? 62.206 35.071 66.437 1.00 28.39 130 TYR D C 1
ATOM 7118 O O . TYR D 1 130 ? 61.968 34.093 67.108 1.00 27.59 130 TYR D O 1
ATOM 7127 N N . HIS D 1 131 ? 61.595 36.236 66.630 1.00 27.86 131 HIS D N 1
ATOM 7128 C CA . HIS D 1 131 ? 60.606 36.432 67.679 1.00 27.73 131 HIS D CA 1
ATOM 7129 C C . HIS D 1 131 ? 59.411 37.191 67.130 1.00 27.33 131 HIS D C 1
ATOM 7130 O O . HIS D 1 131 ? 59.266 38.374 67.377 1.00 27.92 131 HIS D O 1
ATOM 7137 N N . ARG D 1 132 ? 58.549 36.512 66.397 1.00 26.85 132 ARG D N 1
ATOM 7138 C CA . ARG D 1 132 ? 57.555 37.190 65.578 1.00 26.87 132 ARG D CA 1
ATOM 7139 C C . ARG D 1 132 ? 56.190 36.487 65.581 1.00 27.10 132 ARG D C 1
ATOM 7140 O O . ARG D 1 132 ? 55.269 36.951 64.931 1.00 26.97 132 ARG D O 1
ATOM 7148 N N . LYS D 1 133 ? 56.056 35.377 66.293 1.00 27.27 133 LYS D N 1
ATOM 7149 C CA . LYS D 1 133 ? 54.768 34.727 66.380 1.00 28.17 133 LYS D CA 1
ATOM 7150 C C . LYS D 1 133 ? 53.840 35.692 67.048 1.00 27.67 133 LYS D C 1
ATOM 7151 O O . LYS D 1 133 ? 54.222 36.321 68.015 1.00 27.50 133 LYS D O 1
ATOM 7157 N N . GLY D 1 134 ? 52.627 35.818 66.521 1.00 27.51 134 GLY D N 1
ATOM 7158 C CA . GLY D 1 134 ? 51.641 36.730 67.074 1.00 26.80 134 GLY D CA 1
ATOM 7159 C C . GLY D 1 134 ? 51.982 38.217 67.019 1.00 26.72 134 GLY D C 1
ATOM 7160 O O . GLY D 1 134 ? 51.474 38.992 67.846 1.00 26.98 134 GLY D O 1
ATOM 7161 N N . SER D 1 135 ? 52.831 38.642 66.084 1.00 25.72 135 SER D N 1
ATOM 7162 C CA . SER D 1 135 ? 53.166 40.064 66.004 1.00 26.14 135 SER D CA 1
ATOM 7163 C C . SER D 1 135 ? 52.022 40.816 65.338 1.00 26.86 135 SER D C 1
ATOM 7164 O O . SER D 1 135 ? 51.061 40.204 64.814 1.00 27.10 135 SER D O 1
ATOM 7167 N N . ALA D 1 136 ? 52.135 42.144 65.336 1.00 27.07 136 ALA D N 1
ATOM 7168 C CA . ALA D 1 136 ? 51.037 42.985 64.912 1.00 27.02 136 ALA D CA 1
ATOM 7169 C C . ALA D 1 136 ? 50.801 42.735 63.423 1.00 26.94 136 ALA D C 1
ATOM 7170 O O . ALA D 1 136 ? 49.647 42.596 62.972 1.00 27.06 136 ALA D O 1
ATOM 7172 N N . ALA D 1 137 ? 51.900 42.622 62.681 1.00 26.32 137 ALA D N 1
ATOM 7173 C CA . ALA D 1 137 ? 51.848 42.359 61.250 1.00 25.63 137 ALA D CA 1
ATOM 7174 C C . ALA D 1 137 ? 51.290 40.993 60.887 1.00 25.63 137 ALA D C 1
ATOM 7175 O O . ALA D 1 137 ? 50.903 40.791 59.766 1.00 25.90 137 ALA D O 1
ATOM 7177 N N . SER D 1 138 ? 51.235 40.056 61.830 1.00 26.16 138 SER D N 1
ATOM 7178 C CA . SER D 1 138 ? 50.663 38.733 61.558 1.00 26.01 138 SER D CA 1
ATOM 7179 C C . SER D 1 138 ? 49.167 38.782 61.704 1.00 26.07 138 SER D C 1
ATOM 7180 O O . SER D 1 138 ? 48.468 37.837 61.340 1.00 26.34 138 SER D O 1
ATOM 7183 N N . HIS D 1 139 ? 48.673 39.880 62.245 1.00 26.49 139 HIS D N 1
ATOM 7184 C CA . HIS D 1 139 ? 47.228 40.047 62.404 1.00 27.85 139 HIS D CA 1
ATOM 7185 C C . HIS D 1 139 ? 46.554 40.678 61.192 1.00 28.51 139 HIS D C 1
ATOM 7186 O O . HIS D 1 139 ? 45.340 40.813 61.147 1.00 28.20 139 HIS D O 1
ATOM 7201 N N . GLY D 1 141 ? 44.880 41.353 57.666 1.00 29.23 141 GLY D N 1
ATOM 7202 C CA . GLY D 1 141 ? 44.045 40.608 56.779 1.00 29.03 141 GLY D CA 1
ATOM 7203 C C . GLY D 1 141 ? 43.500 41.522 55.724 1.00 29.58 141 GLY D C 1
ATOM 7204 O O . GLY D 1 141 ? 43.928 42.666 55.589 1.00 29.53 141 GLY D O 1
ATOM 7205 N N . VAL D 1 142 ? 42.528 40.998 54.987 1.00 30.26 142 VAL D N 1
ATOM 7206 C CA . VAL D 1 142 ? 41.840 41.707 53.926 1.00 30.35 142 VAL D CA 1
ATOM 7207 C C . VAL D 1 142 ? 41.222 43.010 54.434 1.00 31.18 142 VAL D C 1
ATOM 7208 O O . VAL D 1 142 ? 41.120 43.987 53.688 1.00 31.33 142 VAL D O 1
ATOM 7212 N N . ALA D 1 143 ? 40.831 43.038 55.708 1.00 31.91 143 ALA D N 1
ATOM 7213 C CA . ALA D 1 143 ? 40.231 44.251 56.255 1.00 32.70 143 ALA D CA 1
ATOM 7214 C C . ALA D 1 143 ? 41.269 45.364 56.352 1.00 32.90 143 ALA D C 1
ATOM 7215 O O . ALA D 1 143 ? 40.892 46.537 56.418 1.00 33.15 143 ALA D O 1
ATOM 7217 N N . ASP D 1 144 ? 42.558 44.996 56.332 1.00 32.63 144 ASP D N 1
ATOM 7218 C CA . ASP D 1 144 ? 43.642 45.973 56.482 1.00 32.73 144 ASP D CA 1
ATOM 7219 C C . ASP D 1 144 ? 43.970 46.653 55.190 1.00 32.20 144 ASP D C 1
ATOM 7220 O O . ASP D 1 144 ? 44.770 47.575 55.169 1.00 32.14 144 ASP D O 1
ATOM 7225 N N . ILE D 1 145 ? 43.406 46.163 54.096 1.00 31.66 145 ILE D N 1
ATOM 7226 C CA . ILE D 1 145 ? 43.638 46.786 52.802 1.00 30.97 145 ILE D CA 1
ATOM 7227 C C . ILE D 1 145 ? 42.787 48.082 52.659 1.00 31.00 145 ILE D C 1
ATOM 7228 O O . ILE D 1 145 ? 41.578 48.066 52.913 1.00 31.16 145 ILE D O 1
ATOM 7233 N N . ASP D 1 146 ? 43.427 49.189 52.284 1.00 30.34 146 ASP D N 1
ATOM 7234 C CA . ASP D 1 146 ? 42.736 50.382 51.864 1.00 30.33 146 ASP D CA 1
ATOM 7235 C C . ASP D 1 146 ? 42.789 50.410 50.363 1.00 30.88 146 ASP D C 1
ATOM 7236 O O . ASP D 1 146 ? 43.772 50.882 49.790 1.00 31.04 146 ASP D O 1
ATOM 7241 N N . GLU D 1 147 ? 41.720 49.914 49.741 1.00 31.06 147 GLU D N 1
ATOM 7242 C CA . GLU D 1 147 ? 41.578 49.843 48.301 1.00 31.58 147 GLU D CA 1
ATOM 7243 C C . GLU D 1 147 ? 42.003 51.117 47.542 1.00 31.23 147 GLU D C 1
ATOM 7244 O O . GLU D 1 147 ? 42.876 51.062 46.670 1.00 31.80 147 GLU D O 1
ATOM 7250 N N . ALA D 1 148 ? 41.376 52.260 47.829 1.00 30.45 148 ALA D N 1
ATOM 7251 C CA . ALA D 1 148 ? 41.606 53.446 46.996 1.00 29.18 148 ALA D CA 1
ATOM 7252 C C . ALA D 1 148 ? 43.091 53.756 46.992 1.00 28.83 148 ALA D C 1
ATOM 7253 O O . ALA D 1 148 ? 43.639 54.186 45.977 1.00 29.11 148 ALA D O 1
ATOM 7255 N N . TRP D 1 149 ? 43.737 53.489 48.126 1.00 28.07 149 TRP D N 1
ATOM 7256 C CA . TRP D 1 149 ? 45.141 53.792 48.304 1.00 27.57 149 TRP D CA 1
ATOM 7257 C C . TRP D 1 149 ? 45.998 52.800 47.558 1.00 27.75 149 TRP D C 1
ATOM 7258 O O . TRP D 1 149 ? 46.975 53.185 46.889 1.00 28.09 149 TRP D O 1
ATOM 7269 N N . LEU D 1 150 ? 45.652 51.518 47.672 1.00 26.80 150 LEU D N 1
ATOM 7270 C CA . LEU D 1 150 ? 46.356 50.535 46.901 1.00 26.06 150 LEU D CA 1
ATOM 7271 C C . LEU D 1 150 ? 46.392 51.041 45.470 1.00 26.93 150 LEU D C 1
ATOM 7272 O O . LEU D 1 150 ? 47.467 51.204 44.886 1.00 27.32 150 LEU D O 1
ATOM 7277 N N . LEU D 1 151 ? 45.213 51.345 44.931 1.00 27.64 151 LEU D N 1
ATOM 7278 C CA . LEU D 1 151 ? 45.071 51.661 43.507 1.00 27.98 151 LEU D CA 1
ATOM 7279 C C . LEU D 1 151 ? 45.782 52.913 43.062 1.00 27.69 151 LEU D C 1
ATOM 7280 O O . LEU D 1 151 ? 46.090 53.049 41.879 1.00 28.47 151 LEU D O 1
ATOM 7285 N N . SER D 1 152 ? 46.105 53.794 44.005 1.00 26.94 152 SER D N 1
ATOM 7286 C CA . SER D 1 152 ? 46.800 55.036 43.678 1.00 26.32 152 SER D CA 1
ATOM 7287 C C . SER D 1 152 ? 48.268 54.825 43.249 1.00 25.13 152 SER D C 1
ATOM 7288 O O . SER D 1 152 ? 48.979 55.784 42.859 1.00 25.12 152 SER D O 1
ATOM 7291 N N . ALA D 1 153 ? 48.698 53.568 43.293 1.00 23.66 153 ALA D N 1
ATOM 7292 C CA . ALA D 1 153 ? 50.055 53.197 42.940 1.00 22.36 153 ALA D CA 1
ATOM 7293 C C . ALA D 1 153 ? 50.152 52.600 41.562 1.00 21.48 153 ALA D C 1
ATOM 7294 O O . ALA D 1 153 ? 49.224 51.957 41.094 1.00 21.31 153 ALA D O 1
ATOM 7296 N N . ARG D 1 154 ? 51.285 52.798 40.914 1.00 20.89 154 ARG D N 1
ATOM 7297 C CA . ARG D 1 154 ? 51.522 52.174 39.605 1.00 20.78 154 ARG D CA 1
ATOM 7298 C C . ARG D 1 154 ? 51.785 50.685 39.721 1.00 20.33 154 ARG D C 1
ATOM 7299 O O . ARG D 1 154 ? 51.367 49.902 38.856 1.00 20.46 154 ARG D O 1
ATOM 7307 N N . HIS D 1 155 ? 52.483 50.298 40.791 1.00 19.38 155 HIS D N 1
ATOM 7308 C CA . HIS D 1 155 ? 53.017 48.953 40.892 1.00 18.01 155 HIS D CA 1
ATOM 7309 C C . HIS D 1 155 ? 52.923 48.360 42.308 1.00 17.75 155 HIS D C 1
ATOM 7310 O O . HIS D 1 155 ? 53.136 49.027 43.310 1.00 17.07 155 HIS D O 1
ATOM 7317 N N . LEU D 1 156 ? 52.537 47.093 42.375 1.00 17.74 156 LEU D N 1
ATOM 7318 C CA . LEU D 1 156 ? 52.559 46.350 43.631 1.00 17.36 156 LEU D CA 1
ATOM 7319 C C . LEU D 1 156 ? 53.699 45.345 43.593 1.00 16.96 156 LEU D C 1
ATOM 7320 O O . LEU D 1 156 ? 53.788 44.550 42.678 1.00 16.30 156 LEU D O 1
ATOM 7325 N N . HIS D 1 157 ? 54.589 45.402 44.575 1.00 16.89 157 HIS D N 1
ATOM 7326 C CA . HIS D 1 157 ? 55.580 44.345 44.676 1.00 17.19 157 HIS D CA 1
ATOM 7327 C C . HIS D 1 157 ? 55.087 43.315 45.654 1.00 16.61 157 HIS D C 1
ATOM 7328 O O . HIS D 1 157 ? 54.554 43.673 46.686 1.00 16.72 157 HIS D O 1
ATOM 7335 N N . ALA D 1 158 ? 55.244 42.041 45.329 1.00 16.29 158 ALA D N 1
ATOM 7336 C CA . ALA D 1 158 ? 54.748 41.020 46.245 1.00 17.21 158 ALA D CA 1
ATOM 7337 C C . ALA D 1 158 ? 55.789 39.934 46.465 1.00 17.50 158 ALA D C 1
ATOM 7338 O O . ALA D 1 158 ? 56.600 39.666 45.578 1.00 17.74 158 ALA D O 1
ATOM 7340 N N . THR D 1 159 ? 55.744 39.280 47.620 1.00 17.57 159 THR D N 1
ATOM 7341 C CA . THR D 1 159 ? 56.788 38.327 47.956 1.00 18.71 159 THR D CA 1
ATOM 7342 C C . THR D 1 159 ? 56.159 37.135 48.567 1.00 18.86 159 THR D C 1
ATOM 7343 O O . THR D 1 159 ? 55.027 37.223 48.984 1.00 19.85 159 THR D O 1
ATOM 7347 N N . GLY D 1 160 ? 56.880 36.019 48.651 1.00 19.14 160 GLY D N 1
ATOM 7348 C CA . GLY D 1 160 ? 56.356 34.846 49.349 1.00 17.92 160 GLY D CA 1
ATOM 7349 C C . GLY D 1 160 ? 56.583 34.921 50.852 1.00 18.17 160 GLY D C 1
ATOM 7350 O O . GLY D 1 160 ? 56.385 33.928 51.562 1.00 19.30 160 GLY D O 1
ATOM 7351 N N . VAL D 1 161 ? 57.008 36.073 51.376 1.00 17.48 161 VAL D N 1
ATOM 7352 C CA . VAL D 1 161 ? 57.175 36.168 52.833 1.00 16.10 161 VAL D CA 1
ATOM 7353 C C . VAL D 1 161 ? 55.901 36.582 53.502 1.00 15.40 161 VAL D C 1
ATOM 7354 O O . VAL D 1 161 ? 55.371 35.836 54.274 1.00 14.29 161 VAL D O 1
ATOM 7358 N N . PHE D 1 162 ? 55.406 37.768 53.181 1.00 16.17 162 PHE D N 1
ATOM 7359 C CA . PHE D 1 162 ? 54.159 38.286 53.773 1.00 16.88 162 PHE D CA 1
ATOM 7360 C C . PHE D 1 162 ? 52.989 37.250 53.791 1.00 17.06 162 PHE D C 1
ATOM 7361 O O . PHE D 1 162 ? 52.475 36.916 54.874 1.00 18.00 162 PHE D O 1
ATOM 7369 N N . PRO D 1 163 ? 52.618 36.678 52.629 1.00 16.73 163 PRO D N 1
ATOM 7370 C CA . PRO D 1 163 ? 51.605 35.599 52.643 1.00 17.17 163 PRO D CA 1
ATOM 7371 C C . PRO D 1 163 ? 51.895 34.409 53.571 1.00 16.96 163 PRO D C 1
ATOM 7372 O O . PRO D 1 163 ? 50.994 33.644 53.871 1.00 17.58 163 PRO D O 1
ATOM 7376 N N . ALA D 1 164 ? 53.145 34.229 53.966 1.00 17.34 164 ALA D N 1
ATOM 7377 C CA . ALA D 1 164 ? 53.557 33.057 54.733 1.00 18.14 164 ALA D CA 1
ATOM 7378 C C . ALA D 1 164 ? 53.378 33.326 56.209 1.00 19.50 164 ALA D C 1
ATOM 7379 O O . ALA D 1 164 ? 53.220 32.401 57.014 1.00 20.72 164 ALA D O 1
ATOM 7381 N N . ILE D 1 165 ? 53.396 34.604 56.572 1.00 20.32 165 ILE D N 1
ATOM 7382 C CA . ILE D 1 165 ? 53.416 34.997 57.975 1.00 20.44 165 ILE D CA 1
ATOM 7383 C C . ILE D 1 165 ? 52.337 34.366 58.824 1.00 19.71 165 ILE D C 1
ATOM 7384 O O . ILE D 1 165 ? 52.640 33.909 59.887 1.00 19.51 165 ILE D O 1
ATOM 7389 N N . SER D 1 166 ? 51.089 34.364 58.367 1.00 20.01 166 SER D N 1
ATOM 7390 C CA . SER D 1 166 ? 49.992 33.778 59.138 1.00 20.88 166 SER D CA 1
ATOM 7391 C C . SER D 1 166 ? 48.830 33.310 58.265 1.00 21.49 166 SER D C 1
ATOM 7392 O O . SER D 1 166 ? 48.858 33.424 57.018 1.00 22.00 166 SER D O 1
ATOM 7395 N N . ALA D 1 167 ? 47.821 32.759 58.934 1.00 21.85 167 ALA D N 1
ATOM 7396 C CA . ALA D 1 167 ? 46.574 32.335 58.299 1.00 22.35 167 ALA D CA 1
ATOM 7397 C C . ALA D 1 167 ? 45.759 33.500 57.696 1.00 22.78 167 ALA D C 1
ATOM 7398 O O . ALA D 1 167 ? 45.113 33.324 56.657 1.00 22.76 167 ALA D O 1
ATOM 7400 N N . THR D 1 168 ? 45.805 34.677 58.331 1.00 22.78 168 THR D N 1
ATOM 7401 C CA . THR D 1 168 ? 45.129 35.856 57.778 1.00 23.57 168 THR D CA 1
ATOM 7402 C C . THR D 1 168 ? 45.871 36.529 56.620 1.00 23.86 168 THR D C 1
ATOM 7403 O O . THR D 1 168 ? 45.218 37.091 55.719 1.00 25.58 168 THR D O 1
ATOM 7407 N N . THR D 1 169 ? 47.204 36.460 56.596 1.00 22.70 169 THR D N 1
ATOM 7408 C CA . THR D 1 169 ? 47.957 37.226 55.601 1.00 21.19 169 THR D CA 1
ATOM 7409 C C . THR D 1 169 ? 47.937 36.658 54.194 1.00 21.43 169 THR D C 1
ATOM 7410 O O . THR D 1 169 ? 48.028 37.412 53.205 1.00 21.49 169 THR D O 1
ATOM 7414 N N . LEU D 1 170 ? 47.832 35.340 54.091 1.00 20.84 170 LEU D N 1
ATOM 7415 C CA . LEU D 1 170 ? 47.747 34.695 52.798 1.00 20.44 170 LEU D CA 1
ATOM 7416 C C . LEU D 1 170 ? 46.530 35.231 51.961 1.00 21.10 170 LEU D C 1
ATOM 7417 O O . LEU D 1 170 ? 46.715 35.681 50.814 1.00 19.94 170 LEU D O 1
ATOM 7422 N N . PRO D 1 171 ? 45.295 35.188 52.534 1.00 21.70 171 PRO D N 1
ATOM 7423 C CA . PRO D 1 171 ? 44.185 35.849 51.830 1.00 21.85 171 PRO D CA 1
ATOM 7424 C C . PRO D 1 171 ? 44.495 37.323 51.538 1.00 22.20 171 PRO D C 1
ATOM 7425 O O . PRO D 1 171 ? 44.234 37.782 50.432 1.00 23.36 171 PRO D O 1
ATOM 7429 N N . ALA D 1 172 ? 45.060 38.068 52.491 1.00 21.92 172 ALA D N 1
ATOM 7430 C CA . ALA D 1 172 ? 45.381 39.490 52.239 1.00 20.64 172 ALA D CA 1
ATOM 7431 C C . ALA D 1 172 ? 46.344 39.709 51.061 1.00 20.20 172 ALA D C 1
ATOM 7432 O O . ALA D 1 172 ? 46.242 40.702 50.349 1.00 20.41 172 ALA D O 1
ATOM 7434 N N . ALA D 1 173 ? 47.304 38.807 50.880 1.00 19.64 173 ALA D N 1
ATOM 7435 C CA . ALA D 1 173 ? 48.202 38.914 49.754 1.00 19.10 173 ALA D CA 1
ATOM 7436 C C . ALA D 1 173 ? 47.436 38.604 48.483 1.00 19.78 173 ALA D C 1
ATOM 7437 O O . ALA D 1 173 ? 47.648 39.253 47.475 1.00 20.67 173 ALA D O 1
ATOM 7439 N N . ARG D 1 174 ? 46.525 37.634 48.522 1.00 20.24 174 ARG D N 1
ATOM 7440 C CA . ARG D 1 174 ? 45.745 37.308 47.346 1.00 20.73 174 ARG D CA 1
ATOM 7441 C C . ARG D 1 174 ? 44.929 38.510 46.888 1.00 21.35 174 ARG D C 1
ATOM 7442 O O . ARG D 1 174 ? 44.935 38.857 45.727 1.00 21.05 174 ARG D O 1
ATOM 7450 N N . LYS D 1 175 ? 44.237 39.166 47.808 1.00 22.50 175 LYS D N 1
ATOM 7451 C CA . LYS D 1 175 ? 43.288 40.192 47.413 1.00 24.30 175 LYS D CA 1
ATOM 7452 C C . LYS D 1 175 ? 44.080 41.384 46.851 1.00 24.60 175 LYS D C 1
ATOM 7453 O O . LYS D 1 175 ? 43.722 41.986 45.848 1.00 24.46 175 LYS D O 1
ATOM 7459 N N . THR D 1 176 ? 45.195 41.673 47.498 1.00 25.59 176 THR D N 1
ATOM 7460 C CA . THR D 1 176 ? 46.127 42.716 47.093 1.00 26.13 176 THR D CA 1
ATOM 7461 C C . THR D 1 176 ? 46.538 42.592 45.601 1.00 26.45 176 THR D C 1
ATOM 7462 O O . THR D 1 176 ? 46.419 43.545 44.814 1.00 25.99 176 THR D O 1
ATOM 7474 N N . ASP D 1 178 ? 45.091 40.663 43.316 1.00 27.21 178 ASP D N 1
ATOM 7475 C CA . ASP D 1 178 ? 43.865 40.598 42.522 1.00 26.85 178 ASP D CA 1
ATOM 7476 C C . ASP D 1 178 ? 43.342 41.989 42.224 1.00 26.71 178 ASP D C 1
ATOM 7477 O O . ASP D 1 178 ? 43.024 42.298 41.086 1.00 26.77 178 ASP D O 1
ATOM 7482 N N . LEU D 1 179 ? 43.290 42.815 43.260 1.00 26.59 179 LEU D N 1
ATOM 7483 C CA . LEU D 1 179 ? 42.707 44.133 43.221 1.00 27.42 179 LEU D CA 1
ATOM 7484 C C . LEU D 1 179 ? 43.464 44.963 42.226 1.00 28.30 179 LEU D C 1
ATOM 7485 O O . LEU D 1 179 ? 42.913 45.751 41.467 1.00 28.85 179 LEU D O 1
ATOM 7498 N N . ARG D 1 181 ? 45.488 43.834 39.812 1.00 28.69 181 ARG D N 1
ATOM 7499 C CA . ARG D 1 181 ? 45.484 43.328 38.461 1.00 28.74 181 ARG D CA 1
ATOM 7500 C C . ARG D 1 181 ? 44.263 43.835 37.688 1.00 28.46 181 ARG D C 1
ATOM 7501 O O . ARG D 1 181 ? 44.376 44.341 36.561 1.00 27.23 181 ARG D O 1
ATOM 7509 N N . ALA D 1 182 ? 43.105 43.719 38.347 1.00 28.51 182 ALA D N 1
ATOM 7510 C CA . ALA D 1 182 ? 41.816 44.171 37.843 1.00 28.11 182 ALA D CA 1
ATOM 7511 C C . ALA D 1 182 ? 41.751 45.675 37.622 1.00 28.49 182 ALA D C 1
ATOM 7512 O O . ALA D 1 182 ? 40.924 46.143 36.835 1.00 29.37 182 ALA D O 1
ATOM 7514 N N . ALA D 1 183 ? 42.588 46.439 38.322 1.00 28.39 183 ALA D N 1
ATOM 7515 C CA . ALA D 1 183 ? 42.737 47.868 38.041 1.00 28.10 183 ALA D CA 1
ATOM 7516 C C . ALA D 1 183 ? 43.740 48.115 36.899 1.00 28.32 183 ALA D C 1
ATOM 7517 O O . ALA D 1 183 ? 43.995 49.245 36.526 1.00 27.39 183 ALA D O 1
ATOM 7519 N N . GLY D 1 184 ? 44.314 47.050 36.347 1.00 28.82 184 GLY D N 1
ATOM 7520 C CA . GLY D 1 184 ? 45.281 47.208 35.273 1.00 29.47 184 GLY D CA 1
ATOM 7521 C C . GLY D 1 184 ? 46.588 47.828 35.752 1.00 29.67 184 GLY D C 1
ATOM 7522 O O . GLY D 1 184 ? 47.245 48.539 35.001 1.00 29.41 184 GLY D O 1
ATOM 7523 N N . ARG D 1 185 ? 46.940 47.552 37.011 1.00 29.72 185 ARG D N 1
ATOM 7524 C CA . ARG D 1 185 ? 48.202 47.988 37.629 1.00 29.56 185 ARG D CA 1
ATOM 7525 C C . ARG D 1 185 ? 49.237 46.856 37.632 1.00 28.06 185 ARG D C 1
ATOM 7526 O O . ARG D 1 185 ? 48.891 45.698 37.842 1.00 28.22 185 ARG D O 1
ATOM 7534 N N . SER D 1 186 ? 50.498 47.188 37.406 1.00 26.32 186 SER D N 1
ATOM 7535 C CA . SER D 1 186 ? 51.611 46.225 37.474 1.00 24.80 186 SER D CA 1
ATOM 7536 C C . SER D 1 186 ? 51.719 45.409 38.784 1.00 24.10 186 SER D C 1
ATOM 7537 O O . SER D 1 186 ? 51.827 45.998 39.858 1.00 23.42 186 SER D O 1
ATOM 7540 N N . VAL D 1 187 ? 51.745 44.068 38.682 1.00 23.43 187 VAL D N 1
ATOM 7541 C CA . VAL D 1 187 ? 51.992 43.166 39.830 1.00 22.42 187 VAL D CA 1
ATOM 7542 C C . VAL D 1 187 ? 53.240 42.299 39.657 1.00 21.73 187 VAL D C 1
ATOM 7543 O O . VAL D 1 187 ? 53.357 41.505 38.725 1.00 22.10 187 VAL D O 1
ATOM 7547 N N . SER D 1 188 ? 54.135 42.444 40.620 1.00 20.85 188 SER D N 1
ATOM 7548 C CA . SER D 1 188 ? 55.461 41.864 40.654 1.00 19.91 188 SER D CA 1
ATOM 7549 C C . SER D 1 188 ? 55.464 40.800 41.735 1.00 18.90 188 SER D C 1
ATOM 7550 O O . SER D 1 188 ? 55.027 41.096 42.854 1.00 18.78 188 SER D O 1
ATOM 7553 N N . PHE D 1 189 ? 56.000 39.605 41.459 1.00 17.56 189 PHE D N 1
ATOM 7554 C CA . PHE D 1 189 ? 55.999 38.532 42.459 1.00 16.70 189 PHE D CA 1
ATOM 7555 C C . PHE D 1 189 ? 57.298 37.804 42.513 1.00 16.53 189 PHE D C 1
ATOM 7556 O O . PHE D 1 189 ? 57.749 37.219 41.551 1.00 16.68 189 PHE D O 1
ATOM 7564 N N . ASP D 1 190 ? 57.894 37.848 43.683 1.00 17.59 190 ASP D N 1
ATOM 7565 C CA . ASP D 1 190 ? 59.157 37.187 43.952 1.00 18.43 190 ASP D CA 1
ATOM 7566 C C . ASP D 1 190 ? 58.896 35.968 44.849 1.00 17.98 190 ASP D C 1
ATOM 7567 O O . ASP D 1 190 ? 58.717 36.084 46.043 1.00 16.98 190 ASP D O 1
ATOM 7572 N N . PRO D 1 191 ? 58.875 34.783 44.253 1.00 19.01 191 PRO D N 1
ATOM 7573 C CA . PRO D 1 191 ? 58.464 33.619 45.013 1.00 20.00 191 PRO D CA 1
ATOM 7574 C C . PRO D 1 191 ? 59.498 33.184 46.040 1.00 20.69 191 PRO D C 1
ATOM 7575 O O . PRO D 1 191 ? 60.067 32.103 45.897 1.00 21.57 191 PRO D O 1
ATOM 7579 N N . ASN D 1 192 ? 59.725 34.020 47.050 1.00 21.61 192 ASN D N 1
ATOM 7580 C CA . ASN D 1 192 ? 60.669 33.752 48.147 1.00 22.37 192 ASN D CA 1
ATOM 7581 C C . ASN D 1 192 ? 60.220 32.501 48.915 1.00 22.87 192 ASN D C 1
ATOM 7582 O O . ASN D 1 192 ? 59.015 32.368 49.237 1.00 23.05 192 ASN D O 1
ATOM 7587 N N . LEU D 1 193 ? 61.141 31.593 49.232 1.00 22.68 193 LEU D N 1
ATOM 7588 C CA . LEU D 1 193 ? 60.747 30.480 50.105 1.00 22.97 193 LEU D CA 1
ATOM 7589 C C . LEU D 1 193 ? 61.275 30.643 51.531 1.00 23.74 193 LEU D C 1
ATOM 7590 O O . LEU D 1 193 ? 62.483 30.803 51.714 1.00 25.00 193 LEU D O 1
ATOM 7595 N N . ARG D 1 194 ? 60.387 30.612 52.528 1.00 23.25 194 ARG D N 1
ATOM 7596 C CA . ARG D 1 194 ? 60.812 30.505 53.916 1.00 23.03 194 ARG D CA 1
ATOM 7597 C C . ARG D 1 194 ? 60.095 29.316 54.525 1.00 23.52 194 ARG D C 1
ATOM 7598 O O . ARG D 1 194 ? 58.985 29.468 54.990 1.00 24.99 194 ARG D O 1
ATOM 7606 N N . PRO D 1 195 ? 60.696 28.111 54.501 1.00 23.53 195 PRO D N 1
ATOM 7607 C CA . PRO D 1 195 ? 60.001 26.911 55.026 1.00 22.96 195 PRO D CA 1
ATOM 7608 C C . PRO D 1 195 ? 59.582 27.001 56.484 1.00 23.02 195 PRO D C 1
ATOM 7609 O O . PRO D 1 195 ? 58.660 26.315 56.902 1.00 22.97 195 PRO D O 1
ATOM 7613 N N . THR D 1 196 ? 60.248 27.853 57.248 1.00 23.59 196 THR D N 1
ATOM 7614 C CA . THR D 1 196 ? 59.914 28.063 58.673 1.00 24.42 196 THR D CA 1
ATOM 7615 C C . THR D 1 196 ? 58.489 28.554 58.873 1.00 24.18 196 THR D C 1
ATOM 7616 O O . THR D 1 196 ? 57.892 28.280 59.919 1.00 24.62 19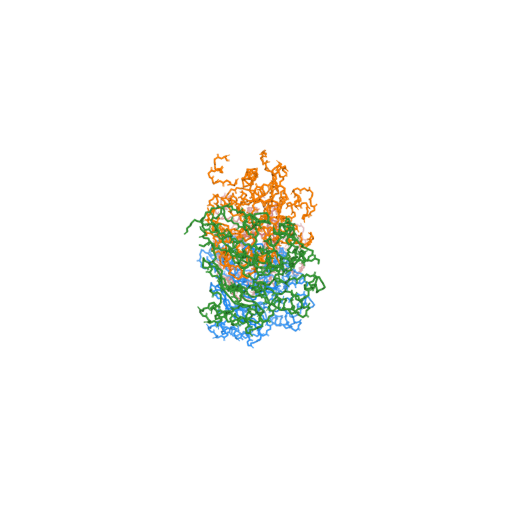6 THR D O 1
ATOM 7620 N N . LEU D 1 197 ? 57.960 29.291 57.885 1.00 23.40 197 LEU D N 1
ATOM 7621 C CA . LEU D 1 197 ? 56.711 30.004 58.047 1.00 22.48 197 LEU D CA 1
ATOM 7622 C C . LEU D 1 197 ? 55.487 29.174 57.624 1.00 22.93 197 LEU D C 1
ATOM 7623 O O . LEU D 1 197 ? 54.346 29.458 58.008 1.00 22.85 197 LEU D O 1
ATOM 7628 N N . TRP D 1 198 ? 55.720 28.127 56.846 1.00 23.58 198 TRP D N 1
ATOM 7629 C CA . TRP D 1 198 ? 54.616 27.329 56.316 1.00 23.52 198 TRP D CA 1
ATOM 7630 C C . TRP D 1 198 ? 54.562 26.002 57.029 1.00 24.11 198 TRP D C 1
ATOM 7631 O O . TRP D 1 198 ? 55.601 25.447 57.389 1.00 23.96 198 TRP D O 1
ATOM 7642 N N . ALA D 1 199 ? 53.347 25.495 57.187 1.00 24.82 199 ALA D N 1
ATOM 7643 C CA . ALA D 1 199 ? 53.084 24.188 57.771 1.00 26.10 199 ALA D CA 1
ATOM 7644 C C . ALA D 1 199 ? 53.838 23.008 57.118 1.00 27.05 199 ALA D C 1
ATOM 7645 O O . ALA D 1 199 ? 54.489 22.242 57.828 1.00 28.15 199 ALA D O 1
ATOM 7647 N N . THR D 1 200 ? 53.749 22.849 55.799 1.00 27.17 200 THR D N 1
ATOM 7648 C CA . THR D 1 200 ? 54.369 21.712 55.113 1.00 27.69 200 THR D CA 1
ATOM 7649 C C . THR D 1 200 ? 54.929 22.179 53.776 1.00 28.63 200 THR D C 1
ATOM 7650 O O . THR D 1 200 ? 54.422 23.158 53.170 1.00 28.97 200 THR D O 1
ATOM 7654 N N . PRO D 1 201 ? 55.976 21.495 53.286 1.00 28.42 201 PRO D N 1
ATOM 7655 C CA . PRO D 1 201 ? 56.462 21.974 52.011 1.00 28.15 201 PRO D CA 1
ATOM 7656 C C . PRO D 1 201 ? 55.353 21.984 50.969 1.00 28.30 201 PRO D C 1
ATOM 7657 O O . PRO D 1 201 ? 55.296 22.899 50.157 1.00 28.99 201 PRO D O 1
ATOM 7661 N N . GLU D 1 202 ? 54.446 21.012 51.012 1.00 27.60 202 GLU D N 1
ATOM 7662 C CA . GLU D 1 202 ? 53.406 20.932 49.994 1.00 27.22 202 GLU D CA 1
ATOM 7663 C C . GLU D 1 202 ? 52.533 22.172 50.036 1.00 26.68 202 GLU D C 1
ATOM 7664 O O . GLU D 1 202 ? 52.206 22.766 49.005 1.00 26.87 202 GLU D O 1
ATOM 7670 N N . LEU D 1 203 ? 52.180 22.571 51.243 1.00 25.81 203 LEU D N 1
ATOM 7671 C CA . LEU D 1 203 ? 51.355 23.727 51.433 1.00 25.54 203 LEU D CA 1
ATOM 7672 C C . LEU D 1 203 ? 52.022 24.997 50.873 1.00 24.89 203 LEU D C 1
ATOM 7673 O O . LEU D 1 203 ? 51.387 25.803 50.226 1.00 26.02 203 LEU D O 1
ATOM 7686 N N . ARG D 1 205 ? 54.252 25.169 48.429 1.00 21.26 205 ARG D N 1
ATOM 7687 C CA . ARG D 1 205 ? 54.271 25.108 46.987 1.00 20.41 205 ARG D CA 1
ATOM 7688 C C . ARG D 1 205 ? 52.916 25.473 46.378 1.00 20.32 205 ARG D C 1
ATOM 7689 O O . ARG D 1 205 ? 52.853 26.223 45.394 1.00 20.91 205 ARG D O 1
ATOM 7697 N N . ASP D 1 206 ? 51.836 24.957 46.960 1.00 20.03 206 ASP D N 1
ATOM 7698 C CA . ASP D 1 206 ? 50.479 25.285 46.497 1.00 19.48 206 ASP D CA 1
ATOM 7699 C C . ASP D 1 206 ? 50.171 26.756 46.715 1.00 18.95 206 ASP D C 1
ATOM 7700 O O . ASP D 1 206 ? 49.677 27.431 45.816 1.00 18.49 206 ASP D O 1
ATOM 7705 N N . ALA D 1 207 ? 50.504 27.280 47.885 1.00 18.06 207 ALA D N 1
ATOM 7706 C CA . ALA D 1 207 ? 50.266 28.705 48.079 1.00 18.02 207 ALA D CA 1
ATOM 7707 C C . ALA D 1 207 ? 51.109 29.586 47.140 1.00 17.85 207 ALA D C 1
ATOM 7708 O O . ALA D 1 207 ? 50.570 30.566 46.617 1.00 18.41 207 ALA D O 1
ATOM 7710 N N . ILE D 1 208 ? 52.399 29.254 46.927 1.00 16.54 208 ILE D N 1
ATOM 7711 C CA . ILE D 1 208 ? 53.272 30.105 46.109 1.00 15.21 208 ILE D CA 1
ATOM 7712 C C . ILE D 1 208 ? 52.827 30.092 44.650 1.00 15.42 208 ILE D C 1
ATOM 7713 O O . ILE D 1 208 ? 52.690 31.146 44.023 1.00 15.90 208 ILE D O 1
ATOM 7718 N N . ASN D 1 209 ? 52.584 28.920 44.110 1.00 15.41 209 ASN D N 1
ATOM 7719 C CA . ASN D 1 209 ? 52.272 28.851 42.704 1.00 16.02 209 ASN D CA 1
ATOM 7720 C C . ASN D 1 209 ? 50.896 29.432 42.419 1.00 17.15 209 ASN D C 1
ATOM 7721 O O . ASN D 1 209 ? 50.703 30.034 41.360 1.00 17.88 209 ASN D O 1
ATOM 7726 N N . ASP D 1 210 ? 49.962 29.286 43.364 1.00 18.01 210 ASP D N 1
ATOM 7727 C CA . ASP D 1 210 ? 48.643 29.913 43.247 1.00 19.04 210 ASP D CA 1
ATOM 7728 C C . ASP D 1 210 ? 48.734 31.443 43.239 1.00 19.50 210 ASP D C 1
ATOM 7729 O O . ASP D 1 210 ? 48.075 32.113 42.401 1.00 19.98 210 ASP D O 1
ATOM 7734 N N . LEU D 1 211 ? 49.556 32.001 44.134 1.00 18.90 211 LEU D N 1
ATOM 7735 C CA . LEU D 1 211 ? 49.859 33.449 44.063 1.00 18.43 211 LEU D CA 1
ATOM 7736 C C . LEU D 1 211 ? 50.545 33.850 42.755 1.00 18.36 211 LEU D C 1
ATOM 7737 O O . LEU D 1 211 ? 50.467 35.008 42.361 1.00 18.45 211 LEU D O 1
ATOM 7742 N N . ALA D 1 212 ? 51.211 32.922 42.082 1.00 18.68 212 ALA D N 1
ATOM 7743 C CA . ALA D 1 212 ? 51.982 33.326 40.890 1.00 20.53 212 ALA D CA 1
ATOM 7744 C C . ALA D 1 212 ? 51.015 33.509 39.747 1.00 21.25 212 ALA D C 1
ATOM 7745 O O . ALA D 1 212 ? 51.335 34.084 38.733 1.00 21.88 212 ALA D O 1
ATOM 7747 N N . THR D 1 213 ? 49.801 33.040 39.998 1.00 22.41 213 THR D N 1
ATOM 7748 C CA . THR D 1 213 ? 48.647 33.116 39.140 1.00 22.77 213 THR D CA 1
ATOM 7749 C C . THR D 1 213 ? 48.114 34.535 39.058 1.00 22.54 213 THR D C 1
ATOM 7750 O O . THR D 1 213 ? 47.233 34.847 38.260 1.00 22.96 213 THR D O 1
ATOM 7754 N N . ARG D 1 214 ? 48.636 35.400 39.900 1.00 22.05 214 ARG D N 1
ATOM 7755 C CA . ARG D 1 214 ? 48.056 36.700 40.050 1.00 21.71 214 ARG D CA 1
ATOM 7756 C C . ARG D 1 214 ? 49.108 37.772 39.747 1.00 21.34 214 ARG D C 1
ATOM 7757 O O . ARG D 1 214 ? 48.933 38.926 40.096 1.00 20.98 214 ARG D O 1
ATOM 7765 N N . ALA D 1 215 ? 50.208 37.388 39.112 1.00 20.64 215 ALA D N 1
ATOM 7766 C CA . ALA D 1 215 ? 51.282 38.311 38.892 1.00 20.05 215 ALA D CA 1
ATOM 7767 C C . ALA D 1 215 ? 51.585 38.504 37.417 1.00 20.27 215 ALA D C 1
ATOM 7768 O O . ALA D 1 215 ? 51.412 37.609 36.607 1.00 19.91 215 ALA D O 1
ATOM 7770 N N . ASP D 1 216 ? 52.084 39.684 37.095 1.00 20.49 216 ASP D N 1
ATOM 7771 C CA . ASP D 1 216 ? 52.496 40.011 35.749 1.00 21.06 216 ASP D CA 1
ATOM 7772 C C . ASP D 1 216 ? 53.958 39.609 35.561 1.00 20.78 216 ASP D C 1
ATOM 7773 O O . ASP D 1 216 ? 54.337 39.079 34.493 1.00 20.30 216 ASP D O 1
ATOM 7778 N N . TRP D 1 217 ? 54.766 39.881 36.592 1.00 20.37 217 TRP D N 1
ATOM 7779 C CA . TRP D 1 217 ? 56.222 39.673 36.547 1.00 20.05 217 TRP D CA 1
ATOM 7780 C C . TRP D 1 217 ? 56.556 38.661 37.616 1.00 20.40 217 TRP D C 1
ATOM 7781 O O . TRP D 1 217 ? 56.200 38.850 38.789 1.00 21.14 217 TRP D O 1
ATOM 7792 N N . VAL D 1 218 ? 57.188 37.563 37.240 1.00 20.18 218 VAL D N 1
ATOM 7793 C CA . VAL D 1 218 ? 57.569 36.583 38.261 1.00 20.19 218 VAL D CA 1
ATOM 7794 C C . VAL D 1 218 ? 59.092 36.427 38.229 1.00 20.43 218 VAL D C 1
ATOM 7795 O O . VAL D 1 218 ? 59.724 36.245 37.158 1.00 19.29 218 VAL D O 1
ATOM 7799 N N . LEU D 1 219 ? 59.660 36.512 39.427 1.00 20.76 219 LEU D N 1
ATOM 7800 C CA . LEU D 1 219 ? 61.108 36.633 39.613 1.00 21.61 219 LEU D CA 1
ATOM 7801 C C . LEU D 1 219 ? 61.728 35.424 40.360 1.00 21.61 219 LEU D C 1
ATOM 7802 O O . LEU D 1 219 ? 62.192 35.584 41.492 1.00 22.77 219 LEU D O 1
ATOM 7807 N N . PRO D 1 220 ? 61.719 34.210 39.765 1.00 21.27 220 PRO D N 1
ATOM 7808 C CA . PRO D 1 220 ? 62.195 33.052 40.555 1.00 21.09 220 PRO D CA 1
ATOM 7809 C C . PRO D 1 220 ? 63.700 32.721 40.506 1.00 20.95 220 PRO D C 1
ATOM 7810 O O . PRO D 1 220 ? 64.334 32.805 39.447 1.00 20.52 220 PRO D O 1
ATOM 7814 N N . GLY D 1 221 ? 64.257 32.342 41.657 1.00 21.36 221 GLY D N 1
ATOM 7815 C CA . GLY D 1 221 ? 65.632 31.826 41.717 1.00 22.19 221 GLY D CA 1
ATOM 7816 C C . GLY D 1 221 ? 65.579 30.491 41.051 1.00 22.41 221 GLY D C 1
ATOM 7817 O O . GLY D 1 221 ? 64.542 29.875 41.054 1.00 21.62 221 GLY D O 1
ATOM 7826 N N . GLU D 1 223 ? 66.868 27.640 42.048 1.00 27.12 223 GLU D N 1
ATOM 7827 C CA . GLU D 1 223 ? 66.680 26.519 42.943 1.00 28.84 223 GLU D CA 1
ATOM 7828 C C . GLU D 1 223 ? 65.254 26.447 43.478 1.00 28.45 223 GLU D C 1
ATOM 7829 O O . GLU D 1 223 ? 64.732 25.360 43.803 1.00 29.34 223 GLU D O 1
ATOM 7835 N N . GLU D 1 224 ? 64.617 27.601 43.572 1.00 27.35 224 GLU D N 1
ATOM 7836 C CA . GLU D 1 224 ? 63.244 27.648 44.037 1.00 26.62 224 GLU D CA 1
ATOM 7837 C C . GLU D 1 224 ? 62.302 27.180 42.912 1.00 25.96 224 GLU D C 1
ATOM 7838 O O . GLU D 1 224 ? 61.316 26.467 43.141 1.00 26.34 224 GLU D O 1
ATOM 7844 N N . GLY D 1 225 ? 62.647 27.553 41.684 1.00 24.69 225 GLY D N 1
ATOM 7845 C CA . GLY D 1 225 ? 61.948 27.107 40.505 1.00 23.69 225 GLY D CA 1
ATOM 7846 C C . GLY D 1 225 ? 61.957 25.604 40.303 1.00 23.22 225 GLY D C 1
ATOM 7847 O O . GLY D 1 225 ? 60.909 25.016 40.048 1.00 22.55 225 GLY D O 1
ATOM 7848 N N . ARG D 1 226 ? 63.137 24.983 40.390 1.00 22.68 226 ARG D N 1
ATOM 7849 C CA . ARG D 1 226 ? 63.199 23.519 40.421 1.00 22.11 226 ARG D CA 1
ATOM 7850 C C . ARG D 1 226 ? 62.206 23.009 41.483 1.00 21.62 226 ARG D C 1
ATOM 7851 O O . ARG D 1 226 ? 61.324 22.203 41.157 1.00 21.21 226 ARG D O 1
ATOM 7853 N N . PHE D 1 227 ? 62.314 23.517 42.719 1.00 20.48 227 PHE D N 1
ATOM 7854 C CA . PHE D 1 227 ? 61.430 23.099 43.804 1.00 20.29 227 PHE D CA 1
ATOM 7855 C C . PHE D 1 227 ? 59.926 23.326 43.501 1.00 20.21 227 PHE D C 1
ATOM 7856 O O . PHE D 1 227 ? 59.100 22.426 43.739 1.00 20.52 227 PHE D O 1
ATOM 7864 N N . LEU D 1 228 ? 59.557 24.506 42.997 1.00 18.51 228 LEU D N 1
ATOM 7865 C CA . LEU D 1 228 ? 58.153 24.806 42.847 1.00 18.13 228 LEU D CA 1
ATOM 7866 C C . LEU D 1 228 ? 57.530 24.135 41.632 1.00 19.04 228 LEU D C 1
ATOM 7867 O O . LEU D 1 228 ? 56.314 23.911 41.591 1.00 18.91 228 LEU D O 1
ATOM 7872 N N . THR D 1 229 ? 58.361 23.803 40.644 1.00 19.73 229 THR D N 1
ATOM 7873 C CA . THR D 1 229 ? 57.878 23.461 39.301 1.00 20.13 229 THR D CA 1
ATOM 7874 C C . THR D 1 229 ? 58.342 22.086 38.857 1.00 21.04 229 THR D C 1
ATOM 7875 O O . THR D 1 229 ? 57.720 21.471 37.979 1.00 21.00 229 THR D O 1
ATOM 7879 N N . GLY D 1 230 ? 59.452 21.625 39.447 1.00 22.00 230 GLY D N 1
ATOM 7880 C CA . GLY D 1 230 ? 60.126 20.386 39.031 1.00 21.84 230 GLY D CA 1
ATOM 7881 C C . GLY D 1 230 ? 60.895 20.510 37.731 1.00 22.16 230 GLY D C 1
ATOM 7882 O O . GLY D 1 230 ? 61.377 19.529 37.209 1.00 22.75 230 GLY D O 1
ATOM 7883 N N . GLU D 1 231 ? 60.992 21.712 37.182 1.00 22.76 231 GLU D N 1
ATOM 7884 C CA . GLU D 1 231 ? 61.722 21.911 35.938 1.00 23.35 231 GLU D CA 1
ATOM 7885 C C . GLU D 1 231 ? 63.203 22.065 36.189 1.00 23.54 231 GLU D C 1
ATOM 7886 O O . GLU D 1 231 ? 63.601 22.688 37.168 1.00 24.79 231 GLU D O 1
ATOM 7892 N N . THR D 1 232 ? 64.042 21.499 35.335 1.00 23.69 232 THR D N 1
ATOM 7893 C CA . THR D 1 232 ? 65.483 21.483 35.667 1.00 23.38 232 THR D CA 1
ATOM 7894 C C . THR D 1 232 ? 66.209 22.564 34.917 1.00 23.21 232 THR D C 1
ATOM 7895 O O . THR D 1 232 ? 67.375 22.786 35.184 1.00 23.20 232 THR D O 1
ATOM 7899 N N . THR D 1 233 ? 65.502 23.223 33.986 1.00 23.27 233 THR D N 1
ATOM 7900 C CA . THR D 1 233 ? 66.038 24.326 33.169 1.00 23.13 233 THR D CA 1
ATOM 7901 C C . THR D 1 233 ? 65.305 25.652 33.308 1.00 23.32 233 THR D C 1
ATOM 7902 O O . THR D 1 233 ? 64.078 25.684 33.483 1.00 22.83 233 THR D O 1
ATOM 7906 N N . PRO D 1 234 ? 66.062 26.762 33.192 1.00 23.61 234 PRO D N 1
ATOM 7907 C CA . PRO D 1 234 ? 65.514 28.131 33.306 1.00 22.96 234 PRO D CA 1
ATOM 7908 C C . PRO D 1 234 ? 64.359 28.331 32.348 1.00 22.26 234 PRO D C 1
ATOM 7909 O O . PRO D 1 234 ? 63.397 28.988 32.690 1.00 20.94 234 PRO D O 1
ATOM 7913 N N . GLU D 1 235 ? 64.474 27.763 31.148 1.00 22.63 235 GLU D N 1
ATOM 7914 C CA . GLU D 1 235 ? 63.429 27.884 30.133 1.00 23.34 235 GLU D CA 1
ATOM 7915 C C . GLU D 1 235 ? 62.178 27.181 30.649 1.00 23.66 235 GLU D C 1
ATOM 7916 O O . GLU D 1 235 ? 61.053 27.640 30.414 1.00 24.17 235 GLU D O 1
ATOM 7922 N N . GLY D 1 236 ? 62.403 26.092 31.395 1.00 23.73 236 GLY D N 1
ATOM 7923 C CA . GLY D 1 236 ? 61.353 25.251 31.937 1.00 23.10 236 GLY D CA 1
ATOM 7924 C C . GLY D 1 236 ? 60.613 25.939 33.033 1.00 23.05 236 GLY D C 1
ATOM 7925 O O . GLY D 1 236 ? 59.394 25.928 33.041 1.00 23.34 236 GLY D O 1
ATOM 7926 N N . VAL D 1 237 ? 61.357 26.533 33.957 1.00 23.53 237 VAL D N 1
ATOM 7927 C CA . VAL D 1 237 ? 60.781 27.427 34.983 1.00 24.01 237 VAL D CA 1
ATOM 7928 C C . VAL D 1 237 ? 59.947 28.524 34.369 1.00 24.28 237 VAL D C 1
ATOM 7929 O O . VAL D 1 237 ? 58.802 28.740 34.768 1.00 24.70 237 VAL D O 1
ATOM 7933 N N . ALA D 1 238 ? 60.514 29.217 33.389 1.00 24.63 238 ALA D N 1
ATOM 7934 C CA . ALA D 1 238 ? 59.819 30.346 32.803 1.00 24.45 238 ALA D CA 1
ATOM 7935 C C . ALA D 1 238 ? 58.508 29.925 32.130 1.00 24.88 238 ALA D C 1
ATOM 7936 O O . ALA D 1 238 ? 57.469 30.537 32.417 1.00 25.15 238 ALA D O 1
ATOM 7938 N N . ARG D 1 239 ? 58.530 28.877 31.286 1.00 25.15 239 ARG D N 1
ATOM 7939 C CA . ARG D 1 239 ? 57.298 28.457 30.571 1.00 25.31 239 ARG D CA 1
ATOM 7940 C C . ARG D 1 239 ? 56.194 28.183 31.589 1.00 23.24 239 ARG D C 1
ATOM 7941 O O . ARG D 1 239 ? 55.112 28.715 31.462 1.00 22.62 239 ARG D O 1
ATOM 7949 N N . PHE D 1 240 ? 56.533 27.438 32.643 1.00 21.45 240 PHE D N 1
ATOM 7950 C CA . PHE D 1 240 ? 55.684 27.232 33.804 1.00 19.91 240 PHE D CA 1
ATOM 7951 C C . PHE D 1 240 ? 55.052 28.521 34.340 1.00 19.99 240 PHE D C 1
ATOM 7952 O O . PHE D 1 240 ? 53.864 28.545 34.608 1.00 20.38 240 PHE D O 1
ATOM 7960 N N . TYR D 1 241 ? 55.794 29.601 34.501 1.00 19.78 241 TYR D N 1
ATOM 7961 C CA . TYR D 1 241 ? 55.107 30.782 35.004 1.00 20.02 241 TYR D CA 1
ATOM 7962 C C . TYR D 1 241 ? 54.322 31.523 33.932 1.00 20.63 241 TYR D C 1
ATOM 7963 O O . TYR D 1 241 ? 53.267 32.115 34.212 1.00 20.56 241 TYR D O 1
ATOM 7972 N N . ARG D 1 242 ? 54.763 31.397 32.684 1.00 21.55 242 ARG D N 1
ATOM 7973 C CA . ARG D 1 242 ? 54.006 31.975 31.562 1.00 21.83 242 ARG D CA 1
ATOM 7974 C C . ARG D 1 242 ? 52.663 31.281 31.386 1.00 22.40 242 ARG D C 1
ATOM 7975 O O . ARG D 1 242 ? 51.645 31.920 31.194 1.00 21.98 242 ARG D O 1
ATOM 7983 N N . GLN D 1 243 ? 52.669 29.967 31.517 1.00 24.05 243 GLN D N 1
ATOM 7984 C CA . GLN D 1 243 ? 51.462 29.166 31.376 1.00 25.74 243 GLN D CA 1
ATOM 7985 C C . GLN D 1 243 ? 50.434 29.512 32.498 1.00 25.60 243 GLN D C 1
ATOM 7986 O O . GLN D 1 243 ? 49.233 29.509 32.252 1.00 25.98 243 GLN D O 1
ATOM 7992 N N . LEU D 1 244 ? 50.900 29.881 33.688 1.00 25.04 244 LEU D N 1
ATOM 7993 C CA . LEU D 1 244 ? 49.996 30.339 34.738 1.00 24.77 244 LEU D CA 1
ATOM 7994 C C . LEU D 1 244 ? 49.633 31.784 34.584 1.00 25.09 244 LEU D C 1
ATOM 7995 O O . LEU D 1 244 ? 48.946 32.308 35.410 1.00 24.71 244 LEU D O 1
ATOM 8000 N N . GLY D 1 245 ? 50.139 32.443 33.552 1.00 26.22 245 GLY D N 1
ATOM 8001 C CA . GLY D 1 245 ? 49.546 33.708 33.102 1.00 27.88 245 GLY D CA 1
ATOM 8002 C C . GLY D 1 245 ? 50.298 34.873 33.671 1.00 28.95 245 GLY D C 1
ATOM 8003 O O . GLY D 1 245 ? 49.958 35.378 34.763 1.00 31.41 245 GLY D O 1
ATOM 8004 N N . ALA D 1 246 ? 51.346 35.258 32.964 1.00 27.56 246 ALA D N 1
ATOM 8005 C CA . ALA D 1 246 ? 52.352 36.114 33.492 1.00 26.93 246 ALA D CA 1
ATOM 8006 C C . ALA D 1 246 ? 53.039 36.588 32.268 1.00 26.92 246 ALA D C 1
ATOM 8007 O O . ALA D 1 246 ? 53.421 35.768 31.434 1.00 27.83 246 ALA D O 1
ATOM 8009 N N . LYS D 1 247 ? 53.189 37.905 32.144 1.00 26.24 247 LYS D N 1
ATOM 8010 C CA . LYS D 1 247 ? 53.701 38.506 30.922 1.00 25.07 247 LYS D CA 1
ATOM 8011 C C . LYS D 1 247 ? 55.213 38.360 30.858 1.00 23.51 247 LYS D C 1
ATOM 8012 O O . LYS D 1 247 ? 55.777 38.325 29.771 1.00 23.15 247 LYS D O 1
ATOM 8018 N N . LEU D 1 248 ? 55.849 38.278 32.034 1.00 22.01 248 LEU D N 1
ATOM 8019 C CA . LEU D 1 248 ? 57.321 38.315 32.183 1.00 20.09 248 LEU D CA 1
ATOM 8020 C C . LEU D 1 248 ? 57.786 37.367 33.281 1.00 18.55 248 LEU D C 1
ATOM 8021 O O . LEU D 1 248 ? 57.310 37.466 34.410 1.00 17.41 248 LEU D O 1
ATOM 8026 N N . VAL D 1 249 ? 58.707 36.463 32.941 1.00 17.33 249 VAL D N 1
ATOM 8027 C CA . VAL D 1 249 ? 59.429 35.676 33.952 1.00 17.46 249 VAL D CA 1
ATOM 8028 C C . VAL D 1 249 ? 60.967 35.870 33.876 1.00 17.85 249 VAL D C 1
ATOM 8029 O O . VAL D 1 249 ? 61.583 35.551 32.875 1.00 17.67 249 VAL D O 1
ATOM 8033 N N . VAL D 1 250 ? 61.591 36.377 34.927 1.00 18.47 250 VAL D N 1
ATOM 8034 C CA . VAL D 1 250 ? 63.056 36.461 34.931 1.00 19.10 250 VAL D CA 1
ATOM 8035 C C . VAL D 1 250 ? 63.632 35.452 35.923 1.00 19.18 250 VAL D C 1
ATOM 8036 O O . VAL D 1 250 ? 63.415 35.566 37.109 1.00 18.68 250 VAL D O 1
ATOM 8040 N N . VAL D 1 251 ? 64.356 34.460 35.423 1.00 20.28 251 VAL D N 1
ATOM 8041 C CA . VAL D 1 251 ? 64.968 33.464 36.278 1.00 21.50 251 VAL D CA 1
ATOM 8042 C C . VAL D 1 251 ? 66.404 33.821 36.645 1.00 22.81 251 VAL D C 1
ATOM 8043 O O . VAL D 1 251 ? 67.216 34.021 35.750 1.00 22.43 251 VAL D O 1
ATOM 8047 N N . LYS D 1 252 ? 66.689 33.884 37.955 1.00 24.56 252 LYS D N 1
ATOM 8048 C CA . LYS D 1 252 ? 68.017 34.232 38.499 1.00 26.36 252 LYS D CA 1
ATOM 8049 C C . LYS D 1 252 ? 68.941 33.028 38.518 1.00 27.82 252 LYS D C 1
ATOM 8050 O O . LYS D 1 252 ? 68.660 32.021 39.155 1.00 28.63 252 LYS D O 1
ATOM 8056 N N . LEU D 1 253 ? 70.064 33.143 37.844 1.00 29.56 253 LEU D N 1
ATOM 8057 C CA . LEU D 1 253 ? 70.931 31.998 37.687 1.00 31.56 253 LEU D CA 1
ATOM 8058 C C . LEU D 1 253 ? 72.217 32.123 38.504 1.00 33.06 253 LEU D C 1
ATOM 8059 O O . LEU D 1 253 ? 73.100 31.267 38.413 1.00 33.30 253 LEU D O 1
ATOM 8064 N N . GLY D 1 254 ? 72.311 33.172 39.314 1.00 34.51 254 GLY D N 1
ATOM 8065 C CA . GLY D 1 254 ? 73.486 33.348 40.159 1.00 36.34 254 GLY D CA 1
ATOM 8066 C C . GLY D 1 254 ? 74.614 33.931 39.340 1.00 37.75 254 GLY D C 1
ATOM 8067 O O . GLY D 1 254 ? 74.446 35.001 38.730 1.00 38.22 254 GLY D O 1
ATOM 8068 N N . ALA D 1 255 ? 75.749 33.228 39.296 1.00 38.62 255 ALA D N 1
ATOM 8069 C CA . ALA D 1 255 ? 76.955 33.776 38.676 1.00 39.40 255 ALA D CA 1
ATOM 8070 C C . ALA D 1 255 ? 76.765 33.933 37.171 1.00 40.03 255 ALA D C 1
ATOM 8071 O O . ALA D 1 255 ? 77.216 34.924 36.578 1.00 40.79 255 ALA D O 1
ATOM 8073 N N . GLU D 1 256 ? 76.066 32.969 36.572 1.00 40.14 256 GLU D N 1
ATOM 8074 C CA . GLU D 1 256 ? 75.808 32.936 35.132 1.00 40.22 256 GLU D CA 1
ATOM 8075 C C . GLU D 1 256 ? 74.793 33.997 34.717 1.00 38.89 256 GLU D C 1
ATOM 8076 O O . GLU D 1 256 ? 74.455 34.101 33.547 1.00 39.37 256 GLU D O 1
ATOM 8082 N N . GLY D 1 257 ? 74.278 34.757 35.673 1.00 37.25 257 GLY D N 1
ATOM 8083 C CA . GLY D 1 257 ? 73.393 35.875 35.363 1.00 35.63 257 GLY D CA 1
ATOM 8084 C C . GLY D 1 257 ? 71.914 35.598 35.579 1.00 34.37 257 GLY D C 1
ATOM 8085 O O . GLY D 1 257 ? 71.491 35.226 36.688 1.00 34.60 257 GLY D O 1
ATOM 8086 N N . ALA D 1 258 ? 71.140 35.791 34.508 1.00 32.51 258 ALA D N 1
ATOM 8087 C CA . ALA D 1 258 ? 69.696 35.654 34.509 1.00 30.30 258 ALA D CA 1
ATOM 8088 C C . ALA D 1 258 ? 69.156 35.295 33.129 1.00 29.31 258 ALA D C 1
ATOM 8089 O O . ALA D 1 258 ? 69.776 35.591 32.114 1.00 29.39 258 ALA D O 1
ATOM 8091 N N . TYR D 1 259 ? 67.995 34.639 33.107 1.00 27.63 259 TYR D N 1
ATOM 8092 C CA . TYR D 1 259 ? 67.308 34.283 31.877 1.00 25.30 259 TYR D CA 1
ATOM 8093 C C . TYR D 1 259 ? 65.914 34.913 31.921 1.00 24.59 259 TYR D C 1
ATOM 8094 O O . TYR D 1 259 ? 65.301 35.013 32.996 1.00 24.46 259 TYR D O 1
ATOM 8103 N N . PHE D 1 260 ? 65.412 35.374 30.781 1.00 23.05 260 PHE D N 1
ATOM 8104 C CA . PHE D 1 260 ? 64.129 36.064 30.795 1.00 21.71 260 PHE D CA 1
ATOM 8105 C C . PHE D 1 260 ? 63.207 35.612 29.692 1.00 21.36 260 PHE D C 1
ATOM 8106 O O . PHE D 1 260 ? 63.641 35.272 28.614 1.00 21.27 260 PHE D O 1
ATOM 8114 N N . ASP D 1 261 ? 61.922 35.578 29.978 1.00 21.90 261 ASP D N 1
ATOM 8115 C CA . ASP D 1 261 ? 60.971 35.095 29.011 1.00 23.57 261 ASP D CA 1
ATOM 8116 C C . ASP D 1 261 ? 59.788 36.023 29.089 1.00 23.78 261 ASP D C 1
ATOM 8117 O O . ASP D 1 261 ? 59.087 36.057 30.089 1.00 24.75 261 ASP D O 1
ATOM 8122 N N . GLY D 1 262 ? 59.611 36.823 28.050 1.00 24.34 262 GLY D N 1
ATOM 8123 C CA . GLY D 1 262 ? 58.570 37.813 28.038 1.00 25.44 262 GLY D CA 1
ATOM 8124 C C . GLY D 1 262 ? 57.802 37.789 26.741 1.00 26.66 262 GLY D C 1
ATOM 8125 O O . GLY D 1 262 ? 58.125 37.033 25.823 1.00 26.88 262 GLY D O 1
ATOM 8126 N N . GLU D 1 263 ? 56.777 38.627 26.673 1.00 28.06 263 GLU D N 1
ATOM 8127 C CA . GLU D 1 263 ? 55.998 38.793 25.470 1.00 29.93 263 GLU D CA 1
ATOM 8128 C C . GLU D 1 263 ? 56.836 39.247 24.255 1.00 31.14 263 GLU D C 1
ATOM 8129 O O . GLU D 1 263 ? 56.554 38.836 23.119 1.00 31.80 263 GLU D O 1
ATOM 8135 N N . ALA D 1 264 ? 57.884 40.046 24.498 1.00 32.06 264 ALA D N 1
ATOM 8136 C CA . ALA D 1 264 ? 58.831 40.476 23.442 1.00 32.22 264 ALA D CA 1
ATOM 8137 C C . ALA D 1 264 ? 59.791 39.351 23.003 1.00 32.46 264 ALA D C 1
ATOM 8138 O O . ALA D 1 264 ? 60.348 39.364 21.890 1.00 33.06 264 ALA D O 1
ATOM 8140 N N . GLY D 1 265 ? 59.972 38.380 23.887 1.00 32.92 265 GLY D N 1
ATOM 8141 C CA . GLY D 1 265 ? 60.793 37.209 23.628 1.00 33.01 265 GLY D CA 1
ATOM 8142 C C . GLY D 1 265 ? 61.690 36.826 24.798 1.00 33.57 265 GLY D C 1
ATOM 8143 O O . GLY D 1 265 ? 61.393 37.091 25.989 1.00 33.01 265 GLY D O 1
ATOM 8144 N N . SER D 1 266 ? 62.824 36.242 24.431 1.00 33.56 266 SER D N 1
ATOM 8145 C CA . SER D 1 266 ? 63.632 35.464 25.341 1.00 33.56 266 SER D CA 1
ATOM 8146 C C . SER D 1 266 ? 65.099 35.770 25.207 1.00 33.35 266 SER D C 1
ATOM 8147 O O . SER D 1 266 ? 65.567 36.183 24.151 1.00 33.30 266 SER D O 1
ATOM 8150 N N . GLY D 1 267 ? 65.835 35.541 26.276 1.00 33.32 267 GLY D N 1
ATOM 8151 C CA . GLY D 1 267 ? 67.274 35.629 26.198 1.00 33.91 267 GLY D CA 1
ATOM 8152 C C . GLY D 1 267 ? 67.932 35.518 27.539 1.00 34.19 267 GLY D C 1
ATOM 8153 O O . GLY D 1 267 ? 67.250 35.349 28.543 1.00 34.37 267 GLY D O 1
ATOM 8154 N N . ARG D 1 268 ? 69.261 35.603 27.537 1.00 35.07 268 ARG D N 1
ATOM 8155 C CA . ARG D 1 268 ? 70.081 35.575 28.741 1.00 35.95 268 ARG D CA 1
ATOM 8156 C C . ARG D 1 268 ? 70.789 36.911 28.903 1.00 36.71 268 ARG D C 1
ATOM 8157 O O . ARG D 1 268 ? 71.006 37.599 27.927 1.00 37.22 268 ARG D O 1
ATOM 8165 N N . VAL D 1 269 ? 71.133 37.278 30.137 1.00 38.09 269 VAL D N 1
ATOM 8166 C CA . VAL D 1 269 ? 71.890 38.507 30.457 1.00 39.12 269 VAL D CA 1
ATOM 8167 C C . VAL D 1 269 ? 73.014 38.121 31.430 1.00 40.83 269 VAL D C 1
ATOM 8168 O O . VAL D 1 269 ? 72.754 37.439 32.426 1.00 40.90 269 VAL D O 1
ATOM 8172 N N . ALA D 1 270 ? 74.245 38.564 31.136 1.00 42.68 270 ALA D N 1
ATOM 8173 C CA . ALA D 1 270 ? 75.474 37.960 31.682 1.00 44.25 270 ALA D CA 1
ATOM 8174 C C . ALA D 1 270 ? 75.708 38.072 33.182 1.00 45.88 270 ALA D C 1
ATOM 8175 O O . ALA D 1 270 ? 76.271 37.163 33.802 1.00 46.45 270 ALA D O 1
ATOM 8177 N N . GLY D 1 271 ? 75.310 39.172 33.789 1.00 47.61 271 GLY D N 1
ATOM 8178 C CA . GLY D 1 271 ? 75.589 39.290 35.209 1.00 50.50 271 GLY D CA 1
ATOM 8179 C C . GLY D 1 271 ? 77.034 39.632 35.531 1.00 52.49 271 GLY D C 1
ATOM 8180 O O . GLY D 1 271 ? 77.829 39.945 34.648 1.00 52.17 271 GLY D O 1
ATOM 8181 N N . PHE D 1 272 ? 77.372 39.546 36.813 1.00 55.00 272 PHE D N 1
ATOM 8182 C CA . PHE D 1 272 ? 78.543 40.226 37.344 1.00 57.47 272 PHE D CA 1
ATOM 8183 C C . PHE D 1 272 ? 79.484 39.316 38.158 1.00 59.63 272 PHE D C 1
ATOM 8184 O O . PHE D 1 272 ? 79.063 38.240 38.603 1.00 60.01 272 PHE D O 1
ATOM 8192 N N . PRO D 1 273 ? 80.779 39.717 38.290 1.00 61.68 273 PRO D N 1
ATOM 8193 C CA . PRO D 1 273 ? 81.862 38.932 38.936 1.00 62.66 273 PRO D CA 1
ATOM 8194 C C . PRO D 1 273 ? 81.639 38.380 40.368 1.00 63.99 273 PRO D C 1
ATOM 8195 O O . PRO D 1 273 ? 81.606 37.150 40.538 1.00 64.53 273 PRO D O 1
ATOM 8199 N N . VAL D 1 274 ? 81.491 39.262 41.369 1.00 64.93 274 VAL D N 1
ATOM 8200 C CA . VAL D 1 274 ? 81.590 38.895 42.811 1.00 65.54 274 VAL D CA 1
ATOM 8201 C C . VAL D 1 274 ? 83.012 38.430 43.184 1.00 66.10 274 VAL D C 1
ATOM 8202 O O . VAL D 1 274 ? 83.843 39.219 43.671 1.00 66.49 274 VAL D O 1
ATOM 8206 N N . GLY D 1 282 ? 69.731 38.586 49.897 1.00 31.50 282 GLY D N 1
ATOM 8207 C CA . GLY D 1 282 ? 70.583 39.772 49.680 1.00 31.35 282 GLY D CA 1
ATOM 8208 C C . GLY D 1 282 ? 70.774 40.098 48.199 1.00 31.38 282 GLY D C 1
ATOM 8209 O O . GLY D 1 282 ? 70.461 41.222 47.739 1.00 31.25 282 GLY D O 1
ATOM 8210 N N . ALA D 1 283 ? 71.256 39.119 47.433 1.00 30.59 283 ALA D N 1
ATOM 8211 C CA . ALA D 1 283 ? 71.370 39.344 46.012 1.00 30.31 283 ALA D CA 1
ATOM 8212 C C . ALA D 1 283 ? 69.990 39.318 45.351 1.00 30.27 283 ALA D C 1
ATOM 8213 O O . ALA D 1 283 ? 69.777 40.007 44.374 1.00 31.17 283 ALA D O 1
ATOM 8215 N N . GLY D 1 284 ? 69.050 38.551 45.893 1.00 30.04 284 GLY D N 1
ATOM 8216 C CA . GLY D 1 284 ? 67.688 38.499 45.341 1.00 29.52 284 GLY D CA 1
ATOM 8217 C C . GLY D 1 284 ? 66.947 39.832 45.459 1.00 29.47 284 GLY D C 1
ATOM 8218 O O . GLY D 1 284 ? 66.483 40.410 44.447 1.00 29.03 284 GLY D O 1
ATOM 8219 N N . ASP D 1 285 ? 66.847 40.326 46.697 1.00 28.92 285 ASP D N 1
ATOM 8220 C CA . ASP D 1 285 ? 66.249 41.644 46.977 1.00 28.52 285 ASP D CA 1
ATOM 8221 C C . ASP D 1 285 ? 66.843 42.765 46.053 1.00 27.81 285 ASP D C 1
ATOM 8222 O O . ASP D 1 285 ? 66.103 43.540 45.418 1.00 27.60 285 ASP D O 1
ATOM 8227 N N . GLY D 1 286 ? 68.172 42.807 45.960 1.00 26.25 286 GLY D N 1
ATOM 8228 C CA . GLY D 1 286 ? 68.846 43.744 45.109 1.00 24.21 286 GLY D CA 1
ATOM 8229 C C . GLY D 1 286 ? 68.518 43.467 43.662 1.00 23.49 286 GLY D C 1
ATOM 8230 O O . GLY D 1 286 ? 68.459 44.397 42.842 1.00 24.26 286 GLY D O 1
ATOM 8231 N N . PHE D 1 287 ? 68.288 42.209 43.308 1.00 21.53 287 PHE D N 1
ATOM 8232 C CA . PHE D 1 287 ? 68.027 41.943 41.909 1.00 19.97 287 PHE D CA 1
ATOM 8233 C C . PHE D 1 287 ? 66.605 42.425 41.615 1.00 20.33 287 PHE D C 1
ATOM 8234 O O . PHE D 1 287 ? 66.352 42.977 40.530 1.00 20.55 287 PHE D O 1
ATOM 8242 N N . ALA D 1 288 ? 65.702 42.257 42.593 1.00 19.66 288 ALA D N 1
ATOM 8243 C CA . ALA D 1 288 ? 64.324 42.691 42.454 1.00 19.64 288 ALA D CA 1
ATOM 8244 C C . ALA D 1 288 ? 64.208 44.231 42.387 1.00 20.83 288 ALA D C 1
ATOM 8245 O O . ALA D 1 288 ? 63.415 44.757 41.587 1.00 20.10 288 ALA D O 1
ATOM 8247 N N . VAL D 1 289 ? 64.995 44.932 43.236 1.00 21.86 289 VAL D N 1
ATOM 8248 C CA . VAL D 1 289 ? 65.146 46.393 43.198 1.00 22.16 289 VAL D CA 1
ATOM 8249 C C . VAL D 1 289 ? 65.576 46.828 41.800 1.00 22.16 289 VAL D C 1
ATOM 8250 O O . VAL D 1 289 ? 65.027 47.764 41.218 1.00 21.59 289 VAL D O 1
ATOM 8254 N N . GLY D 1 290 ? 66.547 46.115 41.257 1.00 22.15 290 GLY D N 1
ATOM 8255 C CA . GLY D 1 290 ? 66.940 46.304 39.864 1.00 23.13 290 GLY D CA 1
ATOM 8256 C C . GLY D 1 290 ? 65.853 46.275 38.783 1.00 23.62 290 GLY D C 1
ATOM 8257 O O . GLY D 1 290 ? 65.684 47.266 38.065 1.00 23.72 290 GLY D O 1
ATOM 8258 N N . VAL D 1 291 ? 65.128 45.158 38.622 1.00 23.53 291 VAL D N 1
ATOM 8259 C CA . VAL D 1 291 ? 64.211 45.079 37.474 1.00 23.18 291 VAL D CA 1
ATOM 8260 C C . VAL D 1 291 ? 62.972 45.957 37.675 1.00 23.36 291 VAL D C 1
ATOM 8261 O O . VAL D 1 291 ? 62.551 46.652 36.765 1.00 23.63 291 VAL D O 1
ATOM 8265 N N . ILE D 1 292 ? 62.420 45.970 38.879 1.00 23.09 292 ILE D N 1
ATOM 8266 C CA . ILE D 1 292 ? 61.228 46.745 39.115 1.00 22.81 292 ILE D CA 1
ATOM 8267 C C . ILE D 1 292 ? 61.530 48.209 38.818 1.00 23.65 292 ILE D C 1
ATOM 8268 O O . ILE D 1 292 ? 60.774 48.879 38.097 1.00 23.55 292 ILE D O 1
ATOM 8273 N N . SER D 1 293 ? 62.672 48.678 39.318 1.00 24.38 293 SER D N 1
ATOM 8274 C CA . SER D 1 293 ? 63.043 50.078 39.194 1.00 24.70 293 SER D CA 1
ATOM 8275 C C . SER D 1 293 ? 63.283 50.425 37.740 1.00 26.18 293 SER D C 1
ATOM 8276 O O . SER D 1 293 ? 62.896 51.500 37.312 1.00 26.96 293 SER D O 1
ATOM 8279 N N . ALA D 1 294 ? 63.863 49.508 36.966 1.00 27.16 294 ALA D N 1
ATOM 8280 C CA . ALA D 1 294 ? 64.140 49.781 35.536 1.00 28.11 294 ALA D CA 1
ATOM 8281 C C . ALA D 1 294 ? 62.913 49.720 34.618 1.00 28.60 294 ALA D C 1
ATOM 8282 O O . ALA D 1 294 ? 62.688 50.621 33.808 1.00 29.19 294 ALA D O 1
ATOM 8284 N N . LEU D 1 295 ? 62.143 48.643 34.744 1.00 28.71 295 LEU D N 1
ATOM 8285 C CA . LEU D 1 295 ? 60.860 48.494 34.073 1.00 28.35 295 LEU D CA 1
ATOM 8286 C C . LEU D 1 295 ? 59.929 49.684 34.341 1.00 29.10 295 LEU D C 1
ATOM 8287 O O . LEU D 1 295 ? 59.231 50.143 33.427 1.00 29.32 295 LEU D O 1
ATOM 8292 N N . LEU D 1 296 ? 59.935 50.199 35.570 1.00 29.56 296 LEU D N 1
ATOM 8293 C CA . LEU D 1 296 ? 59.173 51.418 35.868 1.00 30.66 296 LEU D CA 1
ATOM 8294 C C . LEU D 1 296 ? 59.783 52.734 35.289 1.00 31.83 296 LEU D C 1
ATOM 8295 O O . LEU D 1 296 ? 59.027 53.659 34.964 1.00 31.71 296 LEU D O 1
ATOM 8300 N N . ASP D 1 297 ? 61.119 52.809 35.157 1.00 32.64 297 ASP D N 1
ATOM 8301 C CA . ASP D 1 297 ? 61.785 53.994 34.612 1.00 33.73 297 ASP D CA 1
ATOM 8302 C C . ASP D 1 297 ? 61.605 53.945 33.122 1.00 34.46 297 ASP D C 1
ATOM 8303 O O . ASP D 1 297 ? 62.143 54.787 32.399 1.00 35.18 297 ASP D O 1
ATOM 8308 N N . GLY D 1 298 ? 60.880 52.927 32.657 1.00 34.99 298 GLY D N 1
ATOM 8309 C CA . GLY D 1 298 ? 60.573 52.745 31.235 1.00 35.02 298 GLY D CA 1
ATOM 8310 C C . GLY D 1 298 ? 61.596 51.980 30.410 1.00 35.04 298 GLY D C 1
ATOM 8311 O O . GLY D 1 298 ? 61.492 51.915 29.173 1.00 35.55 298 GLY D O 1
ATOM 8312 N N . LEU D 1 299 ? 62.577 51.385 31.076 1.00 34.58 299 LEU D N 1
ATOM 8313 C CA . LEU D 1 299 ? 63.663 50.705 30.385 1.00 33.83 299 LEU D CA 1
ATOM 8314 C C . LEU D 1 299 ? 63.220 49.377 29.766 1.00 33.10 299 LEU D C 1
ATOM 8315 O O . LEU D 1 299 ? 62.166 48.854 30.100 1.00 32.69 299 LEU D O 1
ATOM 8320 N N . GLY D 1 300 ? 64.035 48.842 28.863 1.00 32.71 300 GLY D N 1
ATOM 8321 C CA . GLY D 1 300 ? 63.721 47.599 28.184 1.00 32.28 300 GLY D CA 1
ATOM 8322 C C . GLY D 1 300 ? 63.950 46.438 29.130 1.00 32.53 300 GLY D C 1
ATOM 8323 O O . GLY D 1 300 ? 64.588 46.593 30.190 1.00 32.16 300 GLY D O 1
ATOM 8324 N N . VAL D 1 301 ? 63.435 45.273 28.797 1.00 31.86 301 VAL D N 1
ATOM 8325 C CA . VAL D 1 301 ? 63.627 44.102 29.632 1.00 31.14 301 VAL D CA 1
ATOM 8326 C C . VAL D 1 301 ? 65.065 43.606 29.765 1.00 31.00 301 VAL D C 1
ATOM 8327 O O . VAL D 1 301 ? 65.431 43.251 30.840 1.00 31.38 301 VAL D O 1
ATOM 8331 N N . PRO D 1 302 ? 65.868 43.550 28.615 1.00 31.27 302 PRO D N 1
ATOM 8332 C CA . PRO D 1 302 ? 67.273 43.237 28.894 1.00 31.55 302 PRO D CA 1
ATOM 8333 C C . PRO D 1 302 ? 67.961 44.257 29.761 1.00 32.75 302 PRO D C 1
ATOM 8334 O O . PRO D 1 302 ? 68.706 43.890 30.602 1.00 33.57 302 PRO D O 1
ATOM 8338 N N . GLU D 1 303 ? 67.715 45.529 29.561 1.00 33.59 303 GLU D N 1
ATOM 8339 C CA . GLU D 1 303 ? 68.330 46.557 30.378 1.00 34.31 303 GLU D CA 1
ATOM 8340 C C . GLU D 1 303 ? 67.961 46.545 31.849 1.00 33.44 303 GLU D C 1
ATOM 8341 O O . GLU D 1 303 ? 68.774 46.808 32.684 1.00 33.67 303 GLU D O 1
ATOM 8347 N N . ALA D 1 304 ? 66.711 46.268 32.135 1.00 32.14 304 ALA D N 1
ATOM 8348 C CA . ALA D 1 304 ? 66.196 46.025 33.483 1.00 30.87 304 ALA D CA 1
ATOM 8349 C C . ALA D 1 304 ? 66.869 44.840 34.174 1.00 30.45 304 ALA D C 1
ATOM 8350 O O . ALA D 1 304 ? 67.246 44.937 35.366 1.00 29.50 304 ALA D O 1
ATOM 8352 N N . VAL D 1 305 ? 67.026 43.735 33.437 1.00 29.76 305 VAL D N 1
ATOM 8353 C CA . VAL D 1 305 ? 67.723 42.576 33.983 1.00 29.88 305 VAL D CA 1
ATOM 8354 C C . VAL D 1 305 ? 69.184 42.923 34.358 1.00 30.61 305 VAL D C 1
ATOM 8355 O O . VAL D 1 305 ? 69.659 42.569 35.443 1.00 30.55 305 VAL D O 1
ATOM 8359 N N . LYS D 1 306 ? 69.869 43.658 33.479 1.00 31.51 306 LYS D N 1
ATOM 8360 C CA . LYS D 1 306 ? 71.224 44.140 33.752 1.00 32.17 306 LYS D CA 1
ATOM 8361 C C . LYS D 1 306 ? 71.299 44.923 35.072 1.00 31.62 306 LYS D C 1
ATOM 8362 O O . LYS D 1 306 ? 72.216 44.715 35.905 1.00 31.24 306 LYS D O 1
ATOM 8368 N N . ARG D 1 307 ? 70.327 45.805 35.274 1.00 30.94 307 ARG D N 1
ATOM 8369 C CA . ARG D 1 307 ? 70.323 46.586 36.499 1.00 30.87 307 ARG D CA 1
ATOM 8370 C C . ARG D 1 307 ? 70.260 45.675 37.723 1.00 31.29 307 ARG D C 1
ATOM 8371 O O . ARG D 1 307 ? 70.948 45.922 38.713 1.00 31.38 307 ARG D O 1
ATOM 8379 N N . GLY D 1 308 ? 69.471 44.604 37.616 1.00 31.64 308 GLY D N 1
ATOM 8380 C CA . GLY D 1 308 ? 69.209 43.710 38.723 1.00 31.54 308 GLY D CA 1
ATOM 8381 C C . GLY D 1 308 ? 70.440 42.885 38.966 1.00 31.70 308 GLY D C 1
ATOM 8382 O O . GLY D 1 308 ? 70.873 42.690 40.109 1.00 31.38 308 GLY D O 1
ATOM 8383 N N . ALA D 1 309 ? 71.014 42.387 37.887 1.00 32.17 309 ALA D N 1
ATOM 8384 C CA . ALA D 1 309 ? 72.313 41.737 38.011 1.00 32.82 309 ALA D CA 1
ATOM 8385 C C . ALA D 1 309 ? 73.256 42.691 38.734 1.00 33.23 309 ALA D C 1
ATOM 8386 O O . ALA D 1 309 ? 73.924 42.270 39.678 1.00 33.32 309 ALA D O 1
ATOM 8388 N N . TRP D 1 310 ? 73.280 43.969 38.336 1.00 33.50 310 TRP D N 1
ATOM 8389 C CA . TRP D 1 310 ? 74.231 44.893 38.950 1.00 34.26 310 TRP D CA 1
ATOM 8390 C C . TRP D 1 310 ? 73.979 45.130 40.436 1.00 35.08 310 TRP D C 1
ATOM 8391 O O . TRP D 1 310 ? 74.911 45.018 41.240 1.00 36.05 310 TRP D O 1
ATOM 8402 N N . ILE D 1 311 ? 72.743 45.450 40.815 1.00 35.40 311 ILE D N 1
ATOM 8403 C CA . ILE D 1 311 ? 72.421 45.598 42.237 1.00 35.70 311 ILE D CA 1
ATOM 8404 C C . ILE D 1 311 ? 72.455 44.263 42.998 1.00 37.41 311 ILE D C 1
ATOM 8405 O O . ILE D 1 311 ? 72.765 44.238 44.194 1.00 37.92 311 ILE D O 1
ATOM 8410 N N . GLY D 1 312 ? 72.137 43.161 42.317 1.00 38.80 312 GLY D N 1
ATOM 8411 C CA . GLY D 1 312 ? 72.236 41.834 42.915 1.00 41.17 312 GLY D CA 1
ATOM 8412 C C . GLY D 1 312 ? 73.667 41.529 43.350 1.00 43.06 312 GLY D C 1
ATOM 8413 O O . GLY D 1 312 ? 73.935 41.307 44.536 1.00 43.27 312 GLY D O 1
ATOM 8414 N N . ALA D 1 313 ? 74.583 41.517 42.384 1.00 44.77 313 ALA D N 1
ATOM 8415 C CA . ALA D 1 313 ? 76.014 41.405 42.653 1.00 46.47 313 ALA D CA 1
ATOM 8416 C C . ALA D 1 313 ? 76.489 42.430 43.688 1.00 47.78 313 ALA D C 1
ATOM 8417 O O . ALA D 1 313 ? 77.139 42.087 44.682 1.00 47.68 313 ALA D O 1
ATOM 8419 N N . ARG D 1 314 ? 76.119 43.686 43.458 1.00 49.42 314 ARG D N 1
ATOM 8420 C CA . ARG D 1 314 ? 76.621 44.809 44.247 1.00 50.78 314 ARG D CA 1
ATOM 8421 C C . ARG D 1 314 ? 76.300 44.833 45.749 1.00 51.92 314 ARG D C 1
ATOM 8422 O O . ARG D 1 314 ? 77.084 45.374 46.531 1.00 52.55 314 ARG D O 1
ATOM 8430 N N . ALA D 1 315 ? 75.162 44.265 46.149 1.00 53.52 315 ALA D N 1
ATOM 8431 C CA . ALA D 1 315 ? 74.663 44.391 47.536 1.00 54.82 315 ALA D CA 1
ATOM 8432 C C . ALA D 1 315 ? 75.107 43.230 48.422 1.00 55.66 315 ALA D C 1
ATOM 8433 O O . ALA D 1 315 ? 75.210 43.375 49.648 1.00 55.71 315 ALA D O 1
ATOM 8435 N N . VAL D 1 316 ? 75.366 42.088 47.776 1.00 56.89 316 VAL D N 1
ATOM 8436 C CA . VAL D 1 316 ? 75.967 40.906 48.408 1.00 57.87 316 VAL D CA 1
ATOM 8437 C C . VAL D 1 316 ? 77.387 41.187 48.946 1.00 58.66 316 VAL D C 1
ATOM 8438 O O . VAL D 1 316 ? 78.106 40.253 49.317 1.00 59.11 316 VAL D O 1
ATOM 8440 N N . GLN D 1 317 ? 77.780 42.469 48.981 1.00 59.25 317 GLN D N 1
ATOM 8441 C CA . GLN D 1 317 ? 79.030 42.919 49.635 1.00 59.30 317 GLN D CA 1
ATOM 8442 C C . GLN D 1 317 ? 78.773 43.415 51.066 1.00 58.99 317 GLN D C 1
ATOM 8443 O O . GLN D 1 317 ? 77.637 43.710 51.439 1.00 58.53 317 GLN D O 1
ATOM 8445 N N . GLY D 1 324 ? 73.872 48.175 51.782 1.00 45.45 324 GLY D N 1
ATOM 8446 C CA . GLY D 1 324 ? 74.613 48.423 50.547 1.00 45.45 324 GLY D CA 1
ATOM 8447 C C . GLY D 1 324 ? 73.725 48.463 49.304 1.00 45.68 324 GLY D C 1
ATOM 8448 O O . GLY D 1 324 ? 74.137 47.998 48.225 1.00 45.99 324 GLY D O 1
ATOM 8449 N N . LEU D 1 325 ? 72.511 49.012 49.437 1.00 44.93 325 LEU D N 1
ATOM 8450 C CA . LEU D 1 325 ? 71.635 49.224 48.271 1.00 44.06 325 LEU D CA 1
ATOM 8451 C C . LEU D 1 325 ? 71.795 50.641 47.691 1.00 44.26 325 LEU D C 1
ATOM 8452 O O . LEU D 1 325 ? 71.486 51.636 48.359 1.00 44.78 325 LEU D O 1
ATOM 8457 N N . PRO D 1 326 ? 72.262 50.737 46.438 1.00 44.09 326 PRO D N 1
ATOM 8458 C CA . PRO D 1 326 ? 72.674 51.973 45.805 1.00 44.76 326 PRO D CA 1
ATOM 8459 C C . PRO D 1 326 ? 71.616 53.032 45.705 1.00 45.43 326 PRO D C 1
ATOM 8460 O O . PRO D 1 326 ? 70.438 52.705 45.622 1.00 46.08 326 PRO D O 1
ATOM 8464 N N . THR D 1 327 ? 72.079 54.285 45.710 1.00 46.23 327 THR D N 1
ATOM 8465 C CA . THR D 1 327 ? 71.327 55.479 45.313 1.00 46.51 327 THR D CA 1
ATOM 8466 C C . THR D 1 327 ? 71.421 55.599 43.804 1.00 46.62 327 THR D C 1
ATOM 8467 O O . THR D 1 327 ? 72.241 54.918 43.180 1.00 46.42 327 THR D O 1
ATOM 8471 N N . ARG D 1 328 ? 70.601 56.478 43.229 1.00 47.03 328 ARG D N 1
ATOM 8472 C CA . ARG D 1 328 ? 70.751 56.904 41.840 1.00 47.63 328 ARG D CA 1
ATOM 8473 C C . ARG D 1 328 ? 72.164 57.379 41.517 1.00 48.61 328 ARG D C 1
ATOM 8474 O O . ARG D 1 328 ? 72.668 57.140 40.418 1.00 49.08 328 ARG D O 1
ATOM 8482 N N . ALA D 1 329 ? 72.789 58.067 42.472 1.00 49.62 329 ALA D N 1
ATOM 8483 C CA . ALA D 1 329 ? 74.165 58.555 42.312 1.00 50.13 329 ALA D CA 1
ATOM 8484 C C . ALA D 1 329 ? 75.111 57.449 41.883 1.00 50.33 329 ALA D C 1
ATOM 8485 O O . ALA D 1 329 ? 75.804 57.579 40.867 1.00 50.44 329 ALA D O 1
ATOM 8487 N N . GLU D 1 330 ? 75.131 56.364 42.661 1.00 50.55 330 GLU D N 1
ATOM 8488 C CA . GLU D 1 330 ? 76.010 55.227 42.379 1.00 50.67 330 GLU D CA 1
ATOM 8489 C C . GLU D 1 330 ? 75.554 54.432 41.173 1.00 50.70 330 GLU D C 1
ATOM 8490 O O . GLU D 1 330 ? 76.386 53.826 40.496 1.00 51.00 330 GLU D O 1
ATOM 8496 N N . LEU D 1 331 ? 74.244 54.434 40.908 1.00 50.56 331 LEU D N 1
ATOM 8497 C CA . LEU D 1 331 ? 73.689 53.722 39.763 1.00 50.36 331 LEU D CA 1
ATOM 8498 C C . LEU D 1 331 ? 74.301 54.304 38.503 1.00 50.51 331 LEU D C 1
ATOM 8499 O O . LEU D 1 331 ? 75.042 53.618 37.776 1.00 50.00 331 LEU D O 1
ATOM 8504 N N . ASN D 1 332 ? 74.002 55.582 38.280 1.00 51.01 332 ASN D N 1
ATOM 8505 C CA . ASN D 1 332 ? 74.516 56.350 37.138 1.00 51.92 332 ASN D CA 1
ATOM 8506 C C . ASN D 1 332 ? 76.035 56.336 36.941 1.00 52.43 332 ASN D C 1
ATOM 8507 O O . ASN D 1 332 ? 76.510 56.307 35.810 1.00 52.63 332 ASN D O 1
ATOM 8512 N N . ALA D 1 333 ? 76.781 56.356 38.040 1.00 53.29 333 ALA D N 1
ATOM 8513 C CA . ALA D 1 333 ? 78.239 56.228 37.994 1.00 54.38 333 ALA D CA 1
ATOM 8514 C C . ALA D 1 333 ? 78.768 54.917 37.366 1.00 54.93 333 ALA D C 1
ATOM 8515 O O . ALA D 1 333 ? 79.773 54.936 36.654 1.00 55.39 333 ALA D O 1
ATOM 8517 N N . ALA D 1 334 ? 78.105 53.787 37.603 1.00 55.26 334 ALA D N 1
ATOM 8518 C CA . ALA D 1 334 ? 78.622 52.500 37.097 1.00 55.23 334 ALA D CA 1
ATOM 8519 C C . ALA D 1 334 ? 78.490 52.238 35.582 1.00 55.20 334 ALA D C 1
ATOM 8520 O O . ALA D 1 334 ? 79.101 51.275 35.078 1.00 55.03 334 ALA D O 1
ATOM 8522 N N . LYS D 1 335 ? 77.712 53.084 34.884 1.00 54.88 335 LYS D N 1
ATOM 8523 C CA . LYS D 1 335 ? 77.387 52.962 33.432 1.00 54.97 335 LYS D CA 1
ATOM 8524 C C . LYS D 1 335 ? 75.920 52.585 33.130 1.00 54.80 335 LYS D C 1
ATOM 8525 O O . LYS D 1 335 ? 75.528 51.414 33.174 1.00 54.22 335 LYS D O 1
#

CATH classification: 3.40.1190.20

Nearest PDB structures (foldseek):
  4du5-assembly1_A  TM=1.004E+00  e=6.405E-58  Polaromonas sp. JS666
  4du5-assembly2_C  TM=1.000E+00  e=1.385E-53  Polaromonas sp. JS666
  4du5-assembly1_D  TM=9.941E-01  e=5.459E-51  Polaromonas sp. JS666
  3ewm-assembly1_B  TM=7.967E-01  e=3.237E-21  Pyrococcus horikoshii
  3ewm-assembly1_A  TM=8.271E-01  e=4.229E-20  Pyrococcus horikoshii

Secondary structure (DSSP, 8-state):
-EEEEEE----EEESSSS-GGG--EEEE----HHHHHHHHHHHTT--EEEEEEE-S---HHHHH--TT--EEEEEEE-TTS---EEEE---S----EEEE-TT-TTT--GGG--HHHHTTEEEEEEESSGGGS-TTHHHHHHH----TT--EEEEE----GGGSSSTT--HHHHHHHTT-SEE----HHHHHH---SHHHHHHHHHHTT-SEEEEE-GGG-EEEEETTEEEEE------HHHHHHHHHHHHHHTT--HHHHHHHHHHHHHHHH--PPPHHHHH--/-EEEEEE----EEESSSS-GGG--EEEE----HHHHHHHHHHHTT--EEEEEEEES---HHHHH---S--B-TTEEEETTS---EEEE---S----EEEE-TT-TTT--TTS--HHHHHTEEEEEEESSGGGS-TTHHHHHHH----TT--EEEEE----GGGSS-TT--HHHHHHHTT-SEE----HHHHHH--SSHHHHHHHHHHHT-SEEEEEEETTEEEEEETTEEEEE------HHHHHHHHHHHHHHHT--HHHHHHHHHHHHHHH---PPPHHHHHHT-/-EEEEEE----EEESSSS-STT--EEEE----HHHHHHHHHHHTT--EEEEEEE-S---HHHHH--TTS-EEEEEEE-TTS---EEEE------PPEEEE-TT-TTT--GGG--HHHHTTEEEEEEESSGGGS-TTHHHHHHH----TT--EEEEE----GGGSSSS---HHHHHHGGG-SEE----HHHHHH---SHHHHHHHHHHTT-SEEEEE-GGG-EEEEETTEEEEE------HHHHHHHHHHHHHHHT--HHHHHHHHHHHHHHHT--PPPHHHHH--/-EEEEEE----EE---S-GGG--EEEE----HHHHHHHHHHHTT--EEEEEEE-S---HHHHH--TTSEEEEEEEE-TTS---EEEE------PPEEEE-TT-GGG--GGG--HHHHHTEEEEEEESSGGGS-TTHHHHHHH----TT--EEEEE----GGGSS-S---HHHHHHGGG-SEE----HHHHHH--SSHHHHHHHHHHTT-SEEEEEEETTEEEEEETTEEEEE------HHHHHHHHHHHHHHTT--HHHHHHHHHHHHHHH---PPPHHHHHHT-

Foldseek 3Di:
DFAEEEEWAKEWEAPDQDPDVPGDGTDDDMDIQVVLLQLLLLLQPGAYEYAFEAEPPVSVVVLVVVVSNYHDPRYHHDNVFHHWYWYWYDPPDDIDIDTGPPRGGRLPALVSDDLVVLLVHQEYEYEQHQLLRYVHRLRNLVVNCNVVSVGAYEYEYDDDPVSHDDPVVLVSSVVSLLPHQEYEEEVVLCSSQVDDDPVRSFVSSVVSPHQKYWYQYPQCFIWIQHPVGIDGDRADDACLSSLLCSQLSSCVSVVDDNRNSSVRSRVRSNCNVNPSDRSVVSVPD/DFAEEEEWAKEWEAPAADDPVPGPGTDDDMDIDVVLLVLLQLLQPGAYEYAFEAEPPVSVVRLVVVVSVYHDVRHHHDPVFHHWYKYWGDDPDPIDIGTGCPRGRRLPALVSDDLVVLLVYQEYEEELHQLLSYPHRLRNLLNSLNVVSVHAYHYEYDDDPVSHPDLVSLVSSLVSLLSHQEYEEEVVLCSSQVDPDQVNSFVSSVVSPHQKYWYQDPCQAIWMQHPVGIDGARADPACLSSLLVSQLSSQVSVPHDNNNSNRRSSVRSRCNVVDNDGNVVSVVVD/DFAEEEEWAKEWEAPDADDDVPGDGTDDDMDILVVLLVLQLLLLVGAYEYAFEAEQPVSVVRVVVVVSRYHDPRYHHHNVFHHWYKYWGDDPPPTDIGTRCQRGRRLPAQVSDPLVVLLVYQEYEEEQVQLLSYPHRVNVLVVSLNVVSVHAYEYEYDDDCVRHPHLVVLVSSLVSLLSHQEYEYEVNLCSSQVDDDQVRSQVSSVVSPHQKYWYAYPQQFIWIQHPVGIDGAGADHAVLSSQLCSQLSSCVSVVHDRRVSSVSSRVQSRPVVNPRHHSVVVVPD/DFAEEEEWAKEWEFPADDPVPGPGTDDDMDIQVVLLQLLLLLQPGAYEYAFEAEPPVSVVRVVVVVSVYHDVRHHYHNVFHHWYKYFYDDDVRTDIGTGDQRGRRQPALVSDDLVVLLVYQEYEEELHQLLQYPHRLRNLQVNLNVVSVHAYHYEHDDDPVRHDDLVSLVSSLVSLLSHQEYEYEVVLCSSQVDPDLVSSAVSSVVSPYQKYWYQDPQQAIWIQGPVGIDGAGADDAVLSSLLSSQLSSQVSVVHDNNNSSRRSSVRSRDNVVDNHHNVVSVVVD

Radius of gyration: 53.17 Å; Cα contacts (8 Å, |Δi|>4): 2506; chains: 4; bounding box: 85×46×175 Å

Solvent-accessible surface area: 47269 Å² total